Protein AF-A0A3M1MMD7-F1 (afdb_monomer)

Sequence (805 aa):
MRLTLRTLLAYRDGVLNPVDREDLHRRIQQNEVASNLLKRIERVSRELHGASVIVGKGPAADPNTLAAYLDDSLPKEQVAELERVVLASDHYLGELAQCHHLLATALNHPVKVPAHLRELGKKIGDPQLREEIKRELRTHKQAWRQSELLRSMIRADRPHSSDTSAGSSETQSPARLADDVIEDVELVGPGHPVGTPQSDSDAGMEPATASSEEQLSEPNELVQVQAPMMASAGESIREEGLDLESETLFREVPDYLRDEPGVAWRLPVAITVLAVILIALIWQAIGPWERVKELLAGNPGAAAPPSPMAEPSTADEETTAAGASDVPFGAAAADASTGGDSDAAQTDQETTQAISSSEPAKLPSTGSSVSNVVGGPGLDREGQTEPPPRTAAEGEFPEQSTATDLSDPSSAAGTGGGAGLVWAPSNEQEGMAVILTTGSGGELAAVEQGGAIPAGTTWVVPPNYRTTLRLPSGGEWTVGGPTRATLVKDAVAHVNAKLARALVTSNAASEKFLLTTPVGPFAIELVGAGSIVALDVGYRRRALGSLLDRTVFPPVVTIVAAKGRVRVTPSTQDGSASQAIELTLGEGLAAVGMERPKRFKLGRIPAWYRQSHSRPIDQLGAQDLARELAAARGDSLALAQRLRQLTEHRRPEAAAAAIQASLMLGDFEPMVRVLLREARFSAHWNPTLELAQQVLAATPEAASVVQDLFVQEFDQKGEAAYRAWTGQVVESPNQTLATLAGLLDDPQLAVRVVAAFALRQFTGRDFGYQPQFADRQTVLAIRRELSGGRVQPLAQFDVLWEQSP

Secondary structure (DSSP, 8-state):
----HHHHHHHHTT-S-HHHHHHHHHHHHH-HHHHHHHHHHHHHHTS-PPPPP----SGGG-HHHHHHHTTT-S-HHHHHHHHHHHHH-HHHHHHHHHHHHHHHHHHHS-----HHHHHHHHHHH-HHHHHHHHHHHHHHHHHHHHHHHHHHHHHHS----------------------------------------------------------------------GGGSSSSTT----S--TT-GGGSS---GGGS----STTHHHHHHHHHHHHHHHHHHHHH-STHHHHHHHT--------------------------------------------------------------------------------------------------------------------------SEEE--SSHHHHT---EEE-TT--EEEPPTTPEEPTTSEEEE-TT--EEEE-TTS-EEEE-S-EEEEEESSSSEEEEEEEEEEEEE--SSEEEEEEEETTEEEEEEEEEEEEEEEEEEEE---SSS-TT-TTTS-EEEEEEEEEEEEEEEEB-TTS-BPPPEEEETTEEEEEETTSPPEEEE-SS--GGGSTT-S-HHHHHHHHHHHHHHHTTTT-HHHHHHHHHHHHT-SSHHHHHHHHHHHHHHT--HHIIIIITT-GGGTTTHHHHHHHHHHHHHH-GGGHHHHHHHHHHHHHHHHHHHHHHHHT---SSHHHHHHHHHHHTT-SSHHHHHHHHHHHHHHHS--TT--TTS--HHHHHHHHHHHHTT-S-------TTTTS--

Structure (mmCIF, N/CA/C/O backbone):
data_AF-A0A3M1MMD7-F1
#
_entry.id   AF-A0A3M1MMD7-F1
#
loop_
_atom_site.group_PDB
_atom_site.id
_atom_site.type_symbol
_atom_site.label_atom_id
_atom_site.label_alt_id
_atom_site.label_comp_id
_atom_site.label_asym_id
_atom_site.label_entity_id
_atom_site.label_seq_id
_atom_site.pdbx_PDB_ins_code
_atom_site.Cartn_x
_atom_site.Cartn_y
_atom_site.Cartn_z
_atom_site.occupancy
_atom_site.B_iso_or_equiv
_atom_site.auth_seq_id
_atom_site.auth_comp_id
_atom_site.auth_asym_id
_atom_site.auth_atom_id
_atom_site.pdbx_PDB_model_num
ATOM 1 N N . MET A 1 1 ? -13.541 -33.556 -4.301 1.00 66.12 1 MET A N 1
ATOM 2 C CA . MET A 1 1 ? -14.314 -32.512 -3.600 1.00 66.12 1 MET A CA 1
ATOM 3 C C . MET A 1 1 ? -13.398 -31.571 -2.813 1.00 66.12 1 MET A C 1
ATOM 5 O O . MET A 1 1 ? -12.945 -31.947 -1.734 1.00 66.12 1 MET A O 1
ATOM 9 N N . ARG A 1 2 ? -13.136 -30.358 -3.326 1.00 71.38 2 ARG A N 1
ATOM 10 C CA . ARG A 1 2 ? -12.819 -29.156 -2.516 1.00 71.38 2 ARG A CA 1
ATOM 11 C C . ARG A 1 2 ? -14.038 -28.721 -1.699 1.00 71.38 2 ARG A C 1
ATOM 13 O O . ARG A 1 2 ? -15.152 -29.150 -1.986 1.00 71.38 2 ARG A O 1
ATOM 20 N N . LEU A 1 3 ? -13.833 -27.830 -0.730 1.00 78.81 3 LEU A N 1
ATOM 21 C CA . LEU A 1 3 ? -14.896 -27.284 0.111 1.00 78.81 3 LEU A CA 1
ATOM 22 C C . LEU A 1 3 ? -15.261 -25.848 -0.328 1.00 78.81 3 LEU A C 1
ATOM 24 O O . LEU A 1 3 ? -14.620 -24.883 0.076 1.00 78.81 3 LEU A O 1
ATOM 28 N N . THR A 1 4 ? -16.293 -25.720 -1.170 1.00 85.75 4 THR A N 1
ATOM 29 C CA . THR A 1 4 ? -16.873 -24.443 -1.664 1.00 85.75 4 THR A CA 1
ATOM 30 C C . THR A 1 4 ? -18.343 -24.289 -1.240 1.00 85.75 4 THR A C 1
ATOM 32 O O . THR A 1 4 ? -18.969 -25.273 -0.826 1.00 85.75 4 THR A O 1
ATOM 35 N N . LEU A 1 5 ? -18.948 -23.096 -1.375 1.00 86.31 5 LEU A N 1
ATOM 36 C CA . LEU A 1 5 ? -20.362 -22.900 -1.011 1.00 86.31 5 LEU A CA 1
ATOM 37 C C . LEU A 1 5 ? -21.283 -23.781 -1.870 1.00 86.31 5 LEU A C 1
ATOM 39 O O . LEU A 1 5 ? -22.197 -24.407 -1.330 1.00 86.31 5 LEU A O 1
ATOM 43 N N . ARG A 1 6 ? -21.004 -23.915 -3.175 1.00 86.69 6 ARG A N 1
ATOM 44 C CA . ARG A 1 6 ? -21.740 -24.839 -4.060 1.00 86.69 6 ARG A CA 1
ATOM 45 C C . ARG A 1 6 ? -21.708 -26.288 -3.554 1.00 86.69 6 ARG A C 1
ATOM 47 O O . ARG A 1 6 ? -22.756 -26.926 -3.484 1.00 86.69 6 ARG A O 1
ATOM 54 N N . THR A 1 7 ? -20.545 -26.799 -3.136 1.00 86.75 7 THR A N 1
ATOM 55 C CA . THR A 1 7 ? -20.442 -28.181 -2.616 1.00 86.75 7 THR A CA 1
ATOM 56 C C . THR A 1 7 ? -21.197 -28.384 -1.297 1.00 86.75 7 THR A C 1
ATOM 58 O O . THR A 1 7 ? -21.811 -29.433 -1.100 1.00 86.75 7 THR A O 1
ATOM 61 N N . LEU A 1 8 ? -21.233 -27.374 -0.419 1.00 87.12 8 LEU A N 1
ATOM 62 C CA . LEU A 1 8 ? -21.991 -27.423 0.838 1.00 87.12 8 LEU A CA 1
ATOM 63 C C . LEU A 1 8 ? -23.511 -27.426 0.610 1.00 87.12 8 LEU A C 1
ATOM 65 O O . LEU A 1 8 ? -24.227 -28.150 1.303 1.00 87.12 8 LEU A O 1
ATOM 69 N N . LEU A 1 9 ? -24.008 -26.667 -0.374 1.00 88.81 9 LEU A N 1
ATOM 70 C CA . LEU A 1 9 ? -25.423 -26.688 -0.768 1.00 88.81 9 LEU A CA 1
ATOM 71 C C . LEU A 1 9 ? -25.816 -28.043 -1.382 1.00 88.81 9 LEU A C 1
ATOM 73 O O . LEU A 1 9 ? -26.812 -28.638 -0.966 1.00 88.81 9 LEU A O 1
ATOM 77 N N . ALA A 1 10 ? -24.991 -28.582 -2.287 1.00 86.56 10 ALA A N 1
ATOM 78 C CA . ALA A 1 10 ? -25.192 -29.909 -2.874 1.00 86.56 10 ALA A CA 1
ATOM 79 C C . ALA A 1 10 ? -25.182 -31.034 -1.818 1.00 86.56 10 ALA A C 1
ATOM 81 O O . ALA A 1 10 ? -25.988 -31.964 -1.890 1.00 86.56 10 ALA A O 1
ATOM 82 N N . TYR A 1 11 ? -24.316 -30.934 -0.804 1.00 87.94 11 TYR A N 1
ATOM 83 C CA . TYR A 1 11 ? -24.295 -31.846 0.341 1.00 87.94 11 TYR A CA 1
ATOM 84 C C . TYR A 1 11 ?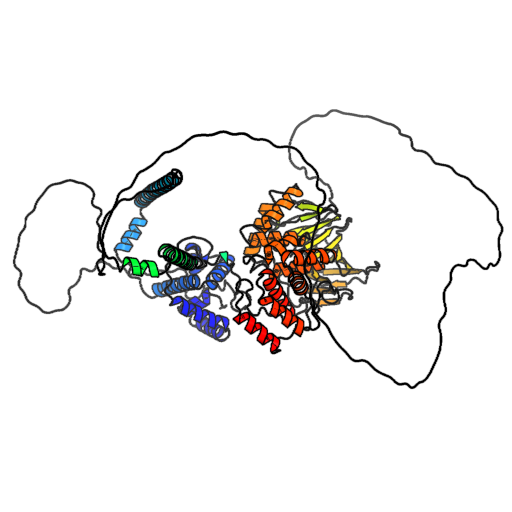 -25.575 -31.755 1.187 1.00 87.94 11 TYR A C 1
ATOM 86 O O . TYR A 1 11 ? -26.163 -32.791 1.515 1.00 87.94 11 TYR A O 1
ATOM 94 N N . ARG A 1 12 ? -26.018 -30.533 1.524 1.00 88.44 12 ARG A N 1
ATOM 95 C CA . ARG A 1 12 ? -27.212 -30.289 2.351 1.00 88.44 12 ARG A CA 1
ATOM 96 C C . ARG A 1 12 ? -28.468 -30.870 1.705 1.00 88.44 12 ARG A C 1
ATOM 98 O O . ARG A 1 12 ? -29.188 -31.622 2.354 1.00 88.44 12 ARG A O 1
ATOM 105 N N . ASP A 1 13 ? -28.701 -30.555 0.433 1.00 85.81 13 ASP A N 1
ATOM 106 C CA . ASP A 1 13 ? -29.909 -30.975 -0.290 1.00 85.81 13 ASP A CA 1
ATOM 107 C C . ASP A 1 13 ? -29.811 -32.398 -0.870 1.00 85.81 13 ASP A C 1
ATOM 109 O O . ASP A 1 13 ? -30.722 -32.859 -1.550 1.00 85.81 13 ASP A O 1
ATOM 113 N N . GLY A 1 14 ? -28.722 -33.122 -0.585 1.00 82.94 14 GLY A N 1
ATOM 114 C CA . GLY A 1 14 ? -28.563 -34.528 -0.960 1.00 82.94 14 GLY A CA 1
ATOM 115 C C . GLY A 1 14 ? -28.351 -34.784 -2.453 1.00 82.94 14 GLY A C 1
ATOM 116 O O . GLY A 1 14 ? -28.633 -35.881 -2.921 1.00 82.94 14 GLY A O 1
ATOM 117 N N . VAL A 1 15 ? -27.834 -33.788 -3.171 1.00 81.50 15 VAL A N 1
ATOM 118 C CA . VAL A 1 15 ? -27.613 -33.784 -4.628 1.00 81.50 15 VAL A CA 1
ATOM 119 C C . VAL A 1 15 ? -26.356 -34.583 -5.029 1.00 81.50 15 VAL A C 1
ATOM 121 O O . VAL A 1 15 ? -26.207 -34.990 -6.178 1.00 81.50 15 VAL A O 1
ATOM 124 N N . LEU A 1 16 ? -25.446 -34.834 -4.080 1.00 79.81 16 LEU A N 1
ATOM 125 C CA . LEU A 1 16 ? -24.183 -35.547 -4.303 1.00 79.81 16 LEU A CA 1
ATOM 126 C C . LEU A 1 16 ? -24.337 -37.071 -4.432 1.00 79.81 16 LEU A C 1
ATOM 128 O O . LEU A 1 16 ? -25.089 -37.707 -3.690 1.00 79.81 16 LEU A O 1
ATOM 132 N N . ASN A 1 17 ? -23.492 -37.657 -5.286 1.00 79.75 17 ASN A N 1
ATOM 133 C CA . ASN A 1 17 ? -23.191 -39.090 -5.326 1.00 79.75 17 ASN A CA 1
ATOM 134 C C . ASN A 1 17 ? -22.776 -39.592 -3.919 1.00 79.75 17 ASN A C 1
ATOM 136 O O . ASN A 1 17 ? -22.045 -38.883 -3.221 1.00 79.75 17 ASN A O 1
ATOM 140 N N . PRO A 1 18 ? -23.202 -40.795 -3.472 1.00 77.69 18 PRO A N 1
ATOM 141 C CA . PRO A 1 18 ? -22.834 -41.340 -2.161 1.00 77.69 18 PRO A CA 1
ATOM 142 C C . PRO A 1 18 ? -21.323 -41.374 -1.866 1.00 77.69 18 PRO A C 1
ATOM 144 O O . PRO A 1 18 ? -20.956 -41.258 -0.699 1.00 77.69 18 PRO A O 1
ATOM 147 N N . VAL A 1 19 ? -20.452 -41.491 -2.877 1.00 78.38 19 VAL A N 1
ATOM 148 C CA . VAL A 1 19 ? -18.988 -41.452 -2.686 1.00 78.38 19 VAL A CA 1
ATOM 149 C C . VAL A 1 19 ? -18.522 -40.043 -2.304 1.00 78.38 19 VAL A C 1
ATOM 151 O O . VAL A 1 19 ? -17.948 -39.852 -1.232 1.00 78.38 19 VAL A O 1
ATOM 154 N N . ASP A 1 20 ? -18.833 -39.040 -3.130 1.00 80.75 20 ASP A N 1
ATOM 155 C CA . ASP A 1 20 ? -18.497 -37.635 -2.864 1.00 80.75 20 ASP A CA 1
ATOM 156 C C . ASP A 1 20 ? -19.136 -37.114 -1.575 1.00 80.75 20 ASP A C 1
ATOM 158 O O . ASP A 1 20 ? -18.542 -36.304 -0.862 1.00 80.75 20 ASP A O 1
ATOM 162 N N . ARG A 1 21 ? -20.340 -37.601 -1.252 1.00 83.62 21 ARG A N 1
ATOM 163 C CA . ARG A 1 21 ? -21.051 -37.254 -0.022 1.00 83.62 21 ARG A CA 1
ATOM 164 C C . ARG A 1 21 ? -20.289 -37.694 1.227 1.00 83.62 21 ARG A C 1
ATOM 166 O O . ARG A 1 21 ? -20.237 -36.920 2.177 1.00 83.62 21 ARG A O 1
ATOM 173 N N . GLU A 1 22 ? -19.711 -38.894 1.236 1.00 83.06 22 GLU A N 1
ATOM 174 C CA . GLU A 1 22 ? -18.934 -39.423 2.367 1.00 83.06 22 GLU A CA 1
ATOM 175 C C . GLU A 1 22 ? -17.570 -38.723 2.498 1.00 83.06 22 GLU A C 1
ATOM 177 O O . GLU A 1 22 ? -17.183 -38.306 3.592 1.00 83.06 22 GLU A O 1
ATOM 182 N N . ASP A 1 23 ? -16.862 -38.498 1.388 1.00 84.44 23 ASP A N 1
ATOM 183 C CA . ASP A 1 23 ? -15.587 -37.770 1.418 1.00 84.44 23 ASP A CA 1
ATOM 184 C C . ASP A 1 23 ? -15.765 -36.301 1.844 1.00 84.44 23 ASP A C 1
ATOM 186 O O . ASP A 1 23 ? -14.972 -35.781 2.637 1.00 84.44 23 ASP A O 1
ATOM 190 N N . LEU A 1 24 ? -16.832 -35.632 1.393 1.00 84.81 24 LEU A N 1
ATOM 191 C CA . LEU A 1 24 ? -17.151 -34.274 1.832 1.00 84.81 24 LEU A CA 1
ATOM 192 C C . LEU A 1 24 ? -17.695 -34.245 3.271 1.00 84.81 24 LEU A C 1
ATOM 194 O O . LEU A 1 24 ? -17.352 -33.329 4.016 1.00 84.81 24 LEU A O 1
ATOM 198 N N . HIS A 1 25 ? -18.448 -35.261 3.715 1.00 87.81 25 HIS A N 1
ATOM 199 C CA . HIS A 1 25 ? -18.842 -35.413 5.122 1.00 87.81 25 HIS A CA 1
ATOM 200 C C . HIS A 1 25 ? -17.612 -35.458 6.038 1.00 87.81 25 HIS A C 1
ATOM 202 O O . HIS A 1 25 ? -17.543 -34.723 7.026 1.00 87.81 25 HIS A O 1
ATOM 208 N N . ARG A 1 26 ? -16.593 -36.246 5.667 1.00 86.12 26 ARG A N 1
ATOM 209 C CA . ARG A 1 26 ? -15.321 -36.337 6.398 1.00 86.12 26 ARG A CA 1
ATOM 210 C C . ARG A 1 26 ? -14.581 -34.996 6.449 1.00 86.12 26 ARG A C 1
ATOM 212 O O . ARG A 1 26 ? -14.087 -34.629 7.513 1.00 86.12 26 ARG A O 1
ATOM 219 N N . ARG A 1 27 ? -14.557 -34.227 5.351 1.00 82.50 27 ARG A N 1
ATOM 220 C CA . ARG A 1 27 ? -13.982 -32.865 5.335 1.00 82.50 27 ARG A CA 1
ATOM 221 C C . ARG A 1 27 ? -14.763 -31.881 6.212 1.00 82.50 27 ARG A C 1
ATOM 223 O O . ARG A 1 27 ? -14.148 -31.112 6.943 1.00 82.50 27 ARG A O 1
ATOM 230 N N . ILE A 1 28 ? -16.098 -31.931 6.206 1.00 84.69 28 ILE A N 1
ATOM 231 C CA . ILE A 1 28 ? -16.952 -31.081 7.059 1.00 84.69 28 ILE A CA 1
ATOM 232 C C . ILE A 1 28 ? -16.758 -31.405 8.552 1.00 84.69 28 ILE A C 1
ATOM 234 O O . ILE A 1 28 ? -16.806 -30.495 9.377 1.00 84.69 28 ILE A O 1
ATOM 238 N N . GLN A 1 29 ? -16.495 -32.666 8.919 1.00 84.81 29 GLN A N 1
ATOM 239 C CA . GLN A 1 29 ? -16.115 -33.024 10.296 1.00 84.81 29 GLN A CA 1
ATOM 240 C C . GLN A 1 29 ? -14.728 -32.489 10.697 1.00 84.81 29 GLN A C 1
ATOM 242 O O . GLN A 1 29 ? -14.498 -32.216 11.873 1.00 84.81 29 GLN A O 1
ATOM 247 N N . GLN A 1 30 ? -13.802 -32.353 9.742 1.00 81.88 30 GLN A N 1
ATOM 248 C CA . GLN A 1 30 ? -12.422 -31.906 9.980 1.00 81.88 30 GLN A CA 1
ATOM 249 C C . GLN A 1 30 ? -12.247 -30.377 9.936 1.00 81.88 30 GLN A C 1
ATOM 251 O O . GLN A 1 30 ? -11.266 -29.869 10.475 1.00 81.88 30 GLN A O 1
ATOM 256 N N . ASN A 1 31 ? -13.179 -29.639 9.324 1.00 79.25 31 ASN A N 1
ATOM 257 C CA . ASN A 1 31 ? -13.131 -28.183 9.172 1.00 79.25 31 ASN A CA 1
ATOM 258 C C . ASN A 1 31 ? -14.264 -27.508 9.975 1.00 79.25 31 ASN A C 1
ATOM 260 O O . ASN A 1 31 ? -15.440 -27.565 9.605 1.00 79.25 31 ASN A O 1
ATOM 264 N N . GLU A 1 32 ? -13.911 -26.820 11.067 1.00 75.62 32 GLU A N 1
ATOM 265 C CA . GLU A 1 32 ? -14.893 -26.148 11.930 1.00 75.62 32 GLU A CA 1
ATOM 266 C C . GLU A 1 32 ? -15.635 -25.006 11.210 1.00 75.62 32 GLU A C 1
ATOM 268 O O . GLU A 1 32 ? -16.838 -24.824 11.410 1.00 75.62 32 GLU A O 1
ATOM 273 N N . VAL A 1 33 ? -14.956 -24.280 10.312 1.00 72.44 33 VAL A N 1
ATOM 274 C CA . VAL A 1 33 ? -15.552 -23.200 9.507 1.00 72.44 33 VAL A CA 1
ATOM 275 C C . VAL A 1 33 ? -16.639 -23.759 8.588 1.00 72.44 33 VAL A C 1
ATOM 277 O O . VAL A 1 33 ? -17.728 -23.191 8.513 1.00 72.44 33 VAL A O 1
ATOM 280 N N . ALA A 1 34 ? -16.397 -24.916 7.964 1.00 76.56 34 ALA A N 1
ATOM 281 C CA . ALA A 1 34 ? -17.390 -25.620 7.153 1.00 76.56 34 ALA A CA 1
ATOM 282 C C . ALA A 1 34 ? -18.609 -26.061 7.981 1.00 76.56 34 ALA A C 1
ATOM 284 O O . ALA A 1 34 ? -19.751 -25.814 7.590 1.00 76.56 34 ALA A O 1
ATOM 285 N N . SER A 1 35 ? -18.373 -26.658 9.156 1.00 79.56 35 SER A N 1
ATOM 286 C CA . SER A 1 35 ? -19.434 -27.060 10.091 1.00 79.56 35 SER A CA 1
ATOM 287 C C . SER A 1 35 ? -20.280 -25.865 10.553 1.00 79.56 35 SER A C 1
ATOM 289 O O . SER A 1 35 ? -21.508 -25.948 10.616 1.00 79.56 35 SER A O 1
ATOM 291 N N . ASN A 1 36 ? -19.644 -24.732 10.855 1.00 79.25 36 ASN A N 1
ATOM 292 C CA . ASN A 1 36 ? -20.321 -23.523 11.321 1.00 79.25 36 ASN A CA 1
ATOM 293 C C . ASN A 1 36 ? -21.048 -22.781 10.184 1.00 79.25 36 ASN A C 1
ATOM 295 O O . ASN A 1 36 ? -22.147 -22.266 10.407 1.00 79.25 36 ASN A O 1
ATOM 299 N N . LEU A 1 37 ? -20.520 -22.800 8.955 1.00 83.81 37 LEU A N 1
ATOM 300 C CA . LEU A 1 37 ? -21.225 -22.290 7.778 1.00 83.81 37 LEU A CA 1
ATOM 301 C C . LEU A 1 37 ? -22.461 -23.137 7.438 1.00 83.81 37 LEU A C 1
ATOM 303 O O . LEU A 1 37 ? -23.510 -22.562 7.158 1.00 83.81 37 LEU A O 1
ATOM 307 N N . LEU A 1 38 ? -22.390 -24.471 7.526 1.00 86.06 38 LEU A N 1
ATOM 308 C CA . LEU A 1 38 ? -23.557 -25.336 7.304 1.00 86.06 38 LEU A CA 1
ATOM 309 C C . LEU A 1 38 ? -24.696 -24.997 8.287 1.00 86.06 38 LEU A C 1
ATOM 311 O O . LEU A 1 38 ? -25.828 -24.766 7.865 1.00 86.06 38 LEU A O 1
ATOM 315 N N . LYS A 1 39 ? -24.382 -24.850 9.584 1.00 84.56 39 LYS A N 1
ATOM 316 C CA . LYS A 1 39 ? -25.342 -24.419 10.624 1.00 84.56 39 LYS A CA 1
ATOM 317 C C . LYS A 1 39 ? -25.934 -23.034 10.335 1.00 84.56 39 LYS A C 1
ATOM 319 O O . LYS A 1 39 ? -27.121 -22.814 10.570 1.00 84.56 39 LYS A O 1
ATOM 324 N N . ARG A 1 40 ? -25.125 -22.095 9.823 1.00 86.81 40 ARG A N 1
ATOM 325 C CA . ARG A 1 40 ? -25.590 -20.758 9.414 1.00 86.81 40 ARG A CA 1
ATOM 326 C C . ARG A 1 40 ? -26.563 -20.850 8.239 1.00 86.81 40 ARG A C 1
ATOM 328 O O . ARG A 1 40 ? -27.638 -20.270 8.324 1.00 86.81 40 ARG A O 1
ATOM 335 N N . ILE A 1 41 ? -26.222 -21.613 7.199 1.00 87.12 41 ILE A N 1
ATOM 336 C CA . ILE A 1 41 ? -27.093 -21.877 6.043 1.00 87.12 41 ILE A CA 1
ATOM 337 C C . ILE A 1 41 ? -28.422 -22.491 6.504 1.00 87.12 41 ILE A C 1
ATOM 339 O O . ILE A 1 41 ? -29.481 -22.035 6.081 1.00 87.12 41 ILE A O 1
ATOM 343 N N . GLU A 1 42 ? -28.390 -23.481 7.402 1.00 85.06 42 GLU A N 1
ATOM 344 C CA . GLU A 1 42 ? -29.601 -24.088 7.963 1.00 85.06 42 GLU A CA 1
ATOM 345 C C . GLU A 1 42 ? -30.468 -23.085 8.730 1.00 85.06 42 GLU A C 1
ATOM 347 O O . GLU A 1 42 ? -31.667 -23.016 8.460 1.00 85.06 42 GLU A O 1
ATOM 352 N N . ARG A 1 43 ? -29.889 -22.293 9.648 1.00 86.44 43 ARG A N 1
ATOM 353 C CA . ARG A 1 43 ? -30.623 -21.253 10.393 1.00 86.44 43 ARG A CA 1
ATOM 354 C C . ARG A 1 43 ? -31.313 -20.290 9.429 1.00 86.44 43 ARG A C 1
ATOM 356 O O . ARG A 1 43 ? -32.531 -20.150 9.460 1.00 86.44 43 ARG A O 1
ATOM 363 N N . VAL A 1 44 ? -30.521 -19.674 8.558 1.00 84.88 44 VAL A N 1
ATOM 364 C CA . VAL A 1 44 ? -30.950 -18.614 7.644 1.00 84.88 44 VAL A CA 1
ATOM 365 C C . VAL A 1 44 ? -32.002 -19.124 6.653 1.00 84.88 44 VAL A C 1
ATOM 367 O O . VAL A 1 44 ? -32.977 -18.431 6.384 1.00 84.88 44 VAL A O 1
ATOM 370 N N . SER A 1 45 ? -31.887 -20.368 6.172 1.00 81.94 45 SER A N 1
ATOM 371 C CA . SER A 1 45 ? -32.891 -20.967 5.276 1.00 81.94 45 SER A CA 1
ATOM 372 C C . SER A 1 45 ? -34.284 -21.142 5.901 1.00 81.94 45 SER A C 1
ATOM 374 O O . SER A 1 45 ? -35.259 -21.258 5.160 1.00 81.94 45 SER A O 1
ATOM 376 N N . ARG A 1 46 ? -34.389 -21.151 7.240 1.00 77.62 46 ARG A N 1
ATOM 377 C CA . ARG A 1 46 ? -35.653 -21.246 7.996 1.00 77.62 46 ARG A CA 1
ATOM 378 C C . ARG A 1 46 ? -36.223 -19.877 8.381 1.00 77.62 46 ARG A C 1
ATOM 380 O O . ARG A 1 46 ? -37.350 -19.805 8.864 1.00 77.62 46 ARG A O 1
ATOM 387 N N . GLU A 1 47 ? -35.458 -18.805 8.198 1.00 75.44 47 GLU A N 1
ATOM 388 C CA . GLU A 1 47 ? -35.889 -17.438 8.477 1.00 75.44 47 GLU A CA 1
ATOM 389 C C . GLU A 1 47 ? -36.669 -16.901 7.264 1.00 75.44 47 GLU A C 1
ATOM 391 O O . GLU A 1 47 ? -36.171 -16.867 6.135 1.00 75.44 47 GLU A O 1
ATOM 396 N N . LEU A 1 48 ? -37.927 -16.508 7.494 1.00 54.19 48 LEU A N 1
ATOM 397 C CA . LEU A 1 48 ? -38.812 -15.935 6.477 1.00 54.19 48 LEU A CA 1
ATOM 398 C C . LEU A 1 48 ? -38.372 -14.504 6.147 1.00 54.19 48 LEU A C 1
ATOM 400 O O . LEU A 1 48 ? -38.795 -13.538 6.781 1.00 54.19 48 LEU A O 1
ATOM 404 N N . HIS A 1 49 ? -37.505 -14.388 5.147 1.00 59.31 49 HIS A N 1
ATOM 405 C CA . HIS A 1 49 ? -37.093 -13.114 4.575 1.00 59.31 49 HIS A CA 1
ATOM 406 C C . HIS A 1 49 ? -38.213 -12.552 3.685 1.00 59.31 49 HIS A C 1
ATOM 408 O O . HIS A 1 49 ? -38.864 -13.290 2.945 1.00 59.31 49 HIS A O 1
ATOM 414 N N . GLY A 1 50 ? -38.449 -11.240 3.758 1.00 53.97 50 GLY A N 1
ATOM 415 C CA . GLY A 1 50 ? -39.331 -10.554 2.812 1.00 53.97 50 GLY A CA 1
ATOM 416 C C . GLY A 1 50 ? -38.698 -10.499 1.420 1.00 53.97 50 GLY A C 1
ATOM 417 O O . GLY A 1 50 ? -37.476 -10.457 1.305 1.00 53.97 50 GLY A O 1
ATOM 418 N N . ALA A 1 51 ? -39.523 -10.485 0.371 1.00 52.00 51 ALA A N 1
ATOM 419 C CA . ALA A 1 51 ? -39.037 -10.411 -1.006 1.00 52.00 51 ALA A CA 1
ATOM 420 C C . ALA A 1 51 ? -38.209 -9.135 -1.239 1.00 52.00 51 ALA A C 1
ATOM 422 O O . ALA A 1 51 ? -38.670 -8.029 -0.937 1.00 52.00 51 ALA A O 1
ATOM 423 N N . SER A 1 52 ? -37.003 -9.295 -1.789 1.00 52.94 52 SER A N 1
ATOM 424 C CA . SER A 1 52 ? -36.090 -8.181 -2.043 1.00 52.94 52 SER A CA 1
ATOM 425 C C . SER A 1 52 ? -36.678 -7.152 -3.019 1.00 52.94 52 SER A C 1
ATOM 427 O O . SER A 1 52 ? -37.353 -7.489 -3.999 1.00 52.94 52 SER A O 1
ATOM 429 N N . VAL A 1 53 ? -36.413 -5.866 -2.772 1.00 51.78 53 VAL A N 1
ATOM 430 C CA . VAL A 1 53 ? -36.806 -4.792 -3.694 1.00 51.78 53 VAL A CA 1
ATOM 431 C C . VAL A 1 53 ? -35.859 -4.835 -4.889 1.00 51.78 53 VAL A C 1
ATOM 433 O O . VAL A 1 53 ? -34.663 -4.611 -4.728 1.00 51.78 53 VAL A O 1
ATOM 436 N N . ILE A 1 54 ? -36.386 -5.093 -6.091 1.00 48.75 54 ILE A N 1
ATOM 437 C CA . ILE A 1 54 ? -35.585 -5.298 -7.310 1.00 48.75 54 ILE A CA 1
ATOM 438 C C . ILE A 1 54 ? -34.858 -4.002 -7.721 1.00 48.75 54 ILE A C 1
ATOM 440 O O . ILE A 1 54 ? -35.330 -3.214 -8.543 1.00 48.75 54 ILE A O 1
ATOM 444 N N . VAL A 1 55 ? -33.675 -3.796 -7.144 1.00 47.66 55 VAL A N 1
ATOM 445 C CA . VAL A 1 55 ? -32.750 -2.693 -7.411 1.00 47.66 55 VAL A CA 1
ATOM 446 C C . VAL A 1 55 ? -31.413 -3.310 -7.812 1.00 47.66 55 VAL A C 1
ATOM 448 O O . VAL A 1 55 ? -30.517 -3.450 -6.988 1.00 47.66 55 VAL A O 1
ATOM 451 N N . GLY A 1 56 ? -31.287 -3.702 -9.084 1.00 46.25 56 GLY A N 1
ATOM 452 C CA . GLY A 1 56 ? -30.121 -4.426 -9.608 1.00 46.25 56 GLY A CA 1
ATOM 453 C C . GLY A 1 56 ? -28.798 -3.679 -9.400 1.00 46.25 56 GLY A C 1
ATOM 454 O O . GLY A 1 56 ? -28.417 -2.830 -10.209 1.00 46.25 56 GLY A O 1
ATOM 455 N N . LYS A 1 57 ? -28.106 -3.997 -8.302 1.00 50.81 57 LYS A N 1
ATOM 456 C CA . LYS A 1 57 ? -26.834 -3.413 -7.862 1.00 50.81 57 LYS A CA 1
ATOM 457 C C . LYS A 1 57 ? -25.928 -4.522 -7.323 1.00 50.81 57 LYS A C 1
ATOM 459 O O . LYS A 1 57 ? -26.037 -4.918 -6.169 1.00 50.81 57 LYS A O 1
ATOM 464 N N . GLY A 1 58 ? -24.997 -4.979 -8.153 1.00 58.62 58 GLY A N 1
ATOM 465 C CA . GLY A 1 58 ? -24.049 -6.039 -7.799 1.00 58.62 58 GLY A CA 1
ATOM 466 C C . GLY A 1 58 ? -24.558 -7.454 -8.118 1.00 58.62 58 GLY A C 1
ATOM 467 O O . GLY A 1 58 ? -25.752 -7.649 -8.349 1.00 58.62 58 GLY A O 1
ATOM 468 N N . PRO A 1 59 ? -23.652 -8.449 -8.157 1.00 58.22 59 PRO A N 1
ATOM 469 C CA . PRO A 1 59 ? -23.915 -9.756 -8.768 1.00 58.22 59 PRO A CA 1
ATOM 470 C C . PRO A 1 59 ? -24.941 -10.617 -8.017 1.00 58.22 59 PRO A C 1
ATOM 472 O O . PRO A 1 59 ? -25.636 -11.406 -8.645 1.00 58.22 59 PRO A O 1
ATOM 475 N N . ALA A 1 60 ? -25.082 -10.457 -6.696 1.00 58.31 60 ALA A N 1
ATOM 476 C CA . ALA A 1 60 ? -26.099 -11.179 -5.920 1.00 58.31 60 ALA A CA 1
ATOM 477 C C . ALA A 1 60 ? -27.518 -10.597 -6.073 1.00 58.31 60 ALA A C 1
ATOM 479 O O . ALA A 1 60 ? -28.482 -11.282 -5.759 1.00 58.31 60 ALA A O 1
ATOM 480 N N . ALA A 1 61 ? -27.650 -9.363 -6.571 1.00 62.53 61 ALA A N 1
ATOM 481 C CA . ALA A 1 61 ? -28.933 -8.697 -6.811 1.00 62.53 61 ALA A CA 1
ATOM 482 C C . ALA A 1 61 ? -29.391 -8.782 -8.284 1.00 62.53 61 ALA A C 1
ATOM 484 O O . ALA A 1 61 ? -30.391 -8.167 -8.660 1.00 62.53 61 ALA A O 1
ATOM 485 N N . ASP A 1 62 ? -28.663 -9.521 -9.131 1.00 73.88 62 ASP A N 1
ATOM 486 C CA . ASP A 1 62 ? -29.076 -9.863 -10.492 1.00 73.88 62 ASP A CA 1
ATOM 487 C C . ASP A 1 62 ? -29.560 -11.327 -10.560 1.00 73.88 62 ASP A C 1
ATOM 489 O O . ASP A 1 62 ? -28.750 -12.252 -10.423 1.00 73.88 62 ASP A O 1
ATOM 493 N N . PRO A 1 63 ? -30.856 -11.570 -10.840 1.00 76.00 63 PRO A N 1
ATOM 494 C CA . PRO A 1 63 ? -31.390 -12.919 -11.002 1.00 76.00 63 PRO A CA 1
ATOM 495 C C . PRO A 1 63 ? -30.701 -13.742 -12.098 1.00 76.00 63 PRO A C 1
ATOM 497 O O . PRO A 1 63 ? -30.670 -14.964 -11.992 1.00 76.00 63 PRO A O 1
ATOM 500 N N . ASN A 1 64 ? -30.136 -13.110 -13.136 1.00 80.81 64 ASN A N 1
ATOM 501 C CA . ASN A 1 64 ? -29.465 -13.831 -14.224 1.00 80.81 64 ASN A CA 1
ATOM 502 C C . ASN A 1 64 ? -28.109 -14.390 -13.765 1.00 80.81 64 ASN A C 1
ATOM 504 O O . ASN A 1 64 ? -27.793 -15.544 -14.041 1.00 80.81 64 ASN A O 1
ATOM 508 N N . THR A 1 65 ? -27.339 -13.605 -13.009 1.00 81.31 65 THR A N 1
ATOM 509 C CA . THR A 1 65 ? -26.075 -14.019 -12.384 1.00 81.31 65 THR A CA 1
ATOM 510 C C . THR A 1 65 ? -26.295 -15.117 -11.336 1.00 81.31 65 THR A C 1
ATOM 512 O O . THR A 1 65 ? -25.566 -16.112 -11.331 1.00 81.31 65 THR A O 1
ATOM 515 N N . LEU A 1 66 ? -27.340 -15.002 -10.504 1.00 82.06 66 LEU A N 1
ATOM 516 C CA . LEU A 1 66 ? -27.753 -16.075 -9.589 1.00 82.06 66 LEU A CA 1
ATOM 517 C C . LEU A 1 66 ? -28.165 -17.351 -10.341 1.00 82.06 66 LEU A C 1
ATOM 519 O O . LEU A 1 66 ? -27.731 -18.440 -9.965 1.00 82.06 66 LEU A O 1
ATOM 523 N N . ALA A 1 67 ? -28.956 -17.232 -11.413 1.00 82.69 67 ALA A N 1
ATOM 524 C CA . ALA A 1 67 ? -29.364 -18.372 -12.232 1.00 82.69 67 ALA A CA 1
ATOM 525 C C . ALA A 1 67 ? -28.161 -19.057 -12.899 1.00 82.69 67 ALA A C 1
ATOM 527 O O . ALA A 1 67 ? -28.038 -20.270 -12.806 1.00 82.69 67 ALA A O 1
ATOM 528 N N . ALA A 1 68 ? -27.228 -18.298 -13.484 1.00 81.69 68 ALA A N 1
ATOM 529 C CA . ALA A 1 68 ? -26.016 -18.843 -14.100 1.00 81.69 68 ALA A CA 1
ATOM 530 C C . ALA A 1 68 ? -25.088 -19.543 -13.086 1.00 81.69 68 ALA A C 1
ATOM 532 O O . ALA A 1 68 ? -24.411 -20.520 -13.412 1.00 81.69 68 ALA A O 1
ATOM 533 N N . TYR A 1 69 ? -25.057 -19.083 -11.830 1.00 86.06 69 TYR A N 1
ATOM 534 C CA . TYR A 1 69 ? -24.358 -19.785 -10.750 1.00 86.06 69 TYR A CA 1
ATOM 535 C C . TYR A 1 69 ? -25.068 -21.083 -10.344 1.00 86.06 69 TYR A C 1
ATOM 537 O O . TYR A 1 69 ? -24.397 -22.098 -10.136 1.00 86.06 69 TYR A O 1
ATOM 545 N N . LEU A 1 70 ? -26.403 -21.052 -10.269 1.00 84.44 70 LEU A N 1
ATOM 546 C CA . LEU A 1 70 ? -27.287 -22.205 -10.049 1.00 84.44 70 LEU A CA 1
ATOM 547 C C . LEU A 1 70 ? -27.430 -23.113 -11.288 1.00 84.44 70 LEU A C 1
ATOM 549 O O . LEU A 1 70 ? -28.291 -23.987 -11.287 1.00 84.44 70 LEU A O 1
ATOM 553 N N . ASP A 1 71 ? -26.597 -22.911 -12.313 1.00 79.38 71 ASP A N 1
ATOM 554 C CA . ASP A 1 71 ? -26.563 -23.674 -13.567 1.00 79.38 71 ASP A CA 1
ATOM 555 C C . ASP A 1 71 ? -25.127 -24.035 -14.015 1.00 79.38 71 ASP A C 1
ATOM 557 O O . ASP A 1 71 ? -24.902 -24.539 -15.110 1.00 79.38 71 ASP A O 1
ATOM 561 N N . ASP A 1 72 ? -24.123 -23.738 -13.178 1.00 78.12 72 ASP A N 1
ATOM 562 C CA . ASP A 1 72 ? -22.681 -23.873 -13.470 1.00 78.12 72 ASP A CA 1
ATOM 563 C C . ASP A 1 72 ? -22.222 -23.261 -14.821 1.00 78.12 72 ASP A C 1
ATOM 565 O O . ASP A 1 72 ? -21.199 -23.642 -15.398 1.00 78.12 72 ASP A O 1
ATOM 569 N N . SER A 1 73 ? -22.959 -22.270 -15.327 1.00 81.88 73 SER A N 1
ATOM 570 C CA . SER A 1 73 ? -22.649 -21.526 -16.555 1.00 81.88 73 SER A CA 1
ATOM 571 C C . SER A 1 73 ? -21.938 -20.189 -16.291 1.00 81.88 73 SER A C 1
ATOM 573 O O . SER A 1 73 ? -21.406 -19.579 -17.220 1.00 81.88 73 SER A O 1
ATOM 575 N N . LEU A 1 74 ? -21.864 -19.754 -15.027 1.00 82.06 74 LEU A N 1
ATOM 576 C CA . LEU A 1 74 ? -21.159 -18.538 -14.606 1.00 82.06 74 LEU A CA 1
ATOM 577 C C . LEU A 1 74 ? -19.614 -18.687 -14.695 1.00 82.06 74 LEU A C 1
ATOM 579 O O . LEU A 1 74 ? -19.076 -19.687 -14.214 1.00 82.06 74 LEU A O 1
ATOM 583 N N . PRO A 1 75 ? -18.869 -17.698 -15.241 1.00 80.75 75 PRO A N 1
ATOM 584 C CA . PRO A 1 75 ? -17.401 -17.707 -15.289 1.00 80.75 75 PRO A CA 1
ATOM 585 C C . PRO A 1 75 ? -16.725 -17.794 -13.914 1.00 80.75 75 PRO A C 1
ATOM 587 O O . PRO A 1 75 ? -17.200 -17.222 -12.933 1.00 80.75 75 PRO A O 1
ATOM 590 N N . LYS A 1 76 ? -15.562 -18.453 -13.853 1.00 75.56 76 LYS A N 1
ATOM 591 C CA . LYS A 1 76 ? -14.848 -18.822 -12.609 1.00 75.56 76 LYS A CA 1
ATOM 592 C C . LYS A 1 76 ? -14.524 -17.621 -11.723 1.00 75.56 76 LYS A C 1
ATOM 594 O O . LYS A 1 76 ? -14.602 -17.688 -10.497 1.00 75.56 76 LYS A O 1
ATOM 599 N N . GLU A 1 77 ? -14.182 -16.514 -12.367 1.00 73.12 77 GLU A N 1
ATOM 600 C CA . GLU A 1 77 ? -13.852 -15.229 -11.763 1.00 73.12 77 GLU A CA 1
ATOM 601 C C . GLU A 1 77 ? -15.071 -14.638 -11.035 1.00 73.12 77 GLU A C 1
ATOM 603 O O . GLU A 1 77 ? -14.946 -14.135 -9.918 1.00 73.12 77 GLU A O 1
ATOM 608 N N . GLN A 1 78 ? -16.255 -14.768 -11.644 1.00 77.94 78 GLN A N 1
ATOM 609 C CA . GLN A 1 78 ? -17.532 -14.260 -11.137 1.00 77.94 78 GLN A CA 1
ATOM 610 C C . GLN A 1 78 ? -18.155 -15.196 -10.093 1.00 77.94 78 GLN A C 1
ATOM 612 O O . GLN A 1 78 ? -18.758 -14.712 -9.139 1.00 77.94 78 GLN A O 1
ATOM 617 N N . VAL A 1 79 ? -17.958 -16.518 -10.201 1.00 81.75 79 VAL A N 1
ATOM 618 C CA . VAL A 1 79 ? -18.378 -17.501 -9.179 1.00 81.75 79 VAL A CA 1
ATOM 619 C C . VAL A 1 79 ? -17.796 -17.135 -7.811 1.00 81.75 79 VAL A C 1
ATOM 621 O O . VAL A 1 79 ? -1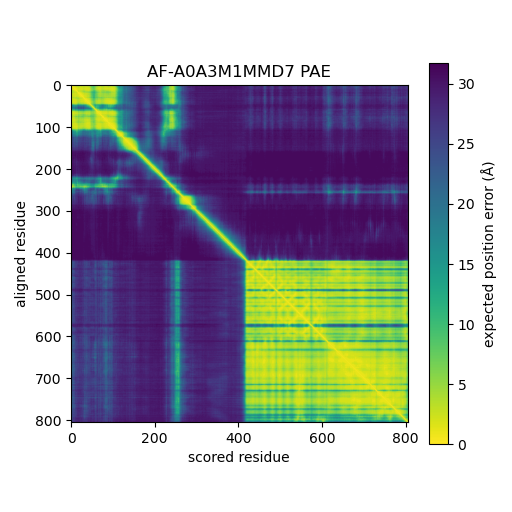8.536 -17.000 -6.837 1.00 81.75 79 VAL A O 1
ATOM 624 N N . ALA A 1 80 ? -16.487 -16.874 -7.742 1.00 78.94 80 ALA A N 1
ATOM 625 C CA . ALA A 1 80 ? -15.836 -16.471 -6.498 1.00 78.94 80 ALA A CA 1
ATOM 626 C C . ALA A 1 80 ? -16.217 -15.048 -6.034 1.00 78.94 80 ALA A C 1
ATOM 628 O O . ALA A 1 80 ? -16.042 -14.723 -4.860 1.00 78.94 80 ALA A O 1
ATOM 629 N N . GLU A 1 81 ? -16.697 -14.162 -6.913 1.00 76.62 81 GLU A N 1
ATOM 630 C CA . GLU A 1 81 ? -17.242 -12.856 -6.512 1.00 76.62 81 GLU A CA 1
ATOM 631 C C . GLU A 1 81 ? -18.633 -13.010 -5.886 1.00 76.62 81 GLU A C 1
ATOM 633 O O . GLU A 1 81 ? -18.863 -12.543 -4.768 1.00 76.62 81 GLU A O 1
ATOM 638 N N . LEU A 1 82 ? -19.529 -13.739 -6.556 1.00 83.56 82 LEU A N 1
ATOM 639 C CA . LEU A 1 82 ? -20.884 -14.003 -6.086 1.00 83.56 82 LEU A CA 1
ATOM 640 C C . LEU A 1 82 ? -20.884 -14.735 -4.739 1.00 83.56 82 LEU A C 1
ATOM 642 O O . LEU A 1 82 ? -21.566 -14.289 -3.818 1.00 83.56 82 LEU A O 1
ATOM 646 N N . GLU A 1 83 ? -20.077 -15.792 -4.575 1.00 86.25 83 GLU A N 1
ATOM 647 C CA . GLU A 1 83 ? -19.970 -16.494 -3.289 1.00 86.25 83 GLU A CA 1
ATOM 648 C C . GLU A 1 83 ? -19.514 -15.557 -2.151 1.00 86.25 83 GLU A C 1
ATOM 650 O O . GLU A 1 83 ? -19.996 -15.712 -1.032 1.00 86.25 83 GLU A O 1
ATOM 655 N N . ARG A 1 84 ? -18.667 -14.538 -2.398 1.00 81.50 84 ARG A N 1
ATOM 656 C CA . ARG A 1 84 ? -18.305 -13.547 -1.357 1.00 81.50 84 ARG A CA 1
ATOM 657 C C . ARG A 1 84 ? -19.501 -12.694 -0.946 1.00 81.50 84 ARG A C 1
ATOM 659 O O . ARG A 1 84 ? -19.730 -12.519 0.248 1.00 81.50 84 ARG A O 1
ATOM 666 N N . VAL A 1 85 ? -20.251 -12.161 -1.914 1.00 79.81 85 VAL A N 1
ATOM 667 C CA . VAL A 1 85 ? -21.414 -11.296 -1.641 1.00 79.81 85 VAL A CA 1
ATOM 668 C C . VAL A 1 85 ? -22.515 -12.083 -0.926 1.00 79.81 85 VAL A C 1
ATOM 670 O O . VAL A 1 85 ? -23.063 -11.610 0.069 1.00 79.81 85 VAL A O 1
ATOM 673 N N . VAL A 1 86 ? -22.770 -13.317 -1.367 1.00 83.38 86 VAL A N 1
ATOM 674 C CA . VAL A 1 86 ? -23.723 -14.233 -0.733 1.00 83.38 86 VAL A CA 1
ATOM 675 C C . VAL A 1 86 ? -23.275 -14.599 0.688 1.00 83.38 86 VAL A C 1
ATOM 677 O O . VAL A 1 86 ? -24.060 -14.477 1.622 1.00 83.38 86 VAL A O 1
ATOM 680 N N . LEU A 1 87 ? -22.009 -14.971 0.912 1.00 83.56 87 LEU A N 1
ATOM 681 C CA . LEU A 1 87 ? -21.510 -15.272 2.263 1.00 83.56 87 LEU A CA 1
ATOM 682 C C . LEU A 1 87 ? -21.504 -14.048 3.195 1.00 83.56 87 LEU A C 1
ATOM 684 O O . LEU A 1 87 ? -21.557 -14.224 4.414 1.00 83.56 87 LEU A O 1
ATOM 688 N N . ALA A 1 88 ? -21.471 -12.823 2.669 1.00 74.31 88 ALA A N 1
ATOM 689 C CA . ALA A 1 88 ? -21.495 -11.597 3.467 1.00 74.31 88 ALA A CA 1
ATOM 690 C C . ALA A 1 88 ? -22.898 -11.163 3.938 1.00 74.31 88 ALA A C 1
ATOM 692 O O . ALA A 1 88 ? -22.982 -10.308 4.818 1.00 74.31 88 ALA A O 1
ATOM 693 N N . SER A 1 89 ? -23.979 -11.739 3.401 1.00 79.75 89 SER A N 1
ATOM 694 C CA . SER A 1 89 ? -25.362 -11.364 3.728 1.00 79.75 89 SER A CA 1
ATOM 695 C C . SER A 1 89 ? -26.207 -12.596 4.031 1.00 79.75 89 SER A C 1
ATOM 697 O O . SER A 1 89 ? -26.360 -13.466 3.180 1.00 79.75 89 SER A O 1
ATOM 699 N N . ASP A 1 90 ? -26.801 -12.663 5.226 1.00 81.56 90 ASP A N 1
ATOM 700 C CA . ASP A 1 90 ? -27.748 -13.738 5.550 1.00 81.56 90 ASP A CA 1
ATOM 701 C C . ASP A 1 90 ? -28.943 -13.739 4.581 1.00 81.56 90 ASP A C 1
ATOM 703 O O . ASP A 1 90 ? -29.345 -14.801 4.126 1.00 81.56 90 ASP A O 1
ATOM 707 N N . HIS A 1 91 ? -29.434 -12.576 4.145 1.00 78.81 91 HIS A N 1
ATOM 708 C CA . HIS A 1 91 ? -30.540 -12.499 3.186 1.00 78.81 91 HIS A CA 1
ATOM 709 C C . HIS A 1 91 ? -30.212 -13.194 1.851 1.00 78.81 91 HIS A C 1
ATOM 711 O O . HIS A 1 91 ? -30.945 -14.094 1.439 1.00 78.81 91 HIS A O 1
ATOM 717 N N . TYR A 1 92 ? -29.077 -12.861 1.221 1.00 82.38 92 TYR A N 1
ATOM 718 C CA . TYR A 1 92 ? -28.662 -13.488 -0.044 1.00 82.38 92 TYR A CA 1
ATOM 719 C C . TYR A 1 92 ? -28.248 -14.959 0.141 1.00 82.38 92 TYR A C 1
ATOM 721 O O . TYR A 1 92 ? -28.495 -15.785 -0.739 1.00 82.38 92 TYR A O 1
ATOM 729 N N . LEU A 1 93 ? -27.664 -15.319 1.293 1.00 86.31 93 LEU A N 1
ATOM 730 C CA . LEU A 1 93 ? -27.380 -16.713 1.649 1.00 86.31 93 LEU A CA 1
ATOM 731 C C . LEU A 1 93 ? -28.669 -17.533 1.789 1.00 86.31 93 LEU A C 1
ATOM 733 O O . LEU A 1 93 ? -28.691 -18.688 1.371 1.00 86.31 93 LEU A O 1
ATOM 737 N N . GLY A 1 94 ? -29.732 -16.936 2.335 1.00 86.19 94 GLY A N 1
ATOM 738 C CA . GLY A 1 94 ? -31.066 -17.517 2.471 1.00 86.19 94 GLY A CA 1
ATOM 739 C C . GLY A 1 94 ? -31.780 -17.695 1.138 1.00 86.19 94 GLY A C 1
ATOM 740 O O . GLY A 1 94 ? -32.261 -18.792 0.860 1.00 86.19 94 GLY A O 1
ATOM 741 N N . GLU A 1 95 ? -31.789 -16.670 0.284 1.00 84.88 95 GLU A N 1
ATOM 742 C CA . GLU A 1 95 ? -32.390 -16.757 -1.052 1.00 84.88 95 GLU A CA 1
ATOM 743 C C . GLU A 1 95 ? -31.677 -17.803 -1.924 1.00 84.88 95 GLU A C 1
ATOM 745 O O . GLU A 1 95 ? -32.333 -18.698 -2.458 1.00 84.88 95 GLU A O 1
ATOM 750 N N . LEU A 1 96 ? -30.337 -17.792 -1.998 1.00 88.00 96 LEU A N 1
ATOM 751 C CA . LEU A 1 96 ? -29.590 -18.822 -2.735 1.00 88.00 96 LEU A CA 1
ATOM 752 C C . LEU A 1 96 ? -29.841 -20.225 -2.154 1.00 88.00 96 LEU A C 1
ATOM 754 O O . LEU A 1 96 ? -30.045 -21.183 -2.904 1.00 88.00 96 LEU A O 1
ATOM 758 N N . ALA A 1 97 ? -29.857 -20.349 -0.823 1.00 88.69 97 ALA A N 1
ATOM 759 C CA . ALA A 1 97 ? -30.164 -21.594 -0.129 1.00 88.69 97 ALA A CA 1
ATOM 760 C C . ALA A 1 97 ? -31.555 -22.135 -0.482 1.00 88.69 97 ALA A C 1
ATOM 762 O O . ALA A 1 97 ? -31.680 -23.335 -0.729 1.00 88.69 97 ALA A O 1
ATOM 763 N N . GLN A 1 98 ? -32.583 -21.287 -0.493 1.00 85.69 98 GLN A N 1
ATOM 764 C CA . GLN A 1 98 ? -33.959 -21.685 -0.789 1.00 85.69 98 GLN A CA 1
ATOM 765 C C . GLN A 1 98 ? -34.146 -21.987 -2.282 1.00 85.69 98 GLN A C 1
ATOM 767 O O . GLN A 1 98 ? -34.751 -23.004 -2.608 1.00 85.69 98 GLN A O 1
ATOM 772 N N . CYS A 1 99 ? -33.550 -21.205 -3.187 1.00 85.94 99 CYS A N 1
ATOM 773 C CA . CYS A 1 99 ? -33.558 -21.483 -4.627 1.00 85.94 99 CYS A CA 1
ATOM 774 C C . CYS A 1 99 ? -32.896 -22.830 -4.960 1.00 85.94 99 CYS A C 1
ATOM 776 O O . CYS A 1 99 ? -33.476 -23.634 -5.687 1.00 85.94 99 CYS A O 1
ATOM 778 N N . HIS A 1 100 ? -31.727 -23.125 -4.379 1.00 87.94 100 HIS A N 1
ATOM 779 C CA . HIS A 1 100 ? -31.060 -24.421 -4.547 1.00 87.94 100 HIS A CA 1
ATOM 780 C C . HIS A 1 100 ? -31.927 -25.583 -4.020 1.00 87.94 100 HIS A C 1
ATOM 782 O O . HIS A 1 100 ? -32.083 -26.598 -4.699 1.00 87.94 100 HIS A O 1
ATOM 788 N N . HIS A 1 101 ? -32.568 -25.405 -2.858 1.00 86.06 101 HIS A N 1
ATOM 789 C CA . HIS A 1 101 ? -33.458 -26.409 -2.268 1.00 86.06 101 HIS A CA 1
ATOM 790 C C . HIS A 1 101 ? -34.727 -26.646 -3.104 1.00 86.06 101 HIS A C 1
ATOM 792 O O . HIS A 1 101 ? -35.152 -27.788 -3.287 1.00 86.06 101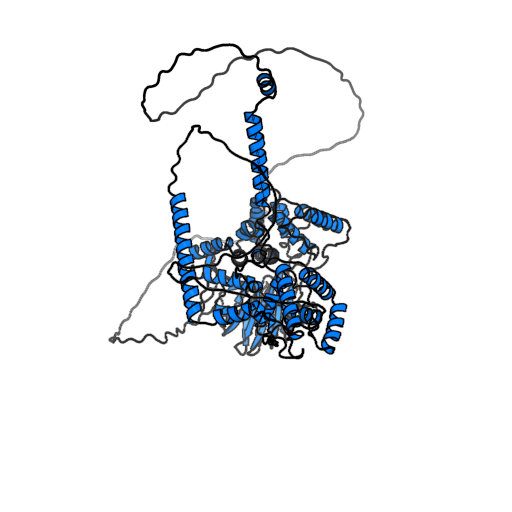 HIS A O 1
ATOM 798 N N . LEU A 1 102 ? -35.321 -25.580 -3.651 1.00 82.19 102 LEU A N 1
ATOM 799 C CA . LEU A 1 102 ? -36.484 -25.649 -4.537 1.00 82.19 102 LEU A CA 1
ATOM 800 C C . LEU A 1 102 ? -36.156 -26.393 -5.836 1.00 82.19 102 LEU A C 1
ATOM 802 O O . LEU A 1 102 ? -36.931 -27.256 -6.239 1.00 82.19 102 LEU A O 1
ATOM 806 N N . LEU A 1 103 ? -34.999 -26.124 -6.450 1.00 81.00 103 LEU A N 1
ATOM 807 C CA . LEU A 1 103 ? -34.531 -26.846 -7.639 1.00 81.00 103 LEU A CA 1
ATOM 808 C C . LEU A 1 103 ? -34.278 -28.331 -7.331 1.00 81.00 103 LEU A C 1
ATOM 810 O O . LEU A 1 103 ? -34.780 -29.198 -8.046 1.00 81.00 103 LEU A O 1
ATOM 814 N N . ALA A 1 104 ? -33.586 -28.639 -6.228 1.00 81.19 104 ALA A N 1
ATOM 815 C CA . ALA A 1 104 ? -33.365 -30.014 -5.775 1.00 81.19 104 ALA A CA 1
ATOM 816 C C . ALA A 1 104 ? -34.682 -30.761 -5.474 1.00 81.19 104 ALA A C 1
ATOM 818 O O . ALA A 1 104 ? -34.806 -31.951 -5.765 1.00 81.19 104 ALA A O 1
ATOM 819 N N . THR A 1 105 ? -35.696 -30.069 -4.950 1.00 77.75 105 THR A N 1
ATOM 820 C CA . THR A 1 105 ? -37.019 -30.650 -4.670 1.00 77.75 105 THR A CA 1
ATOM 821 C C . THR A 1 105 ? -37.837 -30.854 -5.951 1.00 77.75 105 THR A C 1
ATOM 823 O O . THR A 1 105 ? -38.421 -31.920 -6.137 1.00 77.75 105 THR A O 1
ATOM 826 N N . ALA A 1 106 ? -37.839 -29.884 -6.871 1.00 69.56 106 ALA A N 1
ATOM 827 C CA . ALA A 1 106 ? -38.568 -29.948 -8.143 1.00 69.56 106 ALA A CA 1
ATOM 828 C C . ALA A 1 106 ? -38.023 -31.011 -9.118 1.00 69.56 106 ALA A C 1
ATOM 830 O O . ALA A 1 106 ? -38.769 -31.522 -9.952 1.00 69.56 106 ALA A O 1
ATOM 831 N N . LEU A 1 107 ? -36.743 -31.381 -8.991 1.00 63.50 107 LEU A N 1
ATOM 832 C CA . LEU A 1 107 ? -36.151 -32.532 -9.685 1.00 63.50 107 LEU A CA 1
ATOM 833 C C . LEU A 1 107 ? -36.690 -33.879 -9.168 1.00 63.50 107 LEU A C 1
ATOM 835 O O . LEU A 1 107 ? -36.830 -34.824 -9.943 1.00 63.50 107 LEU A O 1
ATOM 839 N N . ASN A 1 108 ? -36.990 -33.974 -7.867 1.00 58.59 108 ASN A N 1
ATOM 840 C CA . ASN A 1 108 ? -37.438 -35.206 -7.207 1.00 58.59 108 ASN A CA 1
ATOM 841 C C . ASN A 1 108 ? -38.970 -35.369 -7.178 1.00 58.59 108 ASN A C 1
ATOM 843 O O . ASN A 1 108 ? -39.474 -36.488 -7.041 1.00 58.59 108 ASN A O 1
ATOM 847 N N . HIS A 1 109 ? -39.728 -34.276 -7.305 1.00 58.69 109 HIS A N 1
ATOM 848 C CA . HIS A 1 109 ? -41.192 -34.275 -7.275 1.00 58.69 109 HIS A CA 1
ATOM 849 C C . HIS A 1 109 ? -41.772 -33.445 -8.434 1.00 58.69 109 HIS A C 1
ATOM 851 O O . HIS A 1 109 ? -41.488 -32.250 -8.518 1.00 58.69 109 HIS A O 1
ATOM 857 N N . PRO A 1 110 ? -42.618 -34.028 -9.311 1.00 56.53 110 PRO A N 1
ATOM 858 C CA . PRO A 1 110 ? -43.168 -33.308 -10.457 1.00 56.53 110 PRO A CA 1
ATOM 859 C C . PRO A 1 110 ? -44.097 -32.174 -10.005 1.00 56.53 110 PRO A C 1
ATOM 861 O O . PRO A 1 110 ? -45.086 -32.391 -9.298 1.00 56.53 110 PRO A O 1
ATOM 864 N N . VAL A 1 111 ? -43.777 -30.951 -10.427 1.00 56.53 111 VAL A N 1
ATOM 865 C CA . VAL A 1 111 ? -44.443 -29.731 -9.958 1.00 56.53 111 VAL A CA 1
ATOM 866 C C . VAL A 1 111 ? -45.804 -29.565 -10.638 1.00 56.53 111 VAL A C 1
ATOM 868 O O . VAL A 1 111 ? -45.897 -29.347 -11.846 1.00 56.53 111 VAL A O 1
ATOM 871 N N . LYS A 1 112 ? -46.886 -29.615 -9.852 1.00 56.28 112 LYS A N 1
ATOM 872 C CA . LYS A 1 112 ? -48.250 -29.340 -10.331 1.00 56.28 112 LYS A CA 1
ATOM 873 C C . LYS A 1 112 ? -48.453 -27.836 -10.543 1.00 56.28 112 LYS A C 1
ATOM 875 O O . LYS A 1 112 ? -48.791 -27.124 -9.603 1.00 56.28 112 LYS A O 1
ATOM 880 N N . VAL A 1 113 ? -48.274 -27.354 -11.774 1.00 60.25 113 VAL A N 1
ATOM 881 C CA . VAL A 1 113 ? -48.504 -25.943 -12.143 1.00 60.25 113 VAL A CA 1
ATOM 882 C C . VAL A 1 113 ? -49.992 -25.699 -12.462 1.00 60.25 113 VAL A C 1
ATOM 884 O O . VAL A 1 113 ? -50.481 -26.270 -13.444 1.00 60.25 113 VAL A O 1
ATOM 887 N N . PRO A 1 114 ? -50.718 -24.844 -11.706 1.00 71.56 114 PRO A N 1
ATOM 888 C CA . PRO A 1 114 ? -52.126 -24.527 -11.963 1.00 71.56 114 PRO A CA 1
ATOM 889 C C . PRO A 1 114 ? -52.396 -23.987 -13.374 1.00 71.56 114 PRO A C 1
ATOM 891 O O . PRO A 1 114 ? -51.576 -23.265 -13.948 1.00 71.56 114 PRO A O 1
ATOM 894 N N . ALA A 1 115 ? -53.577 -24.296 -13.919 1.00 66.25 115 ALA A N 1
ATOM 895 C CA . ALA A 1 115 ? -53.958 -23.932 -15.286 1.00 66.25 115 ALA A CA 1
ATOM 896 C C . ALA A 1 115 ? -53.885 -22.415 -15.551 1.00 66.25 115 ALA A C 1
ATOM 898 O O . ALA A 1 115 ? -53.322 -22.005 -16.565 1.00 66.25 115 ALA A O 1
ATOM 899 N N . HIS A 1 116 ? -54.345 -21.576 -14.614 1.00 63.78 116 HIS A N 1
ATOM 900 C CA . HIS A 1 116 ? -54.341 -20.117 -14.783 1.00 63.78 116 HIS A CA 1
ATOM 901 C C . HIS A 1 116 ? -52.923 -19.531 -14.948 1.00 63.78 116 HIS A C 1
ATOM 903 O O . HIS A 1 116 ? -52.716 -18.669 -15.801 1.00 63.78 116 HIS A O 1
ATOM 909 N N . LEU A 1 117 ? -51.917 -20.041 -14.219 1.00 57.28 117 LEU A N 1
ATOM 910 C CA . LEU A 1 117 ? -50.513 -19.636 -14.400 1.00 57.28 117 LEU A CA 1
ATOM 911 C C . LEU A 1 117 ? -49.953 -20.122 -15.743 1.00 57.28 117 LEU A C 1
ATOM 913 O O . LEU A 1 117 ? -49.190 -19.411 -16.396 1.00 57.28 117 LEU A O 1
ATOM 917 N N . ARG A 1 118 ? -50.369 -21.316 -16.184 1.00 64.62 118 ARG A N 1
ATOM 918 C CA . ARG A 1 118 ? -50.006 -21.891 -17.488 1.00 64.62 118 ARG A CA 1
ATOM 919 C C . ARG A 1 118 ? -50.563 -21.049 -18.643 1.00 64.62 118 ARG A C 1
ATOM 921 O O . ARG A 1 118 ? -49.874 -20.849 -19.641 1.00 64.62 118 ARG A O 1
ATOM 928 N N . GLU A 1 119 ? -51.775 -20.513 -18.502 1.00 67.69 119 GLU A N 1
ATOM 929 C CA . GLU A 1 119 ? -52.330 -19.532 -19.437 1.00 67.69 119 GLU A CA 1
ATOM 930 C C . GLU A 1 119 ? -51.616 -18.182 -19.382 1.00 67.69 119 GLU A C 1
ATOM 932 O O . GLU A 1 119 ? -51.322 -17.620 -20.433 1.00 67.69 119 GLU A O 1
ATOM 937 N N . LEU A 1 120 ? -51.317 -17.663 -18.188 1.00 63.47 120 LEU A N 1
ATOM 938 C CA . LEU A 1 120 ? -50.579 -16.408 -18.020 1.00 63.47 120 LEU A CA 1
ATOM 939 C C . LEU A 1 120 ? -49.205 -16.478 -18.703 1.00 63.47 120 LEU A C 1
ATOM 941 O O . LEU A 1 120 ? -48.851 -15.579 -19.462 1.00 63.47 120 LEU A O 1
ATOM 945 N N . GLY A 1 121 ? -48.481 -17.589 -18.534 1.00 64.19 121 GLY A N 1
ATOM 946 C CA . GLY A 1 121 ? -47.221 -17.852 -19.234 1.00 64.19 121 GLY A CA 1
ATOM 947 C C . GLY A 1 121 ? -47.369 -17.879 -20.760 1.00 64.19 121 GLY A C 1
ATOM 948 O O . GLY A 1 121 ? -46.570 -17.257 -21.460 1.00 64.19 121 GLY A O 1
ATOM 949 N N . LYS A 1 122 ? -48.424 -18.521 -21.290 1.00 67.38 122 LYS A N 1
ATOM 950 C CA . LYS A 1 122 ? -48.744 -18.495 -22.732 1.00 67.38 122 LYS A CA 1
ATOM 951 C C . LYS A 1 122 ? -49.040 -17.072 -23.224 1.00 67.38 122 LYS A C 1
ATOM 953 O O . LYS A 1 122 ? -48.477 -16.656 -24.232 1.00 67.38 122 LYS A O 1
ATOM 958 N N . LYS A 1 123 ? -49.857 -16.308 -22.489 1.00 60.50 123 LYS A N 1
ATOM 959 C CA . LYS A 1 123 ? -50.225 -14.911 -22.794 1.00 60.50 123 LYS A CA 1
ATOM 960 C C . LYS A 1 123 ? -48.993 -13.985 -22.789 1.00 60.50 123 LYS A C 1
ATOM 962 O O . LYS A 1 123 ? -48.840 -13.165 -23.686 1.00 60.50 123 LYS A O 1
ATOM 967 N N . ILE A 1 124 ? -48.047 -14.185 -21.866 1.00 62.41 124 ILE A N 1
ATOM 968 C CA . ILE A 1 124 ? -46.750 -13.471 -21.809 1.00 62.41 124 ILE A CA 1
ATOM 969 C C . ILE A 1 124 ? -45.803 -13.857 -22.968 1.00 62.41 124 ILE A C 1
ATOM 971 O O . ILE A 1 124 ? -44.861 -13.116 -23.279 1.00 62.41 124 ILE A O 1
ATOM 975 N N . GLY A 1 125 ? -46.031 -14.992 -23.632 1.00 56.38 125 GLY A N 1
ATOM 976 C CA . GLY A 1 125 ? -45.319 -15.395 -24.847 1.00 56.38 125 GLY A CA 1
ATOM 977 C C . GLY A 1 125 ? -45.754 -14.645 -26.113 1.00 56.38 125 GLY A C 1
ATOM 978 O O . GLY A 1 125 ? -44.973 -14.571 -27.061 1.00 56.38 125 GLY A O 1
ATOM 979 N N . ASP A 1 126 ? -46.956 -14.063 -26.134 1.00 70.94 126 ASP A N 1
ATOM 980 C CA . ASP A 1 126 ? -47.538 -13.457 -27.334 1.00 70.94 126 ASP A CA 1
ATOM 981 C C . ASP A 1 126 ? -46.876 -12.100 -27.684 1.00 70.94 126 ASP A C 1
ATOM 983 O O . ASP A 1 126 ? -46.865 -11.178 -26.856 1.00 70.94 126 ASP A O 1
ATOM 987 N N . PRO A 1 127 ? -46.319 -11.922 -28.901 1.00 69.38 127 PRO A N 1
ATOM 988 C CA . PRO A 1 127 ? -45.689 -10.668 -29.305 1.00 69.38 127 PRO A CA 1
ATOM 989 C C . PRO A 1 127 ? -46.672 -9.492 -29.440 1.00 69.38 127 PRO A C 1
ATOM 991 O O . PRO A 1 127 ? -46.251 -8.349 -29.257 1.00 69.38 127 PRO A O 1
ATOM 994 N N . GLN A 1 128 ? -47.955 -9.736 -29.726 1.00 69.38 128 GLN A N 1
ATOM 995 C CA . GLN A 1 128 ? -48.976 -8.686 -29.803 1.00 69.38 128 GLN A CA 1
ATOM 996 C C . GLN A 1 128 ? -49.315 -8.176 -28.401 1.00 69.38 128 GLN A C 1
ATOM 998 O O . GLN A 1 128 ? -49.219 -6.974 -28.143 1.00 69.38 128 GLN A O 1
ATOM 1003 N N . LEU A 1 129 ? -49.591 -9.090 -27.461 1.00 64.62 129 LEU A N 1
ATOM 1004 C CA . LEU A 1 129 ? -49.878 -8.729 -26.069 1.00 64.62 129 LEU A CA 1
ATOM 1005 C C . LEU A 1 129 ? -48.674 -8.042 -25.399 1.00 64.62 129 LEU A C 1
ATOM 1007 O O . LEU A 1 129 ? -48.843 -7.105 -24.622 1.00 64.62 129 LEU A O 1
ATOM 1011 N N . ARG A 1 130 ? -47.440 -8.426 -25.761 1.00 63.75 130 ARG A N 1
ATOM 1012 C CA . ARG A 1 130 ? -46.217 -7.726 -25.330 1.00 63.75 130 ARG A CA 1
ATOM 1013 C C . ARG A 1 130 ? -46.163 -6.264 -25.771 1.00 63.75 130 ARG A C 1
ATOM 1015 O O . ARG A 1 130 ? -45.718 -5.433 -24.981 1.00 63.75 130 ARG A O 1
ATOM 1022 N N . GLU A 1 131 ? -46.566 -5.920 -26.995 1.00 73.31 131 GLU A N 1
ATOM 1023 C CA . GLU A 1 131 ? -46.610 -4.509 -27.415 1.00 73.31 131 GLU A CA 1
ATOM 1024 C C . GLU A 1 131 ? -47.808 -3.749 -26.836 1.00 73.31 131 GLU A C 1
ATOM 1026 O O . GLU A 1 131 ? -47.697 -2.539 -26.641 1.00 73.31 131 GLU A O 1
ATOM 1031 N N . GLU A 1 132 ? -48.903 -4.432 -26.494 1.00 73.19 132 GLU A N 1
ATOM 1032 C CA . GLU A 1 132 ? -50.026 -3.857 -25.743 1.00 73.19 132 GLU A CA 1
ATOM 1033 C C . GLU A 1 132 ? -49.593 -3.474 -24.316 1.00 73.19 132 GLU A C 1
ATOM 1035 O O . GLU A 1 132 ? -49.620 -2.298 -23.955 1.00 73.19 132 GLU A O 1
ATOM 1040 N N . ILE A 1 133 ? -49.012 -4.412 -23.561 1.00 66.56 133 ILE A N 1
ATOM 1041 C CA . ILE A 1 133 ? -48.476 -4.177 -22.206 1.00 66.56 133 ILE A CA 1
ATOM 1042 C C . ILE A 1 133 ? -47.371 -3.102 -22.222 1.00 66.56 133 ILE A C 1
ATOM 1044 O O . ILE A 1 133 ? -47.320 -2.225 -21.358 1.00 66.56 133 ILE A O 1
ATOM 1048 N N . LYS A 1 134 ? -46.495 -3.085 -23.240 1.00 71.06 134 LYS A N 1
ATOM 1049 C CA . LYS A 1 134 ? -45.514 -1.993 -23.414 1.00 71.06 134 LYS A CA 1
ATOM 1050 C C . LYS A 1 134 ? -46.165 -0.647 -23.751 1.00 71.06 134 LYS A C 1
ATOM 1052 O O . LYS A 1 134 ? -45.503 0.378 -23.571 1.00 71.06 134 LYS A O 1
ATOM 1057 N N . ARG A 1 135 ? -47.380 -0.608 -24.303 1.00 73.62 135 ARG A N 1
ATOM 1058 C CA . ARG A 1 135 ? -48.134 0.626 -24.587 1.00 73.62 135 ARG A CA 1
ATOM 1059 C C . ARG A 1 135 ? -48.757 1.158 -23.303 1.00 73.62 135 ARG A C 1
ATOM 1061 O O . ARG A 1 135 ? -48.521 2.320 -22.983 1.00 73.62 135 ARG A O 1
ATOM 1068 N N . GLU A 1 136 ? -49.390 0.289 -22.520 1.00 71.75 136 GLU A N 1
ATOM 1069 C CA . GLU A 1 136 ? -49.926 0.609 -21.192 1.00 71.75 136 GLU A CA 1
ATOM 1070 C C . GLU A 1 136 ? -48.834 1.110 -20.237 1.00 71.75 136 GLU A C 1
ATOM 1072 O O . GLU A 1 136 ? -48.965 2.185 -19.648 1.00 71.75 136 GLU A O 1
ATOM 1077 N N . LEU A 1 137 ? -47.694 0.411 -20.158 1.00 65.88 137 LEU A N 1
ATOM 1078 C CA . LEU A 1 137 ? -46.534 0.846 -19.371 1.00 65.88 137 LEU A CA 1
ATOM 1079 C C . LEU A 1 137 ? -45.966 2.193 -19.850 1.00 65.88 137 LEU A C 1
ATOM 1081 O O . LEU A 1 137 ? -45.478 2.977 -19.033 1.00 65.88 137 LEU A O 1
ATOM 1085 N N . ARG A 1 138 ? -46.037 2.501 -21.155 1.00 72.88 138 ARG A N 1
ATOM 1086 C CA . ARG A 1 138 ? -45.644 3.815 -21.700 1.00 72.88 138 ARG A CA 1
ATOM 1087 C C . ARG A 1 138 ? -46.620 4.911 -21.261 1.00 72.88 138 ARG A C 1
ATOM 1089 O O . ARG A 1 138 ? -46.156 5.933 -20.753 1.00 72.88 138 ARG A O 1
ATOM 1096 N N . THR A 1 139 ? -47.932 4.695 -21.369 1.00 75.94 139 THR A N 1
ATOM 1097 C CA . THR A 1 139 ? -48.951 5.662 -20.918 1.00 75.94 139 THR A CA 1
ATOM 1098 C C . THR A 1 139 ? -48.949 5.853 -19.403 1.00 75.94 139 THR A C 1
ATOM 1100 O O . THR A 1 139 ? -48.981 6.989 -18.938 1.00 75.94 139 THR A O 1
ATOM 1103 N N . HIS A 1 140 ? -48.805 4.788 -18.611 1.00 67.12 140 HIS A N 1
ATOM 1104 C CA . HIS A 1 140 ? -48.754 4.886 -17.150 1.00 67.12 140 HIS A CA 1
ATOM 1105 C C . HIS A 1 140 ? -47.493 5.637 -16.683 1.00 67.12 140 HIS A C 1
ATOM 1107 O O . HIS A 1 140 ? -47.563 6.508 -15.817 1.00 67.12 140 HIS A O 1
ATOM 1113 N N . LYS A 1 141 ? -46.345 5.417 -17.343 1.00 71.12 141 LYS A N 1
ATOM 1114 C CA . LYS A 1 141 ? -45.100 6.171 -17.103 1.00 71.12 141 LYS A CA 1
ATOM 1115 C C . LYS A 1 141 ? -45.179 7.638 -17.554 1.00 71.12 141 LYS A C 1
ATOM 1117 O O . LYS A 1 141 ? -44.490 8.482 -16.979 1.00 71.12 141 LYS A O 1
ATOM 1122 N N . GLN A 1 142 ? -46.009 7.966 -18.548 1.00 74.00 142 GLN A N 1
ATOM 1123 C CA . GLN A 1 142 ? -46.319 9.352 -18.928 1.00 74.00 142 GLN A CA 1
ATOM 1124 C C . GLN A 1 142 ? -47.248 10.027 -17.910 1.00 74.00 142 GLN A C 1
ATOM 1126 O O . GLN A 1 142 ? -46.926 11.126 -17.463 1.00 74.00 142 GLN A O 1
ATOM 1131 N N . ALA A 1 143 ? -48.321 9.358 -17.478 1.00 70.81 143 ALA A N 1
ATOM 1132 C CA . ALA A 1 143 ? -49.223 9.850 -16.435 1.00 70.81 143 ALA A CA 1
ATOM 1133 C C . ALA A 1 143 ? -48.477 10.094 -15.110 1.00 70.81 143 ALA A C 1
ATOM 1135 O O . ALA A 1 143 ? -48.619 11.154 -14.503 1.00 70.81 143 ALA A O 1
ATOM 1136 N N . TRP A 1 144 ? -47.591 9.171 -14.714 1.00 68.75 144 TRP A N 1
ATOM 1137 C CA . TRP A 1 144 ? -46.718 9.343 -13.551 1.00 68.75 144 TRP A CA 1
ATOM 1138 C C . TRP A 1 144 ? -45.837 10.593 -13.686 1.00 68.75 144 TRP A C 1
ATOM 1140 O O . TRP A 1 144 ? -45.862 11.452 -12.807 1.00 68.75 144 TRP A O 1
ATOM 1150 N N . ARG A 1 145 ? -45.146 10.774 -14.825 1.00 66.94 145 ARG A N 1
ATOM 1151 C CA . ARG A 1 145 ? -44.344 11.984 -15.104 1.00 66.94 145 ARG A CA 1
ATOM 1152 C C . ARG A 1 145 ? -45.167 13.276 -15.100 1.00 66.94 145 ARG A C 1
ATOM 1154 O O . ARG A 1 145 ? -44.669 14.291 -14.625 1.00 66.94 145 ARG A O 1
ATOM 1161 N N . GLN A 1 146 ? -46.401 13.259 -15.604 1.00 66.56 146 GLN A N 1
ATOM 1162 C CA . GLN A 1 146 ? -47.300 14.416 -15.537 1.00 66.56 146 GLN A CA 1
ATOM 1163 C C . GLN A 1 146 ? -47.723 14.719 -14.094 1.00 66.56 146 GLN A C 1
ATOM 1165 O O . GLN A 1 146 ? -47.741 15.885 -13.707 1.00 66.56 146 GLN A O 1
ATOM 1170 N N . SER A 1 147 ? -47.981 13.694 -13.275 1.00 65.81 147 SER A N 1
ATOM 1171 C CA . SER A 1 147 ? -48.265 13.872 -11.845 1.00 65.81 147 SER A CA 1
ATOM 1172 C C . SER A 1 147 ? -47.056 14.417 -11.074 1.00 65.81 147 SER A C 1
ATOM 1174 O O . SER A 1 147 ? -47.218 15.270 -10.204 1.00 65.81 147 SER A O 1
ATOM 1176 N N . GLU A 1 148 ? -45.842 14.003 -11.446 1.00 67.06 148 GLU A N 1
ATOM 1177 C CA . GLU A 1 148 ? -44.591 14.483 -10.858 1.00 67.06 148 GLU A CA 1
ATOM 1178 C C . GLU A 1 148 ? -44.331 15.955 -11.234 1.00 67.06 148 GLU A C 1
ATOM 1180 O O . GLU A 1 148 ? -43.999 16.772 -10.375 1.00 67.06 148 GLU A O 1
ATOM 1185 N N . LEU A 1 149 ? -44.594 16.333 -12.493 1.00 66.88 149 LEU A N 1
ATOM 1186 C CA . LEU A 1 149 ? -44.534 17.723 -12.959 1.00 66.88 149 LEU A CA 1
ATOM 1187 C C . LEU A 1 149 ? -45.578 18.610 -12.260 1.00 66.88 149 LEU A C 1
ATOM 1189 O O . LEU A 1 149 ? -45.211 19.660 -11.733 1.00 66.88 149 LEU A O 1
ATOM 1193 N N . LEU A 1 150 ? -46.836 18.167 -12.153 1.00 58.56 150 LEU A N 1
ATOM 1194 C CA . LEU A 1 150 ? -47.889 18.855 -11.386 1.00 58.56 150 LEU A CA 1
ATOM 1195 C C . LEU A 1 150 ? -47.484 19.057 -9.920 1.00 58.56 150 LEU A C 1
ATOM 1197 O O . LEU A 1 150 ? -47.595 20.164 -9.396 1.00 58.56 150 LEU A O 1
ATOM 1201 N N . ARG A 1 151 ? -46.937 18.022 -9.269 1.00 59.88 151 ARG A N 1
ATOM 1202 C CA . ARG A 1 151 ? -46.400 18.111 -7.900 1.00 59.88 151 ARG A CA 1
ATOM 1203 C C . ARG A 1 151 ? -45.228 19.083 -7.789 1.00 59.88 151 ARG A C 1
ATOM 1205 O O . ARG A 1 151 ? -45.076 19.706 -6.741 1.00 59.88 151 ARG A O 1
ATOM 1212 N N . SER A 1 152 ? -44.416 19.229 -8.836 1.00 59.38 152 SER A N 1
ATOM 1213 C CA . SER A 1 152 ? -43.317 20.198 -8.847 1.00 59.38 152 SER A CA 1
ATOM 1214 C C . SER A 1 152 ? -43.816 21.642 -9.012 1.00 59.38 152 SER A C 1
ATOM 1216 O O . SER A 1 152 ? -43.373 22.514 -8.270 1.00 59.38 152 SER A O 1
ATOM 1218 N N . MET A 1 153 ? -44.812 21.886 -9.874 1.00 54.78 153 MET A N 1
ATOM 1219 C CA . MET A 1 153 ? -45.443 23.202 -10.048 1.00 54.78 153 MET A CA 1
ATOM 1220 C C . MET A 1 153 ? -46.190 23.654 -8.783 1.00 54.78 153 MET A C 1
ATOM 1222 O O . MET A 1 153 ? -45.957 24.757 -8.300 1.00 54.78 153 MET A O 1
ATOM 1226 N N . ILE A 1 154 ? -46.985 22.770 -8.164 1.00 57.62 154 ILE A N 1
ATOM 1227 C CA . ILE A 1 154 ? -47.687 23.034 -6.887 1.00 57.62 154 ILE A CA 1
ATOM 1228 C C . ILE A 1 154 ? -46.704 23.347 -5.736 1.00 57.62 154 ILE A C 1
ATOM 1230 O O . ILE A 1 154 ? -47.074 23.984 -4.751 1.00 57.62 154 ILE A O 1
ATOM 1234 N N . ARG A 1 155 ? -45.441 22.910 -5.846 1.00 51.09 155 ARG A N 1
ATOM 1235 C CA . ARG A 1 155 ? -44.373 23.207 -4.877 1.00 51.09 155 ARG A CA 1
ATOM 1236 C C . ARG A 1 155 ? -43.636 24.520 -5.172 1.00 51.09 155 ARG A C 1
ATOM 1238 O O . ARG A 1 155 ? -43.032 25.065 -4.255 1.00 51.09 155 ARG A O 1
ATOM 1245 N N . ALA A 1 156 ? -43.682 25.015 -6.408 1.00 48.38 156 ALA A N 1
ATOM 1246 C CA . ALA A 1 156 ? -43.090 26.293 -6.803 1.00 48.38 156 ALA A CA 1
ATOM 1247 C C . ALA A 1 156 ? -44.022 27.489 -6.528 1.00 48.38 156 ALA A C 1
ATOM 1249 O O . ALA A 1 156 ? -43.546 28.558 -6.160 1.00 48.38 156 ALA A O 1
ATOM 1250 N N . ASP A 1 157 ? -45.338 27.302 -6.662 1.00 39.91 157 ASP A N 1
ATOM 1251 C CA . ASP A 1 157 ? -46.337 28.383 -6.644 1.00 39.91 157 ASP A CA 1
ATOM 1252 C C . ASP A 1 157 ? -46.985 28.607 -5.256 1.00 39.91 157 ASP A C 1
ATOM 1254 O O . ASP A 1 157 ? -48.200 28.736 -5.110 1.00 39.91 157 ASP A O 1
ATOM 1258 N N . ARG A 1 158 ? -46.168 28.598 -4.191 1.00 38.34 158 ARG A N 1
ATOM 1259 C CA . ARG A 1 158 ? -46.595 28.928 -2.816 1.00 38.34 158 ARG A CA 1
ATOM 1260 C C . ARG A 1 158 ? -45.861 30.169 -2.290 1.00 38.34 158 ARG A C 1
ATOM 1262 O O . ARG A 1 158 ? -44.771 30.021 -1.728 1.00 38.34 158 ARG A O 1
ATOM 1269 N N . PRO A 1 159 ? -46.437 31.381 -2.412 1.00 39.47 159 PRO A N 1
ATOM 1270 C CA . PRO A 1 159 ? -45.901 32.559 -1.737 1.00 39.47 159 PRO A CA 1
ATOM 1271 C C . PRO A 1 159 ? -45.997 32.413 -0.209 1.00 39.47 159 PRO A C 1
ATOM 1273 O O . PRO A 1 159 ? -46.847 31.692 0.314 1.00 39.47 159 PRO A O 1
ATOM 1276 N N . HIS A 1 160 ? -45.121 33.108 0.517 1.00 44.78 160 HIS A N 1
ATOM 1277 C CA . HIS A 1 160 ? -45.256 33.275 1.966 1.00 44.78 160 HIS A CA 1
ATOM 1278 C C . HIS A 1 160 ? -46.278 34.379 2.270 1.00 44.78 160 HIS A C 1
ATOM 1280 O O . HIS A 1 160 ? -46.139 35.497 1.779 1.00 44.78 160 HIS A O 1
ATOM 1286 N N . SER A 1 161 ? -47.259 34.087 3.123 1.00 33.53 161 SER A N 1
ATOM 1287 C CA . SER A 1 161 ? -48.164 35.077 3.720 1.00 33.53 161 SER A CA 1
ATOM 1288 C C . SER A 1 161 ? -48.552 34.643 5.133 1.00 33.53 161 SER A C 1
ATOM 1290 O O . SER A 1 161 ? -48.777 33.455 5.372 1.00 33.53 161 SER A O 1
ATOM 1292 N N . SER A 1 162 ? -48.616 35.596 6.059 1.00 34.22 162 SER A N 1
ATOM 1293 C CA . SER A 1 162 ? -48.892 35.377 7.480 1.00 34.22 162 SER A CA 1
ATOM 1294 C C . SER A 1 162 ? -50.384 35.474 7.841 1.00 34.22 162 SER A C 1
ATOM 1296 O O . SER A 1 162 ? -51.190 36.008 7.088 1.00 34.22 162 SER A O 1
ATOM 1298 N N . ASP A 1 163 ? -50.687 34.978 9.043 1.00 30.55 163 ASP A N 1
ATOM 1299 C CA . ASP A 1 163 ? -51.783 35.353 9.948 1.00 30.55 163 ASP A CA 1
ATOM 1300 C C . ASP A 1 163 ? -53.272 35.103 9.594 1.00 30.55 163 ASP A C 1
ATOM 1302 O O . ASP A 1 163 ? -53.912 35.788 8.807 1.00 30.55 163 ASP A O 1
ATOM 1306 N N . THR A 1 164 ? -53.848 34.209 10.411 1.00 31.25 164 THR A N 1
ATOM 1307 C CA . THR A 1 164 ? -55.090 34.411 11.190 1.00 31.25 164 THR A CA 1
ATOM 1308 C C . THR A 1 164 ? -56.436 34.603 10.467 1.00 31.25 164 THR A C 1
ATOM 1310 O O . THR A 1 164 ? -56.809 35.708 10.086 1.00 31.25 164 THR A O 1
ATOM 1313 N N . SER A 1 165 ? -57.312 33.588 10.544 1.00 29.64 165 SER A N 1
ATOM 1314 C CA . SER A 1 165 ? -58.518 33.657 11.412 1.00 29.64 165 SER A CA 1
ATOM 1315 C C . SER A 1 165 ? -59.388 32.379 11.400 1.00 29.64 165 SER A C 1
ATOM 1317 O O . SER A 1 165 ? -59.154 31.437 10.652 1.00 29.64 165 SER A O 1
ATOM 1319 N N . ALA A 1 166 ? -60.340 32.347 12.339 1.00 29.59 166 ALA A N 1
ATOM 1320 C CA . ALA A 1 166 ? -61.199 31.248 12.785 1.00 29.59 166 ALA A CA 1
ATOM 1321 C C . ALA A 1 166 ? -62.127 30.573 11.744 1.00 29.59 166 ALA A C 1
ATOM 1323 O O . ALA A 1 166 ? -62.501 31.171 10.741 1.00 29.59 166 ALA A O 1
ATOM 1324 N N . GLY A 1 167 ? -62.625 29.371 12.080 1.00 25.78 167 GLY A N 1
ATOM 1325 C CA . GLY A 1 167 ? -63.757 28.736 11.385 1.00 25.78 167 GLY A CA 1
ATOM 1326 C C . GLY A 1 167 ? -64.060 27.301 11.842 1.00 25.78 167 GLY A C 1
ATOM 1327 O O . GLY A 1 167 ? -63.378 26.366 11.440 1.00 25.78 167 GLY A O 1
ATOM 1328 N N . SER A 1 168 ? -65.092 27.126 12.671 1.00 29.44 168 SER A N 1
ATOM 1329 C CA . SER A 1 168 ? -65.700 25.836 13.058 1.00 29.44 168 SER A CA 1
ATOM 1330 C C . SER A 1 168 ? -66.150 25.003 11.834 1.00 29.44 168 SER A C 1
ATOM 1332 O O . SER A 1 168 ? -66.538 25.559 10.812 1.00 29.44 168 SER A O 1
ATOM 1334 N N . SER A 1 169 ? -66.205 23.665 11.868 1.00 28.41 169 SER A N 1
ATOM 1335 C CA . SER A 1 169 ? -67.019 22.884 12.819 1.00 28.41 169 SER A CA 1
ATOM 1336 C C . SER A 1 169 ? -66.741 21.361 12.798 1.00 28.41 169 SER A C 1
ATOM 1338 O O . SER A 1 169 ? -66.111 20.832 11.889 1.00 28.41 169 SER A O 1
ATOM 1340 N N . GLU A 1 170 ? -67.213 20.709 13.869 1.00 29.31 170 GLU A N 1
ATOM 1341 C CA . GLU A 1 170 ? -67.775 19.344 14.029 1.00 29.31 170 GLU A CA 1
ATOM 1342 C C . GLU A 1 170 ? -68.024 18.502 12.752 1.00 29.31 170 GLU A C 1
ATOM 1344 O O . GLU A 1 170 ? -68.379 19.040 11.714 1.00 29.31 170 GLU A O 1
ATOM 1349 N N . THR A 1 171 ? -68.010 17.160 12.733 1.00 26.30 171 THR A N 1
ATOM 1350 C CA . THR A 1 171 ? -67.770 16.054 13.705 1.00 26.30 171 THR A CA 1
ATOM 1351 C C . THR A 1 171 ? -67.242 14.842 12.874 1.00 26.30 171 THR A C 1
ATOM 1353 O O . THR A 1 171 ? -67.160 14.954 11.658 1.00 26.30 171 THR A O 1
ATOM 1356 N N . GLN A 1 172 ? -66.820 13.661 13.350 1.00 26.33 172 GLN A N 1
ATOM 1357 C CA . GLN A 1 172 ? -67.184 12.844 14.516 1.00 26.33 172 GLN A CA 1
ATOM 1358 C C . GLN A 1 172 ? -66.096 11.762 14.762 1.00 26.33 172 GLN A C 1
ATOM 1360 O O . GLN A 1 172 ? -65.223 11.532 13.929 1.00 26.33 172 GLN A O 1
ATOM 1365 N N . SER A 1 173 ? -66.187 11.045 15.880 1.00 24.83 173 SER A N 1
ATOM 1366 C CA . SER A 1 173 ? -65.482 9.777 16.165 1.00 24.83 173 SER A CA 1
ATOM 1367 C C . SER A 1 173 ? -66.529 8.781 16.722 1.00 24.83 173 SER A C 1
ATOM 1369 O O . SER A 1 173 ? -67.618 9.261 17.050 1.00 24.83 173 SER A O 1
ATOM 1371 N N . PRO A 1 174 ? -66.273 7.465 16.930 1.00 43.62 174 PRO A N 1
ATOM 1372 C CA . PRO A 1 174 ? -65.030 6.709 16.710 1.00 43.62 174 PRO A CA 1
ATOM 1373 C C . PRO A 1 174 ? -65.202 5.263 16.141 1.00 43.62 174 PRO A C 1
ATOM 1375 O O . PRO A 1 174 ? -66.295 4.720 16.095 1.00 43.62 174 PRO A O 1
ATOM 1378 N N . ALA A 1 175 ? -64.062 4.602 15.889 1.00 27.28 175 ALA A N 1
ATOM 1379 C CA . ALA A 1 175 ? -63.752 3.187 16.193 1.00 27.28 175 ALA A CA 1
ATOM 1380 C C . ALA A 1 175 ? -64.504 1.966 15.582 1.00 27.28 175 ALA A C 1
ATOM 1382 O O . ALA A 1 175 ? -65.723 1.902 15.500 1.00 27.28 175 ALA A O 1
ATOM 1383 N N . ARG A 1 176 ? -63.687 0.895 15.475 1.00 24.92 176 ARG A N 1
ATOM 1384 C CA . ARG A 1 176 ? -63.945 -0.556 15.669 1.00 24.92 176 ARG A CA 1
ATOM 1385 C C . ARG A 1 176 ? -64.226 -1.480 14.475 1.00 24.92 176 ARG A C 1
ATOM 1387 O O . ARG A 1 176 ? -64.891 -1.135 13.513 1.00 24.92 176 ARG A O 1
ATOM 1394 N N . LEU A 1 177 ? -63.793 -2.718 14.754 1.00 24.36 177 LEU A N 1
ATOM 1395 C CA . LEU A 1 177 ? -63.949 -3.998 14.062 1.00 24.36 177 LEU A CA 1
ATOM 1396 C C . LEU A 1 177 ? -63.029 -4.243 12.860 1.00 24.36 177 LEU A C 1
ATOM 1398 O O . LEU A 1 177 ? -62.518 -3.323 12.229 1.00 24.36 177 LEU A O 1
ATOM 1402 N N . ALA A 1 178 ? -62.726 -5.528 12.704 1.00 31.36 178 ALA A N 1
ATOM 1403 C CA . ALA A 1 178 ? -61.811 -6.133 11.752 1.00 31.36 178 ALA A CA 1
ATOM 1404 C C . ALA A 1 178 ? -62.592 -7.167 10.929 1.00 31.36 178 ALA A C 1
ATOM 1406 O O . ALA A 1 178 ? -63.776 -7.381 11.201 1.00 31.36 178 ALA A O 1
ATOM 1407 N N . ASP A 1 179 ? -61.894 -7.808 9.989 1.00 25.83 179 ASP A N 1
ATOM 1408 C CA . ASP A 1 179 ? -62.435 -8.766 9.019 1.00 25.83 179 ASP A CA 1
ATOM 1409 C C . ASP A 1 179 ? -63.416 -8.061 8.034 1.00 25.83 179 ASP A C 1
ATOM 1411 O O . ASP A 1 179 ? -63.975 -7.006 8.327 1.00 25.83 179 ASP A O 1
ATOM 1415 N N . ASP A 1 180 ? -63.606 -8.481 6.786 1.00 24.86 180 ASP A N 1
ATOM 1416 C CA . ASP A 1 180 ? -63.305 -9.757 6.133 1.00 24.86 180 ASP A CA 1
ATOM 1417 C C . ASP A 1 180 ? -63.203 -9.539 4.593 1.00 24.86 180 ASP A C 1
ATOM 1419 O O . ASP A 1 180 ? -63.378 -8.417 4.118 1.00 24.86 180 ASP A O 1
ATOM 1423 N N . VAL A 1 181 ? -62.992 -10.614 3.824 1.00 26.16 181 VAL A N 1
ATOM 1424 C CA . VAL A 1 181 ? -63.169 -10.732 2.356 1.00 26.16 181 VAL A CA 1
ATOM 1425 C C . VAL A 1 181 ? -62.248 -9.882 1.457 1.00 26.16 181 VAL A C 1
ATOM 1427 O O . VAL A 1 181 ? -62.435 -8.687 1.232 1.00 26.16 181 VAL A O 1
ATOM 1430 N N . ILE A 1 182 ? -61.322 -10.581 0.792 1.00 31.75 182 ILE A N 1
ATOM 1431 C CA . ILE A 1 182 ? -60.853 -10.222 -0.553 1.00 31.75 182 ILE A CA 1
ATOM 1432 C C . ILE A 1 182 ? -61.779 -10.932 -1.544 1.00 31.75 182 ILE A C 1
ATOM 1434 O O . ILE A 1 182 ? -61.737 -12.157 -1.598 1.00 31.75 182 ILE A O 1
ATOM 1438 N N . GLU A 1 183 ? -62.538 -10.196 -2.358 1.00 27.22 183 GLU A N 1
ATOM 1439 C CA . GLU A 1 183 ? -63.045 -10.720 -3.633 1.00 27.22 183 GLU A CA 1
ATOM 1440 C C . GLU A 1 183 ? -63.348 -9.592 -4.642 1.00 27.22 183 GLU A C 1
ATOM 1442 O O . GLU A 1 183 ? -63.857 -8.531 -4.288 1.00 27.22 183 GLU A O 1
ATOM 1447 N N . ASP A 1 184 ? -62.916 -9.845 -5.877 1.00 26.28 184 ASP A N 1
ATOM 1448 C CA . ASP A 1 184 ? -63.210 -9.268 -7.195 1.00 26.28 184 ASP A CA 1
ATOM 1449 C C . ASP A 1 184 ? -63.759 -7.837 -7.402 1.00 26.28 184 ASP A C 1
ATOM 1451 O O . ASP A 1 184 ? -64.824 -7.427 -6.944 1.00 26.28 184 ASP A O 1
ATOM 1455 N N . VAL A 1 185 ? -63.087 -7.136 -8.329 1.00 25.00 185 VAL A N 1
ATOM 1456 C CA . VAL A 1 185 ? -63.669 -6.072 -9.162 1.00 25.00 185 VAL A CA 1
ATOM 1457 C C . VAL A 1 185 ? -63.366 -6.392 -10.629 1.00 25.00 185 VAL A C 1
ATOM 1459 O O . VAL A 1 185 ? -62.257 -6.152 -11.109 1.00 25.00 185 VAL A O 1
ATOM 1462 N N . GLU A 1 186 ? -64.351 -6.926 -11.355 1.00 26.69 186 GLU A N 1
ATOM 1463 C CA . GLU A 1 186 ? -64.257 -7.094 -12.809 1.00 26.69 186 GLU A CA 1
ATOM 1464 C C . GLU A 1 186 ? -64.236 -5.742 -13.544 1.00 26.69 186 GLU A C 1
ATOM 1466 O O . GLU A 1 186 ? -64.959 -4.800 -13.208 1.00 26.69 186 GLU A O 1
ATOM 1471 N N . LEU A 1 187 ? -63.444 -5.666 -14.616 1.00 31.03 187 LEU A N 1
ATOM 1472 C CA . LEU A 1 187 ? -63.439 -4.542 -15.553 1.00 31.03 187 LEU A CA 1
ATOM 1473 C C . LEU A 1 187 ? -64.424 -4.804 -16.700 1.00 31.03 187 LEU A C 1
ATOM 1475 O O . LEU A 1 187 ? -64.111 -5.546 -17.630 1.00 31.03 187 LEU A O 1
ATOM 1479 N N . VAL A 1 188 ? -65.584 -4.139 -16.681 1.00 28.88 188 VAL A N 1
ATOM 1480 C CA . VAL A 1 188 ? -66.580 -4.200 -17.767 1.00 28.88 188 VAL A CA 1
ATOM 1481 C C . VAL A 1 188 ? -66.724 -2.839 -18.458 1.00 28.88 188 VAL A C 1
ATOM 1483 O O . VAL A 1 188 ? -66.948 -1.813 -17.818 1.00 28.88 188 VAL A O 1
ATOM 1486 N N . GLY A 1 189 ? -66.583 -2.833 -19.789 1.00 32.25 189 GLY A N 1
ATOM 1487 C CA . GLY A 1 189 ? -66.712 -1.643 -20.639 1.00 32.25 189 GLY A CA 1
ATOM 1488 C C . GLY A 1 189 ? -68.165 -1.281 -21.021 1.00 32.25 189 GLY A C 1
ATOM 1489 O O . GLY A 1 189 ? -69.085 -2.067 -20.795 1.00 32.25 189 GLY A O 1
ATOM 1490 N N . PRO A 1 190 ? -68.405 -0.090 -21.608 1.00 38.25 190 PRO A N 1
ATOM 1491 C CA . PRO A 1 190 ? -69.757 0.465 -21.733 1.00 38.25 190 PRO A CA 1
ATOM 1492 C C . PRO A 1 190 ? -70.531 0.083 -23.018 1.00 38.25 190 PRO A C 1
ATOM 1494 O O . PRO A 1 190 ? -70.250 0.605 -24.094 1.00 38.25 190 PRO A O 1
ATOM 1497 N N . GLY A 1 191 ? -71.618 -0.688 -22.852 1.00 30.58 191 GLY A N 1
ATOM 1498 C CA . GLY A 1 191 ? -72.770 -0.787 -23.778 1.00 30.58 191 GLY A CA 1
ATOM 1499 C C . GLY A 1 191 ? -72.586 -1.666 -25.033 1.00 30.58 191 GLY A C 1
ATOM 1500 O O . GLY A 1 191 ? -71.475 -1.874 -25.495 1.00 30.58 191 GLY A O 1
ATOM 1501 N N . HIS A 1 192 ? -73.639 -2.194 -25.676 1.00 28.22 192 HIS A N 1
ATOM 1502 C CA . HIS A 1 192 ? -75.105 -2.113 -25.470 1.00 28.22 192 HIS A CA 1
ATOM 1503 C C . HIS A 1 192 ? -75.789 -3.113 -26.467 1.00 28.22 192 HIS A C 1
ATOM 1505 O O . HIS A 1 192 ? -75.133 -3.485 -27.438 1.00 28.22 192 HIS A O 1
ATOM 1511 N N . PRO A 1 193 ? -77.108 -3.418 -26.416 1.00 44.25 193 PRO A N 1
ATOM 1512 C CA . PRO A 1 193 ? -77.936 -3.970 -25.329 1.00 44.25 193 PRO A CA 1
ATOM 1513 C C . PRO A 1 193 ? -78.804 -5.190 -25.816 1.00 44.25 193 PRO A C 1
ATOM 1515 O O . PRO A 1 193 ? -78.502 -5.778 -26.848 1.00 44.25 193 PRO A O 1
ATOM 1518 N N . VAL A 1 194 ? -79.943 -5.471 -25.141 1.00 28.12 194 VAL A N 1
ATOM 1519 C CA . VAL A 1 194 ? -81.116 -6.321 -25.541 1.00 28.12 194 VAL A CA 1
ATOM 1520 C C . VAL A 1 194 ? -81.134 -7.802 -25.097 1.00 28.12 194 VAL A C 1
ATOM 1522 O O . VAL A 1 194 ? -80.216 -8.554 -25.386 1.00 28.12 194 VAL A O 1
ATOM 1525 N N . GLY A 1 195 ? -82.278 -8.242 -24.530 1.00 26.77 195 GLY A N 1
ATOM 1526 C CA . GLY A 1 195 ? -82.786 -9.626 -24.681 1.00 26.77 195 GLY A CA 1
ATOM 1527 C C . GLY A 1 195 ? -83.048 -10.434 -23.398 1.00 26.77 195 GLY A C 1
ATOM 1528 O O . GLY A 1 195 ? -82.226 -11.257 -23.017 1.00 26.77 195 GLY A O 1
ATOM 1529 N N . THR A 1 196 ? -84.205 -10.247 -22.753 1.00 27.33 196 THR A N 1
ATOM 1530 C CA . THR A 1 196 ? -84.667 -11.015 -21.571 1.00 27.33 196 THR A CA 1
ATOM 1531 C C . THR A 1 196 ? -85.128 -12.466 -21.881 1.00 27.33 196 THR A C 1
ATOM 1533 O O . THR A 1 196 ? -85.332 -12.788 -23.052 1.00 27.33 196 THR A O 1
ATOM 1536 N N . PRO A 1 197 ? -85.283 -13.355 -20.865 1.00 55.28 197 PRO A N 1
ATOM 1537 C CA . PRO A 1 197 ? -85.157 -14.815 -21.034 1.00 55.28 197 PRO A CA 1
ATOM 1538 C C . PRO A 1 197 ? -86.434 -15.645 -20.747 1.00 55.28 197 PRO A C 1
ATOM 1540 O O . PRO A 1 197 ? -87.442 -15.109 -20.295 1.00 55.28 197 PRO A O 1
ATOM 1543 N N . GLN A 1 198 ? -86.319 -16.974 -20.906 1.00 26.31 198 GLN A N 1
ATOM 1544 C CA . GLN A 1 198 ? -87.075 -18.052 -20.225 1.00 26.31 198 GLN A CA 1
ATOM 1545 C C . GLN A 1 198 ? -86.071 -19.212 -19.957 1.00 26.31 198 GLN A C 1
ATOM 1547 O O . GLN A 1 198 ? -85.146 -19.364 -20.754 1.00 26.31 198 GLN A O 1
ATOM 1552 N N . SER A 1 199 ? -86.039 -19.979 -18.854 1.00 27.56 199 SER A N 1
ATOM 1553 C CA . SER A 1 199 ? -87.084 -20.480 -17.928 1.00 27.56 199 SER A CA 1
ATOM 1554 C C . SER A 1 199 ? -87.922 -21.628 -18.549 1.00 27.56 199 SER A C 1
ATOM 1556 O O . SER A 1 199 ? -88.176 -21.608 -19.749 1.00 27.56 199 SER A O 1
ATOM 1558 N N . ASP A 1 200 ? -88.307 -22.717 -17.867 1.00 26.34 200 ASP A N 1
ATOM 1559 C CA . ASP A 1 200 ? -88.278 -23.085 -16.437 1.00 26.34 200 ASP A CA 1
ATOM 1560 C C . ASP A 1 200 ? -88.175 -24.622 -16.232 1.00 26.34 200 ASP A C 1
ATOM 1562 O O . ASP A 1 200 ? -88.482 -25.375 -17.153 1.00 26.34 200 ASP A O 1
ATOM 1566 N N . SER A 1 201 ? -87.857 -25.027 -14.987 1.00 30.31 201 SER A N 1
ATOM 1567 C CA . SER A 1 201 ? -88.325 -26.251 -14.281 1.00 30.31 201 SER A CA 1
ATOM 1568 C C . SER A 1 201 ? -87.925 -27.661 -14.815 1.00 30.31 201 SER A C 1
ATOM 1570 O O . SER A 1 201 ? -87.360 -27.799 -15.894 1.00 30.31 201 SER A O 1
ATOM 1572 N N . ASP A 1 202 ? -88.090 -28.778 -14.078 1.00 27.34 202 ASP A N 1
ATOM 1573 C CA . ASP A 1 202 ? -88.594 -28.988 -12.701 1.00 27.34 202 ASP A CA 1
ATOM 1574 C C . ASP A 1 202 ? -88.014 -30.264 -12.028 1.00 27.34 202 ASP A C 1
ATOM 1576 O O . ASP A 1 202 ? -87.424 -31.109 -12.696 1.00 27.34 202 ASP A O 1
ATOM 1580 N N . ALA A 1 203 ? -88.301 -30.418 -10.728 1.00 30.16 203 ALA A N 1
ATOM 1581 C CA . ALA A 1 203 ? -88.449 -31.659 -9.949 1.00 30.16 203 ALA A CA 1
ATOM 1582 C C . ALA A 1 203 ? -87.300 -32.700 -9.928 1.00 30.16 203 ALA A C 1
ATOM 1584 O O . ALA A 1 203 ? -87.070 -33.450 -10.875 1.00 30.16 203 ALA A O 1
ATOM 1585 N N . GLY A 1 204 ? -86.677 -32.861 -8.753 1.00 25.62 204 GLY A N 1
ATOM 1586 C CA . GLY A 1 204 ? -85.788 -33.987 -8.424 1.00 25.62 204 GLY A CA 1
ATOM 1587 C C . GLY A 1 204 ? -86.411 -34.998 -7.449 1.00 25.62 204 GLY A C 1
ATOM 1588 O O . GLY A 1 204 ? -87.563 -34.854 -7.041 1.00 25.62 204 GLY A O 1
ATOM 1589 N N . MET A 1 205 ? -85.626 -35.999 -7.030 1.00 28.97 205 MET A N 1
ATOM 1590 C CA . MET A 1 205 ? -85.929 -36.849 -5.869 1.00 28.97 205 MET A CA 1
ATOM 1591 C C . MET A 1 205 ? -84.639 -37.418 -5.246 1.00 28.97 205 MET A C 1
ATOM 1593 O O . MET A 1 205 ? -83.710 -37.788 -5.959 1.00 28.97 205 MET A O 1
ATOM 1597 N N . GLU A 1 206 ? -84.603 -37.495 -3.916 1.00 25.59 206 GLU A N 1
ATOM 1598 C CA . GLU A 1 206 ? -83.613 -38.228 -3.101 1.00 25.59 206 GLU A CA 1
ATOM 1599 C C . GLU A 1 206 ? -83.731 -39.774 -3.278 1.00 25.59 206 GLU A C 1
ATOM 1601 O O . GLU A 1 206 ? -84.745 -40.204 -3.840 1.00 25.59 206 GLU A O 1
ATOM 1606 N N . PRO A 1 207 ? -82.791 -40.645 -2.796 1.00 34.94 207 PRO A N 1
ATOM 1607 C CA . PRO A 1 207 ? -81.839 -40.402 -1.692 1.00 34.94 207 PRO A CA 1
ATOM 1608 C C . PRO A 1 207 ? -80.398 -40.989 -1.764 1.00 34.94 207 PRO A C 1
ATOM 1610 O O . PRO A 1 207 ? -80.164 -42.090 -2.246 1.00 34.94 207 PRO A O 1
ATOM 1613 N N . ALA A 1 208 ? -79.493 -40.293 -1.059 1.00 25.00 208 ALA A N 1
ATOM 1614 C CA . ALA A 1 208 ? -78.475 -40.797 -0.113 1.00 25.00 208 ALA A CA 1
ATOM 1615 C C . ALA A 1 208 ? -77.349 -41.808 -0.492 1.00 25.00 208 ALA A C 1
ATOM 1617 O O . ALA A 1 208 ? -77.468 -42.725 -1.294 1.00 25.00 208 ALA A O 1
ATOM 1618 N N . THR A 1 209 ? -76.268 -41.698 0.299 1.00 24.86 209 THR A N 1
ATOM 1619 C CA . THR A 1 209 ? -75.150 -42.650 0.518 1.00 24.86 209 THR A CA 1
ATOM 1620 C C . THR A 1 209 ? -74.088 -42.853 -0.576 1.00 24.86 209 THR A C 1
ATOM 1622 O O . THR A 1 209 ? -74.001 -43.910 -1.180 1.00 24.86 209 THR A O 1
ATOM 1625 N N . ALA A 1 210 ? -73.160 -41.887 -0.608 1.00 27.12 210 ALA A N 1
ATOM 1626 C CA . ALA A 1 210 ? -71.700 -42.073 -0.511 1.00 27.12 210 ALA A CA 1
ATOM 1627 C C . ALA A 1 210 ? -70.898 -42.814 -1.612 1.00 27.12 210 ALA A C 1
ATOM 1629 O O . ALA A 1 210 ? -71.262 -43.878 -2.094 1.00 27.12 210 ALA A O 1
ATOM 1630 N N . SER A 1 211 ? -69.683 -42.279 -1.820 1.00 25.16 211 SER A N 1
ATOM 1631 C CA . SER A 1 211 ? -68.574 -42.752 -2.671 1.00 25.16 211 SER A CA 1
ATOM 1632 C C . SER A 1 211 ? -68.577 -42.285 -4.133 1.00 25.16 211 SER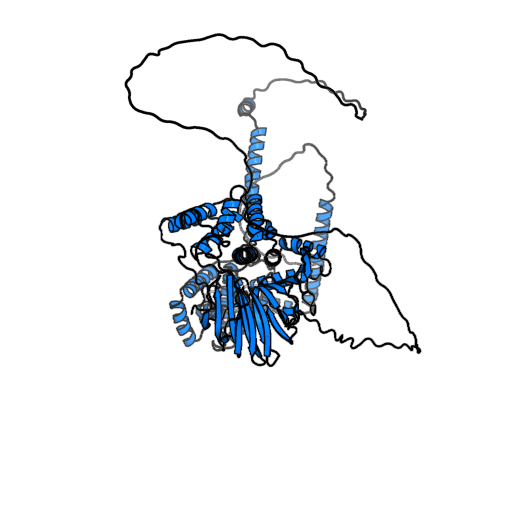 A C 1
ATOM 1634 O O . SER A 1 211 ? -69.519 -42.510 -4.879 1.00 25.16 211 SER A O 1
ATOM 1636 N N . SER A 1 212 ? -67.424 -41.737 -4.539 1.00 29.23 212 SER A N 1
ATOM 1637 C CA . SER A 1 212 ? -66.967 -41.602 -5.931 1.00 29.23 212 SER A CA 1
ATOM 1638 C C . SER A 1 212 ? -67.765 -40.673 -6.857 1.00 29.23 212 SER A C 1
ATOM 1640 O O . SER A 1 212 ? -68.282 -41.114 -7.879 1.00 29.23 212 SER A O 1
ATOM 1642 N N . GLU A 1 213 ? -67.753 -39.364 -6.587 1.00 26.86 213 GLU A N 1
ATOM 1643 C CA . GLU A 1 213 ? -67.937 -38.390 -7.673 1.00 26.86 213 GLU A CA 1
ATOM 1644 C C . GLU A 1 213 ? -66.649 -38.276 -8.501 1.00 26.86 213 GLU A C 1
ATOM 1646 O O . GLU A 1 213 ? -65.622 -37.773 -8.039 1.00 26.86 213 GLU A O 1
ATOM 1651 N N . GLU A 1 214 ? -66.713 -38.738 -9.749 1.00 32.34 214 GLU A N 1
ATOM 1652 C CA . GLU A 1 214 ? -65.716 -38.453 -10.778 1.00 32.34 214 GLU A CA 1
ATOM 1653 C C . GLU A 1 214 ? -65.808 -36.974 -11.188 1.00 32.34 214 GLU A C 1
ATOM 1655 O O . GLU A 1 214 ? -66.520 -36.611 -12.125 1.00 32.34 214 GLU A O 1
ATOM 1660 N N . GLN A 1 215 ? -65.072 -36.093 -10.502 1.00 28.23 215 GLN A N 1
ATOM 1661 C CA . GLN A 1 215 ? -64.840 -34.750 -11.037 1.00 28.23 215 GLN A CA 1
ATOM 1662 C C . GLN A 1 215 ? -64.048 -34.850 -12.347 1.00 28.23 215 GLN A C 1
ATOM 1664 O O . GLN A 1 215 ? -62.985 -35.471 -12.399 1.00 28.23 215 GLN A O 1
ATOM 1669 N N . LEU A 1 216 ? -64.584 -34.217 -13.396 1.00 29.94 216 LEU A N 1
ATOM 1670 C CA . LEU A 1 216 ? -64.044 -34.208 -14.756 1.00 29.94 216 LEU A CA 1
ATOM 1671 C C . LEU A 1 216 ? -62.551 -33.855 -14.765 1.00 29.94 216 LEU A C 1
ATOM 1673 O O . LEU A 1 216 ? -62.147 -32.726 -14.484 1.00 29.94 216 LEU A O 1
ATOM 1677 N N . SER A 1 217 ? -61.725 -34.845 -15.094 1.00 30.23 217 SER A N 1
ATOM 1678 C CA . SER A 1 217 ? -60.274 -34.738 -15.017 1.00 30.23 217 SER A CA 1
ATOM 1679 C C . SER A 1 217 ? -59.696 -34.027 -16.241 1.00 30.23 217 SER A C 1
ATOM 1681 O O . SER A 1 217 ? -59.378 -34.667 -17.248 1.00 30.23 217 SER A O 1
ATOM 1683 N N . GLU A 1 218 ? -59.501 -32.710 -16.144 1.00 41.47 218 GLU A N 1
ATOM 1684 C CA . GLU A 1 218 ? -58.590 -32.011 -17.056 1.00 41.47 218 GLU A CA 1
ATOM 1685 C C . GLU A 1 218 ? -57.172 -32.614 -16.969 1.00 41.47 218 GLU A C 1
ATOM 1687 O O . GLU A 1 218 ? -56.727 -33.004 -15.880 1.00 41.47 218 GLU A O 1
ATOM 1692 N N . PRO A 1 219 ? -56.424 -32.690 -18.087 1.00 35.91 219 PRO A N 1
ATOM 1693 C CA . PRO A 1 219 ? -55.105 -33.312 -18.121 1.00 35.91 219 PRO A CA 1
ATOM 1694 C C . PRO A 1 219 ? -54.071 -32.450 -17.383 1.00 35.91 219 PRO A C 1
ATOM 1696 O O . PRO A 1 219 ? -53.382 -31.600 -17.958 1.00 35.91 219 PRO A O 1
ATOM 1699 N N . ASN A 1 220 ? -53.936 -32.687 -16.078 1.00 41.41 220 ASN A N 1
ATOM 1700 C CA . ASN A 1 220 ? -52.949 -32.020 -15.236 1.00 41.41 220 ASN A CA 1
ATOM 1701 C C . ASN A 1 220 ? -51.558 -32.653 -15.422 1.00 41.41 220 ASN A C 1
ATOM 1703 O O . ASN A 1 220 ? -51.040 -33.364 -14.561 1.00 41.41 220 ASN A O 1
ATOM 1707 N N . GLU A 1 221 ? -51.008 -32.425 -16.614 1.00 43.56 221 GLU A N 1
ATOM 1708 C CA . GLU A 1 221 ? -49.742 -32.956 -17.110 1.00 43.56 221 GLU A CA 1
ATOM 1709 C C . GLU A 1 221 ? -48.574 -32.664 -16.153 1.00 43.56 221 GLU A C 1
ATOM 1711 O O . GLU A 1 221 ? -48.303 -31.517 -15.786 1.00 43.56 221 GLU A O 1
ATOM 1716 N N . LEU A 1 222 ? -47.885 -33.730 -15.738 1.00 46.12 222 LEU A N 1
ATOM 1717 C CA . LEU A 1 222 ? -46.766 -33.679 -14.801 1.00 46.12 222 LEU A CA 1
ATOM 1718 C C . LEU A 1 222 ? -45.490 -33.247 -15.533 1.00 46.12 222 LEU A C 1
ATOM 1720 O O . LEU A 1 222 ? -44.720 -34.080 -16.008 1.00 46.12 222 LEU A O 1
ATOM 1724 N N . VAL A 1 223 ? -45.266 -31.935 -15.621 1.00 46.34 223 VAL A N 1
ATOM 1725 C CA . VAL A 1 223 ? -44.058 -31.370 -16.236 1.00 46.34 223 VAL A CA 1
ATOM 1726 C C . VAL A 1 223 ? -42.830 -31.734 -15.396 1.00 46.34 223 VAL A C 1
ATOM 1728 O O . VAL A 1 223 ? -42.629 -31.211 -14.298 1.00 46.34 223 VAL A O 1
ATOM 1731 N N . GLN A 1 224 ? -41.990 -32.626 -15.921 1.00 47.91 224 GLN A N 1
ATOM 1732 C CA . GLN A 1 224 ? -40.703 -32.965 -15.319 1.00 47.91 224 GLN A CA 1
ATOM 1733 C C . GLN A 1 224 ? -39.691 -31.852 -15.623 1.00 47.91 224 GLN A C 1
ATOM 1735 O O . GLN A 1 224 ? -39.225 -31.708 -16.753 1.00 47.91 224 GLN A O 1
ATOM 1740 N N . VAL A 1 225 ? -39.367 -31.042 -14.615 1.00 45.69 225 VAL A N 1
ATOM 1741 C CA . VAL A 1 225 ? -38.464 -29.895 -14.766 1.00 45.69 225 VAL A CA 1
ATOM 1742 C C . VAL A 1 225 ? -37.011 -30.370 -14.794 1.00 45.69 225 VAL A C 1
ATOM 1744 O O . VAL A 1 225 ? -36.462 -30.762 -13.768 1.00 45.69 225 VAL A O 1
ATOM 1747 N N . GLN A 1 226 ? -36.362 -30.300 -15.958 1.00 41.12 226 GLN A N 1
ATOM 1748 C CA . GLN A 1 226 ? -34.907 -30.443 -16.054 1.00 41.12 226 GLN A CA 1
ATOM 1749 C C . GLN A 1 226 ? -34.228 -29.139 -15.608 1.00 41.12 226 GLN A C 1
ATOM 1751 O O . GLN A 1 226 ? -34.129 -28.189 -16.381 1.00 41.12 226 GLN A O 1
ATOM 1756 N N . ALA A 1 227 ? -33.763 -29.093 -14.357 1.00 40.66 227 ALA A N 1
ATOM 1757 C CA . ALA A 1 227 ? -32.863 -28.044 -13.875 1.00 40.66 227 ALA A CA 1
ATOM 1758 C C . ALA A 1 227 ? -31.419 -28.360 -14.339 1.00 40.66 227 ALA A C 1
ATOM 1760 O O . ALA A 1 227 ? -30.909 -29.424 -13.967 1.00 40.66 227 ALA A O 1
ATOM 1761 N N . PRO A 1 228 ? -30.741 -27.515 -15.145 1.00 44.94 228 PRO A N 1
ATOM 1762 C CA . PRO A 1 228 ? -29.572 -27.984 -15.897 1.00 44.94 228 PRO A CA 1
ATOM 1763 C C . PRO A 1 228 ? -28.279 -28.147 -15.074 1.00 44.94 228 PRO A C 1
ATOM 1765 O O . PRO A 1 228 ? -27.422 -28.936 -15.474 1.00 44.94 228 PRO A O 1
ATOM 1768 N N . MET A 1 229 ? -28.199 -27.607 -13.848 1.00 42.66 229 MET A N 1
ATOM 1769 C CA . MET A 1 229 ? -27.156 -27.967 -12.862 1.00 42.66 229 MET A CA 1
ATOM 1770 C C . MET A 1 229 ? -27.143 -29.464 -12.478 1.00 42.66 229 MET A C 1
ATOM 1772 O O . MET A 1 229 ? -26.201 -29.923 -11.838 1.00 42.66 229 MET A O 1
ATOM 1776 N N . MET A 1 230 ? -28.165 -30.233 -12.877 1.00 46.94 230 MET A N 1
ATOM 1777 C CA . MET A 1 230 ? -28.252 -31.693 -12.727 1.00 46.94 230 MET A CA 1
ATOM 1778 C C . MET A 1 230 ? -28.362 -32.441 -14.068 1.00 46.94 230 MET A C 1
ATOM 1780 O O . MET A 1 230 ? -28.856 -33.566 -14.124 1.00 46.94 230 MET A O 1
ATOM 1784 N N . ALA A 1 231 ? -27.825 -31.869 -15.154 1.00 39.84 231 ALA A N 1
ATOM 1785 C CA . ALA A 1 231 ? -27.554 -32.609 -16.394 1.00 39.84 231 ALA A CA 1
ATOM 1786 C C . ALA A 1 231 ? -26.483 -33.716 -16.223 1.00 39.84 231 ALA A C 1
ATOM 1788 O O . ALA A 1 231 ? -26.295 -34.545 -17.112 1.00 39.84 231 ALA A O 1
ATOM 1789 N N . SER A 1 232 ? -25.797 -33.737 -15.077 1.00 41.75 232 SER A N 1
ATOM 1790 C CA . SER A 1 232 ? -24.849 -34.762 -14.648 1.00 41.75 232 SER A CA 1
ATOM 1791 C C . SER A 1 232 ? -25.149 -35.169 -13.204 1.00 41.75 232 SER A C 1
ATOM 1793 O O . SER A 1 232 ? -25.375 -34.310 -12.353 1.00 41.75 232 SER A O 1
ATOM 1795 N N . ALA A 1 233 ? -25.148 -36.472 -12.910 1.00 39.81 233 ALA A N 1
ATOM 1796 C CA . ALA A 1 233 ? -25.529 -37.022 -11.605 1.00 39.81 233 ALA A CA 1
ATOM 1797 C C . ALA A 1 233 ? -24.382 -36.921 -10.575 1.00 39.81 233 ALA A C 1
ATOM 1799 O O . ALA A 1 233 ? -23.838 -37.922 -10.110 1.00 39.81 233 ALA A O 1
ATOM 1800 N N . GLY A 1 234 ? -23.975 -35.689 -10.262 1.00 45.16 234 GLY A N 1
ATOM 1801 C CA . GLY A 1 234 ? -22.838 -35.365 -9.394 1.00 45.16 234 GLY A CA 1
ATOM 1802 C C . GLY A 1 234 ? -21.471 -35.353 -10.096 1.00 45.16 234 GLY A C 1
ATOM 1803 O O . GLY A 1 234 ? -20.573 -34.661 -9.626 1.00 45.16 234 GLY A O 1
ATOM 1804 N N . GLU A 1 235 ? -21.314 -36.023 -11.246 1.00 41.50 235 GLU A N 1
ATOM 1805 C CA . GLU A 1 235 ? -20.021 -36.162 -11.950 1.00 41.50 235 GLU A CA 1
ATOM 1806 C C . GLU A 1 235 ? -19.444 -34.850 -12.527 1.00 41.50 235 GLU A C 1
ATOM 1808 O O . GLU A 1 235 ? -18.284 -34.838 -12.937 1.00 41.50 235 GLU A O 1
ATOM 1813 N N . SER A 1 236 ? -20.202 -33.744 -12.585 1.00 47.41 236 SER A N 1
ATOM 1814 C CA . SER A 1 236 ? -19.731 -32.474 -13.176 1.00 47.41 236 SER A CA 1
ATOM 1815 C C . SER A 1 236 ? -19.768 -31.246 -12.261 1.00 47.41 236 SER A C 1
ATOM 1817 O O . SER A 1 236 ? -19.700 -30.128 -12.773 1.00 47.41 236 SER A O 1
ATOM 1819 N N . ILE A 1 237 ? -19.863 -31.399 -10.935 1.00 55.47 237 ILE A N 1
ATOM 1820 C CA . ILE A 1 237 ? -19.754 -30.242 -10.028 1.00 55.47 237 ILE A CA 1
ATOM 1821 C C . ILE A 1 237 ? -18.315 -29.718 -10.073 1.00 55.47 237 ILE A C 1
ATOM 1823 O O . ILE A 1 237 ? -17.402 -30.316 -9.501 1.00 55.47 237 ILE A O 1
ATOM 1827 N N . ARG A 1 238 ? -18.099 -28.589 -10.757 1.00 57.25 238 ARG A N 1
ATOM 1828 C CA . ARG A 1 238 ? -16.780 -27.958 -10.834 1.00 57.25 238 ARG A CA 1
ATOM 1829 C C . ARG A 1 238 ? -16.338 -27.467 -9.457 1.00 57.25 238 ARG A C 1
ATOM 1831 O O . ARG A 1 238 ? -17.068 -26.751 -8.772 1.00 57.25 238 ARG A O 1
ATOM 1838 N N . GLU A 1 239 ? -15.104 -27.803 -9.082 1.00 57.88 239 GLU A N 1
ATOM 1839 C CA . GLU A 1 239 ? -14.445 -27.379 -7.835 1.00 57.88 239 GLU A CA 1
ATOM 1840 C C . GLU A 1 239 ? -13.943 -25.922 -7.904 1.00 57.88 239 GLU A C 1
ATOM 1842 O O . GLU A 1 239 ? -12.773 -25.611 -7.642 1.00 57.88 239 GLU A O 1
ATOM 1847 N N . GLU A 1 240 ? -14.835 -25.036 -8.335 1.00 63.06 240 GLU A N 1
ATOM 1848 C CA . GLU A 1 240 ? -14.572 -23.661 -8.738 1.00 63.06 240 GLU A CA 1
ATOM 1849 C C . GLU A 1 240 ? -15.415 -22.727 -7.866 1.00 63.06 240 GLU A C 1
ATOM 1851 O O . GLU A 1 240 ? -16.624 -22.910 -7.738 1.00 63.06 240 GLU A O 1
ATOM 1856 N N . GLY A 1 241 ? -14.745 -21.778 -7.211 1.00 58.94 241 GLY A N 1
ATOM 1857 C CA . GLY A 1 241 ? -15.303 -20.947 -6.147 1.00 58.94 241 GLY A CA 1
ATOM 1858 C C . GLY A 1 241 ? -14.239 -20.540 -5.125 1.00 58.94 241 GLY A C 1
ATOM 1859 O O . GLY A 1 241 ? -13.037 -20.715 -5.347 1.00 58.94 241 GLY A O 1
ATOM 1860 N N . LEU A 1 242 ? -14.685 -19.989 -4.001 1.00 61.09 242 LEU A N 1
ATOM 1861 C CA . LEU A 1 242 ? -13.890 -19.734 -2.807 1.00 61.09 242 LEU A CA 1
ATOM 1862 C C . LEU A 1 242 ? -13.459 -21.053 -2.168 1.00 61.09 242 LEU A C 1
ATOM 1864 O O . LEU A 1 242 ? -14.288 -21.903 -1.849 1.00 61.09 242 LEU A O 1
ATOM 1868 N N . ASP A 1 243 ? -12.160 -21.180 -1.915 1.00 66.88 243 ASP A N 1
ATOM 1869 C CA . ASP A 1 243 ? -11.611 -22.297 -1.155 1.00 66.88 243 ASP A CA 1
ATOM 1870 C C . ASP A 1 243 ? -11.781 -22.042 0.352 1.00 66.88 243 ASP A C 1
ATOM 1872 O O . ASP A 1 243 ? -11.001 -21.314 0.981 1.00 66.88 243 ASP A O 1
ATOM 1876 N N . LEU A 1 244 ? -12.842 -22.620 0.923 1.00 64.50 244 LEU A N 1
ATOM 1877 C CA . LEU A 1 244 ? -13.218 -22.468 2.332 1.00 64.50 244 LEU A CA 1
ATOM 1878 C C . LEU A 1 244 ? -12.341 -23.322 3.273 1.00 64.50 244 LEU A C 1
ATOM 1880 O O . LEU A 1 244 ? -12.572 -23.348 4.483 1.00 64.50 244 LEU A O 1
ATOM 1884 N N . GLU A 1 245 ? -11.313 -23.996 2.744 1.00 55.69 245 GLU A N 1
ATOM 1885 C CA . GLU A 1 245 ? -10.211 -24.571 3.528 1.00 55.69 245 GLU A CA 1
ATOM 1886 C C . GLU A 1 245 ? -9.176 -23.492 3.936 1.00 55.69 245 GLU A C 1
ATOM 1888 O O . GLU A 1 245 ? -8.254 -23.781 4.697 1.00 55.69 245 GLU A O 1
ATOM 1893 N N . SER A 1 246 ? -9.340 -22.231 3.494 1.00 46.84 246 SER A N 1
ATOM 1894 C CA . SER A 1 246 ? -8.471 -21.096 3.851 1.00 46.84 246 SER A CA 1
ATOM 1895 C C . SER A 1 246 ? -9.175 -20.005 4.685 1.00 46.84 246 SER A C 1
ATOM 1897 O O . SER A 1 246 ? -10.090 -19.321 4.228 1.00 46.84 246 SER A O 1
ATOM 1899 N N . GLU A 1 247 ? -8.716 -19.794 5.926 1.00 42.31 247 GLU A N 1
ATOM 1900 C CA . GLU A 1 247 ? -9.366 -18.908 6.918 1.00 42.31 247 GLU A CA 1
ATOM 1901 C C . GLU A 1 247 ? -9.404 -17.411 6.537 1.00 42.31 247 GLU A C 1
ATOM 1903 O O . GLU A 1 247 ? -10.169 -16.632 7.108 1.00 42.31 247 GLU A O 1
ATOM 1908 N N . THR A 1 248 ? -8.578 -16.969 5.586 1.00 42.44 248 THR A N 1
ATOM 1909 C CA . THR A 1 248 ? -8.297 -15.542 5.345 1.00 42.44 248 THR A CA 1
ATOM 1910 C C . THR A 1 248 ? -9.322 -14.808 4.475 1.00 42.44 248 THR A C 1
ATOM 1912 O O . THR A 1 248 ? -9.233 -13.588 4.348 1.00 42.44 248 THR A O 1
ATOM 1915 N N . LEU A 1 249 ? -10.293 -15.502 3.869 1.00 47.41 249 LEU A N 1
ATOM 1916 C CA . LEU A 1 249 ? -11.178 -14.930 2.837 1.00 47.41 249 LEU A CA 1
ATOM 1917 C C . LEU A 1 249 ? -12.538 -14.402 3.341 1.00 47.41 249 LEU A C 1
ATOM 1919 O O . LEU A 1 249 ? -13.272 -13.783 2.574 1.00 47.41 249 LEU A O 1
ATOM 1923 N N . PHE A 1 250 ? -12.887 -14.610 4.613 1.00 35.97 250 PHE A N 1
ATOM 1924 C CA . PHE A 1 250 ? -14.274 -14.505 5.100 1.00 35.97 250 PHE A CA 1
ATOM 1925 C C . PHE A 1 250 ? -14.807 -13.100 5.470 1.00 35.97 250 PHE A C 1
ATOM 1927 O O . PHE A 1 250 ? -15.925 -13.012 5.980 1.00 35.97 250 PHE A O 1
ATOM 1934 N N . ARG A 1 251 ? -14.050 -12.002 5.291 1.00 42.62 251 ARG A N 1
ATOM 1935 C CA . ARG A 1 251 ? -14.369 -10.711 5.959 1.00 42.62 251 ARG A CA 1
ATOM 1936 C C . ARG A 1 251 ? -14.516 -9.441 5.110 1.00 42.62 251 ARG A C 1
ATOM 1938 O O . ARG A 1 251 ? -14.994 -8.448 5.654 1.00 42.62 251 ARG A O 1
ATOM 1945 N N . GLU A 1 252 ? -14.177 -9.432 3.821 1.00 44.91 252 GLU A N 1
ATOM 1946 C CA . GLU A 1 252 ? -14.134 -8.184 3.032 1.00 44.91 252 GLU A CA 1
ATOM 1947 C C . GLU A 1 252 ? -15.151 -8.142 1.876 1.00 44.91 252 GLU A C 1
ATOM 1949 O O . GLU A 1 252 ? -14.841 -8.449 0.727 1.00 44.91 252 GLU A O 1
ATOM 1954 N N . VAL A 1 253 ? -16.366 -7.683 2.195 1.00 43.16 253 VAL A N 1
ATOM 1955 C CA . VAL A 1 253 ? -17.328 -7.106 1.236 1.00 43.16 253 VAL A CA 1
ATOM 1956 C C . VAL A 1 253 ? -17.631 -5.679 1.713 1.00 43.16 253 VAL A C 1
ATOM 1958 O O . VAL A 1 253 ? -18.012 -5.544 2.879 1.00 43.16 253 VAL A O 1
ATOM 1961 N N . PRO A 1 254 ? -17.438 -4.631 0.884 1.00 44.75 254 PRO A N 1
ATOM 1962 C CA . PRO A 1 254 ? -17.599 -3.236 1.298 1.00 44.75 254 PRO A CA 1
ATOM 1963 C C . PRO A 1 254 ? -18.983 -2.896 1.856 1.00 44.75 254 PRO A C 1
ATOM 1965 O O . PRO A 1 254 ? -20.002 -3.354 1.343 1.00 44.75 254 PRO A O 1
ATOM 1968 N N . ASP A 1 255 ? -19.013 -2.014 2.856 1.00 40.97 255 ASP A N 1
ATOM 1969 C CA . ASP A 1 255 ? -20.231 -1.658 3.596 1.00 40.97 255 ASP A CA 1
ATOM 1970 C C . ASP A 1 255 ? -21.329 -1.018 2.721 1.00 40.97 255 ASP A C 1
ATOM 1972 O O . ASP A 1 255 ? -22.503 -1.159 3.027 1.00 40.97 255 ASP A O 1
ATOM 1976 N N . TYR A 1 256 ? -20.983 -0.397 1.586 1.00 46.41 256 TYR A N 1
ATOM 1977 C CA . TYR A 1 256 ? -21.954 0.177 0.637 1.00 46.41 256 TYR A CA 1
ATOM 1978 C C . TYR A 1 256 ? -22.533 -0.830 -0.381 1.00 46.41 256 TYR A C 1
ATOM 1980 O O . TYR A 1 256 ? -23.418 -0.467 -1.157 1.00 46.41 256 TYR A O 1
ATOM 1988 N N . LEU A 1 257 ? -22.017 -2.067 -0.418 1.00 39.44 257 LEU A N 1
ATOM 1989 C CA . LEU A 1 257 ? -22.615 -3.205 -1.139 1.00 39.44 257 LEU A CA 1
ATOM 1990 C C . LEU A 1 257 ? -23.451 -4.097 -0.206 1.00 39.44 257 LEU A C 1
ATOM 1992 O O . LEU A 1 257 ? -24.018 -5.097 -0.641 1.00 39.44 257 LEU A O 1
ATOM 1996 N N . ARG A 1 258 ? -23.520 -3.738 1.080 1.00 42.38 258 ARG A N 1
ATOM 1997 C CA . ARG A 1 258 ? -24.497 -4.255 2.032 1.00 42.38 258 ARG A CA 1
ATOM 1998 C C . ARG A 1 258 ? -25.666 -3.276 2.027 1.00 42.38 258 ARG A C 1
ATOM 2000 O O . ARG A 1 258 ? -25.464 -2.084 2.247 1.00 42.38 258 ARG A O 1
ATOM 2007 N N . ASP A 1 259 ? -26.882 -3.758 1.807 1.00 34.53 259 ASP A N 1
ATOM 2008 C CA . ASP A 1 259 ? -28.069 -2.951 2.079 1.00 34.53 259 ASP A CA 1
ATOM 2009 C C . ASP A 1 259 ? -28.212 -2.804 3.601 1.00 34.53 259 ASP A C 1
ATOM 2011 O O . ASP A 1 259 ? -28.716 -3.695 4.287 1.00 34.53 259 ASP A O 1
ATOM 2015 N N . GLU A 1 260 ? -27.719 -1.692 4.157 1.00 37.97 260 GLU A N 1
ATOM 2016 C CA . GLU A 1 260 ? -27.961 -1.379 5.565 1.00 37.97 260 GLU A CA 1
ATOM 2017 C C . GLU A 1 260 ? -29.475 -1.248 5.821 1.00 37.97 260 GLU A C 1
ATOM 2019 O O . GLU A 1 260 ? -30.147 -0.470 5.133 1.00 37.97 260 GLU A O 1
ATOM 2024 N N . PRO A 1 261 ? -30.023 -1.854 6.893 1.00 44.28 261 PRO A N 1
ATOM 2025 C CA . PRO A 1 261 ? -31.360 -1.535 7.405 1.00 44.28 261 PRO A CA 1
ATOM 2026 C C . PRO A 1 261 ? -31.389 -0.152 8.111 1.00 44.28 261 PRO A C 1
ATOM 2028 O O . PRO A 1 261 ? -31.957 0.023 9.188 1.00 44.28 261 PRO A O 1
ATOM 2031 N N . GLY A 1 262 ? -30.747 0.856 7.508 1.00 45.38 262 GLY A N 1
ATOM 2032 C CA . GLY A 1 262 ? -30.256 2.087 8.142 1.00 45.38 262 GLY A CA 1
ATOM 2033 C C . GLY A 1 262 ? -31.224 3.277 8.197 1.00 45.38 262 GLY A C 1
ATOM 2034 O O . GLY A 1 262 ? -30.813 4.382 8.555 1.00 45.38 262 GLY A O 1
ATOM 2035 N N . VAL A 1 263 ? -32.505 3.098 7.850 1.00 45.47 263 VAL A N 1
ATOM 2036 C CA . VAL A 1 263 ? -33.495 4.202 7.806 1.00 45.47 263 VAL A CA 1
ATOM 2037 C C . VAL A 1 263 ? -34.507 4.149 8.960 1.00 45.47 263 VAL A C 1
ATOM 2039 O O . VAL A 1 263 ? -34.934 5.195 9.453 1.00 45.47 263 VAL A O 1
ATOM 2042 N N . ALA A 1 264 ? -34.855 2.953 9.449 1.00 50.78 264 ALA A N 1
ATOM 2043 C CA . ALA A 1 264 ? -35.992 2.750 10.354 1.00 50.78 264 ALA A CA 1
ATOM 2044 C C . ALA A 1 264 ? -35.887 3.497 11.700 1.00 50.78 264 ALA A C 1
ATOM 2046 O O . ALA A 1 264 ? -36.901 3.944 12.231 1.00 50.78 264 ALA A O 1
ATOM 2047 N N . TRP A 1 265 ? -34.680 3.669 12.254 1.00 50.00 265 TRP A N 1
ATOM 2048 C CA . TRP A 1 265 ? -34.504 4.199 13.616 1.00 50.00 265 TRP A CA 1
ATOM 2049 C C . TRP A 1 265 ? -34.465 5.734 13.716 1.00 50.00 265 TRP A C 1
ATOM 2051 O O . TRP A 1 265 ? -34.641 6.284 14.801 1.00 50.00 265 TRP A O 1
ATOM 2061 N N . ARG A 1 266 ? -34.298 6.460 12.600 1.00 55.62 266 ARG A N 1
ATOM 2062 C CA . ARG A 1 266 ? -34.309 7.940 12.617 1.00 55.62 266 ARG A CA 1
ATOM 2063 C C . ARG A 1 266 ? -35.719 8.516 12.775 1.00 55.62 266 ARG A C 1
ATOM 2065 O O . ARG A 1 266 ? -35.884 9.561 13.400 1.00 55.62 266 ARG A O 1
ATOM 2072 N N . LEU A 1 267 ? -36.733 7.819 12.260 1.00 57.53 267 LEU A N 1
ATOM 2073 C CA . LEU A 1 267 ? -38.134 8.239 12.335 1.00 57.53 267 LEU A CA 1
ATOM 2074 C C . LEU A 1 267 ? -38.689 8.286 13.781 1.00 57.53 267 LEU A C 1
ATOM 2076 O O . LEU A 1 267 ? -39.204 9.338 14.157 1.00 57.53 267 LEU A O 1
ATOM 2080 N N . PRO A 1 268 ? -38.557 7.243 14.635 1.00 61.66 268 PRO A N 1
ATOM 2081 C CA . PRO A 1 268 ? -39.041 7.309 16.017 1.00 61.66 268 PRO A CA 1
ATOM 2082 C C . PRO A 1 268 ? -38.295 8.346 16.869 1.00 61.66 268 PRO A C 1
ATOM 2084 O O . PRO A 1 268 ? -38.913 8.951 17.739 1.00 61.66 268 PRO A O 1
ATOM 2087 N N . VAL A 1 269 ? -37.007 8.608 16.607 1.00 72.81 269 VAL A N 1
ATOM 2088 C CA . VAL A 1 269 ? -36.249 9.669 17.300 1.00 72.81 269 VAL A CA 1
ATOM 2089 C C . VAL A 1 269 ? -36.753 11.061 16.904 1.00 72.81 269 VAL A C 1
ATOM 2091 O O . VAL A 1 269 ? -36.945 11.913 17.768 1.00 72.81 269 VAL A O 1
ATOM 2094 N N . ALA A 1 270 ? -37.045 11.296 15.621 1.00 72.81 270 ALA A N 1
ATOM 2095 C CA . ALA A 1 270 ? -37.657 12.551 15.182 1.00 72.81 270 ALA A CA 1
ATOM 2096 C C . ALA A 1 270 ? -39.056 12.756 15.799 1.00 72.81 270 ALA A C 1
ATOM 2098 O O . ALA A 1 270 ? -39.378 13.856 16.247 1.00 72.81 270 ALA A O 1
ATOM 2099 N N . ILE A 1 271 ? -39.865 11.692 15.879 1.00 80.25 271 ILE A N 1
ATOM 2100 C CA . ILE A 1 271 ? -41.206 11.725 16.483 1.00 80.25 271 ILE A CA 1
ATOM 2101 C C . ILE A 1 271 ? -41.140 12.011 17.991 1.00 80.25 271 ILE A C 1
ATOM 2103 O O . ILE A 1 271 ? -41.918 12.830 18.477 1.00 80.25 271 ILE A O 1
ATOM 2107 N N . THR A 1 272 ? -40.216 11.400 18.744 1.00 81.56 272 THR A N 1
ATOM 2108 C CA . THR A 1 272 ? -40.098 11.665 20.191 1.00 81.56 272 THR A CA 1
ATOM 2109 C C . THR A 1 272 ? -39.563 13.062 20.489 1.00 81.56 272 THR A C 1
ATOM 2111 O O . THR A 1 272 ? -40.082 13.711 21.395 1.00 81.56 272 THR A O 1
ATOM 2114 N N . VAL A 1 273 ? -38.613 13.582 19.702 1.00 87.81 273 VAL A N 1
ATOM 2115 C CA . VAL A 1 273 ? -38.174 14.987 19.809 1.00 87.81 273 VAL A CA 1
ATOM 2116 C C . VAL A 1 273 ? -39.336 15.947 19.532 1.00 87.81 273 VAL A C 1
ATOM 2118 O O . VAL A 1 273 ? -39.564 16.866 20.318 1.00 87.81 273 VAL A O 1
ATOM 2121 N N . LEU A 1 274 ? -40.123 15.706 18.475 1.00 87.44 274 LEU A N 1
ATOM 2122 C CA . LEU A 1 274 ? -41.300 16.521 18.163 1.00 87.44 274 LEU A CA 1
ATOM 2123 C C . LEU A 1 274 ? -42.344 16.473 19.293 1.00 87.44 274 LEU A C 1
ATOM 2125 O O . LEU A 1 274 ? -42.886 17.509 19.669 1.00 87.44 274 LEU A O 1
ATOM 2129 N N . ALA A 1 275 ? -42.589 15.294 19.873 1.00 88.50 275 ALA A N 1
ATOM 2130 C CA . ALA A 1 275 ? -43.520 15.120 20.986 1.00 88.50 275 ALA A CA 1
ATOM 2131 C C . ALA A 1 275 ? -43.062 15.852 22.260 1.00 88.50 275 ALA A C 1
ATOM 2133 O O . ALA A 1 275 ? -43.880 16.497 22.912 1.00 88.50 275 ALA A O 1
ATOM 2134 N N . VAL A 1 276 ? -41.767 15.816 22.598 1.00 91.19 276 VAL A N 1
ATOM 2135 C CA . VAL A 1 276 ? -41.212 16.561 23.745 1.00 91.19 276 VAL A CA 1
ATOM 2136 C C . VAL A 1 276 ? -41.349 18.073 23.543 1.00 91.19 276 VAL A C 1
ATOM 2138 O O . VAL A 1 276 ? -41.749 18.773 24.473 1.00 91.19 276 VAL A O 1
ATOM 2141 N N . ILE A 1 277 ? -41.097 18.577 22.329 1.00 90.56 277 ILE A N 1
ATOM 2142 C CA . ILE A 1 277 ? -41.311 19.994 21.987 1.00 90.56 277 ILE A CA 1
ATOM 2143 C C . ILE A 1 277 ? -42.799 20.360 22.106 1.00 90.56 277 ILE A C 1
ATOM 2145 O O . ILE A 1 277 ? -43.129 21.382 22.707 1.00 90.56 277 ILE A O 1
ATOM 2149 N N . LEU A 1 278 ? -43.706 19.514 21.605 1.00 87.94 278 LEU A N 1
ATOM 2150 C CA . LEU A 1 278 ? -45.151 19.741 21.703 1.00 87.94 278 LEU A CA 1
ATOM 2151 C C . LEU A 1 278 ? -45.622 19.793 23.167 1.00 87.94 278 LEU A C 1
ATOM 2153 O O . LEU A 1 278 ? -46.372 20.691 23.538 1.00 87.94 278 LEU A O 1
ATOM 2157 N N . ILE A 1 279 ? -45.142 18.874 24.012 1.00 86.88 279 ILE A N 1
ATOM 2158 C CA . ILE A 1 279 ? -45.445 18.843 25.452 1.00 86.88 279 ILE A CA 1
ATOM 2159 C C . ILE A 1 279 ? -44.921 20.107 26.146 1.00 86.88 279 ILE A C 1
ATOM 2161 O O . ILE A 1 279 ? -45.650 20.708 26.932 1.00 86.88 279 ILE A O 1
ATOM 2165 N N . ALA A 1 280 ? -43.700 20.554 25.832 1.00 81.50 280 ALA A N 1
ATOM 2166 C CA . ALA A 1 280 ? -43.135 21.781 26.393 1.00 81.50 280 ALA A CA 1
ATOM 2167 C C . ALA A 1 280 ? -43.949 23.032 26.008 1.00 81.50 280 ALA A C 1
ATOM 2169 O O . ALA A 1 280 ? -44.230 23.867 26.868 1.00 81.50 280 ALA A O 1
ATOM 2170 N N . LEU A 1 281 ? -44.388 23.132 24.747 1.00 83.62 281 LEU A N 1
ATOM 2171 C CA . LEU A 1 281 ? -45.249 24.221 24.269 1.00 83.62 281 LEU A CA 1
ATOM 2172 C C . LEU A 1 281 ? -46.639 24.190 24.923 1.00 83.62 281 LEU A C 1
ATOM 2174 O O . LEU A 1 281 ? -47.141 25.233 25.336 1.00 83.62 281 LEU A O 1
ATOM 2178 N N . ILE A 1 282 ? -47.238 23.005 25.093 1.00 79.38 282 ILE A N 1
ATOM 2179 C CA . ILE A 1 282 ? -48.505 22.833 25.824 1.00 79.38 282 ILE A CA 1
ATOM 2180 C C . ILE A 1 282 ? -48.353 23.281 27.287 1.00 79.38 282 ILE A C 1
ATOM 2182 O O . ILE A 1 282 ? -49.223 23.979 27.808 1.00 79.38 282 ILE A O 1
ATOM 2186 N N . TRP A 1 283 ? -47.236 22.954 27.946 1.00 73.75 283 TRP A N 1
ATOM 2187 C CA . TRP A 1 283 ? -46.981 23.381 29.326 1.00 73.75 283 TRP A CA 1
ATOM 2188 C C . TRP A 1 283 ? -46.791 24.902 29.444 1.00 73.75 283 TRP A C 1
ATOM 2190 O O . TRP A 1 283 ? -47.332 25.514 30.365 1.00 73.75 283 TRP A O 1
ATOM 2200 N N . GLN A 1 284 ? -46.092 25.527 28.490 1.00 76.38 284 GLN A N 1
ATOM 2201 C CA . GLN A 1 284 ? -45.961 26.988 28.423 1.00 76.38 284 GLN A CA 1
ATOM 2202 C C . GLN A 1 284 ? -47.304 27.687 28.154 1.00 76.38 284 GLN A C 1
ATOM 2204 O O . GLN A 1 284 ? -47.568 28.729 28.750 1.00 76.38 284 GLN A O 1
ATOM 2209 N N . ALA A 1 285 ? -48.167 27.109 27.312 1.00 71.44 285 ALA A N 1
ATOM 2210 C CA . ALA A 1 285 ? -49.479 27.667 26.983 1.00 71.44 285 ALA A CA 1
ATOM 2211 C C . ALA A 1 285 ? -50.499 27.564 28.135 1.00 71.44 285 ALA A C 1
ATOM 2213 O O . ALA A 1 285 ? -51.306 28.474 28.321 1.00 71.44 285 ALA A O 1
ATOM 2214 N N . ILE A 1 286 ? -50.464 26.480 28.921 1.00 70.19 286 ILE A N 1
ATOM 2215 C CA . ILE A 1 286 ? -51.343 26.293 30.093 1.00 70.19 286 ILE A CA 1
ATOM 2216 C C . ILE A 1 286 ? -50.897 27.176 31.273 1.00 70.19 286 ILE A C 1
ATOM 2218 O O . ILE A 1 286 ? -51.735 27.682 32.023 1.00 70.19 286 ILE A O 1
ATOM 2222 N N . GLY A 1 287 ? -49.589 27.407 31.421 1.00 66.25 287 GLY A N 1
ATOM 2223 C CA . GLY A 1 287 ? -49.033 28.254 32.475 1.00 66.25 287 GLY A CA 1
ATOM 2224 C C . GLY A 1 287 ? -49.125 27.642 33.886 1.00 66.25 287 GLY A C 1
ATOM 2225 O O . GLY A 1 287 ? -49.386 26.446 34.043 1.00 66.25 287 GLY A O 1
ATOM 2226 N N . PRO A 1 288 ? -48.867 28.434 34.946 1.00 70.75 288 PRO A N 1
ATOM 2227 C CA . PRO A 1 288 ? -48.876 27.936 36.318 1.00 70.75 288 PRO A CA 1
ATOM 2228 C C . PRO A 1 288 ? -50.279 27.493 36.760 1.00 70.75 288 PRO A C 1
ATOM 2230 O O . PRO A 1 288 ? -51.269 28.205 36.585 1.00 70.75 288 PRO A O 1
ATOM 2233 N N . TRP A 1 289 ? -50.327 26.318 37.394 1.00 58.84 289 TRP A N 1
ATOM 2234 C CA . TRP A 1 289 ? -51.525 25.505 37.662 1.00 58.84 289 TRP A CA 1
ATOM 2235 C C . TRP A 1 289 ? -52.647 26.194 38.463 1.00 58.84 289 TRP A C 1
ATOM 2237 O O . TRP A 1 289 ? -53.788 25.736 38.452 1.00 58.84 289 TRP A O 1
ATOM 2247 N N . GLU A 1 290 ? -52.363 27.312 39.132 1.00 58.34 290 GLU A N 1
ATOM 2248 C CA . GLU A 1 290 ? -53.360 28.080 39.886 1.00 58.34 290 GLU A CA 1
ATOM 2249 C C . GLU A 1 290 ? -54.450 28.685 38.982 1.00 58.34 290 GLU A C 1
ATOM 2251 O O . GLU A 1 290 ? -55.628 28.605 39.329 1.00 58.34 290 GLU A O 1
ATOM 2256 N N . ARG A 1 291 ? -54.110 29.155 37.769 1.00 55.38 291 ARG A N 1
ATOM 2257 C CA . ARG A 1 291 ? -55.108 29.695 36.816 1.00 55.38 291 ARG A CA 1
ATOM 2258 C C . ARG A 1 291 ? -56.130 28.654 36.354 1.00 55.38 291 ARG A C 1
ATOM 2260 O O . ARG A 1 291 ? -57.272 28.993 36.051 1.00 55.38 291 ARG A O 1
ATOM 2267 N N . VAL A 1 292 ? -55.740 27.378 36.323 1.00 58.88 292 VAL A N 1
ATOM 2268 C CA . VAL A 1 292 ? -56.647 26.269 35.987 1.00 58.88 292 VAL A CA 1
ATOM 2269 C C . VAL A 1 292 ? -57.682 26.073 37.102 1.00 58.88 292 VAL A C 1
ATOM 2271 O O . VAL A 1 292 ? -58.849 25.820 36.815 1.00 58.88 292 VAL A O 1
ATOM 2274 N N . LYS A 1 293 ? -57.296 26.263 38.373 1.00 55.28 293 LYS A N 1
ATOM 2275 C CA . LYS A 1 293 ? -58.232 26.216 39.510 1.00 55.28 293 LYS A CA 1
ATOM 2276 C C . LYS A 1 293 ? -59.213 27.386 39.478 1.00 55.28 293 LYS A C 1
ATOM 2278 O O . LYS A 1 293 ? -60.398 27.172 39.704 1.00 55.28 293 LYS A O 1
ATOM 2283 N N . GLU A 1 294 ? -58.739 28.593 39.166 1.00 54.84 294 GLU A N 1
ATOM 2284 C CA . GLU A 1 294 ? -59.585 29.791 39.053 1.00 54.84 294 GLU A CA 1
ATOM 2285 C C . GLU A 1 294 ? -60.656 29.630 37.960 1.00 54.84 294 GLU A C 1
ATOM 2287 O O . GLU A 1 294 ? -61.822 29.945 38.194 1.00 54.84 294 GLU A O 1
ATOM 2292 N N . LEU A 1 295 ? -60.301 29.050 36.806 1.00 55.81 295 LEU A N 1
ATOM 2293 C CA . LEU A 1 295 ? -61.253 28.757 35.726 1.00 55.81 295 LEU A CA 1
ATOM 2294 C C . LEU A 1 295 ? -62.287 27.673 36.086 1.00 55.81 295 LEU A C 1
ATOM 2296 O O . LEU A 1 295 ? -63.427 27.762 35.634 1.00 55.81 295 LEU A O 1
ATOM 2300 N N . LEU A 1 296 ? -61.938 26.684 36.920 1.00 58.81 296 LEU A N 1
ATOM 2301 C CA . LEU A 1 296 ? -62.909 25.709 37.445 1.00 58.81 296 LEU A CA 1
ATOM 2302 C C . LEU A 1 296 ? -63.758 26.249 38.616 1.00 58.81 296 LEU A C 1
ATOM 2304 O O . LEU A 1 296 ? -64.765 25.633 38.960 1.00 58.81 296 LEU A O 1
ATOM 2308 N N . ALA A 1 297 ? -63.389 27.383 39.218 1.00 51.53 297 ALA A N 1
ATOM 2309 C CA . ALA A 1 297 ? -64.073 27.989 40.366 1.00 51.53 297 ALA A CA 1
ATOM 2310 C C . ALA A 1 297 ? -65.045 29.132 39.987 1.00 51.53 297 ALA A C 1
ATOM 2312 O O . ALA A 1 297 ? -65.446 29.920 40.845 1.00 51.53 297 ALA A O 1
ATOM 2313 N N . GLY A 1 298 ? -65.405 29.253 38.705 1.00 38.19 298 GLY A N 1
ATOM 2314 C CA . GLY A 1 298 ? -66.117 30.408 38.153 1.00 38.19 298 GLY A CA 1
ATOM 2315 C C . GLY A 1 298 ? -67.495 30.692 38.768 1.00 38.19 298 GLY A C 1
ATOM 2316 O O . GLY A 1 298 ? -68.463 29.979 38.511 1.00 38.19 298 GLY A O 1
ATOM 2317 N N . ASN A 1 299 ? -67.605 31.811 39.491 1.00 34.91 299 ASN A N 1
ATOM 2318 C CA . ASN A 1 299 ? -68.874 32.429 39.884 1.00 34.91 299 ASN A CA 1
ATOM 2319 C C . ASN A 1 299 ? -69.201 33.601 38.925 1.00 34.91 299 ASN A C 1
ATOM 2321 O O . ASN A 1 299 ? -68.379 34.512 38.808 1.00 34.91 299 ASN A O 1
ATOM 2325 N N . PRO A 1 300 ? -70.354 33.617 38.228 1.00 48.41 300 PRO A N 1
ATOM 2326 C CA . PRO A 1 300 ? -70.619 34.586 37.160 1.00 48.41 300 PRO A CA 1
ATOM 2327 C C . PRO A 1 300 ? -71.223 35.909 37.665 1.00 48.41 300 PRO A C 1
ATOM 2329 O O . PRO A 1 300 ? -72.194 35.902 38.420 1.00 48.41 300 PRO A O 1
ATOM 2332 N N . GLY A 1 301 ? -70.737 37.057 37.169 1.00 33.28 301 GLY A N 1
ATOM 2333 C CA . GLY A 1 301 ? -71.425 38.339 37.386 1.00 33.28 301 GLY A CA 1
ATOM 2334 C C . GLY A 1 301 ? -70.713 39.608 36.895 1.00 33.28 301 GLY A C 1
ATOM 2335 O O . GLY A 1 301 ? -69.823 40.092 37.580 1.00 33.28 301 GLY A O 1
ATOM 2336 N N . ALA A 1 302 ? -71.238 40.198 35.806 1.00 33.09 302 ALA A N 1
ATOM 2337 C CA . ALA A 1 302 ? -71.043 41.591 35.340 1.00 33.09 302 ALA A CA 1
ATOM 2338 C C . ALA A 1 302 ? -69.610 42.047 34.939 1.00 33.09 302 ALA A C 1
ATOM 2340 O O . ALA A 1 302 ? -68.618 41.508 35.405 1.00 33.09 302 ALA A O 1
ATOM 2341 N N . ALA A 1 303 ? -69.408 43.073 34.098 1.00 32.59 303 ALA A N 1
ATOM 2342 C CA . ALA A 1 303 ? -70.206 43.622 32.984 1.00 32.59 303 ALA A CA 1
ATOM 2343 C C . ALA A 1 303 ? -69.292 44.492 32.073 1.00 32.59 303 ALA A C 1
ATOM 2345 O O . ALA A 1 303 ? -68.234 44.941 32.502 1.00 32.59 303 ALA A O 1
ATOM 2346 N N . ALA A 1 304 ? -69.706 44.734 30.822 1.00 31.70 304 ALA A N 1
ATOM 2347 C CA . ALA A 1 304 ? -69.051 45.641 29.853 1.00 31.70 304 ALA A CA 1
ATOM 2348 C C . ALA A 1 304 ? -69.354 47.143 30.184 1.00 31.70 304 ALA A C 1
ATOM 2350 O O . ALA A 1 304 ? -70.187 47.343 31.075 1.00 31.70 304 ALA A O 1
ATOM 2351 N N . PRO A 1 305 ? -68.789 48.204 29.528 1.00 51.31 305 PRO A N 1
ATOM 2352 C CA . PRO A 1 305 ? -68.378 48.298 28.107 1.00 51.31 305 PRO A CA 1
ATOM 2353 C C . PRO A 1 305 ? -67.033 49.042 27.787 1.00 51.31 305 PRO A C 1
ATOM 2355 O O . PRO A 1 305 ? -66.372 49.534 28.699 1.00 51.31 305 PRO A O 1
ATOM 2358 N N . PRO A 1 306 ? -66.605 49.127 26.498 1.00 62.19 306 PRO A N 1
ATOM 2359 C CA . PRO A 1 306 ? -65.305 49.684 26.065 1.00 62.19 306 PRO A CA 1
ATOM 2360 C C . PRO A 1 306 ? -65.382 51.040 25.314 1.00 62.19 306 PRO A C 1
ATOM 2362 O O . PRO A 1 306 ? -66.464 51.569 25.063 1.00 62.19 306 PRO A O 1
ATOM 2365 N N . SER A 1 307 ? -64.229 51.577 24.878 1.00 38.59 307 SER A N 1
ATOM 2366 C CA . SER A 1 307 ? -64.095 52.626 23.835 1.00 38.59 307 SER A CA 1
ATOM 2367 C C . SER A 1 307 ? -62.697 52.606 23.159 1.00 38.59 307 SER A C 1
ATOM 2369 O O . SER A 1 307 ? -61.797 51.990 23.732 1.00 38.59 307 SER A O 1
ATOM 2371 N N . PRO A 1 308 ? -62.505 53.170 21.938 1.00 48.75 308 PRO A N 1
ATOM 2372 C CA . PRO A 1 308 ? -61.607 52.550 20.945 1.00 48.75 308 PRO A CA 1
ATOM 2373 C C . PRO A 1 308 ? -60.545 53.447 20.250 1.00 48.75 308 PRO A C 1
ATOM 2375 O O . PRO A 1 308 ? -60.580 54.666 20.348 1.00 48.75 308 PRO A O 1
ATOM 2378 N N . MET A 1 309 ? -59.660 52.773 19.493 1.00 34.50 309 MET A N 1
ATOM 2379 C CA . MET A 1 309 ? -58.975 53.137 18.224 1.00 34.50 309 MET A CA 1
ATOM 2380 C C . MET A 1 309 ? -58.592 54.597 17.883 1.00 34.50 309 MET A C 1
ATOM 2382 O O . MET A 1 309 ? -59.451 55.459 17.721 1.00 34.50 309 MET A O 1
ATOM 2386 N N . ALA A 1 310 ? -57.325 54.770 17.478 1.00 31.19 310 ALA A N 1
ATOM 2387 C CA . ALA A 1 310 ? -56.918 55.616 16.345 1.00 31.19 310 ALA A CA 1
ATOM 2388 C C . ALA A 1 310 ? -55.601 55.082 15.725 1.00 31.19 310 ALA A C 1
ATOM 2390 O O . ALA A 1 310 ? -54.737 54.612 16.463 1.00 31.19 310 ALA A O 1
ATOM 2391 N N . GLU A 1 311 ? -55.455 55.152 14.395 1.00 32.62 311 GLU A N 1
ATOM 2392 C CA . GLU A 1 311 ? -54.224 54.805 13.648 1.00 32.62 311 GLU A CA 1
ATOM 2393 C C . GLU A 1 311 ? -53.559 56.086 13.036 1.00 32.62 311 GLU A C 1
ATOM 2395 O O . GLU A 1 311 ? -53.701 57.145 13.651 1.00 32.62 311 GLU A O 1
ATOM 2400 N N . PRO A 1 312 ? -52.740 56.072 11.953 1.00 52.66 312 PRO A N 1
ATOM 2401 C CA . PRO A 1 312 ? -51.291 56.264 12.100 1.00 52.66 312 PRO A CA 1
ATOM 2402 C C . PRO A 1 312 ? -50.704 57.414 11.241 1.00 52.66 312 PRO A C 1
ATOM 2404 O O . PRO A 1 312 ? -51.421 58.087 10.504 1.00 52.66 312 PRO A O 1
ATOM 2407 N N . SER A 1 313 ? -49.374 57.611 11.276 1.00 30.89 313 SER A N 1
ATOM 2408 C CA . SER A 1 313 ? -48.657 58.432 10.279 1.00 30.89 313 SER A CA 1
ATOM 2409 C C . SER A 1 313 ? -47.217 57.972 9.999 1.00 30.89 313 SER A C 1
ATOM 2411 O O . SER A 1 313 ? -46.459 57.640 10.905 1.00 30.89 313 SER A O 1
ATOM 2413 N N . THR A 1 314 ? -46.878 58.036 8.712 1.00 33.59 314 THR A N 1
ATOM 2414 C CA . THR A 1 314 ? -45.568 58.115 8.024 1.00 33.59 314 THR A CA 1
ATOM 2415 C C . THR A 1 314 ? -44.711 59.332 8.444 1.00 33.59 314 THR A C 1
ATOM 2417 O O . THR A 1 314 ? -45.287 60.257 9.019 1.00 33.59 314 THR A O 1
ATOM 2420 N N . ALA A 1 315 ? -43.407 59.475 8.118 1.00 35.88 315 ALA A N 1
ATOM 2421 C CA . ALA A 1 315 ? -42.341 58.563 7.619 1.00 35.88 315 ALA A CA 1
ATOM 2422 C C . ALA A 1 315 ? -40.944 59.275 7.717 1.00 35.88 315 ALA A C 1
ATOM 2424 O O . ALA A 1 315 ? -40.752 60.037 8.660 1.00 35.88 315 ALA A O 1
ATOM 2425 N N . ASP A 1 316 ? -40.042 59.039 6.743 1.00 34.75 316 ASP A N 1
ATOM 2426 C CA . ASP A 1 316 ? -38.713 59.647 6.467 1.00 34.75 316 ASP A CA 1
ATOM 2427 C C . ASP A 1 316 ? -37.567 59.159 7.403 1.00 34.75 316 ASP A C 1
ATOM 2429 O O . ASP A 1 316 ? -37.728 59.096 8.619 1.00 34.75 316 ASP A O 1
ATOM 2433 N N . GLU A 1 317 ? -36.476 58.526 6.926 1.00 35.34 317 GLU A N 1
ATOM 2434 C CA . GLU A 1 317 ? -35.319 59.015 6.119 1.00 35.34 317 GLU A CA 1
ATOM 2435 C C . GLU A 1 317 ? -34.445 60.040 6.894 1.00 35.34 317 GLU A C 1
ATOM 2437 O O . GLU A 1 317 ? -34.965 60.876 7.618 1.00 35.34 317 GLU A O 1
ATOM 2442 N N . GLU A 1 318 ? -33.101 60.003 6.913 1.00 30.95 318 GLU A N 1
ATOM 2443 C CA . GLU A 1 318 ? -32.127 59.725 5.836 1.00 30.95 318 GLU A CA 1
ATOM 2444 C C . GLU A 1 318 ? -30.825 59.020 6.353 1.00 30.95 318 GLU A C 1
ATOM 2446 O O . GLU A 1 318 ? -30.841 58.338 7.376 1.00 30.95 318 GLU A O 1
ATOM 2451 N N . THR A 1 319 ? -29.686 59.116 5.641 1.00 29.97 319 THR A N 1
ATOM 2452 C CA . THR A 1 319 ? -28.449 58.316 5.854 1.00 29.97 319 THR A CA 1
ATOM 2453 C C . THR A 1 319 ? -27.160 59.171 5.865 1.00 29.97 319 THR A C 1
ATOM 2455 O O . THR A 1 319 ? -27.142 60.277 5.340 1.00 29.97 319 THR A O 1
ATOM 2458 N N . THR A 1 320 ? -26.051 58.584 6.347 1.00 30.47 320 THR A N 1
ATOM 2459 C CA . THR A 1 320 ? -24.611 58.862 6.065 1.00 30.47 320 THR A CA 1
ATOM 2460 C C . THR A 1 320 ? -23.716 59.376 7.205 1.00 30.47 320 THR A C 1
ATOM 2462 O O . THR A 1 320 ? -24.073 60.195 8.042 1.00 30.47 320 THR A O 1
ATOM 2465 N N . ALA A 1 321 ? -22.515 58.794 7.224 1.00 31.31 321 ALA A N 1
ATOM 2466 C CA . ALA A 1 321 ? -21.473 58.869 8.241 1.00 31.31 321 ALA A CA 1
ATOM 2467 C C . ALA A 1 321 ? -20.531 60.081 8.121 1.00 31.31 321 ALA A C 1
ATOM 2469 O O . ALA A 1 321 ? -20.336 60.589 7.021 1.00 31.31 321 ALA A O 1
ATOM 2470 N N . ALA A 1 322 ? -19.814 60.404 9.211 1.00 29.52 322 ALA A N 1
ATOM 2471 C CA . ALA A 1 322 ? -18.338 60.508 9.265 1.00 29.52 322 ALA A CA 1
ATOM 2472 C C . ALA A 1 322 ? -17.846 61.006 10.648 1.00 29.52 322 ALA A C 1
ATOM 2474 O O . ALA A 1 322 ? -18.626 61.558 11.417 1.00 29.52 322 ALA A O 1
ATOM 2475 N N . GLY A 1 323 ? -16.535 60.902 10.918 1.00 27.80 323 GLY A N 1
ATOM 2476 C CA . GLY A 1 323 ? -15.843 61.804 11.862 1.00 27.80 323 GLY A CA 1
ATOM 2477 C C . GLY A 1 323 ? -15.309 61.173 13.153 1.00 27.80 323 GLY A C 1
ATOM 2478 O O . GLY A 1 323 ? -16.026 61.022 14.130 1.00 27.80 323 GLY A O 1
ATOM 2479 N N . ALA A 1 324 ? -14.018 60.848 13.145 1.00 29.88 324 ALA A N 1
ATOM 2480 C CA . ALA A 1 324 ? -13.243 60.267 14.241 1.00 29.88 324 ALA A CA 1
ATOM 2481 C C . ALA A 1 324 ? -12.989 61.182 15.469 1.00 29.88 324 ALA A C 1
ATOM 2483 O O . ALA A 1 324 ? -13.145 62.399 15.385 1.00 29.88 324 ALA A O 1
ATOM 2484 N N . SER A 1 325 ? -12.443 60.550 16.523 1.00 30.73 325 SER A N 1
ATOM 2485 C CA . SER A 1 325 ? -11.391 61.044 17.446 1.00 30.73 325 SER A CA 1
ATOM 2486 C C . SER A 1 325 ? -11.708 61.194 18.946 1.00 30.73 325 SER A C 1
ATOM 2488 O O . SER A 1 325 ? -12.813 61.513 19.366 1.00 30.73 325 SER A O 1
ATOM 2490 N N . ASP A 1 326 ? -10.620 60.993 19.699 1.00 30.16 326 ASP A N 1
ATOM 2491 C CA . ASP A 1 326 ? -10.281 61.399 21.069 1.00 30.16 326 ASP A CA 1
ATOM 2492 C C . ASP A 1 326 ? -10.933 60.748 22.306 1.00 30.16 326 ASP A C 1
ATOM 2494 O O . ASP A 1 326 ? -12.139 60.728 22.534 1.00 30.16 326 ASP A O 1
ATOM 2498 N N . VAL A 1 327 ? -10.029 60.300 23.187 1.00 42.16 327 VAL A N 1
ATOM 2499 C CA . VAL A 1 327 ? -10.227 59.992 24.609 1.00 42.16 327 VAL A CA 1
ATOM 2500 C C . VAL A 1 327 ? -9.289 60.925 25.379 1.00 42.16 327 VAL A C 1
ATOM 2502 O O . VAL A 1 327 ? -8.132 61.066 24.975 1.00 42.16 327 VAL A O 1
ATOM 2505 N N . PRO A 1 328 ? -9.714 61.525 26.504 1.00 46.31 328 PRO A N 1
ATOM 2506 C CA . PRO A 1 328 ? -8.902 61.302 27.703 1.00 46.31 328 PRO A CA 1
ATOM 2507 C C . PRO A 1 328 ? -9.684 61.206 29.028 1.00 46.31 328 PRO A C 1
ATOM 2509 O O . PRO A 1 328 ? -10.624 61.946 29.287 1.00 46.31 328 PRO A O 1
ATOM 2512 N N . PHE A 1 329 ? -9.187 60.310 29.885 1.00 31.30 329 PHE A N 1
ATOM 2513 C CA . PHE A 1 329 ? -9.062 60.399 31.351 1.00 31.30 329 PHE A CA 1
ATOM 2514 C C . PHE A 1 329 ? -10.046 61.248 32.193 1.00 31.30 329 PHE A C 1
ATOM 2516 O O . PHE A 1 329 ? -10.065 62.475 32.133 1.00 31.30 329 PHE A O 1
ATOM 2523 N N . GLY A 1 330 ? -10.673 60.592 33.177 1.00 27.41 330 GLY A N 1
ATOM 2524 C CA . GLY A 1 330 ? -11.250 61.225 34.368 1.00 27.41 330 GLY A CA 1
ATOM 2525 C C . GLY A 1 330 ? -11.417 60.205 35.499 1.00 27.41 330 GLY A C 1
ATOM 2526 O O . GLY A 1 330 ? -11.958 59.128 35.269 1.00 27.41 330 GLY A O 1
ATOM 2527 N N . ALA A 1 331 ? -10.934 60.511 36.708 1.00 32.25 331 ALA A N 1
ATOM 2528 C CA . ALA A 1 331 ? -10.981 59.610 37.865 1.00 32.25 331 ALA A CA 1
ATOM 2529 C C . ALA A 1 331 ? -11.223 60.390 39.167 1.00 32.25 331 ALA A C 1
ATOM 2531 O O . ALA A 1 331 ? -10.637 61.457 39.349 1.00 32.25 331 ALA A O 1
ATOM 2532 N N . ALA A 1 332 ? -12.043 59.852 40.080 1.00 29.61 332 ALA A N 1
ATOM 2533 C CA . ALA A 1 332 ? -12.206 60.375 41.439 1.00 29.61 332 ALA A CA 1
ATOM 2534 C C . ALA A 1 332 ? -12.875 59.370 42.400 1.00 29.61 332 ALA A C 1
ATOM 2536 O O . ALA A 1 332 ? -13.705 58.570 41.980 1.00 29.61 332 ALA A O 1
ATOM 2537 N N . ALA A 1 333 ? -12.577 59.560 43.691 1.00 30.61 333 ALA A N 1
ATOM 2538 C CA . ALA A 1 333 ? -13.278 59.064 44.883 1.00 30.61 333 ALA A CA 1
ATOM 2539 C C . ALA A 1 333 ? -13.224 57.556 45.225 1.00 30.61 333 ALA A C 1
ATOM 2541 O O . ALA A 1 333 ? -13.278 56.667 44.382 1.00 30.61 333 ALA A O 1
ATOM 2542 N N . ALA A 1 334 ? -13.133 57.311 46.532 1.00 33.00 334 ALA A N 1
ATOM 2543 C CA . ALA A 1 334 ? -13.167 56.032 47.239 1.00 33.00 334 ALA A CA 1
ATOM 2544 C C . ALA A 1 334 ? -13.850 56.277 48.598 1.00 33.00 334 ALA A C 1
ATOM 2546 O O . ALA A 1 334 ? -13.965 57.439 48.997 1.00 33.00 334 ALA A O 1
ATOM 2547 N N . ASP A 1 335 ? -14.258 55.232 49.326 1.00 28.81 335 ASP A N 1
ATOM 2548 C CA . ASP A 1 335 ? -14.740 55.404 50.703 1.00 28.81 335 ASP A CA 1
ATOM 2549 C C . ASP A 1 335 ? -14.551 54.155 51.592 1.00 28.81 335 ASP A C 1
ATOM 2551 O O . ASP A 1 335 ? -14.416 53.042 51.088 1.00 28.81 335 ASP A O 1
ATOM 2555 N N . ALA A 1 336 ? -14.575 54.394 52.907 1.00 30.80 336 ALA A N 1
ATOM 2556 C CA . ALA A 1 336 ? -14.716 53.477 54.047 1.00 30.80 336 ALA A CA 1
ATOM 2557 C C . ALA A 1 336 ? -13.767 52.258 54.213 1.00 30.80 336 ALA A C 1
ATOM 2559 O O . ALA A 1 336 ? -13.779 51.279 53.471 1.00 30.80 336 ALA A O 1
ATOM 2560 N N . SER A 1 337 ? -13.063 52.250 55.351 1.00 30.75 337 SER A N 1
ATOM 2561 C CA . SER A 1 337 ? -12.468 51.075 56.016 1.00 30.75 337 SER A CA 1
ATOM 2562 C C . SER A 1 337 ? -13.110 50.868 57.404 1.00 30.75 337 SER A C 1
ATOM 2564 O O . SER A 1 337 ? -13.876 51.733 57.830 1.00 30.75 337 SER A O 1
ATOM 2566 N N . THR A 1 338 ? -12.796 49.772 58.125 1.00 31.42 338 THR A N 1
ATOM 2567 C CA . THR A 1 338 ? -12.478 49.742 59.588 1.00 31.42 338 THR A CA 1
ATOM 2568 C C . THR A 1 338 ? -12.351 48.304 60.142 1.00 31.42 338 THR A C 1
ATOM 2570 O O . THR A 1 338 ? -13.303 47.537 60.053 1.00 31.42 338 THR A O 1
ATOM 2573 N N . GLY A 1 339 ? -11.230 48.008 60.827 1.00 26.67 339 GLY A N 1
ATOM 2574 C CA . GLY A 1 339 ? -11.068 46.934 61.837 1.00 26.67 339 GLY A CA 1
ATOM 2575 C C . GLY A 1 339 ? -10.796 45.495 61.337 1.00 26.67 339 GLY A C 1
ATOM 2576 O O . GLY A 1 339 ? -11.401 45.054 60.369 1.00 26.67 339 GLY A O 1
ATOM 2577 N N . GLY A 1 340 ? -9.926 44.692 61.973 1.00 27.77 340 GLY A N 1
ATOM 2578 C CA . GLY A 1 340 ? -8.969 45.006 63.052 1.00 27.77 340 GLY A CA 1
ATOM 2579 C C . GLY A 1 340 ? -8.260 43.769 63.655 1.00 27.77 340 GLY A C 1
ATOM 2580 O O . GLY A 1 340 ? -8.936 42.829 64.053 1.00 27.77 340 GLY A O 1
ATOM 2581 N N . ASP A 1 341 ? -6.919 43.803 63.654 1.00 32.59 341 ASP A N 1
ATOM 2582 C CA . ASP A 1 341 ? -5.910 43.445 64.695 1.00 32.59 341 ASP A CA 1
ATOM 2583 C C . ASP A 1 341 ? -6.281 42.633 65.974 1.00 32.59 341 ASP A C 1
ATOM 2585 O O . ASP A 1 341 ? -7.401 42.728 66.469 1.00 32.59 341 ASP A O 1
ATOM 2589 N N . SER A 1 342 ? -5.369 41.887 66.640 1.00 37.94 342 SER A N 1
ATOM 2590 C CA . SER A 1 342 ? -3.916 41.609 66.429 1.00 37.94 342 SER A CA 1
ATOM 2591 C C . SER A 1 342 ? -3.394 40.406 67.275 1.00 37.94 342 SER A C 1
ATOM 2593 O O . SER A 1 342 ? -4.144 39.808 68.044 1.00 37.94 342 SER A O 1
ATOM 2595 N N . ASP A 1 343 ? -2.077 40.132 67.163 1.00 29.45 343 ASP A N 1
ATOM 2596 C CA . ASP A 1 343 ? -1.149 39.532 68.161 1.00 29.45 343 ASP A CA 1
ATOM 2597 C C . ASP A 1 343 ? -1.099 38.004 68.424 1.00 29.45 343 ASP A C 1
ATOM 2599 O O . ASP A 1 343 ? -2.084 37.292 68.259 1.00 29.45 343 ASP A O 1
ATOM 2603 N N . ALA A 1 344 ? 0.005 37.413 68.934 1.00 33.81 344 ALA A N 1
ATOM 2604 C CA . ALA A 1 344 ? 1.469 37.660 68.795 1.00 33.81 344 ALA A CA 1
ATOM 2605 C C . ALA A 1 344 ? 2.284 36.604 69.598 1.00 33.81 344 ALA A C 1
ATOM 2607 O O . ALA A 1 344 ? 1.846 36.219 70.680 1.00 33.81 344 ALA A O 1
ATOM 2608 N N . ALA A 1 345 ? 3.491 36.210 69.140 1.00 28.03 345 ALA A N 1
ATOM 2609 C CA . ALA A 1 345 ? 4.638 35.752 69.970 1.00 28.03 345 ALA A CA 1
ATOM 2610 C C . ALA A 1 345 ? 5.909 35.452 69.125 1.00 28.03 345 ALA A C 1
ATOM 2612 O O . ALA A 1 345 ? 5.802 35.036 67.974 1.00 28.03 345 ALA A O 1
ATOM 2613 N N . GLN A 1 346 ? 7.109 35.616 69.708 1.00 32.28 346 GLN A N 1
ATOM 2614 C CA . GLN A 1 346 ? 8.428 35.237 69.142 1.00 32.28 346 GLN A CA 1
ATOM 2615 C C . GLN A 1 346 ? 9.302 34.531 70.220 1.00 32.28 346 GLN A C 1
ATOM 2617 O O . GLN A 1 346 ? 8.741 33.947 71.144 1.00 32.28 346 GLN A O 1
ATOM 2622 N N . THR A 1 347 ? 10.644 34.649 70.142 1.00 29.16 347 THR A N 1
ATOM 2623 C CA . THR A 1 347 ? 11.712 34.194 71.080 1.00 29.16 347 THR A CA 1
ATOM 2624 C C . THR A 1 347 ? 11.932 32.670 71.231 1.00 29.16 347 THR A C 1
ATOM 2626 O O . THR A 1 347 ? 10.969 31.918 71.296 1.00 29.16 347 THR A O 1
ATOM 2629 N N . ASP A 1 348 ? 13.157 32.130 71.388 1.00 32.88 348 ASP A N 1
ATOM 2630 C CA . ASP A 1 348 ? 14.497 32.507 70.863 1.00 32.88 348 ASP A CA 1
ATOM 2631 C C . ASP A 1 348 ? 15.568 31.424 71.194 1.00 32.88 348 ASP A C 1
ATOM 2633 O O . ASP A 1 348 ? 15.517 30.878 72.290 1.00 32.88 348 ASP A O 1
ATOM 2637 N N . GLN A 1 349 ? 16.561 31.223 70.301 1.00 31.36 349 GLN A N 1
ATOM 2638 C CA . GLN A 1 349 ? 17.971 30.769 70.544 1.00 31.36 349 GLN A CA 1
ATOM 2639 C C . GLN A 1 349 ? 18.222 29.425 71.330 1.00 31.36 349 GLN A C 1
ATOM 2641 O O . GLN A 1 349 ? 17.282 28.784 71.777 1.00 31.36 349 GLN A O 1
ATOM 2646 N N . GLU A 1 350 ? 19.411 28.790 71.445 1.00 27.75 350 GLU A N 1
ATOM 2647 C CA . GLU A 1 350 ? 20.839 29.100 71.179 1.00 27.75 350 GLU A CA 1
ATOM 2648 C C . GLU A 1 350 ? 21.653 27.920 70.545 1.00 27.75 350 GLU A C 1
ATOM 2650 O O . GLU A 1 350 ? 21.414 26.751 70.836 1.00 27.75 350 GLU A O 1
ATOM 2655 N N . THR A 1 351 ? 22.659 28.272 69.721 1.00 30.11 351 THR A N 1
ATOM 2656 C CA . THR A 1 351 ? 24.112 27.905 69.763 1.00 30.11 351 THR A CA 1
ATOM 2657 C C . THR A 1 351 ? 24.548 26.474 70.209 1.00 30.11 351 THR A C 1
ATOM 2659 O O . THR A 1 351 ? 24.266 26.043 71.319 1.00 30.11 351 THR A O 1
ATOM 2662 N N . THR A 1 352 ? 25.391 25.707 69.479 1.00 27.58 352 THR A N 1
ATOM 2663 C CA . THR A 1 352 ? 26.855 25.956 69.331 1.00 27.58 352 THR A CA 1
ATOM 2664 C C . THR A 1 352 ? 27.567 25.118 68.232 1.00 27.58 352 THR A C 1
ATOM 2666 O O . THR A 1 352 ? 27.332 23.924 68.109 1.00 27.58 352 THR A O 1
ATOM 2669 N N . GLN A 1 353 ? 28.468 25.807 67.505 1.00 34.69 353 GLN A N 1
ATOM 2670 C CA . GLN A 1 353 ? 29.673 25.477 66.682 1.00 34.69 353 GLN A CA 1
ATOM 2671 C C . GLN A 1 353 ? 30.263 24.032 66.690 1.00 34.69 353 GLN A C 1
ATOM 2673 O O . GLN A 1 353 ? 30.047 23.274 67.626 1.00 34.69 353 GLN A O 1
ATOM 2678 N N . ALA A 1 354 ? 31.097 23.569 65.738 1.00 31.19 354 ALA A N 1
ATOM 2679 C CA . ALA A 1 354 ? 31.953 24.184 64.686 1.00 31.19 354 ALA A CA 1
ATOM 2680 C C . ALA A 1 354 ? 32.137 23.159 63.501 1.00 31.19 354 ALA A C 1
ATOM 2682 O O . ALA A 1 354 ? 31.377 22.198 63.480 1.00 31.19 354 ALA A O 1
ATOM 2683 N N . ILE A 1 355 ? 33.045 23.153 62.494 1.00 30.92 355 ILE A N 1
ATOM 2684 C CA . ILE A 1 355 ? 34.184 23.943 61.923 1.00 30.92 355 ILE A CA 1
ATOM 2685 C C . ILE A 1 355 ? 34.447 23.333 60.491 1.00 30.92 355 ILE A C 1
ATOM 2687 O O . ILE A 1 355 ? 34.074 22.179 60.301 1.00 30.92 355 ILE A O 1
ATOM 2691 N N . SER A 1 356 ? 35.050 23.904 59.427 1.00 26.94 356 SER A N 1
ATOM 2692 C CA . SER A 1 356 ? 35.681 25.205 59.115 1.00 26.94 356 SER A CA 1
ATOM 2693 C C . SER A 1 356 ? 35.718 25.497 57.580 1.00 26.94 356 SER A C 1
ATOM 2695 O O . SER A 1 356 ? 35.328 24.658 56.775 1.00 26.94 356 SER A O 1
ATOM 2697 N N . SER A 1 357 ? 36.237 26.683 57.232 1.00 33.47 357 SER A N 1
ATOM 2698 C CA . SER A 1 357 ? 36.991 27.210 56.052 1.00 33.47 357 SER A CA 1
ATOM 2699 C C . SER A 1 357 ? 37.543 26.253 54.956 1.00 33.47 357 SER A C 1
ATOM 2701 O O . SER A 1 357 ? 37.826 25.099 55.260 1.00 33.47 357 SER A O 1
ATOM 2703 N N . SER A 1 358 ? 37.867 26.649 53.701 1.00 33.03 358 SER A N 1
ATOM 2704 C CA . SER A 1 358 ? 37.964 27.943 52.938 1.00 33.03 358 SER A CA 1
ATOM 2705 C C . SER A 1 358 ? 38.253 27.632 51.427 1.00 33.03 358 SER A C 1
ATOM 2707 O O . SER A 1 358 ? 38.551 26.480 51.129 1.00 33.03 358 SER A O 1
ATOM 2709 N N . GLU A 1 359 ? 38.296 28.511 50.398 1.00 31.36 359 GLU A N 1
ATOM 2710 C CA . GLU A 1 359 ? 37.782 29.873 50.063 1.00 31.36 359 GLU A CA 1
ATOM 2711 C C . GLU A 1 359 ? 38.074 30.173 48.541 1.00 31.36 359 GLU A C 1
ATOM 2713 O O . GLU A 1 359 ? 39.046 29.617 48.024 1.00 31.36 359 GLU A O 1
ATOM 2718 N N . PRO A 1 360 ? 37.282 30.978 47.777 1.00 54.91 360 PRO A N 1
ATOM 2719 C CA . PRO A 1 360 ? 37.397 31.111 46.299 1.00 54.91 360 PRO A CA 1
ATOM 2720 C C . PRO A 1 360 ? 37.906 32.478 45.751 1.00 54.91 360 PRO A C 1
ATOM 2722 O O . PRO A 1 360 ? 37.799 33.501 46.423 1.00 54.91 360 PRO A O 1
ATOM 2725 N N . ALA A 1 361 ? 38.363 32.546 44.480 1.00 28.34 361 ALA A N 1
ATOM 2726 C CA . ALA A 1 361 ? 38.805 33.799 43.815 1.00 28.34 361 ALA A CA 1
ATOM 2727 C C . ALA A 1 361 ? 38.560 33.882 42.275 1.00 28.34 361 ALA A C 1
ATOM 2729 O O . ALA A 1 361 ? 38.136 32.917 41.645 1.00 28.34 361 ALA A O 1
ATOM 2730 N N . LYS A 1 362 ? 38.779 35.076 41.685 1.00 29.58 362 LYS A N 1
ATOM 2731 C CA . LYS A 1 362 ? 38.227 35.583 40.397 1.00 29.58 362 LYS A CA 1
ATOM 2732 C C . LYS A 1 362 ? 39.124 35.462 39.135 1.00 29.58 362 LYS A C 1
ATOM 2734 O O . LYS A 1 362 ? 40.343 35.397 39.225 1.00 29.58 362 LYS A O 1
ATOM 2739 N N . LEU A 1 363 ? 38.451 35.584 37.976 1.00 32.44 363 LEU A N 1
ATOM 2740 C CA . LEU A 1 363 ? 38.834 36.196 36.670 1.00 32.44 363 LEU A CA 1
ATOM 2741 C C . LEU A 1 363 ? 39.969 37.261 36.704 1.00 32.44 363 LEU A C 1
ATOM 2743 O O . LEU A 1 363 ? 40.047 37.986 37.700 1.00 32.44 363 LEU A O 1
ATOM 2747 N N . PRO A 1 364 ? 40.777 37.450 35.620 1.00 40.62 364 PRO A N 1
ATOM 2748 C CA . PRO A 1 364 ? 40.313 38.117 34.380 1.00 40.62 364 PRO A CA 1
ATOM 2749 C C . PRO A 1 364 ? 40.937 37.598 33.047 1.00 40.62 364 PRO A C 1
ATOM 2751 O O . PRO A 1 364 ? 41.172 36.404 32.897 1.00 40.62 364 PRO A O 1
ATOM 2754 N N . SER A 1 365 ? 41.090 38.470 32.035 1.00 28.70 365 SER A N 1
ATOM 2755 C CA . SER A 1 365 ? 41.131 38.153 30.594 1.00 28.70 365 SER A CA 1
ATOM 2756 C C . SER A 1 365 ? 42.433 38.510 29.846 1.00 28.70 365 SER A C 1
ATOM 2758 O O . SER A 1 365 ? 43.251 39.280 30.337 1.00 28.70 365 SER A O 1
ATOM 2760 N N . THR A 1 366 ? 42.503 38.071 28.574 1.00 27.61 366 THR A N 1
ATOM 2761 C CA . THR A 1 366 ? 43.289 38.632 27.438 1.00 27.61 366 THR A CA 1
ATOM 2762 C C . THR A 1 366 ? 44.826 38.672 27.527 1.00 27.61 366 THR A C 1
ATOM 2764 O O . THR A 1 366 ? 45.401 39.404 28.323 1.00 27.61 366 THR A O 1
ATOM 2767 N N . GLY A 1 367 ? 45.498 38.000 26.582 1.00 24.67 367 GLY A N 1
ATOM 2768 C CA . GLY A 1 367 ? 46.944 38.091 26.327 1.00 24.67 367 GLY A CA 1
ATOM 2769 C C . GLY A 1 367 ? 47.331 37.346 25.038 1.00 24.67 367 GLY A C 1
ATOM 2770 O O . GLY A 1 367 ? 46.622 36.424 24.643 1.00 24.67 367 GLY A O 1
ATOM 2771 N N . SER A 1 368 ? 48.410 37.753 24.358 1.00 26.64 368 SER A N 1
ATOM 2772 C CA . SER A 1 368 ? 48.775 37.264 23.013 1.00 26.64 368 SER A CA 1
ATOM 2773 C C . SER A 1 368 ? 50.244 36.822 22.903 1.00 26.64 368 SER A C 1
ATOM 2775 O O . SER A 1 368 ? 51.094 37.306 23.643 1.00 26.64 368 SER A O 1
ATOM 2777 N N . SER A 1 369 ? 50.512 36.014 21.867 1.00 27.64 369 SER A N 1
ATOM 2778 C CA . SER A 1 369 ? 51.776 35.911 21.108 1.00 27.64 369 SER A CA 1
ATOM 2779 C C . SER A 1 369 ? 52.879 34.912 21.525 1.00 27.64 369 SER A C 1
ATOM 2781 O O . SER A 1 369 ? 53.629 35.145 22.461 1.00 27.64 369 SER A O 1
ATOM 2783 N N . VAL A 1 370 ? 53.060 33.908 20.647 1.00 27.55 370 VAL A N 1
ATOM 2784 C CA . VAL A 1 370 ? 54.311 33.518 19.933 1.00 27.55 370 VAL A CA 1
ATOM 2785 C C . VAL A 1 370 ? 55.571 33.081 20.715 1.00 27.55 370 VAL A C 1
ATOM 2787 O O . VAL A 1 370 ? 56.042 33.716 21.650 1.00 27.55 370 VAL A O 1
ATOM 2790 N N . SER A 1 371 ? 56.251 32.060 20.174 1.00 29.56 371 SER A N 1
ATOM 2791 C CA . SER A 1 371 ? 57.717 31.918 20.243 1.00 29.56 371 SER A CA 1
ATOM 2792 C C . SER A 1 371 ? 58.274 31.356 18.923 1.00 29.56 371 SER A C 1
ATOM 2794 O O . SER A 1 371 ? 57.605 30.572 18.255 1.00 29.56 371 SER A O 1
ATOM 2796 N N . ASN A 1 372 ? 59.477 31.797 18.532 1.00 30.41 372 ASN A N 1
ATOM 2797 C CA . ASN A 1 372 ? 60.098 31.572 17.214 1.00 30.41 372 ASN A CA 1
ATOM 2798 C C . ASN A 1 372 ? 61.255 30.559 17.253 1.00 30.41 372 ASN A C 1
ATOM 2800 O O . ASN A 1 372 ? 62.015 30.568 18.219 1.00 30.41 372 ASN A O 1
ATOM 2804 N N . VAL A 1 373 ? 61.523 29.884 16.123 1.00 29.44 373 VAL A N 1
ATOM 2805 C CA . VAL A 1 373 ? 62.898 29.561 15.672 1.00 29.44 373 VAL A CA 1
ATOM 2806 C C . VAL A 1 373 ? 63.023 29.721 14.139 1.00 29.44 373 VAL A C 1
ATOM 2808 O O . VAL A 1 373 ? 62.346 29.030 13.392 1.00 29.44 373 VAL A O 1
ATOM 2811 N N . VAL A 1 374 ? 63.883 30.668 13.728 1.00 31.45 374 VAL A N 1
ATOM 2812 C CA . VAL A 1 374 ? 64.752 30.792 12.518 1.00 31.45 374 VAL A CA 1
ATOM 2813 C C . VAL A 1 374 ? 64.530 29.827 11.320 1.00 31.45 374 VAL A C 1
ATOM 2815 O O . VAL A 1 374 ? 64.492 28.621 11.516 1.00 31.45 374 VAL A O 1
ATOM 2818 N N . GLY A 1 375 ? 64.532 30.261 10.042 1.00 26.86 375 GLY A N 1
ATOM 2819 C CA . GLY A 1 375 ? 64.768 31.603 9.458 1.00 26.86 375 GLY A CA 1
ATOM 2820 C C . GLY A 1 375 ? 64.735 31.636 7.902 1.00 26.86 375 GLY A C 1
ATOM 2821 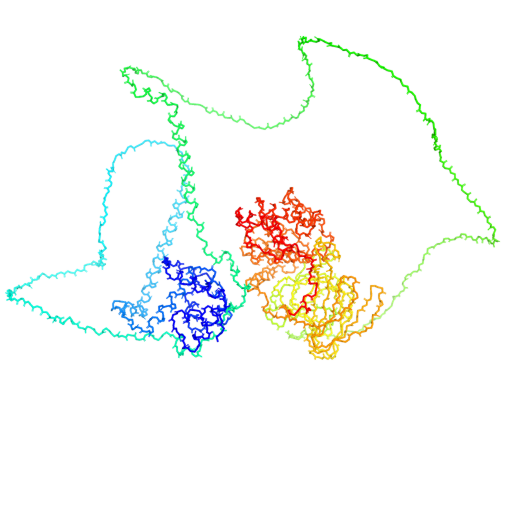O O . GLY A 1 375 ? 64.566 30.596 7.275 1.00 26.86 375 GLY A O 1
ATOM 2822 N N . GLY A 1 376 ? 64.859 32.832 7.289 1.00 24.42 376 GLY A N 1
ATOM 2823 C CA . GLY A 1 376 ? 64.826 33.086 5.818 1.00 24.42 376 GLY A CA 1
ATOM 2824 C C . GLY A 1 376 ? 66.221 33.221 5.162 1.00 24.42 376 GLY A C 1
ATOM 2825 O O . GLY A 1 376 ? 67.149 32.615 5.702 1.00 24.42 376 GLY A O 1
ATOM 2826 N N . PRO A 1 377 ? 66.446 34.018 4.076 1.00 52.97 377 PRO A N 1
ATOM 2827 C CA . PRO A 1 377 ? 65.576 34.982 3.345 1.00 52.97 377 PRO A CA 1
ATOM 2828 C C . PRO A 1 377 ? 65.396 34.650 1.824 1.00 52.97 377 PRO A C 1
ATOM 2830 O O . PRO A 1 377 ? 65.956 33.663 1.362 1.00 52.97 377 PRO A O 1
ATOM 2833 N N . GLY A 1 378 ? 64.692 35.410 0.958 1.00 29.77 378 GLY A N 1
ATOM 2834 C CA . GLY A 1 378 ? 63.809 36.589 1.110 1.00 29.77 378 GLY A CA 1
ATOM 2835 C C . GLY A 1 378 ? 63.559 37.361 -0.221 1.00 29.77 378 GLY A C 1
ATOM 2836 O O . GLY A 1 378 ? 64.099 36.968 -1.249 1.00 29.77 378 GLY A O 1
ATOM 2837 N N . LEU A 1 379 ? 62.821 38.487 -0.135 1.00 34.41 379 LEU A N 1
ATOM 2838 C CA . LEU A 1 379 ? 62.564 39.565 -1.136 1.00 34.41 379 LEU A CA 1
ATOM 2839 C C . LEU A 1 379 ? 61.499 39.372 -2.258 1.00 34.41 379 LEU A C 1
ATOM 2841 O O . LEU A 1 379 ? 61.687 38.584 -3.173 1.00 34.41 379 LEU A O 1
ATOM 2845 N N . ASP A 1 380 ? 60.446 40.210 -2.167 1.00 31.64 380 ASP A N 1
ATOM 2846 C CA . ASP A 1 380 ? 59.828 41.125 -3.169 1.00 31.64 380 ASP A CA 1
ATOM 2847 C C . ASP A 1 380 ? 59.380 40.592 -4.570 1.00 31.64 380 ASP A C 1
ATOM 2849 O O . ASP A 1 380 ? 60.081 39.817 -5.204 1.00 31.64 380 ASP A O 1
ATOM 2853 N N . ARG A 1 381 ? 58.259 41.011 -5.205 1.00 31.69 381 ARG A N 1
ATOM 2854 C CA . ARG A 1 381 ? 57.386 42.201 -5.033 1.00 31.69 381 ARG A CA 1
ATOM 2855 C C . ARG A 1 381 ? 55.970 42.034 -5.673 1.00 31.69 381 ARG A C 1
ATOM 2857 O O . ARG A 1 381 ? 55.613 40.964 -6.147 1.00 31.69 381 ARG A O 1
ATOM 2864 N N . GLU A 1 382 ? 55.181 43.115 -5.677 1.00 30.52 382 GLU A N 1
ATOM 2865 C CA . GLU A 1 382 ? 53.782 43.275 -6.136 1.00 30.52 382 GLU A CA 1
ATOM 2866 C C . GLU A 1 382 ? 53.569 43.237 -7.674 1.00 30.52 382 GLU A C 1
ATOM 2868 O O . GLU A 1 382 ? 54.470 43.594 -8.431 1.00 30.52 382 GLU A O 1
ATOM 2873 N N . GLY A 1 383 ? 52.338 42.944 -8.139 1.00 29.72 383 GLY A N 1
ATOM 2874 C CA . GLY A 1 383 ? 51.906 43.183 -9.533 1.00 29.72 383 GLY A CA 1
ATOM 2875 C C . GLY A 1 383 ? 50.471 42.721 -9.869 1.00 29.72 383 GLY A C 1
ATOM 2876 O O . GLY A 1 383 ? 50.154 41.544 -9.739 1.00 29.72 383 GLY A O 1
ATOM 2877 N N . GLN A 1 384 ? 49.605 43.640 -10.315 1.00 29.34 384 GLN A N 1
ATOM 2878 C CA . GLN A 1 384 ? 48.224 43.389 -10.790 1.00 29.34 384 GLN A CA 1
ATOM 2879 C C . GLN A 1 384 ? 48.172 43.307 -12.332 1.00 29.34 384 GLN A C 1
ATOM 2881 O O . GLN A 1 384 ? 48.977 43.993 -12.959 1.00 29.34 384 GLN A O 1
ATOM 2886 N N . THR A 1 385 ? 47.200 42.595 -12.938 1.00 28.50 385 THR A N 1
ATOM 2887 C CA . THR A 1 385 ? 46.214 43.095 -13.955 1.00 28.50 385 THR A CA 1
ATOM 2888 C C . THR A 1 385 ? 45.388 41.971 -14.642 1.00 28.50 385 THR A C 1
ATOM 2890 O O . THR A 1 385 ? 45.520 40.799 -14.299 1.00 28.50 385 THR A O 1
ATOM 2893 N N . GLU A 1 386 ? 44.453 42.367 -15.521 1.00 29.64 386 GLU A N 1
ATOM 2894 C CA . GLU A 1 386 ? 43.316 41.627 -16.118 1.00 29.64 386 GLU A CA 1
ATOM 2895 C C . GLU A 1 386 ? 43.600 40.917 -17.486 1.00 29.64 386 GLU A C 1
ATOM 2897 O O . GLU A 1 386 ? 44.722 41.010 -17.988 1.00 29.64 386 GLU A O 1
ATOM 2902 N N . PRO A 1 387 ? 42.634 40.171 -18.093 1.00 56.50 387 PRO A N 1
ATOM 2903 C CA . PRO A 1 387 ? 42.838 39.323 -19.291 1.00 56.50 387 PRO A CA 1
ATOM 2904 C C . PRO A 1 387 ? 42.694 40.081 -20.635 1.00 56.50 387 PRO A C 1
ATOM 2906 O O . PRO A 1 387 ? 42.433 41.285 -20.629 1.00 56.50 387 PRO A O 1
ATOM 2909 N N . PRO A 1 388 ? 42.870 39.418 -21.809 1.00 47.88 388 PRO A N 1
ATOM 2910 C CA . PRO A 1 388 ? 41.724 38.979 -22.661 1.00 47.88 388 PRO A CA 1
ATOM 2911 C C . PRO A 1 388 ? 42.116 37.762 -23.582 1.00 47.88 388 PRO A C 1
ATOM 2913 O O . PRO A 1 388 ? 43.020 37.033 -23.173 1.00 47.88 388 PRO A O 1
ATOM 2916 N N . PRO A 1 389 ? 41.589 37.497 -24.820 1.00 45.44 389 PRO A N 1
ATOM 2917 C CA . PRO A 1 389 ? 40.347 37.882 -25.533 1.00 45.44 389 PRO A CA 1
ATOM 2918 C C . PRO A 1 389 ? 39.554 36.687 -26.179 1.00 45.44 389 PRO A C 1
ATOM 2920 O O . PRO A 1 389 ? 39.848 35.516 -25.959 1.00 45.44 389 PRO A O 1
ATOM 2923 N N . ARG A 1 390 ? 38.551 37.001 -27.028 1.00 35.66 390 ARG A N 1
ATOM 2924 C CA . ARG A 1 390 ? 37.841 36.121 -28.006 1.00 35.66 390 ARG A CA 1
ATOM 2925 C C . ARG A 1 390 ? 38.151 36.550 -29.473 1.00 35.66 390 ARG A C 1
ATOM 2927 O O . ARG A 1 390 ? 38.875 37.527 -29.655 1.00 35.66 390 ARG A O 1
ATOM 2934 N N . THR A 1 391 ? 37.465 35.948 -30.472 1.00 31.59 391 THR A N 1
ATOM 2935 C CA . THR A 1 391 ? 37.430 36.260 -31.947 1.00 31.59 391 THR A CA 1
ATOM 2936 C C . THR A 1 391 ? 38.533 35.533 -32.749 1.00 31.59 391 THR A C 1
ATOM 2938 O O . THR A 1 391 ? 39.595 35.317 -32.181 1.00 31.59 391 THR A O 1
ATOM 2941 N N . ALA A 1 392 ? 38.407 35.076 -34.011 1.00 30.55 392 ALA A N 1
ATOM 2942 C CA . ALA A 1 392 ? 37.374 35.091 -35.085 1.00 30.55 392 ALA A CA 1
ATOM 2943 C C . ALA A 1 392 ? 37.002 33.631 -35.512 1.00 30.55 392 ALA A C 1
ATOM 2945 O O . ALA A 1 392 ? 37.621 32.707 -34.996 1.00 30.55 392 ALA A O 1
ATOM 2946 N N . ALA A 1 393 ? 36.005 33.256 -36.337 1.00 29.94 393 ALA A N 1
ATOM 2947 C CA . ALA A 1 393 ? 35.102 33.895 -37.320 1.00 29.94 393 ALA A CA 1
ATOM 2948 C C . ALA A 1 393 ? 35.573 33.949 -38.803 1.00 29.94 393 ALA A C 1
ATOM 2950 O O . ALA A 1 393 ? 36.023 34.990 -39.259 1.00 29.94 393 ALA A O 1
ATOM 2951 N N . GLU A 1 394 ? 35.364 32.844 -39.542 1.00 29.39 394 GLU A N 1
ATOM 2952 C CA . GLU A 1 394 ? 35.362 32.678 -41.021 1.00 29.39 394 GLU A CA 1
ATOM 2953 C C . GLU A 1 394 ?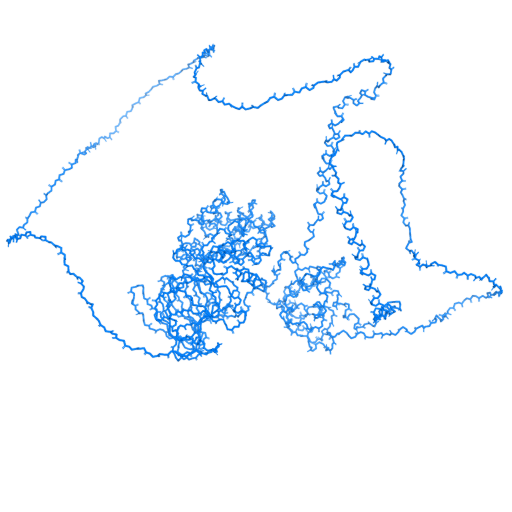 34.660 31.324 -41.361 1.00 29.39 394 GLU A C 1
ATOM 2955 O O . GLU A 1 394 ? 34.687 30.417 -40.531 1.00 29.39 394 GLU A O 1
ATOM 2960 N N . GLY A 1 395 ? 33.989 31.104 -42.506 1.00 26.45 395 GLY A N 1
ATOM 2961 C CA . GLY A 1 395 ? 33.656 32.088 -43.543 1.00 26.45 395 GLY A CA 1
ATOM 2962 C C . GLY A 1 395 ? 33.244 31.579 -44.943 1.00 26.45 395 GLY A C 1
ATOM 2963 O O . GLY A 1 395 ? 33.620 32.252 -45.893 1.00 26.45 395 GLY A O 1
ATOM 2964 N N . GLU A 1 396 ? 32.502 30.469 -45.134 1.00 27.11 396 GLU A N 1
ATOM 2965 C CA . GLU A 1 396 ? 32.155 30.001 -46.504 1.00 27.11 396 GLU A CA 1
ATOM 2966 C C . GLU A 1 396 ? 30.734 29.405 -46.694 1.00 27.11 396 GLU A C 1
ATOM 2968 O O . GLU A 1 396 ? 30.168 28.770 -45.806 1.00 27.11 396 GLU A O 1
ATOM 2973 N N . PHE A 1 397 ? 30.166 29.666 -47.879 1.00 27.44 397 PHE A N 1
ATOM 2974 C CA . PHE A 1 397 ? 28.829 29.344 -48.427 1.00 27.44 397 PHE A CA 1
ATOM 2975 C C . PHE A 1 397 ? 28.932 29.505 -49.970 1.00 27.44 397 PHE A C 1
ATOM 2977 O O . PHE A 1 397 ? 29.837 30.221 -50.407 1.00 27.44 397 PHE A O 1
ATOM 2984 N N . PRO A 1 398 ? 27.978 29.040 -50.809 1.00 43.62 398 PRO A N 1
ATOM 2985 C CA . PRO A 1 398 ? 26.886 28.083 -50.590 1.00 43.62 398 PRO A CA 1
ATOM 2986 C C . PRO A 1 398 ? 26.883 26.951 -51.652 1.00 43.62 398 PRO A C 1
ATOM 2988 O O . PRO A 1 398 ? 27.676 26.965 -52.584 1.00 43.62 398 PRO A O 1
ATOM 2991 N N . GLU A 1 399 ? 25.874 26.074 -51.631 1.00 27.16 399 GLU A N 1
ATOM 2992 C CA . GLU A 1 399 ? 25.132 25.784 -52.871 1.00 27.16 399 GLU A CA 1
ATOM 2993 C C . GLU A 1 399 ? 23.682 25.370 -52.556 1.00 27.16 399 GLU A C 1
ATOM 2995 O O . GLU A 1 399 ? 23.415 24.676 -51.576 1.00 27.16 399 GLU A O 1
ATOM 3000 N N . GLN A 1 400 ? 22.724 25.849 -53.355 1.00 27.88 400 GLN A N 1
ATOM 3001 C CA . GLN A 1 400 ? 21.303 25.495 -53.266 1.00 27.88 400 GLN A CA 1
ATOM 3002 C C . GLN A 1 400 ? 20.868 24.834 -54.574 1.00 27.88 400 GLN A C 1
ATOM 3004 O O . GLN A 1 400 ? 21.267 25.269 -55.652 1.00 27.88 400 GLN A O 1
ATOM 3009 N N . SER A 1 401 ? 19.974 23.847 -54.502 1.00 30.23 401 SER A N 1
ATOM 3010 C CA . SER A 1 401 ? 19.225 23.380 -55.674 1.00 30.23 401 SER A CA 1
ATOM 3011 C C . SER A 1 401 ? 17.822 22.909 -55.295 1.00 30.23 401 SER A C 1
ATOM 3013 O O . SER A 1 401 ? 17.641 21.839 -54.730 1.00 30.23 401 SER A O 1
ATOM 3015 N N . THR A 1 402 ? 16.855 23.770 -55.628 1.00 27.81 402 THR A N 1
ATOM 3016 C CA . THR A 1 402 ? 15.477 23.470 -56.074 1.00 27.81 402 THR A CA 1
ATOM 3017 C C . THR A 1 402 ? 14.677 22.364 -55.373 1.00 27.81 402 THR A C 1
ATOM 3019 O O . THR A 1 402 ? 14.938 21.176 -55.533 1.00 27.81 402 THR A O 1
ATOM 3022 N N . ALA A 1 403 ? 13.579 22.770 -54.731 1.00 29.17 403 ALA A N 1
ATOM 3023 C CA . ALA A 1 403 ? 12.537 21.876 -54.232 1.00 29.17 403 ALA A CA 1
ATOM 3024 C C . ALA A 1 403 ? 11.652 21.282 -55.350 1.00 29.17 403 ALA A C 1
ATOM 3026 O O . ALA A 1 403 ? 11.534 21.842 -56.440 1.00 29.17 403 ALA A O 1
ATOM 3027 N N . THR A 1 404 ? 10.922 20.214 -55.026 1.00 29.44 404 THR A N 1
ATOM 3028 C CA . THR A 1 404 ? 9.561 19.956 -55.529 1.00 29.44 404 THR A CA 1
ATOM 3029 C C . THR A 1 404 ? 8.773 19.245 -54.424 1.00 29.44 404 THR A C 1
ATOM 3031 O O . THR A 1 404 ? 9.338 18.454 -53.673 1.00 29.44 404 THR A O 1
ATOM 3034 N N . ASP A 1 405 ? 7.497 19.593 -54.297 1.00 26.69 405 ASP A N 1
ATOM 3035 C CA . ASP A 1 405 ? 6.557 19.124 -53.272 1.00 26.69 405 ASP A CA 1
ATOM 3036 C C . ASP A 1 405 ? 5.758 17.901 -53.764 1.00 26.69 405 ASP A C 1
ATOM 3038 O O . ASP A 1 405 ? 5.460 17.822 -54.957 1.00 26.69 405 ASP A O 1
ATOM 3042 N N . LEU A 1 406 ? 5.421 16.973 -52.859 1.00 31.80 406 LEU A N 1
ATOM 3043 C CA . LEU A 1 406 ? 4.276 16.047 -52.925 1.00 31.80 406 LEU A CA 1
ATOM 3044 C C . LEU A 1 406 ? 4.180 15.219 -51.626 1.00 31.80 406 LEU A C 1
ATOM 3046 O O . LEU A 1 406 ? 5.187 14.905 -50.992 1.00 31.80 406 LEU A O 1
ATOM 3050 N N . SER A 1 407 ? 2.956 14.879 -51.215 1.00 30.81 407 SER A N 1
ATOM 3051 C CA . SER A 1 407 ? 2.643 14.426 -49.849 1.00 30.81 407 SER A CA 1
ATOM 3052 C C . SER A 1 407 ? 2.416 12.915 -49.718 1.00 30.81 407 SER A C 1
ATOM 3054 O O . SER A 1 407 ? 1.731 12.339 -50.558 1.00 30.81 407 SER A O 1
ATOM 3056 N N . ASP A 1 408 ? 2.845 12.316 -48.598 1.00 25.80 408 ASP A N 1
ATOM 3057 C CA . ASP A 1 408 ? 2.197 11.119 -48.029 1.00 25.80 408 ASP A CA 1
ATOM 3058 C C . ASP A 1 408 ? 2.521 10.963 -46.515 1.00 25.80 408 ASP A C 1
ATOM 3060 O O . ASP A 1 408 ? 3.700 10.990 -46.147 1.00 25.80 408 ASP A O 1
ATOM 3064 N N . PRO A 1 409 ? 1.536 10.838 -45.598 1.00 36.47 409 PRO A N 1
ATOM 3065 C CA . PRO A 1 409 ? 1.781 10.825 -44.152 1.00 36.47 409 PRO A CA 1
ATOM 3066 C C . PRO A 1 409 ? 1.910 9.399 -43.582 1.00 36.47 409 PRO A C 1
ATOM 3068 O O . PRO A 1 409 ? 1.012 8.901 -42.901 1.00 36.47 409 PRO A O 1
ATOM 3071 N N . SER A 1 410 ? 3.047 8.735 -43.811 1.00 34.53 410 SER A N 1
ATOM 3072 C CA . SER A 1 410 ? 3.360 7.448 -43.167 1.00 34.53 410 SER A CA 1
ATOM 3073 C C . SER A 1 410 ? 4.859 7.266 -42.896 1.00 34.53 410 SER A C 1
ATOM 3075 O O . SER A 1 410 ? 5.704 7.863 -43.553 1.00 34.53 410 SER A O 1
ATOM 3077 N N . SER A 1 411 ? 5.195 6.418 -41.918 1.00 34.38 411 SER A N 1
ATOM 3078 C CA . SER A 1 411 ? 6.571 6.070 -41.520 1.00 34.38 411 SER A CA 1
ATOM 3079 C C . SER A 1 411 ? 7.454 7.217 -40.983 1.00 34.38 411 SER A C 1
ATOM 3081 O O . SER A 1 411 ? 8.646 7.297 -41.287 1.00 34.38 411 SER A O 1
ATOM 3083 N N . ALA A 1 412 ? 6.937 8.017 -40.046 1.00 27.58 412 ALA A N 1
ATOM 3084 C CA . ALA A 1 412 ? 7.776 8.796 -39.123 1.00 27.58 412 ALA A CA 1
ATOM 3085 C C . ALA A 1 412 ? 8.343 7.914 -37.982 1.00 27.58 412 ALA A C 1
ATOM 3087 O O . ALA A 1 412 ? 8.156 8.195 -36.798 1.00 27.58 412 ALA A O 1
ATOM 3088 N N . ALA A 1 413 ? 9.034 6.823 -38.332 1.00 36.88 413 ALA A N 1
ATOM 3089 C CA . ALA A 1 413 ? 9.760 5.976 -37.383 1.00 36.88 413 ALA A CA 1
ATOM 3090 C C . ALA A 1 413 ? 11.044 6.691 -36.920 1.00 36.88 413 ALA A C 1
ATOM 3092 O O . ALA A 1 413 ? 12.148 6.382 -37.366 1.00 36.88 413 ALA A O 1
ATOM 3093 N N . GLY A 1 414 ? 10.884 7.706 -36.067 1.00 25.86 414 GLY A N 1
ATOM 3094 C CA . GLY A 1 414 ? 11.966 8.581 -35.623 1.00 25.86 414 GLY A CA 1
ATOM 3095 C C . GLY A 1 414 ? 13.044 7.830 -34.845 1.00 25.86 414 GLY A C 1
ATOM 3096 O O . GLY A 1 414 ? 12.883 7.554 -33.658 1.00 25.86 414 GLY A O 1
ATOM 3097 N N . THR A 1 415 ? 14.175 7.545 -35.494 1.00 34.50 415 THR A N 1
ATOM 3098 C CA . THR A 1 415 ? 15.368 6.943 -34.881 1.00 34.50 415 THR A CA 1
ATOM 3099 C C . THR A 1 415 ? 16.103 7.937 -33.976 1.00 34.50 415 THR A C 1
ATOM 3101 O O . THR A 1 415 ? 17.210 8.380 -34.277 1.00 34.50 415 THR A O 1
ATOM 3104 N N . GLY A 1 416 ? 15.483 8.280 -32.847 1.00 27.58 416 GLY A N 1
ATOM 3105 C CA . GLY A 1 416 ? 16.120 8.921 -31.701 1.00 27.58 416 GLY A CA 1
ATOM 3106 C C . GLY A 1 416 ? 16.336 7.892 -30.594 1.00 27.58 416 GLY A C 1
ATOM 3107 O O . GLY A 1 416 ? 15.379 7.468 -29.950 1.00 27.58 416 GLY A O 1
ATOM 3108 N N . GLY A 1 417 ? 17.584 7.474 -30.370 1.00 31.89 417 GLY A N 1
ATOM 3109 C CA . GLY A 1 417 ? 17.939 6.512 -29.321 1.00 31.89 417 GLY A CA 1
ATOM 3110 C C . GLY A 1 417 ? 17.797 7.110 -27.920 1.00 31.89 417 GLY A C 1
ATOM 3111 O O . GLY A 1 417 ? 18.774 7.591 -27.350 1.00 31.89 417 GLY A O 1
ATOM 3112 N N . GLY A 1 418 ? 16.581 7.103 -27.371 1.00 39.38 418 GLY A N 1
ATOM 3113 C CA . GLY A 1 418 ? 16.288 7.624 -26.037 1.00 39.38 418 GLY A CA 1
ATOM 3114 C C . GLY A 1 418 ? 16.964 6.805 -24.935 1.00 39.38 418 GLY A C 1
ATOM 3115 O O . GLY A 1 418 ? 16.487 5.731 -24.579 1.00 39.38 418 GLY A O 1
ATOM 3116 N N . ALA A 1 419 ? 18.051 7.331 -24.366 1.00 56.22 419 ALA A N 1
ATOM 3117 C CA . ALA A 1 419 ? 18.758 6.745 -23.226 1.00 56.22 419 ALA A CA 1
ATOM 3118 C C . ALA A 1 419 ? 17.971 6.947 -21.912 1.00 56.22 419 ALA A C 1
ATOM 3120 O O . ALA A 1 419 ? 18.357 7.729 -21.046 1.00 56.22 419 ALA A O 1
ATOM 3121 N N . GLY A 1 420 ? 16.822 6.278 -21.791 1.00 75.94 420 GLY A N 1
ATOM 3122 C CA . GLY A 1 420 ? 15.914 6.399 -20.652 1.00 75.94 420 GLY A CA 1
ATOM 3123 C C . GLY A 1 420 ? 14.954 5.217 -20.520 1.00 75.94 420 GLY A C 1
ATOM 3124 O O . GLY A 1 420 ? 14.847 4.371 -21.404 1.00 75.94 420 GLY A O 1
ATOM 3125 N N . LEU A 1 421 ? 14.263 5.159 -19.383 1.00 88.81 421 LEU A N 1
ATOM 3126 C CA . LEU A 1 421 ? 13.287 4.118 -19.058 1.00 88.81 421 LEU A CA 1
ATOM 3127 C C . LEU A 1 421 ? 11.932 4.492 -19.685 1.00 88.81 421 LEU A C 1
ATOM 3129 O O . LEU A 1 421 ? 11.349 5.507 -19.311 1.00 88.81 421 LEU A O 1
ATOM 3133 N N . VAL A 1 422 ? 11.446 3.717 -20.657 1.00 93.31 422 VAL A N 1
ATOM 3134 C CA . VAL A 1 422 ? 10.252 4.064 -21.462 1.00 93.31 422 VAL A CA 1
ATOM 3135 C C . VAL A 1 422 ? 9.030 3.278 -20.995 1.00 93.31 422 VAL A C 1
ATOM 3137 O O . VAL A 1 422 ? 9.119 2.063 -20.838 1.00 93.31 422 VAL A O 1
ATOM 3140 N N . TRP A 1 423 ? 7.871 3.918 -20.811 1.00 95.25 423 TRP A N 1
ATOM 3141 C CA . TRP A 1 423 ? 6.640 3.191 -20.485 1.00 95.25 423 TRP A CA 1
ATOM 3142 C C . TRP A 1 423 ? 6.148 2.395 -21.701 1.00 95.25 423 TRP A C 1
ATOM 3144 O O . TRP A 1 423 ? 5.795 2.960 -22.734 1.00 95.25 423 TRP A O 1
ATOM 3154 N N . ALA A 1 424 ? 6.152 1.067 -21.585 1.00 94.38 424 ALA A N 1
ATOM 3155 C CA . ALA A 1 424 ? 5.866 0.131 -22.666 1.00 94.38 424 ALA A CA 1
ATOM 3156 C C . ALA A 1 424 ? 4.961 -1.004 -22.145 1.00 94.38 424 ALA A C 1
ATOM 3158 O O . ALA A 1 424 ? 5.443 -2.120 -21.946 1.00 94.38 424 ALA A O 1
ATOM 3159 N N . PRO A 1 425 ? 3.674 -0.720 -21.870 1.00 93.56 425 PRO A N 1
ATOM 3160 C CA . PRO A 1 425 ? 2.749 -1.696 -21.306 1.00 93.56 425 PRO A CA 1
ATOM 3161 C C . PRO A 1 425 ? 2.490 -2.841 -22.290 1.00 93.56 425 PRO A C 1
ATOM 3163 O O . PRO A 1 425 ? 2.254 -2.608 -23.477 1.00 93.56 425 PRO A O 1
ATOM 3166 N N . SER A 1 426 ? 2.495 -4.077 -21.792 1.00 88.62 426 SER A N 1
ATOM 3167 C CA . SER A 1 426 ? 2.433 -5.281 -22.636 1.00 88.62 426 SER A CA 1
ATOM 3168 C C . SER A 1 426 ? 1.010 -5.687 -23.053 1.00 88.62 426 SER A C 1
ATOM 3170 O O . SER A 1 426 ? 0.835 -6.648 -23.799 1.00 88.62 426 SER A O 1
ATOM 3172 N N . ASN A 1 427 ? -0.017 -4.995 -22.551 1.00 89.06 427 ASN A N 1
ATOM 3173 C CA . ASN A 1 427 ? -1.436 -5.202 -22.856 1.00 89.06 427 ASN A CA 1
ATOM 3174 C C . ASN A 1 427 ? -2.268 -3.976 -22.415 1.00 89.06 427 ASN A C 1
ATOM 3176 O O . ASN A 1 427 ? -1.753 -3.065 -21.767 1.00 89.06 427 ASN A O 1
ATOM 3180 N N . GLU A 1 428 ? -3.563 -3.966 -22.738 1.00 86.56 428 GLU A N 1
ATOM 3181 C CA . GLU A 1 428 ? -4.495 -2.874 -22.411 1.00 86.56 428 GLU A CA 1
ATOM 3182 C C . GLU A 1 428 ? -4.634 -2.614 -20.898 1.00 86.56 428 GLU A C 1
ATOM 3184 O O . GLU A 1 428 ? -4.662 -1.460 -20.475 1.00 86.56 428 GLU A O 1
ATOM 3189 N N . GLN A 1 429 ? -4.636 -3.659 -20.059 1.00 84.81 429 GLN A N 1
ATOM 3190 C CA . GLN A 1 429 ? -4.731 -3.504 -18.599 1.00 84.81 429 GLN A CA 1
ATOM 3191 C C . GLN A 1 429 ? -3.477 -2.836 -18.013 1.00 84.81 429 GLN A C 1
ATOM 3193 O O . GLN A 1 429 ? -3.589 -2.000 -17.120 1.00 84.81 429 GLN A O 1
ATOM 3198 N N . GLU A 1 430 ? -2.293 -3.151 -18.545 1.00 89.25 430 GLU A N 1
ATOM 3199 C CA . GLU A 1 430 ? -1.053 -2.437 -18.213 1.00 89.25 430 GLU A CA 1
ATOM 3200 C C . GLU A 1 430 ? -1.061 -0.990 -18.744 1.00 89.25 430 GLU A C 1
ATOM 3202 O O . GLU A 1 430 ? -0.490 -0.103 -18.115 1.00 89.25 430 GLU A O 1
ATOM 3207 N N . GLY A 1 431 ? -1.737 -0.723 -19.870 1.00 88.06 431 GLY A N 1
ATOM 3208 C CA . GLY A 1 431 ? -1.921 0.625 -20.428 1.00 88.06 431 GLY A CA 1
ATOM 3209 C C . GLY A 1 431 ? -2.831 1.528 -19.587 1.00 88.06 431 GLY A C 1
ATOM 3210 O O . GLY A 1 431 ? -2.657 2.745 -19.580 1.00 88.06 431 GLY A O 1
ATOM 3211 N N . MET A 1 432 ? -3.734 0.937 -18.802 1.00 87.31 432 MET A N 1
ATOM 3212 C CA . MET A 1 432 ? -4.553 1.636 -17.803 1.00 87.31 432 MET A CA 1
ATOM 3213 C C . MET A 1 432 ? -3.785 2.006 -16.519 1.00 87.31 432 MET A C 1
ATOM 3215 O O . MET A 1 432 ? -4.394 2.495 -15.566 1.00 87.31 432 MET A O 1
ATOM 3219 N N . ALA A 1 433 ? -2.469 1.781 -16.450 1.00 92.44 433 ALA A N 1
ATOM 3220 C CA . ALA A 1 433 ? -1.677 2.149 -15.283 1.00 92.44 433 ALA A CA 1
ATOM 3221 C C . ALA A 1 433 ? -1.470 3.667 -15.133 1.00 92.44 433 ALA A C 1
ATOM 3223 O O . ALA A 1 433 ? -1.411 4.418 -16.107 1.00 92.44 433 ALA A O 1
ATOM 3224 N N . VAL A 1 434 ? -1.298 4.117 -13.887 1.00 94.38 434 VAL A N 1
ATOM 3225 C CA . VAL A 1 434 ? -0.855 5.483 -13.576 1.00 94.38 434 VAL A CA 1
ATOM 3226 C C . VAL A 1 434 ? 0.610 5.463 -13.167 1.00 94.38 434 VAL A C 1
ATOM 3228 O O . VAL A 1 434 ? 0.984 4.844 -12.170 1.00 94.38 434 VAL A O 1
ATOM 3231 N N . ILE A 1 435 ? 1.423 6.199 -13.923 1.00 95.88 435 ILE A N 1
ATOM 3232 C CA . ILE A 1 435 ? 2.801 6.537 -13.574 1.00 95.88 435 ILE A CA 1
ATOM 3233 C C . ILE A 1 435 ? 2.869 8.056 -13.446 1.00 95.88 435 ILE A C 1
ATOM 3235 O O . ILE A 1 435 ? 2.591 8.768 -14.412 1.00 95.88 435 ILE A O 1
ATOM 3239 N N . LEU A 1 436 ? 3.220 8.549 -12.261 1.00 95.94 436 LEU A N 1
ATOM 3240 C CA . LEU A 1 436 ? 3.412 9.977 -12.008 1.00 95.94 436 LEU A CA 1
ATOM 3241 C C . LEU A 1 436 ? 4.900 10.271 -11.818 1.00 95.94 436 LEU A C 1
ATOM 3243 O O . LEU A 1 436 ? 5.638 9.436 -11.300 1.00 95.94 436 LEU A O 1
ATOM 3247 N N . THR A 1 437 ? 5.342 11.458 -12.208 1.00 94.69 437 THR A N 1
ATOM 3248 C CA . THR A 1 437 ? 6.714 11.944 -12.020 1.00 94.69 437 THR A CA 1
ATOM 3249 C C . THR A 1 437 ? 6.702 13.289 -11.318 1.00 94.69 437 THR A C 1
ATOM 3251 O O . THR A 1 437 ? 5.908 14.154 -11.689 1.00 94.69 437 THR A O 1
ATOM 3254 N N . THR A 1 438 ? 7.616 13.489 -10.368 1.00 93.25 438 THR A N 1
ATOM 3255 C CA . THR A 1 438 ? 7.899 14.799 -9.774 1.00 93.25 438 THR A CA 1
ATOM 3256 C C . THR A 1 438 ? 9.300 15.290 -10.124 1.00 93.25 438 THR A C 1
ATOM 3258 O O . THR A 1 438 ? 10.296 14.567 -9.990 1.00 93.25 438 THR A O 1
ATOM 3261 N N . GLY A 1 439 ? 9.365 16.533 -10.604 1.00 83.88 439 GLY A N 1
ATOM 3262 C CA . GLY A 1 439 ? 10.611 17.262 -10.839 1.00 83.88 439 GLY A CA 1
ATOM 3263 C C . GLY A 1 439 ? 11.189 17.872 -9.559 1.00 83.88 439 GLY A C 1
ATOM 3264 O O . GLY A 1 439 ? 10.534 17.920 -8.519 1.00 83.88 439 GLY A O 1
ATOM 3265 N N . SER A 1 440 ? 12.414 18.399 -9.635 1.00 75.50 440 SER A N 1
ATOM 3266 C CA . SER A 1 440 ? 13.074 19.077 -8.505 1.00 75.50 440 SER A CA 1
ATOM 3267 C C . SER A 1 440 ? 12.361 20.355 -8.042 1.00 75.50 440 SER A C 1
ATOM 3269 O O . SER A 1 440 ? 12.538 20.758 -6.897 1.00 75.50 440 SER A O 1
ATOM 3271 N N . GLY A 1 441 ? 11.542 20.971 -8.902 1.00 73.00 441 GLY A N 1
ATOM 3272 C CA . GLY A 1 441 ? 10.660 22.094 -8.558 1.00 73.00 441 GLY A CA 1
ATOM 3273 C C . GLY A 1 441 ? 9.300 21.691 -7.968 1.00 73.00 441 GLY A C 1
ATOM 3274 O O . GLY A 1 441 ? 8.466 22.560 -7.746 1.00 73.00 441 GLY A O 1
ATOM 3275 N N . GLY A 1 442 ? 9.039 20.396 -7.752 1.00 81.00 442 GLY A N 1
ATOM 3276 C CA . GLY A 1 442 ? 7.740 19.893 -7.282 1.00 81.00 442 GLY A CA 1
ATOM 3277 C C . GLY A 1 442 ? 6.659 19.771 -8.365 1.00 81.00 442 GLY A C 1
ATOM 3278 O O . GLY A 1 442 ? 5.567 19.290 -8.070 1.00 81.00 442 GLY A O 1
ATOM 3279 N N . GLU A 1 443 ? 6.960 20.153 -9.611 1.00 88.00 443 GLU A N 1
ATOM 3280 C CA . GLU A 1 443 ? 6.087 19.954 -10.775 1.00 88.00 443 GLU A CA 1
ATOM 3281 C C . GLU A 1 443 ? 5.696 18.478 -10.919 1.00 88.00 443 GLU A C 1
ATOM 3283 O O . GLU A 1 443 ? 6.558 17.594 -10.892 1.00 88.00 443 GLU A O 1
ATOM 3288 N N . LEU A 1 444 ? 4.396 18.228 -11.079 1.00 94.00 444 LEU A N 1
ATOM 3289 C CA . LEU A 1 444 ? 3.782 16.911 -11.191 1.00 94.00 444 LEU A CA 1
ATOM 3290 C C . LEU A 1 444 ? 3.383 16.654 -12.645 1.00 94.00 444 LEU A C 1
ATOM 3292 O O . LEU A 1 444 ? 2.595 17.402 -13.214 1.00 94.00 444 LEU A O 1
ATOM 3296 N N . ALA A 1 445 ? 3.843 15.553 -13.225 1.00 93.69 445 ALA A N 1
ATOM 3297 C CA . ALA A 1 445 ? 3.378 15.086 -14.528 1.00 93.69 445 ALA A CA 1
ATOM 3298 C C . ALA A 1 445 ? 2.904 13.631 -14.451 1.00 93.69 445 ALA A C 1
ATOM 3300 O O . ALA A 1 445 ? 3.302 12.880 -13.561 1.00 93.69 445 ALA A O 1
ATOM 3301 N N . ALA A 1 446 ? 2.059 13.232 -15.399 1.00 93.75 446 ALA A N 1
ATOM 3302 C CA . ALA A 1 446 ? 1.730 11.837 -15.659 1.00 93.75 446 ALA A CA 1
ATOM 3303 C C . ALA A 1 446 ? 2.464 11.399 -16.930 1.00 93.75 446 ALA A C 1
ATOM 3305 O O . ALA A 1 446 ? 2.433 12.113 -17.932 1.00 93.75 446 ALA A O 1
ATOM 3306 N N . VAL A 1 447 ? 3.123 10.242 -16.892 1.00 92.69 447 VAL A N 1
ATOM 3307 C CA . VAL A 1 447 ? 3.817 9.694 -18.067 1.00 92.69 447 VAL A CA 1
ATOM 3308 C C . VAL A 1 447 ? 2.770 9.193 -19.064 1.00 92.69 447 VAL A C 1
ATOM 3310 O O . VAL A 1 447 ? 1.774 8.588 -18.670 1.00 92.69 447 VAL A O 1
ATOM 3313 N N . GLU A 1 448 ? 2.981 9.436 -20.355 1.00 91.00 448 GLU A N 1
ATOM 3314 C CA . GLU A 1 448 ? 2.123 8.910 -21.421 1.00 91.00 448 GLU A CA 1
ATOM 3315 C C . GLU A 1 448 ? 2.601 7.539 -21.913 1.00 91.00 448 GLU A C 1
ATOM 3317 O O . GLU A 1 448 ? 3.768 7.177 -21.757 1.00 91.00 448 GLU A O 1
ATOM 3322 N N . GLN A 1 449 ? 1.707 6.755 -22.516 1.00 91.00 449 GLN A N 1
ATOM 3323 C CA . GLN A 1 449 ? 2.051 5.439 -23.056 1.00 91.00 449 GLN A CA 1
ATOM 3324 C C . GLN A 1 449 ? 3.053 5.596 -24.211 1.00 91.00 449 GLN A C 1
ATOM 3326 O O . GLN A 1 449 ? 2.794 6.318 -25.168 1.00 91.00 449 GLN A O 1
ATOM 3331 N N . GLY A 1 450 ? 4.208 4.930 -24.122 1.00 89.75 450 GLY A N 1
ATOM 3332 C CA . GLY A 1 450 ? 5.346 5.148 -25.025 1.00 89.75 450 GLY A CA 1
ATOM 3333 C C . GLY A 1 450 ? 6.266 6.310 -24.623 1.00 89.75 450 GLY A C 1
ATOM 3334 O O . GLY A 1 450 ? 7.326 6.473 -25.225 1.00 89.75 450 GLY A O 1
ATOM 3335 N N . GLY A 1 451 ? 5.908 7.092 -23.601 1.00 89.69 451 GLY A N 1
ATOM 3336 C CA . GLY A 1 451 ? 6.710 8.190 -23.067 1.00 89.69 451 GLY A CA 1
ATOM 3337 C C . GLY A 1 451 ? 7.908 7.717 -22.239 1.00 89.69 451 GLY A C 1
ATOM 3338 O O . GLY A 1 451 ? 7.873 6.672 -21.585 1.00 89.69 451 GLY A O 1
ATOM 3339 N N . ALA A 1 452 ? 8.985 8.502 -22.252 1.00 90.81 452 ALA A N 1
ATOM 3340 C CA . ALA A 1 452 ? 10.171 8.261 -21.433 1.00 90.81 452 ALA A CA 1
ATOM 3341 C C . ALA A 1 452 ? 10.033 8.903 -20.044 1.00 90.81 452 ALA A C 1
ATOM 3343 O O . ALA A 1 452 ? 9.635 10.061 -19.928 1.00 90.81 452 ALA A O 1
ATOM 3344 N N . ILE A 1 453 ? 10.427 8.179 -18.996 1.00 90.81 453 ILE A N 1
ATOM 3345 C CA . ILE A 1 453 ? 10.584 8.721 -17.642 1.00 90.81 453 ILE A CA 1
ATOM 3346 C C . ILE A 1 453 ? 11.816 9.647 -17.641 1.00 90.81 453 ILE A C 1
ATOM 3348 O O . ILE A 1 453 ? 12.918 9.167 -17.930 1.00 90.81 453 ILE A O 1
ATOM 3352 N N . PRO A 1 454 ? 11.688 10.953 -17.329 1.00 87.75 454 PRO A N 1
ATOM 3353 C CA . PRO A 1 454 ? 12.819 11.874 -17.418 1.00 87.75 454 PRO A CA 1
ATOM 3354 C C . PRO A 1 454 ? 13.863 11.614 -16.323 1.00 87.75 454 PRO A C 1
ATOM 3356 O O . PRO A 1 454 ? 13.537 11.505 -15.138 1.00 87.75 454 PRO A O 1
ATOM 3359 N N . ALA A 1 455 ? 15.140 11.555 -16.704 1.00 88.31 455 ALA A N 1
ATOM 3360 C CA . ALA A 1 455 ? 16.234 11.382 -15.752 1.00 88.31 455 ALA A CA 1
ATOM 3361 C C . ALA A 1 455 ? 16.302 12.553 -14.751 1.00 88.31 455 ALA A C 1
ATOM 3363 O O . ALA A 1 455 ? 16.123 13.713 -15.118 1.00 88.31 455 ALA A O 1
ATOM 3364 N N . GLY A 1 456 ? 16.562 12.242 -13.482 1.00 87.00 456 GLY A N 1
ATOM 3365 C CA . GLY A 1 456 ? 16.516 13.184 -12.362 1.00 87.00 456 GLY A CA 1
ATOM 3366 C C . GLY A 1 456 ? 15.129 13.374 -11.733 1.00 87.00 456 GLY A C 1
ATOM 3367 O O . GLY A 1 456 ? 15.057 13.891 -10.621 1.00 87.00 456 GLY A O 1
ATOM 3368 N N . THR A 1 457 ? 14.040 12.925 -12.373 1.00 90.19 457 THR A N 1
ATOM 3369 C CA . THR A 1 457 ? 12.703 12.934 -11.748 1.00 90.19 457 THR A CA 1
ATOM 3370 C C . THR A 1 457 ? 12.507 11.732 -10.829 1.00 90.19 457 THR A C 1
ATOM 3372 O O . THR A 1 457 ? 13.046 10.644 -11.069 1.00 90.19 457 THR A O 1
ATOM 3375 N N . THR A 1 458 ? 11.716 11.918 -9.771 1.00 93.06 458 THR A N 1
ATOM 3376 C CA . THR A 1 458 ? 11.206 10.796 -8.975 1.00 93.06 458 THR A CA 1
ATOM 3377 C C . THR A 1 458 ? 9.917 10.313 -9.617 1.00 93.06 458 THR A C 1
ATOM 3379 O O . THR A 1 458 ? 8.942 11.055 -9.674 1.00 93.06 458 THR A O 1
ATOM 3382 N N . TRP A 1 459 ? 9.910 9.077 -10.107 1.00 95.00 459 TRP A N 1
ATOM 3383 C CA . TRP A 1 459 ? 8.718 8.430 -10.634 1.00 95.00 459 TRP A CA 1
ATOM 3384 C C . TRP A 1 459 ? 8.065 7.553 -9.571 1.00 95.00 459 TRP A C 1
ATOM 3386 O O . TRP A 1 459 ? 8.737 6.927 -8.740 1.00 95.00 459 TRP A O 1
ATOM 3396 N N . VAL A 1 460 ? 6.735 7.516 -9.602 1.00 96.31 460 VAL A N 1
ATOM 3397 C CA . VAL A 1 460 ? 5.914 6.719 -8.701 1.00 96.31 460 VAL A CA 1
ATOM 3398 C C . VAL A 1 460 ? 4.849 5.943 -9.462 1.00 96.31 460 VAL A C 1
ATOM 3400 O O . VAL A 1 460 ? 4.230 6.448 -10.399 1.00 96.31 460 VAL A O 1
ATOM 3403 N N . VAL A 1 461 ? 4.617 4.714 -9.014 1.00 96.56 461 VAL A N 1
ATOM 3404 C CA . VAL A 1 461 ? 3.478 3.882 -9.410 1.00 96.56 461 VAL A CA 1
ATOM 3405 C C . VAL A 1 461 ? 2.710 3.547 -8.130 1.00 96.56 461 VAL A C 1
ATOM 3407 O O . VAL A 1 461 ? 3.304 2.939 -7.231 1.00 96.56 461 VAL A O 1
ATOM 3410 N N . PRO A 1 462 ? 1.436 3.967 -7.996 1.00 95.00 462 PRO A N 1
ATOM 3411 C CA . PRO A 1 462 ? 0.611 3.638 -6.834 1.00 95.00 462 PRO A CA 1
ATOM 3412 C C . PRO A 1 462 ? 0.340 2.124 -6.694 1.00 95.00 462 PRO A C 1
ATOM 3414 O O . PRO A 1 462 ? 0.624 1.349 -7.612 1.00 95.00 462 PRO A O 1
ATOM 3417 N N . PRO A 1 463 ? -0.232 1.671 -5.563 1.00 92.62 463 PRO A N 1
ATOM 3418 C CA . PRO A 1 463 ? -0.707 0.297 -5.416 1.00 92.62 463 PRO A CA 1
ATOM 3419 C C . PRO A 1 463 ? -1.727 -0.112 -6.491 1.00 92.62 463 PRO A C 1
ATOM 3421 O O . PRO A 1 463 ? -2.366 0.723 -7.124 1.00 92.62 463 PRO A O 1
ATOM 3424 N N . ASN A 1 464 ? -1.918 -1.424 -6.644 1.00 90.31 464 ASN A N 1
ATOM 3425 C CA . ASN A 1 464 ? -2.902 -2.063 -7.536 1.00 90.31 464 ASN A CA 1
ATOM 3426 C C . ASN A 1 464 ? -2.681 -1.898 -9.048 1.00 90.31 464 ASN A C 1
ATOM 3428 O O . ASN A 1 464 ? -3.392 -2.531 -9.828 1.00 90.31 464 ASN A O 1
ATOM 3432 N N . TYR A 1 465 ? -1.647 -1.168 -9.467 1.00 91.50 465 TYR A N 1
ATOM 3433 C CA . TYR A 1 465 ? -1.145 -1.213 -10.836 1.00 91.50 465 TYR A CA 1
ATOM 3434 C C . TYR A 1 465 ? -0.072 -2.290 -11.021 1.00 91.50 465 TYR A C 1
ATOM 3436 O O . TYR A 1 465 ? 0.781 -2.519 -10.160 1.00 91.50 465 TYR A O 1
ATOM 3444 N N . ARG A 1 466 ? -0.082 -2.899 -12.206 1.00 91.75 466 ARG A N 1
ATOM 3445 C CA . ARG A 1 466 ? 1.018 -3.685 -12.765 1.00 91.75 466 ARG A CA 1
ATOM 3446 C C . ARG A 1 466 ? 1.246 -3.166 -14.178 1.00 91.75 466 ARG A C 1
ATOM 3448 O O . ARG A 1 466 ? 0.273 -2.987 -14.901 1.00 91.75 466 ARG A O 1
ATOM 3455 N N . THR A 1 467 ? 2.487 -2.874 -14.555 1.00 94.62 467 THR A N 1
ATOM 3456 C CA . THR A 1 467 ? 2.803 -2.373 -15.902 1.00 94.62 467 THR A CA 1
ATOM 3457 C C . THR A 1 467 ? 4.276 -2.543 -16.239 1.00 94.62 467 THR A C 1
ATOM 3459 O O . THR A 1 467 ? 5.124 -2.538 -15.346 1.00 94.62 467 THR A O 1
ATOM 3462 N N . THR A 1 468 ? 4.581 -2.654 -17.529 1.00 95.56 468 THR A N 1
ATOM 3463 C CA . THR A 1 468 ? 5.939 -2.877 -18.030 1.00 95.56 468 THR A CA 1
ATOM 3464 C C . THR A 1 468 ? 6.609 -1.595 -18.542 1.00 95.56 468 THR A C 1
ATOM 3466 O O . THR A 1 468 ? 6.000 -0.751 -19.199 1.00 95.56 468 THR A O 1
ATOM 3469 N N . LEU A 1 469 ? 7.885 -1.434 -18.191 1.00 94.56 469 LEU A N 1
ATOM 3470 C CA . LEU A 1 469 ? 8.792 -0.379 -18.637 1.00 94.56 469 LEU A CA 1
ATOM 3471 C C . LEU A 1 469 ? 9.922 -1.018 -19.454 1.00 94.56 469 LEU A C 1
ATOM 3473 O O . LEU A 1 469 ? 10.438 -2.066 -19.073 1.00 94.56 469 LEU A O 1
ATOM 3477 N N . ARG A 1 470 ? 10.342 -0.397 -20.554 1.00 93.69 470 ARG A N 1
ATOM 3478 C CA . ARG A 1 470 ? 11.453 -0.868 -21.388 1.00 93.69 470 ARG A CA 1
ATOM 3479 C C . ARG A 1 470 ? 12.758 -0.202 -20.958 1.00 93.69 470 ARG A C 1
ATOM 3481 O O . ARG A 1 470 ? 12.835 1.026 -20.894 1.00 93.69 470 ARG A O 1
ATOM 3488 N N . LEU A 1 471 ? 13.774 -1.014 -20.683 1.00 90.25 471 LEU A N 1
ATOM 3489 C CA . LEU A 1 471 ? 15.139 -0.575 -20.397 1.00 90.25 471 LEU A CA 1
ATOM 3490 C C . LEU A 1 471 ? 15.829 -0.091 -21.694 1.00 90.25 471 LEU A C 1
ATOM 3492 O O . LEU A 1 471 ? 15.493 -0.592 -22.770 1.00 90.25 471 LEU A O 1
ATOM 3496 N N . PRO A 1 472 ? 16.831 0.812 -21.629 1.00 85.38 472 PRO A N 1
ATOM 3497 C CA . PRO A 1 472 ? 17.578 1.271 -22.810 1.00 85.38 472 PRO A CA 1
ATOM 3498 C C . PRO A 1 472 ? 18.272 0.135 -23.581 1.00 85.38 472 PRO A C 1
ATOM 3500 O O . PRO A 1 472 ? 18.446 0.218 -24.792 1.00 85.38 472 PRO A O 1
ATOM 3503 N N . SER A 1 473 ? 18.643 -0.939 -22.879 1.00 83.56 473 SER A N 1
ATOM 3504 C CA . SER A 1 473 ? 19.238 -2.172 -23.411 1.00 83.56 473 SER A CA 1
ATOM 3505 C C . SER A 1 473 ? 18.228 -3.147 -24.040 1.00 83.56 473 SER A C 1
ATOM 3507 O O . SER A 1 473 ? 18.635 -4.126 -24.664 1.00 83.56 473 SER A O 1
ATOM 3509 N N . GLY A 1 474 ? 16.924 -2.868 -23.940 1.00 85.81 474 GLY A N 1
ATOM 3510 C CA . GLY A 1 474 ? 15.849 -3.650 -24.558 1.00 85.81 474 GLY A CA 1
ATOM 3511 C C . GLY A 1 474 ? 15.178 -4.684 -23.648 1.00 85.81 474 GLY A C 1
ATOM 3512 O O . GLY A 1 474 ? 14.159 -5.250 -24.049 1.00 85.81 474 GLY A O 1
ATOM 3513 N N . GLY A 1 475 ? 15.692 -4.924 -22.437 1.00 91.19 475 GLY A N 1
ATOM 3514 C CA . GLY A 1 475 ? 14.994 -5.697 -21.411 1.00 91.19 475 GLY A CA 1
ATOM 3515 C C . GLY A 1 475 ? 13.733 -5.008 -20.879 1.00 91.19 475 GLY A C 1
ATOM 3516 O O . GLY A 1 475 ? 13.475 -3.825 -21.119 1.00 91.19 475 GLY A O 1
ATOM 3517 N N . GLU A 1 476 ? 12.945 -5.765 -20.125 1.00 94.81 476 GLU A N 1
ATOM 3518 C CA . GLU A 1 476 ? 11.653 -5.341 -19.579 1.00 94.81 476 GLU A CA 1
ATOM 3519 C C . GLU A 1 476 ? 11.704 -5.277 -18.054 1.00 94.81 476 GLU A C 1
ATOM 3521 O O . GLU A 1 476 ? 12.192 -6.197 -17.407 1.00 94.81 476 GLU A O 1
ATOM 3526 N N . TRP A 1 477 ? 11.167 -4.208 -17.474 1.00 95.06 477 TRP A N 1
ATOM 3527 C CA . TRP A 1 477 ? 10.963 -4.008 -16.043 1.00 95.06 477 TRP A CA 1
ATOM 3528 C C . TRP A 1 477 ? 9.454 -3.959 -15.787 1.00 95.06 477 TRP A C 1
ATOM 3530 O O . TRP A 1 477 ? 8.809 -2.929 -15.980 1.00 95.06 477 TRP A O 1
ATOM 3540 N N . THR A 1 478 ? 8.865 -5.076 -15.367 1.00 95.50 478 THR A N 1
ATOM 3541 C CA . THR A 1 478 ? 7.454 -5.141 -14.967 1.00 95.50 478 THR A CA 1
ATOM 3542 C C . THR A 1 478 ? 7.325 -4.740 -13.502 1.00 95.50 478 THR A C 1
ATOM 3544 O O . THR A 1 478 ? 7.763 -5.465 -12.605 1.00 95.50 478 THR A O 1
ATOM 3547 N N . VAL A 1 479 ? 6.693 -3.594 -13.249 1.00 94.81 479 VAL A N 1
ATOM 3548 C CA . VAL A 1 479 ? 6.346 -3.117 -11.905 1.00 94.81 479 VAL A CA 1
ATOM 3549 C C . VAL A 1 479 ? 5.309 -4.062 -11.295 1.00 94.81 479 VAL A C 1
ATOM 3551 O O . VAL A 1 479 ? 4.255 -4.283 -11.883 1.00 94.81 479 VAL A O 1
ATOM 3554 N N . GLY A 1 480 ? 5.619 -4.630 -10.129 1.00 90.06 480 GLY A N 1
ATOM 3555 C CA . GLY A 1 480 ? 4.824 -5.637 -9.413 1.00 90.06 480 GLY A CA 1
ATOM 3556 C C . GLY A 1 480 ? 4.224 -5.152 -8.088 1.00 90.06 480 GLY A C 1
ATOM 3557 O O . GLY A 1 480 ? 3.817 -5.973 -7.270 1.00 90.06 480 GLY A O 1
ATOM 3558 N N . GLY A 1 481 ? 4.214 -3.842 -7.838 1.00 90.44 481 GLY A N 1
ATOM 3559 C CA . GLY A 1 481 ? 3.685 -3.235 -6.617 1.00 90.44 481 GLY A CA 1
ATOM 3560 C C . GLY A 1 481 ? 4.062 -1.753 -6.488 1.00 90.44 481 GLY A C 1
ATOM 3561 O O . GLY A 1 481 ? 4.726 -1.217 -7.383 1.00 90.44 481 GLY A O 1
ATOM 3562 N N . PRO A 1 482 ? 3.668 -1.087 -5.383 1.00 93.94 482 PRO A N 1
ATOM 3563 C CA . PRO A 1 482 ? 3.940 0.331 -5.180 1.00 93.94 482 PRO A CA 1
ATOM 3564 C C . PRO A 1 482 ? 5.438 0.617 -5.286 1.00 93.94 482 PRO A C 1
ATOM 3566 O O . PRO A 1 482 ? 6.259 -0.034 -4.639 1.00 93.94 482 PRO A O 1
ATOM 3569 N N . THR A 1 483 ? 5.789 1.580 -6.133 1.00 96.69 483 THR A N 1
ATOM 3570 C CA . THR A 1 483 ? 7.179 1.902 -6.470 1.00 96.69 483 THR A CA 1
ATOM 3571 C C . THR A 1 483 ? 7.398 3.409 -6.397 1.00 96.69 483 THR A C 1
ATOM 3573 O O . THR A 1 483 ? 6.578 4.165 -6.905 1.00 96.69 483 THR A O 1
ATOM 3576 N N . ARG A 1 484 ? 8.492 3.837 -5.755 1.00 96.38 484 ARG A N 1
ATOM 3577 C CA . ARG A 1 484 ? 9.004 5.214 -5.675 1.00 96.38 484 ARG A CA 1
ATOM 3578 C C . ARG A 1 484 ? 10.510 5.164 -5.917 1.00 96.38 484 ARG A C 1
ATOM 3580 O O . ARG A 1 484 ? 11.267 4.675 -5.069 1.00 96.38 484 ARG A O 1
ATOM 3587 N N . ALA A 1 485 ? 10.937 5.645 -7.079 1.00 95.25 485 ALA A N 1
ATOM 3588 C CA . ALA A 1 485 ? 12.322 5.569 -7.523 1.00 95.25 485 ALA A CA 1
ATOM 3589 C C . ALA A 1 485 ? 12.725 6.800 -8.346 1.00 95.25 485 ALA A C 1
ATOM 3591 O O . ALA A 1 485 ? 11.887 7.469 -8.939 1.00 95.25 485 ALA A O 1
ATOM 3592 N N . THR A 1 486 ? 14.021 7.084 -8.412 1.00 93.38 486 THR A N 1
ATOM 3593 C CA . THR A 1 486 ? 14.591 8.149 -9.248 1.00 93.38 486 THR A CA 1
ATOM 3594 C C . THR A 1 486 ? 15.428 7.510 -10.353 1.00 93.38 486 THR A C 1
ATOM 3596 O O . THR A 1 486 ? 16.256 6.639 -10.068 1.00 93.38 486 THR A O 1
ATOM 3599 N N . LEU A 1 487 ? 15.233 7.920 -11.609 1.00 88.12 487 LEU A N 1
ATOM 3600 C CA . LEU A 1 487 ? 16.110 7.503 -12.709 1.00 88.12 487 LEU A CA 1
ATOM 3601 C C . LEU A 1 487 ? 17.371 8.375 -12.692 1.00 88.12 487 LEU A C 1
ATOM 3603 O O . LEU A 1 487 ? 17.282 9.589 -12.877 1.00 88.12 487 LEU A O 1
ATOM 3607 N N . VAL A 1 488 ? 18.538 7.779 -12.461 1.00 85.81 488 VAL A N 1
ATOM 3608 C CA . VAL A 1 488 ? 19.826 8.483 -12.525 1.00 85.81 488 VAL A CA 1
ATOM 3609 C C . VAL A 1 488 ? 20.264 8.588 -13.991 1.00 85.81 488 VAL A C 1
ATOM 3611 O O . VAL A 1 488 ? 19.959 7.722 -14.811 1.00 85.81 488 VAL A O 1
ATOM 3614 N N . LYS A 1 489 ? 20.917 9.699 -14.346 1.00 69.56 489 LYS A N 1
ATOM 3615 C CA . LYS A 1 489 ? 21.243 10.056 -15.732 1.00 69.56 489 LYS A CA 1
ATOM 3616 C C . LYS A 1 489 ? 22.526 9.360 -16.205 1.00 69.56 489 LYS A C 1
ATOM 3618 O O . LYS A 1 489 ? 23.586 9.976 -16.194 1.00 69.56 489 LYS A O 1
ATOM 3623 N N . ASP A 1 490 ? 22.397 8.124 -16.675 1.00 59.22 490 ASP A N 1
ATOM 3624 C CA . ASP A 1 490 ? 23.504 7.329 -17.221 1.00 59.22 490 ASP A CA 1
ATOM 3625 C C . ASP A 1 490 ? 23.117 6.534 -18.479 1.00 59.22 490 ASP A C 1
ATOM 3627 O O . ASP A 1 490 ? 21.942 6.321 -18.774 1.00 59.22 490 ASP A O 1
ATOM 3631 N N . ALA A 1 491 ? 24.127 6.085 -19.234 1.00 60.88 491 ALA A N 1
ATOM 3632 C CA . ALA A 1 491 ? 23.945 5.272 -20.446 1.00 60.88 491 ALA A CA 1
ATOM 3633 C C . ALA A 1 491 ? 23.550 3.806 -20.156 1.00 60.88 491 ALA A C 1
ATOM 3635 O O . ALA A 1 491 ? 23.082 3.095 -21.043 1.00 60.88 491 ALA A O 1
ATOM 3636 N N . VAL A 1 492 ? 23.734 3.359 -18.912 1.00 70.25 492 VAL A N 1
ATOM 3637 C CA . VAL A 1 492 ? 23.186 2.110 -18.365 1.00 70.25 492 VAL A CA 1
ATOM 3638 C C . VAL A 1 492 ? 21.976 2.481 -17.512 1.00 70.25 492 VAL A C 1
ATOM 3640 O O . VAL A 1 492 ? 22.010 3.497 -16.823 1.00 70.25 492 VAL A O 1
ATOM 3643 N N . ALA A 1 493 ? 20.923 1.658 -17.506 1.00 81.69 493 ALA A N 1
ATOM 3644 C CA . ALA A 1 493 ? 19.779 1.884 -16.626 1.00 81.69 493 ALA A CA 1
ATOM 3645 C C . ALA A 1 493 ? 20.221 1.918 -15.153 1.00 81.69 493 ALA A C 1
ATOM 3647 O O . ALA A 1 493 ? 20.532 0.879 -14.568 1.00 81.69 493 ALA A O 1
ATOM 3648 N N . HIS A 1 494 ? 20.238 3.108 -14.552 1.00 91.56 494 HIS A N 1
ATOM 3649 C CA . HIS A 1 494 ? 20.564 3.303 -13.144 1.00 91.56 494 HIS A CA 1
ATOM 3650 C C . HIS A 1 494 ? 19.322 3.772 -12.387 1.00 91.56 494 HIS A C 1
ATOM 3652 O O . HIS A 1 494 ? 18.897 4.923 -12.478 1.00 91.56 494 HIS A O 1
ATOM 3658 N N . VAL A 1 495 ? 18.717 2.851 -11.637 1.00 93.06 495 VAL A N 1
ATOM 3659 C CA . VAL A 1 495 ? 17.498 3.095 -10.859 1.00 93.06 495 VAL A CA 1
ATOM 3660 C C . VAL A 1 495 ? 17.866 3.243 -9.384 1.00 93.06 495 VAL A C 1
ATOM 3662 O O . VAL A 1 495 ? 18.402 2.320 -8.773 1.00 93.06 495 VAL A O 1
ATOM 3665 N N . ASN A 1 496 ? 17.558 4.397 -8.794 1.00 94.81 496 ASN A N 1
ATOM 3666 C CA . ASN A 1 496 ? 17.652 4.638 -7.355 1.00 94.81 496 ASN A CA 1
ATOM 3667 C C . ASN A 1 496 ? 16.278 4.379 -6.723 1.00 94.81 496 ASN A C 1
ATOM 3669 O O . ASN A 1 496 ? 15.432 5.270 -6.662 1.00 94.81 496 ASN A O 1
ATOM 3673 N N . ALA A 1 497 ? 16.030 3.134 -6.321 1.00 95.75 497 ALA A N 1
ATOM 3674 C CA . ALA A 1 497 ? 14.772 2.706 -5.726 1.00 95.75 497 ALA A CA 1
ATOM 3675 C C . ALA A 1 497 ? 14.761 2.986 -4.218 1.00 95.75 497 ALA A C 1
ATOM 3677 O O . ALA A 1 497 ? 15.642 2.528 -3.490 1.00 95.75 497 ALA A O 1
ATOM 3678 N N . LYS A 1 498 ? 13.739 3.699 -3.732 1.00 95.62 498 LYS A N 1
ATOM 3679 C CA . LYS A 1 498 ? 13.463 3.836 -2.291 1.00 95.62 498 LYS A CA 1
ATOM 3680 C C . LYS A 1 498 ? 12.427 2.818 -1.831 1.00 95.62 498 LYS A C 1
ATOM 3682 O O . LYS A 1 498 ? 12.616 2.188 -0.798 1.00 95.62 498 LYS A O 1
ATOM 3687 N N . LEU A 1 499 ? 11.389 2.635 -2.646 1.00 96.56 499 LEU A N 1
ATOM 3688 C CA . LEU A 1 499 ? 10.409 1.553 -2.577 1.00 96.56 499 LEU A CA 1
ATOM 3689 C C . LEU A 1 499 ? 10.284 0.974 -3.990 1.00 96.56 499 LEU A C 1
ATOM 3691 O O . LEU A 1 499 ? 10.164 1.753 -4.935 1.00 96.56 499 LEU A O 1
ATOM 3695 N N . ALA A 1 500 ? 10.320 -0.343 -4.173 1.00 95.94 500 ALA A N 1
ATOM 3696 C CA . ALA A 1 500 ? 10.081 -0.958 -5.481 1.00 95.94 500 ALA A CA 1
ATOM 3697 C C . ALA A 1 500 ? 9.727 -2.440 -5.368 1.00 95.94 500 ALA A C 1
ATOM 3699 O O . ALA A 1 500 ? 10.393 -3.183 -4.652 1.00 95.94 500 ALA A O 1
ATOM 3700 N N . ARG A 1 501 ? 8.765 -2.886 -6.179 1.00 95.12 501 ARG A N 1
ATOM 3701 C CA . ARG A 1 501 ? 8.571 -4.305 -6.510 1.00 95.12 501 ARG A CA 1
ATOM 3702 C C . ARG A 1 501 ? 8.639 -4.471 -8.010 1.00 95.12 501 ARG A C 1
ATOM 3704 O O . ARG A 1 501 ? 7.895 -3.801 -8.724 1.00 95.12 501 ARG A O 1
ATOM 3711 N N . ALA A 1 502 ? 9.518 -5.340 -8.491 1.00 95.62 502 ALA A N 1
ATOM 3712 C CA . ALA A 1 502 ? 9.725 -5.521 -9.922 1.00 95.62 502 ALA A CA 1
ATOM 3713 C C . ALA A 1 502 ? 10.107 -6.956 -10.288 1.00 95.62 502 ALA A C 1
ATOM 3715 O O . ALA A 1 502 ? 10.795 -7.647 -9.535 1.00 95.62 502 ALA A O 1
ATOM 3716 N N . LEU A 1 503 ? 9.700 -7.369 -11.486 1.00 96.00 503 LEU A N 1
ATOM 3717 C CA . LEU A 1 503 ? 10.331 -8.452 -12.233 1.00 96.00 503 LEU A CA 1
ATOM 3718 C C . LEU A 1 503 ? 11.072 -7.814 -13.408 1.00 96.00 503 LEU A C 1
ATOM 3720 O O . LEU A 1 503 ? 10.463 -7.069 -14.173 1.00 96.00 503 LEU A O 1
ATOM 3724 N N . VAL A 1 504 ? 12.367 -8.088 -13.548 1.00 96.06 504 VAL A N 1
ATOM 3725 C CA . VAL A 1 504 ? 13.170 -7.623 -14.684 1.00 96.06 504 VAL A CA 1
ATOM 3726 C C . VAL A 1 504 ? 13.534 -8.818 -15.557 1.00 96.06 504 VAL A C 1
ATOM 3728 O O . VAL A 1 504 ? 14.101 -9.790 -15.055 1.00 96.06 504 VAL A O 1
ATOM 3731 N N . THR A 1 505 ? 13.208 -8.746 -16.845 1.00 95.75 505 THR A N 1
ATOM 3732 C CA . THR A 1 505 ? 13.376 -9.808 -17.846 1.00 95.75 505 THR A CA 1
ATOM 3733 C C . THR A 1 505 ? 14.432 -9.408 -18.875 1.00 95.75 505 THR A C 1
ATOM 3735 O O . THR A 1 505 ? 14.384 -8.317 -19.443 1.00 95.75 505 THR A O 1
ATOM 3738 N N . SER A 1 506 ? 15.381 -10.308 -19.146 1.00 94.50 506 SER A N 1
ATOM 3739 C CA . SER A 1 506 ? 16.414 -10.109 -20.170 1.00 94.50 506 SER A CA 1
ATOM 3740 C C . SER A 1 506 ? 15.893 -10.472 -21.556 1.00 94.50 506 SER A C 1
ATOM 3742 O O . SER A 1 506 ? 15.640 -11.647 -21.818 1.00 94.50 506 SER A O 1
ATOM 3744 N N . ASN A 1 507 ? 15.829 -9.505 -22.470 1.00 89.94 507 ASN A N 1
ATOM 3745 C CA . ASN A 1 507 ? 15.581 -9.769 -23.895 1.00 89.94 507 ASN A CA 1
ATOM 3746 C C . ASN A 1 507 ? 16.888 -9.968 -24.692 1.00 89.94 507 ASN A C 1
ATOM 3748 O O . ASN A 1 507 ? 16.871 -10.517 -25.792 1.00 89.94 507 ASN A O 1
ATOM 3752 N N . ALA A 1 508 ? 18.033 -9.588 -24.116 1.00 87.94 508 ALA A N 1
ATOM 3753 C CA . ALA A 1 508 ? 19.364 -9.768 -24.688 1.00 87.94 508 ALA A CA 1
ATOM 3754 C C . ALA A 1 508 ? 20.072 -11.035 -24.163 1.00 87.94 508 ALA A C 1
ATOM 3756 O O . ALA A 1 508 ? 19.636 -11.680 -23.208 1.00 87.94 508 ALA A O 1
ATOM 3757 N N . ALA A 1 509 ? 21.231 -11.367 -24.745 1.00 87.44 509 ALA A N 1
ATOM 3758 C CA . ALA A 1 509 ? 22.107 -12.426 -24.224 1.00 87.44 509 ALA A CA 1
ATOM 3759 C C . ALA A 1 509 ? 22.760 -12.063 -22.867 1.00 87.44 509 ALA A C 1
ATOM 3761 O O . ALA A 1 509 ? 23.240 -12.947 -22.157 1.00 87.44 509 ALA A O 1
ATOM 3762 N N . SER A 1 510 ? 22.784 -10.771 -22.522 1.00 88.44 510 SER A N 1
ATOM 3763 C CA . SER A 1 510 ? 23.283 -10.214 -21.263 1.00 88.44 510 SER A CA 1
ATOM 3764 C C . SER A 1 510 ? 22.615 -8.855 -21.002 1.00 88.44 510 SER A C 1
ATOM 3766 O O . SER A 1 510 ? 23.083 -7.849 -21.536 1.00 88.44 510 SER A O 1
ATOM 3768 N N . GLU A 1 511 ? 21.576 -8.797 -20.168 1.00 91.62 511 GLU A N 1
ATOM 3769 C CA . GLU A 1 511 ? 20.993 -7.522 -19.704 1.00 91.62 511 GLU A CA 1
ATOM 3770 C C . GLU A 1 511 ? 21.773 -6.995 -18.490 1.00 91.62 511 GLU A C 1
ATOM 3772 O O . GLU A 1 511 ? 22.133 -7.780 -17.609 1.00 91.62 511 GLU A O 1
ATOM 3777 N N . LYS A 1 512 ? 22.037 -5.681 -18.419 1.00 92.25 512 LYS A N 1
ATOM 3778 C CA . LYS A 1 512 ? 22.792 -5.054 -17.317 1.00 92.25 512 LYS A CA 1
ATOM 3779 C C . LYS A 1 512 ? 22.142 -3.765 -16.838 1.00 92.25 512 LYS A C 1
ATOM 3781 O O . LYS A 1 512 ? 21.870 -2.878 -17.640 1.00 92.25 512 LYS A O 1
ATOM 3786 N N . PHE A 1 513 ? 21.965 -3.641 -15.525 1.00 93.06 513 PHE A N 1
ATOM 3787 C CA . PHE A 1 513 ? 21.482 -2.418 -14.883 1.00 93.06 513 PHE A CA 1
ATOM 3788 C C . PHE A 1 513 ? 22.111 -2.220 -13.496 1.00 93.06 513 PHE A C 1
ATOM 3790 O O . PHE A 1 513 ? 22.649 -3.153 -12.893 1.00 93.06 513 PHE A O 1
ATOM 3797 N N . LEU A 1 514 ? 22.053 -0.987 -12.994 1.00 93.62 514 LEU A N 1
ATOM 3798 C CA . LEU A 1 514 ? 22.525 -0.605 -11.666 1.00 93.62 514 LEU A CA 1
ATOM 3799 C C . LEU A 1 514 ? 21.324 -0.256 -10.782 1.00 93.62 514 LEU A C 1
ATOM 3801 O O . LEU A 1 514 ? 20.536 0.633 -11.103 1.00 93.62 514 LEU A O 1
ATOM 3805 N N . LEU A 1 515 ? 21.192 -0.952 -9.656 1.00 94.94 515 LEU A N 1
ATOM 3806 C CA . LEU A 1 515 ? 20.156 -0.714 -8.659 1.00 94.94 515 LEU A CA 1
ATOM 3807 C C . LEU A 1 515 ? 20.781 -0.074 -7.417 1.00 94.94 515 LEU A C 1
ATOM 3809 O O . LEU A 1 515 ? 21.469 -0.743 -6.648 1.00 94.94 515 LEU A O 1
ATOM 3813 N N . THR A 1 516 ? 20.523 1.210 -7.185 1.00 94.94 516 THR A N 1
ATOM 3814 C CA . THR A 1 516 ? 20.805 1.847 -5.892 1.00 94.94 516 THR A CA 1
ATOM 3815 C C . THR A 1 516 ? 19.587 1.702 -4.989 1.00 94.94 516 THR A C 1
ATOM 3817 O O . THR A 1 516 ? 18.462 1.962 -5.406 1.00 94.94 516 THR A O 1
ATOM 3820 N N . THR A 1 517 ? 19.819 1.291 -3.746 1.00 95.50 517 THR A N 1
ATOM 3821 C CA . THR A 1 517 ? 18.795 1.101 -2.707 1.00 95.50 517 THR A CA 1
ATOM 3822 C C . THR A 1 517 ? 19.235 1.783 -1.405 1.00 95.50 517 THR A C 1
ATOM 3824 O O . THR A 1 517 ? 20.405 2.164 -1.292 1.00 95.50 517 THR A O 1
ATOM 3827 N N . PRO A 1 518 ? 18.373 1.901 -0.376 1.00 93.12 518 PRO A N 1
ATOM 3828 C CA . PRO A 1 518 ? 18.773 2.478 0.906 1.00 93.12 518 PRO A CA 1
ATOM 3829 C C . PRO A 1 518 ? 19.792 1.633 1.697 1.00 93.12 518 PRO A C 1
ATOM 3831 O O . PRO A 1 518 ? 20.408 2.170 2.611 1.00 93.12 518 PRO A O 1
ATOM 3834 N N . VAL A 1 519 ? 19.993 0.348 1.358 1.00 92.94 519 VAL A N 1
ATOM 3835 C CA . VAL A 1 519 ? 21.066 -0.496 1.936 1.00 92.94 519 VAL A CA 1
ATOM 3836 C C . VAL A 1 519 ? 22.371 -0.453 1.125 1.00 92.94 519 VAL A C 1
ATOM 3838 O O . VAL A 1 519 ? 23.422 -0.825 1.637 1.00 92.94 519 VAL A O 1
ATOM 3841 N N . GLY A 1 520 ? 22.331 0.008 -0.132 1.00 91.56 520 GLY A N 1
ATOM 3842 C CA . GLY A 1 520 ? 23.514 0.139 -0.988 1.00 91.56 520 GLY A CA 1
ATOM 3843 C C . GLY A 1 520 ? 23.259 -0.064 -2.492 1.00 91.56 520 GLY A C 1
ATOM 3844 O O . GLY A 1 520 ? 22.125 -0.332 -2.908 1.00 91.56 520 GLY A O 1
ATOM 3845 N N . PRO A 1 521 ? 24.306 0.098 -3.321 1.00 93.19 521 PRO A N 1
ATOM 3846 C CA . PRO A 1 521 ? 24.289 -0.178 -4.756 1.00 93.19 521 PRO A CA 1
ATOM 3847 C C . PRO A 1 521 ? 24.569 -1.653 -5.108 1.00 93.19 521 PRO A C 1
ATOM 3849 O O . PRO A 1 521 ? 25.468 -2.292 -4.559 1.00 93.19 521 PRO A O 1
ATOM 3852 N N . PHE A 1 522 ? 23.841 -2.160 -6.103 1.00 94.62 522 PHE A N 1
ATOM 3853 C CA . PHE A 1 522 ? 23.980 -3.499 -6.675 1.00 94.62 522 PHE A CA 1
ATOM 3854 C C . PHE A 1 522 ? 24.029 -3.398 -8.202 1.00 94.62 522 PHE A C 1
ATOM 3856 O O . PHE A 1 522 ? 23.049 -2.993 -8.828 1.00 94.62 522 PHE A O 1
ATOM 3863 N N . ALA A 1 523 ? 25.145 -3.788 -8.818 1.00 94.50 523 ALA A N 1
ATOM 3864 C CA . ALA A 1 523 ? 25.182 -4.022 -10.259 1.00 94.50 523 ALA A CA 1
ATOM 3865 C C . ALA A 1 523 ? 24.614 -5.420 -10.547 1.00 94.50 523 ALA A C 1
ATOM 3867 O O . ALA A 1 523 ? 25.031 -6.398 -9.920 1.00 94.50 523 ALA A O 1
ATOM 3868 N N . ILE A 1 524 ? 23.648 -5.511 -11.463 1.00 95.62 524 ILE A N 1
ATOM 3869 C CA . ILE A 1 524 ? 22.896 -6.738 -11.746 1.00 95.62 524 ILE A CA 1
ATOM 3870 C C . ILE A 1 524 ? 23.034 -7.081 -13.235 1.00 95.62 524 ILE A C 1
ATOM 3872 O O . ILE A 1 524 ? 22.785 -6.248 -14.106 1.00 95.62 524 ILE A O 1
ATOM 3876 N N . GLU A 1 525 ? 23.447 -8.317 -13.514 1.00 95.75 525 GLU A N 1
ATOM 3877 C CA . GLU A 1 525 ? 23.656 -8.883 -14.851 1.00 95.75 525 GLU A CA 1
ATOM 3878 C C . GLU A 1 525 ? 22.791 -10.143 -15.009 1.00 95.75 525 GLU A C 1
ATOM 3880 O O . GLU A 1 525 ? 22.972 -11.125 -14.286 1.00 95.75 525 GLU A O 1
ATOM 3885 N N . LEU A 1 526 ? 21.848 -10.137 -15.952 1.00 96.38 526 LEU A N 1
ATOM 3886 C CA . LEU A 1 526 ? 21.030 -11.307 -16.279 1.00 96.38 526 LEU A CA 1
ATOM 3887 C C . LEU A 1 526 ? 21.697 -12.046 -17.434 1.00 96.38 526 LEU A C 1
ATOM 3889 O O . LEU A 1 526 ? 21.887 -11.483 -18.510 1.00 96.38 526 LEU A O 1
ATOM 3893 N N . VAL A 1 527 ? 22.047 -13.313 -17.220 1.00 94.75 527 VAL A N 1
ATOM 3894 C CA . VAL A 1 527 ? 22.815 -14.102 -18.187 1.00 94.75 527 VAL A CA 1
ATOM 3895 C C . VAL A 1 527 ? 21.860 -14.944 -19.033 1.00 94.75 527 VAL A C 1
ATOM 3897 O O . VAL A 1 527 ? 21.206 -15.856 -18.524 1.00 94.75 527 VAL A O 1
ATOM 3900 N N . GLY A 1 528 ? 21.815 -14.665 -20.336 1.00 91.00 528 GLY A N 1
ATOM 3901 C CA . GLY A 1 528 ? 20.945 -15.323 -21.311 1.00 91.00 528 GLY A CA 1
ATOM 3902 C C . GLY A 1 528 ? 19.553 -14.691 -21.442 1.00 91.00 528 GLY A C 1
ATOM 3903 O O . GLY A 1 528 ? 18.962 -14.222 -20.468 1.00 91.00 528 GLY A O 1
ATOM 3904 N N . ALA A 1 529 ? 19.017 -14.719 -22.665 1.00 90.94 529 ALA A N 1
ATOM 3905 C CA . ALA A 1 529 ? 17.675 -14.227 -22.964 1.00 90.94 529 ALA A CA 1
ATOM 3906 C C . ALA A 1 529 ? 16.601 -15.069 -22.256 1.00 90.94 529 ALA A C 1
ATOM 3908 O O . ALA A 1 529 ? 16.723 -16.288 -22.113 1.00 90.94 529 ALA A O 1
ATOM 3909 N N . GLY A 1 530 ? 15.543 -14.413 -21.788 1.00 91.69 530 GLY A N 1
ATOM 3910 C CA . GLY A 1 530 ? 14.478 -15.020 -21.001 1.00 91.69 530 GLY A CA 1
ATOM 3911 C C . GLY A 1 530 ? 14.854 -15.367 -19.554 1.00 91.69 530 GLY A C 1
ATOM 3912 O O . GLY A 1 530 ? 14.027 -15.996 -18.886 1.00 91.69 530 GLY A O 1
ATOM 3913 N N . SER A 1 531 ? 16.042 -14.988 -19.063 1.00 96.38 531 SER A N 1
ATOM 3914 C CA . SER A 1 531 ? 16.343 -14.917 -17.621 1.00 96.38 531 SER A CA 1
ATOM 3915 C C . SER A 1 531 ? 15.515 -13.808 -16.959 1.00 96.38 531 SER A C 1
ATOM 3917 O O . SER A 1 531 ? 15.209 -12.802 -17.599 1.00 96.38 531 SER A O 1
ATOM 3919 N N . ILE A 1 532 ? 15.147 -13.993 -15.686 1.00 95.88 532 ILE A N 1
ATOM 3920 C CA . ILE A 1 532 ? 14.307 -13.067 -14.910 1.00 95.88 532 ILE A CA 1
ATOM 3921 C C . ILE A 1 532 ? 14.874 -12.924 -13.493 1.00 95.88 532 ILE A C 1
ATOM 3923 O O . ILE A 1 532 ? 15.091 -13.927 -12.807 1.00 95.88 532 ILE A O 1
ATOM 3927 N N . VAL A 1 533 ? 15.047 -11.684 -13.031 1.00 97.25 533 VAL A N 1
ATOM 3928 C CA . VAL A 1 533 ? 15.324 -11.352 -11.624 1.00 97.25 533 VAL A CA 1
ATOM 3929 C C . VAL A 1 533 ? 14.101 -10.685 -10.994 1.00 97.25 533 VAL A C 1
ATOM 3931 O O . VAL A 1 533 ? 13.448 -9.854 -11.618 1.00 97.25 533 VAL A O 1
ATOM 3934 N N . ALA A 1 534 ? 13.784 -11.045 -9.755 1.00 96.88 534 ALA A N 1
ATOM 3935 C CA . ALA A 1 534 ? 12.773 -10.390 -8.938 1.00 96.88 534 ALA A CA 1
ATOM 3936 C C . ALA A 1 534 ? 13.441 -9.492 -7.890 1.00 96.88 534 ALA A C 1
ATOM 3938 O O . ALA A 1 534 ? 14.443 -9.885 -7.288 1.00 96.88 534 ALA A O 1
ATOM 3939 N N . LEU A 1 535 ? 12.873 -8.307 -7.676 1.00 96.81 535 LEU A N 1
ATOM 3940 C CA . LEU A 1 535 ? 13.364 -7.276 -6.763 1.00 96.81 535 LEU A CA 1
ATOM 3941 C C . LEU A 1 535 ? 12.244 -6.873 -5.788 1.00 96.81 535 LEU A C 1
ATOM 3943 O O . LEU A 1 535 ? 11.174 -6.471 -6.248 1.00 96.81 535 LEU A O 1
ATOM 3947 N N . ASP A 1 536 ? 12.495 -6.927 -4.476 1.00 96.19 536 ASP A N 1
ATOM 3948 C CA . ASP A 1 536 ? 11.708 -6.204 -3.458 1.00 96.19 536 ASP A CA 1
ATOM 3949 C C . ASP A 1 536 ? 12.639 -5.229 -2.727 1.00 96.19 536 ASP A C 1
ATOM 3951 O O . ASP A 1 536 ? 13.659 -5.644 -2.175 1.00 96.19 536 ASP A O 1
ATOM 3955 N N . VAL A 1 537 ? 12.304 -3.940 -2.736 1.00 97.06 537 VAL A N 1
ATOM 3956 C CA . VAL A 1 537 ? 13.002 -2.859 -2.026 1.00 97.06 537 VAL A CA 1
ATOM 3957 C C . VAL A 1 537 ? 11.977 -2.154 -1.148 1.00 97.06 537 VAL A C 1
ATOM 3959 O O . VAL A 1 537 ? 10.984 -1.629 -1.653 1.00 97.06 537 VAL A O 1
ATOM 3962 N N . GLY A 1 538 ? 12.224 -2.106 0.157 1.00 96.06 538 GLY A N 1
ATOM 3963 C CA . GLY A 1 538 ? 11.331 -1.446 1.105 1.00 96.06 538 GLY A CA 1
ATOM 3964 C C . GLY A 1 538 ? 11.917 -1.385 2.508 1.00 96.06 538 GLY A C 1
ATOM 3965 O O . GLY A 1 538 ? 13.127 -1.500 2.690 1.00 96.06 538 GLY A O 1
ATOM 3966 N N . TYR A 1 539 ? 11.056 -1.228 3.507 1.00 96.19 539 TYR A N 1
ATOM 3967 C CA . TYR A 1 539 ? 11.418 -1.194 4.922 1.00 96.19 539 TYR A CA 1
ATOM 3968 C C . TYR A 1 539 ? 10.603 -2.239 5.678 1.00 96.19 539 TYR A C 1
ATOM 3970 O O . TYR A 1 539 ? 9.442 -2.492 5.352 1.00 96.19 539 TYR A O 1
ATOM 3978 N N . ARG A 1 540 ? 11.199 -2.905 6.667 1.00 93.75 540 ARG A N 1
ATOM 3979 C CA . ARG A 1 540 ? 10.533 -4.008 7.372 1.00 93.75 540 ARG A CA 1
ATOM 3980 C C . ARG A 1 540 ? 10.816 -3.936 8.861 1.00 93.75 540 ARG A C 1
ATOM 3982 O O . ARG A 1 540 ? 11.931 -3.626 9.276 1.00 93.75 540 ARG A O 1
ATOM 3989 N N . ARG A 1 541 ? 9.801 -4.238 9.669 1.00 91.19 541 ARG A N 1
ATOM 3990 C CA . ARG A 1 541 ? 9.926 -4.254 11.126 1.00 91.19 541 ARG A CA 1
ATOM 3991 C C . ARG A 1 541 ? 10.834 -5.407 11.552 1.00 91.19 541 ARG A C 1
ATOM 3993 O O . ARG A 1 541 ? 10.692 -6.522 11.066 1.00 91.19 541 ARG A O 1
ATOM 4000 N N . ARG A 1 542 ? 11.766 -5.106 12.455 1.00 90.62 542 ARG A N 1
ATOM 4001 C CA . ARG A 1 542 ? 12.689 -6.034 13.126 1.00 90.62 542 ARG A CA 1
ATOM 4002 C C . ARG A 1 542 ? 12.377 -6.141 14.619 1.00 90.62 542 ARG A C 1
ATOM 4004 O O . ARG A 1 542 ? 12.522 -7.215 15.195 1.00 90.62 542 ARG A O 1
ATOM 4011 N N . ALA A 1 543 ? 11.931 -5.040 15.223 1.00 89.19 543 ALA A N 1
ATOM 4012 C CA . ALA A 1 543 ? 11.611 -4.930 16.643 1.00 89.19 543 ALA A CA 1
ATOM 4013 C C . ALA A 1 543 ? 10.393 -4.013 16.894 1.00 89.19 543 ALA A C 1
ATOM 4015 O O . ALA A 1 543 ? 9.830 -3.401 15.979 1.00 89.19 543 ALA A O 1
ATOM 4016 N N . LEU A 1 544 ? 9.995 -3.900 18.159 1.00 88.88 544 LEU A N 1
ATOM 4017 C CA . LEU A 1 544 ? 9.040 -2.896 18.633 1.00 88.88 544 LEU A CA 1
ATOM 4018 C C . LEU A 1 544 ? 9.749 -1.537 18.780 1.00 88.88 544 LEU A C 1
ATOM 4020 O O . LEU A 1 544 ? 10.915 -1.497 19.165 1.00 88.88 544 LEU A O 1
ATOM 4024 N N . GLY A 1 545 ? 9.058 -0.436 18.473 1.00 90.38 545 GLY A N 1
ATOM 4025 C CA . GLY A 1 545 ? 9.627 0.918 18.479 1.00 90.38 545 GLY A CA 1
ATOM 4026 C C . GLY A 1 545 ? 9.325 1.722 17.209 1.00 90.38 545 GLY A C 1
ATOM 4027 O O . GLY A 1 545 ? 8.633 1.254 16.296 1.00 90.38 545 GLY A O 1
ATOM 4028 N N . SER A 1 546 ? 9.873 2.939 17.156 1.00 92.69 546 SER A N 1
ATOM 4029 C CA . SER A 1 546 ? 9.649 3.902 16.071 1.00 92.69 546 SER A CA 1
ATOM 4030 C C . SER A 1 546 ? 10.094 3.377 14.703 1.00 92.69 546 SER A C 1
ATOM 4032 O O . SER A 1 546 ? 11.215 2.895 14.560 1.00 92.69 546 SER A O 1
ATOM 4034 N N . LEU A 1 547 ? 9.268 3.569 13.671 1.00 94.38 547 LEU A N 1
ATOM 4035 C CA . LEU A 1 547 ? 9.639 3.298 12.273 1.00 94.38 547 LEU A CA 1
ATOM 4036 C C . LEU A 1 547 ? 10.765 4.199 11.730 1.00 94.38 547 LEU A C 1
ATOM 4038 O O . LEU A 1 547 ? 11.332 3.918 10.675 1.00 94.38 547 LEU A O 1
ATOM 4042 N N . LEU A 1 548 ? 11.084 5.286 12.439 1.00 93.75 548 LEU A N 1
ATOM 4043 C CA . LEU A 1 548 ? 12.176 6.199 12.089 1.00 93.75 548 LEU A CA 1
ATOM 4044 C C . LEU A 1 548 ? 13.545 5.656 12.544 1.00 93.75 548 LEU A C 1
ATOM 4046 O O . LEU A 1 548 ? 14.574 6.037 11.984 1.00 93.75 548 LEU A O 1
ATOM 4050 N N . ASP A 1 549 ? 13.570 4.738 13.516 1.00 94.06 549 ASP A N 1
ATOM 4051 C CA . ASP A 1 549 ? 14.790 4.068 13.966 1.00 94.06 549 ASP A CA 1
ATOM 4052 C C . ASP A 1 549 ? 15.164 2.940 12.989 1.00 94.06 549 ASP A C 1
ATOM 4054 O O . ASP A 1 549 ? 14.434 1.964 12.800 1.00 94.06 549 ASP A O 1
ATOM 4058 N N . ARG A 1 550 ? 16.344 3.055 12.369 1.00 93.06 550 ARG A N 1
ATOM 4059 C CA . ARG A 1 550 ? 16.838 2.099 11.364 1.00 93.06 550 ARG A CA 1
ATOM 4060 C C . ARG A 1 550 ? 17.294 0.759 11.947 1.00 93.06 550 ARG A C 1
ATOM 4062 O O . ARG A 1 550 ? 17.519 -0.172 11.180 1.00 93.06 550 ARG A O 1
ATOM 4069 N N . THR A 1 551 ? 17.413 0.636 13.267 1.00 91.69 551 THR A N 1
ATOM 4070 C CA . THR A 1 551 ? 17.613 -0.648 13.955 1.00 91.69 551 THR A CA 1
ATOM 4071 C C . THR A 1 551 ? 16.289 -1.394 14.153 1.00 91.69 551 THR A C 1
ATOM 4073 O O . THR A 1 551 ? 16.257 -2.623 14.080 1.00 91.69 551 THR A O 1
ATOM 4076 N N . VAL A 1 552 ? 15.187 -0.655 14.322 1.00 91.88 552 VAL A N 1
ATOM 4077 C CA . VAL A 1 552 ? 13.831 -1.177 14.559 1.00 91.88 552 VAL A CA 1
ATOM 4078 C C . VAL A 1 552 ? 13.080 -1.450 13.255 1.00 91.88 552 VAL A C 1
ATOM 4080 O O . VAL A 1 552 ? 12.377 -2.458 13.148 1.00 91.88 552 VAL A O 1
ATOM 4083 N N . PHE A 1 553 ? 13.234 -0.572 12.263 1.00 94.94 553 PHE A N 1
ATOM 4084 C CA . PHE A 1 553 ? 12.572 -0.631 10.957 1.00 94.94 553 PHE A CA 1
ATOM 4085 C C . PHE A 1 553 ? 13.603 -0.440 9.821 1.00 94.94 553 PHE A C 1
ATOM 4087 O O . PHE A 1 553 ? 13.577 0.561 9.092 1.00 94.94 553 PHE A O 1
ATOM 4094 N N . PRO A 1 554 ? 14.587 -1.356 9.700 1.00 95.69 554 PRO A N 1
ATOM 4095 C CA . PRO A 1 554 ? 15.635 -1.266 8.690 1.00 95.69 554 PRO A CA 1
ATOM 4096 C C . PRO A 1 554 ? 15.081 -1.290 7.255 1.00 95.69 554 PRO A C 1
ATOM 4098 O O . PRO A 1 554 ? 14.089 -1.976 6.981 1.00 95.69 554 PRO A O 1
ATOM 4101 N N . PRO A 1 555 ? 15.758 -0.615 6.306 1.00 96.69 555 PRO A N 1
ATOM 4102 C CA . PRO A 1 555 ? 15.573 -0.900 4.891 1.00 96.69 555 PRO A CA 1
ATOM 4103 C C . PRO A 1 555 ? 16.004 -2.331 4.563 1.00 96.69 555 PRO A C 1
ATOM 4105 O O . PRO A 1 555 ? 16.923 -2.879 5.177 1.00 96.69 555 PRO A O 1
ATOM 4108 N N . VAL A 1 556 ? 15.354 -2.921 3.568 1.00 96.06 556 VAL A N 1
ATOM 4109 C CA . VAL A 1 556 ? 15.575 -4.286 3.094 1.00 96.06 556 VAL A CA 1
ATOM 4110 C C . VAL A 1 556 ? 15.578 -4.294 1.573 1.00 96.06 556 VAL A C 1
ATOM 4112 O O . VAL A 1 556 ? 14.736 -3.658 0.938 1.00 96.06 556 VAL A O 1
ATOM 4115 N N . VAL A 1 557 ? 16.501 -5.063 1.000 1.00 96.38 557 VAL A N 1
ATOM 4116 C CA . VAL A 1 557 ? 16.425 -5.509 -0.393 1.00 96.38 557 VAL A CA 1
ATOM 4117 C C . VAL A 1 557 ? 16.424 -7.032 -0.448 1.00 96.38 557 VAL A C 1
ATOM 4119 O O . VAL A 1 557 ? 17.191 -7.679 0.272 1.00 96.38 557 VAL A O 1
ATOM 4122 N N . THR A 1 558 ? 15.614 -7.602 -1.337 1.00 96.06 558 THR A N 1
ATOM 4123 C CA . THR A 1 558 ? 15.789 -8.973 -1.827 1.00 96.06 558 THR A CA 1
ATOM 4124 C C . THR A 1 558 ? 15.951 -8.963 -3.347 1.00 96.06 558 THR A C 1
ATOM 4126 O O . THR A 1 558 ? 15.261 -8.235 -4.061 1.00 96.06 558 THR A O 1
ATOM 4129 N N . ILE A 1 559 ? 16.913 -9.746 -3.840 1.00 97.12 559 ILE A N 1
ATOM 4130 C CA . ILE A 1 559 ? 17.230 -9.927 -5.260 1.00 97.12 559 ILE A CA 1
ATOM 4131 C C . ILE A 1 559 ? 17.206 -11.432 -5.516 1.00 97.12 559 ILE A C 1
ATOM 4133 O O . ILE A 1 559 ? 18.076 -12.144 -5.018 1.00 97.12 559 ILE A O 1
ATOM 4137 N N . VAL A 1 560 ? 16.210 -11.935 -6.245 1.00 97.00 560 VAL A N 1
ATOM 4138 C CA . VAL A 1 560 ? 15.968 -13.380 -6.420 1.00 97.00 560 VAL A CA 1
ATOM 4139 C C . VAL A 1 560 ? 16.020 -13.755 -7.896 1.00 97.00 560 VAL A C 1
ATOM 4141 O O . VAL A 1 560 ? 15.362 -13.126 -8.723 1.00 97.00 560 VAL A O 1
ATOM 4144 N N . ALA A 1 561 ? 16.765 -14.802 -8.248 1.00 96.88 561 ALA A N 1
ATOM 4145 C CA . ALA A 1 561 ? 16.764 -15.347 -9.602 1.00 96.88 561 ALA A CA 1
ATOM 4146 C C . ALA A 1 561 ? 15.469 -16.148 -9.840 1.00 96.88 561 ALA A C 1
ATOM 4148 O O . ALA A 1 561 ? 15.382 -17.344 -9.559 1.00 96.88 561 ALA A O 1
ATOM 4149 N N . ALA A 1 562 ? 14.439 -15.469 -10.349 1.00 93.81 562 ALA A N 1
ATOM 4150 C CA . ALA A 1 562 ? 13.131 -16.054 -10.639 1.00 93.81 562 ALA A CA 1
ATOM 4151 C C . ALA A 1 562 ? 13.154 -16.982 -11.869 1.00 93.81 562 ALA A C 1
ATOM 4153 O O . ALA A 1 562 ? 12.333 -17.893 -11.964 1.00 93.81 562 ALA A O 1
ATOM 4154 N N . LYS A 1 563 ? 14.097 -16.780 -12.802 1.00 94.44 563 LYS A N 1
ATOM 4155 C CA . LYS A 1 563 ? 14.351 -17.677 -13.941 1.00 94.44 563 LYS A CA 1
ATOM 4156 C C . LYS A 1 563 ? 15.774 -17.500 -14.477 1.00 94.44 563 LYS A C 1
ATOM 4158 O O . LYS A 1 563 ? 16.269 -16.381 -14.565 1.00 94.44 563 LYS A O 1
ATOM 4163 N N . GLY A 1 564 ? 16.399 -18.593 -14.915 1.00 93.44 564 GLY A N 1
ATOM 4164 C CA . GLY A 1 564 ? 17.712 -18.557 -15.564 1.00 93.44 564 GLY A CA 1
ATOM 4165 C C . GLY A 1 564 ? 18.861 -18.304 -14.585 1.00 93.44 564 GLY A C 1
ATOM 4166 O O . GLY A 1 564 ? 18.930 -18.955 -13.541 1.00 93.44 564 GLY A O 1
ATOM 4167 N N . ARG A 1 565 ? 19.786 -17.404 -14.943 1.00 96.06 565 ARG A N 1
ATOM 4168 C CA . ARG A 1 565 ? 20.962 -17.053 -14.127 1.00 96.06 565 ARG A CA 1
ATOM 4169 C C . ARG A 1 565 ? 21.104 -15.547 -13.972 1.00 96.06 565 ARG A C 1
ATOM 4171 O O . ARG A 1 565 ? 20.988 -14.807 -14.948 1.00 96.06 565 ARG A O 1
ATOM 4178 N N . VAL A 1 566 ? 21.416 -15.118 -12.754 1.00 97.38 566 VAL A N 1
ATOM 4179 C CA . VAL A 1 566 ? 21.608 -13.708 -12.400 1.00 97.38 566 VAL A CA 1
ATOM 4180 C C . VAL A 1 566 ? 22.925 -13.567 -11.650 1.00 97.38 566 VAL A C 1
ATOM 4182 O O . VAL A 1 566 ? 23.176 -14.297 -10.693 1.00 97.38 566 VAL A O 1
ATOM 4185 N N . ARG A 1 567 ? 23.767 -12.623 -12.061 1.00 97.00 567 ARG A N 1
ATOM 4186 C CA . ARG A 1 567 ? 24.988 -12.243 -11.352 1.00 97.00 567 ARG A CA 1
ATOM 4187 C C . ARG A 1 567 ? 24.768 -10.900 -10.668 1.00 97.00 567 ARG A C 1
ATOM 4189 O O . ARG A 1 567 ? 24.345 -9.938 -11.303 1.00 97.00 567 ARG A O 1
ATOM 4196 N N . VAL A 1 568 ? 25.033 -10.852 -9.367 1.00 96.94 568 VAL A N 1
ATOM 4197 C CA . VAL A 1 568 ? 24.809 -9.682 -8.513 1.00 96.94 568 VAL A CA 1
ATOM 4198 C C . VAL A 1 568 ? 26.130 -9.271 -7.880 1.00 96.94 568 VAL A C 1
ATOM 4200 O O . VAL A 1 568 ? 26.740 -10.047 -7.144 1.00 96.94 568 VAL A O 1
ATOM 4203 N N . THR A 1 569 ? 26.559 -8.041 -8.139 1.00 95.38 569 THR A N 1
ATOM 4204 C CA . THR A 1 569 ? 27.780 -7.455 -7.580 1.00 95.38 569 THR A CA 1
ATOM 4205 C C . THR A 1 569 ? 27.389 -6.313 -6.638 1.00 95.38 569 THR A C 1
ATOM 4207 O O . THR A 1 569 ? 27.088 -5.215 -7.115 1.00 95.38 569 THR A O 1
ATOM 4210 N N . PRO A 1 570 ? 27.336 -6.546 -5.313 1.00 92.31 570 PRO A N 1
ATOM 4211 C CA . PRO A 1 570 ? 27.126 -5.478 -4.342 1.00 92.31 570 PRO A CA 1
ATOM 4212 C C . PRO A 1 570 ? 28.409 -4.653 -4.172 1.00 92.31 570 PRO A C 1
ATOM 4214 O O . PRO A 1 570 ? 29.491 -5.220 -3.995 1.00 92.31 570 PRO A O 1
ATOM 4217 N N . SER A 1 571 ? 28.296 -3.327 -4.156 1.00 85.00 571 SER A N 1
ATOM 4218 C CA . SER A 1 571 ? 29.419 -2.427 -3.843 1.00 85.00 571 SER A CA 1
ATOM 4219 C C . SER A 1 571 ? 29.194 -1.725 -2.503 1.00 85.00 571 SER A C 1
ATOM 4221 O O . SER A 1 571 ? 28.052 -1.485 -2.109 1.00 85.00 571 SER A O 1
ATOM 4223 N N . THR A 1 572 ? 30.270 -1.393 -1.785 1.00 69.31 572 THR A N 1
ATOM 4224 C CA . THR A 1 572 ? 30.165 -0.558 -0.577 1.00 69.31 572 THR A CA 1
ATOM 4225 C C . THR A 1 572 ? 29.809 0.885 -0.944 1.00 69.31 572 THR A C 1
ATOM 4227 O O . THR A 1 572 ? 29.905 1.290 -2.106 1.00 69.31 572 THR A O 1
ATOM 4230 N N . GLN A 1 573 ? 29.405 1.685 0.048 1.00 58.09 573 GLN A N 1
ATOM 4231 C CA . GLN A 1 573 ? 29.173 3.122 -0.153 1.00 58.09 573 GLN A CA 1
ATOM 4232 C C . GLN A 1 573 ? 30.470 3.863 -0.541 1.00 58.09 573 GLN A C 1
ATOM 4234 O O . GLN A 1 573 ? 30.408 4.849 -1.267 1.00 58.09 573 GLN A O 1
ATOM 4239 N N . ASP A 1 574 ? 31.637 3.320 -0.180 1.00 58.09 574 ASP A N 1
ATOM 4240 C CA . ASP A 1 574 ? 32.977 3.781 -0.588 1.00 58.09 574 ASP A CA 1
ATOM 4241 C C . ASP A 1 574 ? 33.352 3.383 -2.035 1.00 58.09 574 ASP A C 1
ATOM 4243 O O . ASP A 1 574 ? 34.516 3.446 -2.426 1.00 58.09 574 ASP A O 1
ATOM 4247 N N . GLY A 1 575 ? 32.395 2.885 -2.827 1.00 59.78 575 GLY A N 1
ATOM 4248 C CA . GLY A 1 575 ? 32.591 2.478 -4.223 1.00 59.78 575 GLY A CA 1
ATOM 4249 C C . GLY A 1 575 ? 33.355 1.163 -4.423 1.00 59.78 575 GLY A C 1
ATOM 4250 O O . GLY A 1 575 ? 33.505 0.716 -5.560 1.00 59.78 575 GLY A O 1
ATOM 4251 N N . SER A 1 576 ? 33.810 0.503 -3.352 1.00 65.44 576 SER A N 1
ATOM 4252 C CA . SER A 1 576 ? 34.535 -0.767 -3.454 1.00 65.44 576 SER A CA 1
ATOM 4253 C C . SER A 1 576 ? 33.586 -1.907 -3.829 1.00 65.44 576 SER A C 1
ATOM 4255 O O . SER A 1 576 ? 32.724 -2.303 -3.042 1.00 65.44 576 SER A O 1
ATOM 4257 N N . ALA A 1 577 ? 33.739 -2.443 -5.040 1.00 69.12 577 ALA A N 1
ATOM 4258 C CA . ALA A 1 577 ? 32.960 -3.583 -5.514 1.00 69.12 577 ALA A CA 1
ATOM 4259 C C . ALA A 1 577 ? 33.348 -4.873 -4.774 1.00 69.12 577 ALA A C 1
ATOM 4261 O O . ALA A 1 577 ? 34.527 -5.217 -4.674 1.00 69.12 577 ALA A O 1
ATOM 4262 N N . SER A 1 578 ? 32.350 -5.612 -4.287 1.00 79.00 578 SER A N 1
ATOM 4263 C CA . SER A 1 578 ? 32.555 -6.957 -3.736 1.00 79.00 578 SER A CA 1
ATOM 4264 C C . SER A 1 578 ? 32.749 -7.983 -4.858 1.00 79.00 578 SER A C 1
ATOM 4266 O O . SER A 1 578 ? 32.495 -7.709 -6.031 1.00 79.00 578 SER A O 1
ATOM 4268 N N . GLN A 1 579 ? 33.130 -9.212 -4.501 1.00 85.19 579 GLN A N 1
ATOM 4269 C CA . GLN A 1 579 ? 33.086 -10.331 -5.442 1.00 85.19 579 GLN A CA 1
ATOM 4270 C C . GLN A 1 579 ? 31.653 -10.548 -5.963 1.00 85.19 579 GLN A C 1
ATOM 4272 O O . GLN A 1 579 ? 30.697 -10.575 -5.187 1.00 85.19 579 GLN A O 1
ATOM 4277 N N . ALA A 1 580 ? 31.519 -10.735 -7.276 1.00 90.75 580 ALA A N 1
ATOM 4278 C CA . ALA A 1 580 ? 30.241 -11.004 -7.923 1.00 90.75 580 ALA A CA 1
ATOM 4279 C C . ALA A 1 580 ? 29.655 -12.362 -7.489 1.00 90.75 580 ALA A C 1
ATOM 4281 O O . ALA A 1 580 ? 30.347 -13.382 -7.493 1.00 90.75 580 ALA A O 1
ATOM 4282 N N . ILE A 1 581 ? 28.366 -12.378 -7.150 1.00 94.81 581 ILE A N 1
ATOM 4283 C CA . ILE A 1 581 ? 27.634 -13.548 -6.656 1.00 94.81 581 ILE A CA 1
ATOM 4284 C C . ILE A 1 581 ? 26.722 -14.064 -7.772 1.00 94.81 581 ILE A C 1
ATOM 4286 O O . ILE A 1 581 ? 25.837 -13.342 -8.224 1.00 94.81 581 ILE A O 1
ATOM 4290 N N . GLU A 1 582 ? 26.906 -15.311 -8.212 1.00 96.56 582 GLU A N 1
ATOM 4291 C CA . GLU A 1 582 ? 26.000 -15.957 -9.176 1.00 96.56 582 GLU A CA 1
ATOM 4292 C C . GLU A 1 582 ? 24.853 -16.678 -8.445 1.00 96.56 582 GLU A C 1
ATOM 4294 O O . GLU A 1 582 ? 25.088 -17.465 -7.520 1.00 96.56 582 GLU A O 1
ATOM 4299 N N . LEU A 1 583 ? 23.619 -16.375 -8.857 1.00 97.31 583 LEU A N 1
ATOM 4300 C CA . LEU A 1 583 ? 22.354 -16.911 -8.356 1.00 97.31 583 LEU A CA 1
ATOM 4301 C C . LEU A 1 583 ? 21.660 -17.723 -9.459 1.00 97.31 583 LEU A C 1
ATOM 4303 O O . LEU A 1 583 ? 21.592 -17.300 -10.620 1.00 97.31 583 LEU A O 1
ATOM 4307 N N . THR A 1 584 ? 21.112 -18.873 -9.077 1.00 95.94 584 THR A N 1
ATOM 4308 C CA . THR A 1 584 ? 20.313 -19.766 -9.933 1.00 95.94 584 THR A CA 1
ATOM 4309 C C . THR A 1 584 ? 18.849 -19.815 -9.476 1.00 95.94 584 THR A C 1
ATOM 4311 O O . THR A 1 584 ? 18.504 -19.222 -8.458 1.00 95.94 584 THR A O 1
ATOM 4314 N N . LEU A 1 585 ? 17.970 -20.484 -10.234 1.00 95.38 585 LEU A N 1
ATOM 4315 C CA . LEU A 1 585 ? 16.519 -20.535 -9.990 1.00 95.38 585 LEU A CA 1
ATOM 4316 C C . LEU A 1 585 ? 16.147 -20.742 -8.505 1.00 95.38 585 LEU A C 1
ATOM 4318 O O . LEU A 1 585 ? 16.456 -21.775 -7.914 1.00 95.38 585 LEU A O 1
ATOM 4322 N N . GLY A 1 586 ? 15.433 -19.770 -7.928 1.00 92.44 586 GLY A N 1
ATOM 4323 C CA . GLY A 1 586 ? 14.966 -19.802 -6.537 1.00 92.44 586 GLY A CA 1
ATOM 4324 C C . GLY A 1 586 ? 16.025 -19.434 -5.490 1.00 92.44 586 GLY A C 1
ATOM 4325 O O . GLY A 1 586 ? 15.714 -19.399 -4.301 1.00 92.44 586 GLY A O 1
ATOM 4326 N N . GLU A 1 587 ? 17.259 -19.131 -5.891 1.00 96.19 587 GLU A N 1
ATOM 4327 C CA . GLU A 1 587 ? 18.260 -18.527 -5.013 1.00 96.19 587 GLU A CA 1
ATOM 4328 C C . GLU A 1 587 ? 18.112 -17.007 -4.977 1.00 96.19 587 GLU A C 1
ATOM 4330 O O . GLU A 1 587 ? 17.860 -16.354 -5.995 1.00 96.19 587 GLU A O 1
ATOM 4335 N N . GLY A 1 588 ? 18.317 -16.438 -3.793 1.00 95.25 588 GLY A N 1
ATOM 4336 C CA . GLY A 1 588 ? 18.265 -15.004 -3.567 1.00 95.25 588 GLY A CA 1
ATOM 4337 C C . GLY A 1 588 ? 19.470 -14.466 -2.810 1.00 95.25 588 GLY A C 1
ATOM 4338 O O . GLY A 1 588 ? 20.186 -15.193 -2.120 1.00 95.25 588 GLY A O 1
ATOM 4339 N N . LEU A 1 589 ? 19.663 -13.157 -2.924 1.00 95.81 589 LEU A N 1
ATOM 4340 C CA . LEU A 1 589 ? 20.542 -12.347 -2.097 1.00 95.81 589 LEU A CA 1
ATOM 4341 C C . LEU A 1 589 ? 19.680 -11.328 -1.345 1.00 95.81 589 LEU A C 1
ATOM 4343 O O . LEU A 1 589 ? 18.884 -10.623 -1.963 1.00 95.81 589 LEU A O 1
ATOM 4347 N N . ALA A 1 590 ? 19.826 -11.251 -0.025 1.00 94.94 590 ALA A N 1
ATOM 4348 C CA . ALA A 1 590 ? 19.121 -10.290 0.818 1.00 94.94 590 ALA A CA 1
ATOM 4349 C C . ALA A 1 590 ? 20.107 -9.438 1.620 1.00 94.94 590 ALA A C 1
ATOM 4351 O O . ALA A 1 590 ? 21.093 -9.962 2.139 1.00 94.94 590 ALA A O 1
ATOM 4352 N N . ALA A 1 591 ? 19.827 -8.144 1.766 1.00 93.75 591 ALA A N 1
ATOM 4353 C CA . ALA A 1 591 ? 20.566 -7.251 2.659 1.00 93.75 591 ALA A CA 1
ATOM 4354 C C . ALA A 1 591 ? 19.591 -6.400 3.481 1.00 93.75 591 ALA A C 1
ATOM 4356 O O . ALA A 1 591 ? 18.517 -6.037 3.000 1.00 93.75 591 ALA A O 1
ATOM 4357 N N . VAL A 1 592 ? 19.957 -6.129 4.736 1.00 94.25 592 VAL A N 1
ATOM 4358 C CA . VAL A 1 592 ? 19.079 -5.525 5.748 1.00 94.25 592 VAL A CA 1
ATOM 4359 C C . VAL A 1 592 ? 19.860 -4.475 6.531 1.00 94.25 592 VAL A C 1
ATOM 4361 O O . VAL A 1 592 ? 20.859 -4.798 7.175 1.00 94.25 592 VAL A O 1
ATOM 4364 N N . GLY A 1 593 ? 19.408 -3.222 6.498 1.00 91.62 593 GLY A N 1
ATOM 4365 C CA . GLY A 1 593 ? 20.123 -2.099 7.103 1.00 91.62 593 GLY A CA 1
ATOM 4366 C C . GLY A 1 593 ? 21.566 -2.015 6.594 1.00 91.62 593 GLY A C 1
ATOM 4367 O O . GLY A 1 593 ? 21.800 -1.980 5.391 1.00 91.62 593 GLY A O 1
ATOM 4368 N N . MET A 1 594 ? 22.528 -2.024 7.520 1.00 86.00 594 MET A N 1
ATOM 4369 C CA . MET A 1 594 ? 23.968 -2.007 7.218 1.00 86.00 594 MET A CA 1
ATOM 4370 C C . MET A 1 594 ? 24.617 -3.408 7.251 1.00 86.00 594 MET A C 1
ATOM 4372 O O . MET A 1 594 ? 25.841 -3.526 7.310 1.00 86.00 594 MET A O 1
ATOM 4376 N N . GLU A 1 595 ? 23.831 -4.492 7.267 1.00 88.94 595 GLU A N 1
ATOM 4377 C CA . GLU A 1 595 ? 24.378 -5.853 7.250 1.00 88.94 595 GLU A CA 1
ATOM 4378 C C . GLU A 1 595 ? 24.902 -6.255 5.867 1.00 88.94 595 GLU A C 1
ATOM 4380 O O . GLU A 1 595 ? 24.325 -5.921 4.831 1.00 88.94 595 GLU A O 1
ATOM 4385 N N . ARG A 1 596 ? 25.971 -7.065 5.851 1.00 86.88 596 ARG A N 1
ATOM 4386 C CA . ARG A 1 596 ? 26.491 -7.660 4.614 1.00 86.88 596 ARG A CA 1
ATOM 4387 C C . ARG A 1 596 ? 25.413 -8.519 3.929 1.00 86.88 596 ARG A C 1
ATOM 4389 O O . ARG A 1 596 ? 24.748 -9.286 4.632 1.00 86.88 596 ARG A O 1
ATOM 4396 N N . PRO A 1 597 ? 25.283 -8.464 2.588 1.00 92.12 597 PRO A N 1
ATOM 4397 C CA . PRO A 1 597 ? 24.334 -9.295 1.855 1.00 92.12 597 PRO A CA 1
ATOM 4398 C C . PRO A 1 597 ? 24.526 -10.797 2.118 1.00 92.12 597 PRO A C 1
ATOM 4400 O O . PRO A 1 597 ? 25.645 -11.312 2.075 1.00 92.12 597 PRO A O 1
ATOM 4403 N N . LYS A 1 598 ? 23.424 -11.507 2.371 1.00 93.00 598 LYS A N 1
ATOM 4404 C CA . LYS A 1 598 ? 23.364 -12.943 2.687 1.00 93.00 598 LYS A CA 1
ATOM 4405 C C . LYS A 1 598 ? 22.628 -13.688 1.573 1.00 93.00 598 LYS A C 1
ATOM 4407 O O . LYS A 1 598 ? 21.572 -13.242 1.124 1.00 93.00 598 LYS A O 1
ATOM 4412 N N . ARG A 1 599 ? 23.170 -14.828 1.127 1.00 94.75 599 ARG A N 1
ATOM 4413 C CA . ARG A 1 599 ? 22.457 -15.740 0.213 1.00 94.75 599 ARG A CA 1
ATOM 4414 C C . ARG A 1 599 ? 21.355 -16.484 0.964 1.00 94.75 599 ARG A C 1
ATOM 4416 O O . ARG A 1 599 ? 21.550 -16.862 2.116 1.00 94.75 599 ARG A O 1
ATOM 4423 N N . PHE A 1 600 ? 20.247 -16.746 0.284 1.00 93.69 600 PHE A N 1
ATOM 4424 C CA . PHE A 1 600 ? 19.151 -17.580 0.768 1.00 93.69 600 PHE A CA 1
ATOM 4425 C C . PHE A 1 600 ? 18.524 -18.385 -0.377 1.00 93.69 600 PHE A C 1
ATOM 4427 O O . PHE A 1 600 ? 18.856 -18.184 -1.547 1.00 93.69 600 PHE A O 1
ATOM 4434 N N . LYS A 1 601 ? 17.614 -19.301 -0.040 1.00 92.62 601 LYS A N 1
ATOM 4435 C CA . LYS A 1 601 ? 16.714 -19.951 -0.999 1.00 92.62 601 LYS A CA 1
ATOM 4436 C C . LYS A 1 601 ? 15.283 -19.552 -0.680 1.00 92.62 601 LYS A C 1
ATOM 4438 O O . LYS A 1 601 ? 14.931 -19.454 0.491 1.00 92.62 601 LYS A O 1
ATOM 4443 N N . LEU A 1 602 ? 14.498 -19.304 -1.720 1.00 89.25 602 LEU A N 1
ATOM 4444 C CA . LEU A 1 602 ? 13.106 -18.896 -1.619 1.00 89.25 602 LEU A CA 1
ATOM 4445 C C . LEU A 1 602 ? 12.275 -20.042 -1.021 1.00 89.25 602 LEU A C 1
ATOM 4447 O O . LEU A 1 602 ? 12.106 -21.069 -1.675 1.00 89.25 602 LEU A O 1
ATOM 4451 N N . GLY A 1 603 ? 11.777 -19.873 0.207 1.00 83.81 603 GLY A N 1
ATOM 4452 C CA . GLY A 1 603 ? 10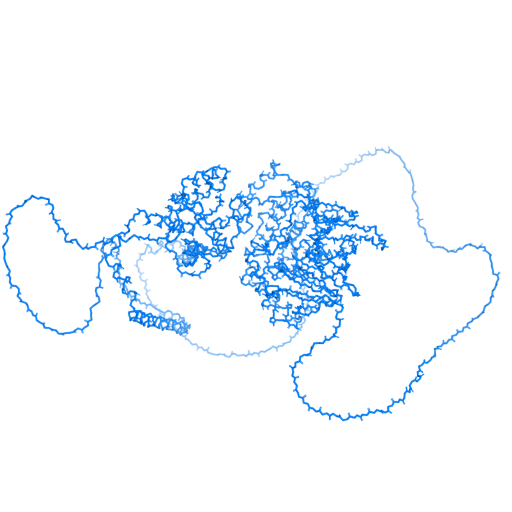.893 -20.849 0.854 1.00 83.81 603 GLY A CA 1
ATOM 4453 C C . GLY A 1 603 ? 9.513 -20.853 0.200 1.00 83.81 603 GLY A C 1
ATOM 4454 O O . GLY A 1 603 ? 9.010 -21.894 -0.223 1.00 83.81 603 GLY A O 1
ATOM 4455 N N . ARG A 1 604 ? 8.951 -19.654 0.006 1.00 83.69 604 ARG A N 1
ATOM 4456 C CA . ARG A 1 604 ? 7.617 -19.442 -0.561 1.00 83.69 604 ARG A CA 1
ATOM 4457 C C . ARG A 1 604 ? 7.632 -18.372 -1.651 1.00 83.69 604 ARG A C 1
ATOM 4459 O O . ARG A 1 604 ? 8.236 -17.316 -1.491 1.00 83.69 604 ARG A O 1
ATOM 4466 N N . ILE A 1 605 ? 6.923 -18.619 -2.758 1.00 84.62 605 ILE A N 1
ATOM 4467 C CA . ILE A 1 605 ? 6.756 -17.630 -3.838 1.00 84.62 605 ILE A CA 1
ATOM 4468 C C . ILE A 1 605 ? 5.904 -16.452 -3.318 1.00 84.62 605 ILE A C 1
ATOM 4470 O O . ILE A 1 605 ? 4.748 -16.684 -2.947 1.00 84.62 605 ILE A O 1
ATOM 4474 N N . PRO A 1 606 ? 6.411 -15.201 -3.317 1.00 84.31 606 PRO A N 1
ATOM 4475 C CA . PRO A 1 606 ? 5.662 -14.041 -2.841 1.00 84.31 606 PRO A CA 1
ATOM 4476 C C . PRO A 1 606 ? 4.423 -13.781 -3.700 1.00 84.31 606 PRO A C 1
ATOM 4478 O O . PRO A 1 606 ? 4.478 -13.855 -4.929 1.00 84.31 606 PRO A O 1
ATOM 4481 N N . ALA A 1 607 ? 3.302 -13.423 -3.068 1.00 80.88 607 ALA A N 1
ATOM 4482 C CA . ALA A 1 607 ? 2.024 -13.244 -3.764 1.00 80.88 607 ALA A CA 1
ATOM 4483 C C . ALA A 1 607 ? 2.097 -12.218 -4.916 1.00 80.88 607 ALA A C 1
ATOM 4485 O O . ALA A 1 607 ? 1.509 -12.443 -5.974 1.00 80.88 607 ALA A O 1
ATOM 4486 N N . TRP A 1 608 ? 2.893 -11.153 -4.754 1.00 86.88 608 TRP A N 1
ATOM 4487 C CA . TRP A 1 608 ? 3.084 -10.086 -5.746 1.00 86.88 608 TRP A CA 1
ATOM 4488 C C . TRP A 1 608 ? 3.778 -10.526 -7.050 1.00 86.88 608 TRP A C 1
ATOM 4490 O O . TRP A 1 608 ? 3.665 -9.839 -8.070 1.00 86.88 608 TRP A O 1
ATOM 4500 N N . TYR A 1 609 ? 4.439 -11.693 -7.078 1.00 84.12 609 TYR A N 1
ATOM 4501 C CA . TYR A 1 609 ? 4.966 -12.254 -8.331 1.00 84.12 609 TYR A CA 1
ATOM 4502 C C . TYR A 1 609 ? 3.828 -12.493 -9.340 1.00 84.12 609 TYR A C 1
ATOM 4504 O O . TYR A 1 609 ? 4.025 -12.310 -10.542 1.00 84.12 609 TYR A O 1
ATOM 4512 N N . ARG A 1 610 ? 2.632 -12.862 -8.859 1.00 77.50 610 ARG A N 1
ATOM 4513 C CA . ARG A 1 610 ? 1.437 -13.147 -9.670 1.00 77.50 610 ARG A CA 1
ATOM 4514 C C . ARG A 1 610 ? 0.722 -11.853 -10.067 1.00 77.50 610 ARG A C 1
ATOM 4516 O O . ARG A 1 610 ? 0.721 -10.884 -9.315 1.00 77.50 610 ARG A O 1
ATOM 4523 N N . GLN A 1 611 ? 0.074 -11.851 -11.232 1.00 64.75 611 GLN A N 1
ATOM 4524 C CA . GLN A 1 611 ? -0.713 -10.704 -11.710 1.00 64.75 611 GLN A CA 1
ATOM 4525 C C . GLN A 1 611 ? -1.962 -10.448 -10.842 1.00 64.75 611 GLN A C 1
ATOM 4527 O O . GLN A 1 611 ? -2.306 -9.302 -10.576 1.00 64.75 611 GLN A O 1
ATOM 4532 N N . SER A 1 612 ? -2.607 -11.508 -10.347 1.00 58.50 612 SER A N 1
ATOM 4533 C CA . SER A 1 612 ? -3.912 -11.477 -9.669 1.00 58.50 612 SER A CA 1
ATOM 4534 C C . SER A 1 612 ? -3.839 -11.310 -8.138 1.00 58.50 612 SER A C 1
ATOM 4536 O O . SER A 1 612 ? -4.551 -12.002 -7.412 1.00 58.50 612 SER A O 1
ATOM 4538 N N . HIS A 1 613 ? -2.935 -10.469 -7.617 1.00 68.88 613 HIS A N 1
ATOM 4539 C CA . HIS A 1 613 ? -2.787 -10.294 -6.160 1.00 68.88 613 HIS A CA 1
ATOM 4540 C C . HIS A 1 613 ? -3.775 -9.275 -5.555 1.00 68.88 613 HIS A C 1
ATOM 4542 O O . HIS A 1 613 ? -4.240 -9.481 -4.434 1.00 68.88 613 HIS A O 1
ATOM 4548 N N . SER A 1 614 ? -4.090 -8.193 -6.270 1.00 74.56 614 SER A N 1
ATOM 4549 C CA . SER A 1 614 ? -4.997 -7.136 -5.797 1.00 74.56 614 SER A CA 1
ATOM 4550 C C . SER A 1 614 ? -6.455 -7.592 -5.720 1.00 74.56 614 SER A C 1
ATOM 4552 O O . SER A 1 614 ? -6.900 -8.407 -6.529 1.00 74.56 614 SER A O 1
ATOM 4554 N N . ARG A 1 615 ? -7.227 -7.019 -4.785 1.00 77.12 615 ARG A N 1
ATOM 4555 C CA . ARG A 1 615 ? -8.684 -7.225 -4.724 1.00 77.12 615 ARG A CA 1
ATOM 4556 C C . ARG A 1 615 ? -9.327 -6.578 -5.969 1.00 77.12 615 ARG A C 1
ATOM 4558 O O . ARG A 1 615 ? -8.954 -5.445 -6.286 1.00 77.12 615 ARG A O 1
ATOM 4565 N N . PRO A 1 616 ? -10.313 -7.208 -6.642 1.00 80.06 616 PRO A N 1
ATOM 4566 C CA . PRO A 1 616 ? -10.947 -6.632 -7.837 1.00 80.06 616 PRO A CA 1
ATOM 4567 C C . PRO A 1 616 ? -11.533 -5.231 -7.613 1.00 80.06 616 PRO A C 1
ATOM 4569 O O . PRO A 1 616 ? -11.452 -4.373 -8.489 1.00 80.06 616 PRO A O 1
ATOM 4572 N N . ILE A 1 617 ? -12.049 -4.958 -6.409 1.00 79.44 617 ILE A N 1
ATOM 4573 C CA . ILE A 1 617 ? -12.582 -3.635 -6.067 1.00 79.44 617 ILE A CA 1
ATOM 4574 C C . ILE A 1 617 ? -11.495 -2.549 -6.011 1.00 79.44 617 ILE A C 1
ATOM 4576 O O . ILE A 1 617 ? -11.733 -1.430 -6.456 1.00 79.44 617 ILE A O 1
ATOM 4580 N N . ASP A 1 618 ? -10.277 -2.876 -5.565 1.00 85.88 618 ASP A N 1
ATOM 4581 C CA . ASP A 1 618 ? -9.159 -1.925 -5.577 1.00 85.88 618 ASP A CA 1
ATOM 4582 C C . ASP A 1 618 ? -8.622 -1.707 -6.999 1.00 85.88 618 ASP A C 1
ATOM 4584 O O . ASP A 1 618 ? -8.213 -0.599 -7.338 1.00 85.88 618 ASP A O 1
ATOM 4588 N N . GLN A 1 619 ? -8.655 -2.740 -7.853 1.00 85.94 619 GLN A N 1
ATOM 4589 C CA . GLN A 1 619 ? -8.339 -2.600 -9.280 1.00 85.94 619 GLN A CA 1
ATOM 4590 C C . GLN A 1 619 ? -9.340 -1.671 -9.977 1.00 85.94 619 GLN A C 1
ATOM 4592 O O . GLN A 1 619 ? -8.941 -0.833 -10.780 1.00 85.94 619 GLN A O 1
ATOM 4597 N N . LEU A 1 620 ? -10.627 -1.765 -9.638 1.00 87.12 620 LEU A N 1
ATOM 4598 C CA . LEU A 1 620 ? -11.661 -0.876 -10.164 1.00 87.12 620 LEU A CA 1
ATOM 4599 C C . LEU A 1 620 ? -11.526 0.562 -9.620 1.00 87.12 620 LEU A C 1
ATOM 4601 O O . LEU A 1 620 ? -11.716 1.519 -10.370 1.00 87.12 620 LEU A O 1
ATOM 4605 N N . GLY A 1 621 ? -11.115 0.730 -8.358 1.00 90.69 621 GLY A N 1
ATOM 4606 C CA . GLY A 1 621 ? -10.723 2.032 -7.802 1.00 90.69 621 GLY A CA 1
ATOM 4607 C C . GLY A 1 621 ? -9.511 2.651 -8.514 1.00 90.69 621 GLY A C 1
ATOM 4608 O O . GLY A 1 621 ? -9.509 3.845 -8.811 1.00 90.69 621 GLY A O 1
ATOM 4609 N N . ALA A 1 622 ? -8.515 1.832 -8.863 1.00 91.94 622 ALA A N 1
ATOM 4610 C CA . ALA A 1 622 ? -7.362 2.245 -9.659 1.00 91.94 622 ALA A CA 1
ATOM 4611 C C . ALA A 1 622 ? -7.747 2.597 -11.113 1.00 91.94 622 ALA A C 1
ATOM 4613 O O . ALA A 1 622 ? -7.302 3.613 -11.633 1.00 91.94 622 ALA A O 1
ATOM 4614 N N . GLN A 1 623 ? -8.633 1.833 -11.759 1.00 91.31 623 GLN A N 1
ATOM 4615 C CA . GLN A 1 623 ? -9.152 2.166 -13.096 1.00 91.31 623 GLN A CA 1
ATOM 4616 C C . GLN A 1 623 ? -9.925 3.493 -13.114 1.00 91.31 623 GLN A C 1
ATOM 4618 O O . GLN A 1 623 ? -9.797 4.260 -14.069 1.00 91.31 623 GLN A O 1
ATOM 4623 N N . ASP A 1 624 ? -10.705 3.784 -12.068 1.00 92.12 624 ASP A N 1
ATOM 4624 C CA . ASP A 1 624 ? -11.370 5.081 -11.911 1.00 92.12 624 ASP A CA 1
ATOM 4625 C C . ASP A 1 624 ? -10.339 6.212 -11.734 1.00 92.12 624 ASP A C 1
ATOM 4627 O O . ASP A 1 624 ? -10.406 7.200 -12.462 1.00 92.12 624 ASP A O 1
ATOM 4631 N N . LEU A 1 625 ? -9.329 6.044 -10.867 1.00 95.31 625 LEU A N 1
ATOM 4632 C CA . LEU A 1 625 ? -8.217 6.998 -10.721 1.00 95.31 625 LEU A CA 1
ATOM 4633 C C . LEU A 1 625 ? -7.498 7.258 -12.060 1.00 95.31 625 LEU A C 1
ATOM 4635 O O . LEU A 1 625 ? -7.262 8.409 -12.422 1.00 95.31 625 LEU A O 1
ATOM 4639 N N . ALA A 1 626 ? -7.174 6.205 -12.812 1.00 93.50 626 ALA A N 1
ATOM 4640 C CA . ALA A 1 626 ? -6.498 6.307 -14.102 1.00 93.50 626 ALA A CA 1
ATOM 4641 C C . ALA A 1 626 ? -7.321 7.081 -15.140 1.00 93.50 626 ALA A C 1
ATOM 4643 O O . ALA A 1 626 ? -6.790 7.965 -15.816 1.00 93.50 626 ALA A O 1
ATOM 4644 N N . ARG A 1 627 ? -8.625 6.787 -15.232 1.00 92.38 627 ARG A N 1
ATOM 4645 C CA . ARG A 1 627 ? -9.559 7.465 -16.143 1.00 92.38 627 ARG A CA 1
ATOM 4646 C C . ARG A 1 627 ? -9.709 8.947 -15.800 1.00 92.38 627 ARG A C 1
ATOM 4648 O O . ARG A 1 627 ? -9.700 9.786 -16.694 1.00 92.38 627 ARG A O 1
ATOM 4655 N N . GLU A 1 628 ? -9.819 9.268 -14.516 1.00 93.31 628 GLU A N 1
ATOM 4656 C CA . GLU A 1 628 ? -10.066 10.633 -14.048 1.00 93.31 628 GLU A CA 1
ATOM 4657 C C . GLU A 1 628 ? -8.816 11.527 -14.089 1.00 93.31 628 GLU A C 1
ATOM 4659 O O . GLU A 1 628 ? -8.939 12.731 -14.310 1.00 93.31 628 GLU A O 1
ATOM 4664 N N . LEU A 1 629 ? -7.611 10.960 -13.942 1.00 93.81 629 LEU A N 1
ATOM 4665 C CA . LEU A 1 629 ? -6.353 11.685 -14.169 1.00 93.81 629 LEU A CA 1
ATOM 4666 C C . LEU A 1 629 ? -6.004 11.827 -15.661 1.00 93.81 629 LEU A C 1
ATOM 4668 O O . LEU A 1 629 ? -5.275 12.750 -16.022 1.00 93.81 629 LEU A O 1
ATOM 4672 N N . ALA A 1 630 ? -6.518 10.961 -16.545 1.00 89.38 630 ALA A N 1
ATOM 4673 C CA . ALA A 1 630 ? -6.251 11.044 -17.985 1.00 89.38 630 ALA A CA 1
ATOM 4674 C C . ALA A 1 630 ? -6.723 12.373 -18.605 1.00 89.38 630 ALA A C 1
ATOM 4676 O O . ALA A 1 630 ? -6.034 12.925 -19.459 1.00 89.38 630 ALA A O 1
ATOM 4677 N N . ALA A 1 631 ? -7.844 12.922 -18.126 1.00 85.12 631 ALA A N 1
ATOM 4678 C CA . ALA A 1 631 ? -8.384 14.209 -18.575 1.00 85.12 631 ALA A CA 1
ATOM 4679 C C . ALA A 1 631 ? -7.569 15.438 -18.114 1.00 85.12 631 ALA A C 1
ATOM 4681 O O . ALA A 1 631 ? -7.819 16.541 -18.592 1.00 85.12 631 ALA A O 1
ATOM 4682 N N . ALA A 1 632 ? -6.614 15.261 -17.194 1.00 88.12 632 ALA A N 1
ATOM 4683 C CA . ALA A 1 632 ? -5.771 16.321 -16.635 1.00 88.12 632 ALA A CA 1
ATOM 4684 C C . ALA A 1 632 ? -4.281 16.173 -17.014 1.00 88.12 632 ALA A C 1
ATOM 4686 O O . ALA A 1 632 ? -3.414 16.781 -16.388 1.00 88.12 632 ALA A O 1
ATOM 4687 N N . ARG A 1 633 ? -3.955 15.344 -18.018 1.00 84.81 633 ARG A N 1
ATOM 4688 C CA . ARG A 1 633 ? -2.579 15.197 -18.524 1.00 84.81 633 ARG A CA 1
ATOM 4689 C C . ARG A 1 633 ? -2.106 16.479 -19.221 1.00 84.81 633 ARG A C 1
ATOM 4691 O O . ARG A 1 633 ? -2.899 17.213 -19.798 1.00 84.81 633 ARG A O 1
ATOM 4698 N N . GLY A 1 634 ? -0.799 16.735 -19.163 1.00 83.12 634 GLY A N 1
ATOM 4699 C CA . GLY A 1 634 ? -0.151 17.904 -19.773 1.00 83.12 634 GLY A CA 1
ATOM 4700 C C . GLY A 1 634 ? -0.095 19.168 -18.902 1.00 83.12 634 GLY A C 1
ATOM 4701 O O . GLY A 1 634 ? 0.786 19.992 -19.122 1.00 83.12 634 GLY A O 1
ATOM 4702 N N . ASP A 1 635 ? -0.952 19.306 -17.884 1.00 90.75 635 ASP A N 1
ATOM 4703 C CA . ASP A 1 635 ? -0.954 20.445 -16.950 1.00 90.75 635 ASP A CA 1
ATOM 4704 C C . ASP A 1 635 ? -0.713 19.966 -15.506 1.00 90.75 635 ASP A C 1
ATOM 4706 O O . ASP A 1 635 ? -1.537 19.269 -14.910 1.00 90.75 635 ASP A O 1
ATOM 4710 N N . SER A 1 636 ? 0.422 20.369 -14.923 1.00 91.50 636 SER A N 1
ATOM 4711 C CA . SER A 1 636 ? 0.805 20.004 -13.552 1.00 91.50 636 SER A CA 1
ATOM 4712 C C . SER A 1 636 ? -0.156 20.526 -12.484 1.00 91.50 636 SER A C 1
ATOM 4714 O O . SER A 1 636 ? -0.306 19.878 -11.444 1.00 91.50 636 SER A O 1
ATOM 4716 N N . LEU A 1 637 ? -0.769 21.692 -12.688 1.00 92.31 637 LEU A N 1
ATOM 4717 C CA . LEU A 1 637 ? -1.698 22.280 -11.732 1.00 92.31 637 LEU A CA 1
ATOM 4718 C C . LEU A 1 637 ? -3.054 21.582 -11.827 1.00 92.31 637 LEU A C 1
ATOM 4720 O O . LEU A 1 637 ? -3.594 21.184 -10.794 1.00 92.31 637 LEU A O 1
ATOM 4724 N N . ALA A 1 638 ? -3.567 21.364 -13.041 1.00 93.81 638 ALA A N 1
ATOM 4725 C CA . ALA A 1 638 ? -4.801 20.610 -13.254 1.00 93.81 638 ALA A CA 1
ATOM 4726 C C . ALA A 1 638 ? -4.682 19.173 -12.720 1.00 93.81 638 ALA A C 1
ATOM 4728 O O . ALA A 1 638 ? -5.580 18.702 -12.023 1.00 93.81 638 ALA A O 1
ATOM 4729 N N . LEU A 1 639 ? -3.553 18.496 -12.959 1.00 94.88 639 LEU A N 1
ATOM 4730 C CA . LEU A 1 639 ? -3.294 17.141 -12.467 1.00 94.88 639 LEU A CA 1
ATOM 4731 C C . LEU A 1 639 ? -3.246 17.086 -10.929 1.00 94.88 639 LEU A C 1
ATOM 4733 O O . LEU A 1 639 ? -3.887 16.228 -10.319 1.00 94.88 639 LEU A O 1
ATOM 4737 N N . ALA A 1 640 ? -2.557 18.037 -10.286 1.00 93.75 640 ALA A N 1
ATOM 4738 C CA . ALA A 1 640 ? -2.480 18.134 -8.826 1.00 93.75 640 ALA A CA 1
ATOM 4739 C C . ALA A 1 640 ? -3.794 18.606 -8.169 1.00 93.75 640 ALA A C 1
ATOM 4741 O O . ALA A 1 640 ? -4.043 18.313 -6.996 1.00 93.75 640 ALA A O 1
ATOM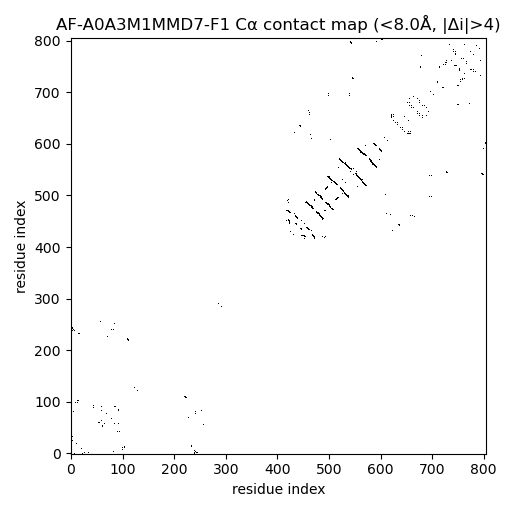 4742 N N . GLN A 1 641 ? -4.645 19.347 -8.884 1.00 94.44 641 GLN A N 1
ATOM 4743 C CA . GLN A 1 641 ? -6.011 19.652 -8.449 1.00 94.44 641 GLN A CA 1
ATOM 4744 C C . GLN A 1 641 ? -6.918 18.428 -8.598 1.00 94.44 641 GLN A C 1
ATOM 4746 O O . GLN A 1 641 ? -7.646 18.100 -7.662 1.00 94.44 641 GLN A O 1
ATOM 4751 N N . ARG A 1 642 ? -6.848 17.710 -9.726 1.00 96.19 642 ARG A N 1
ATOM 4752 C CA . ARG A 1 642 ? -7.699 16.545 -9.990 1.00 96.19 642 ARG A CA 1
ATOM 4753 C C . ARG A 1 642 ? -7.391 15.385 -9.052 1.00 96.19 642 ARG A C 1
ATOM 4755 O O . ARG A 1 642 ? -8.325 14.802 -8.514 1.00 96.19 642 ARG A O 1
ATOM 4762 N N . LEU A 1 643 ? -6.115 15.113 -8.771 1.00 96.75 643 LEU A N 1
ATOM 4763 C CA . LEU A 1 643 ? -5.721 14.124 -7.764 1.00 96.75 643 LEU A CA 1
ATOM 4764 C C . LEU A 1 643 ? -6.322 14.444 -6.386 1.00 96.75 643 LEU A C 1
ATOM 4766 O O . LEU A 1 643 ? -6.899 13.558 -5.762 1.00 96.75 643 LEU A O 1
ATOM 4770 N N . ARG A 1 644 ? -6.260 15.710 -5.948 1.00 95.38 644 ARG A N 1
ATOM 4771 C CA . ARG A 1 644 ? -6.853 16.143 -4.672 1.00 95.38 644 ARG A CA 1
ATOM 4772 C C . ARG A 1 644 ? -8.380 16.052 -4.667 1.00 95.38 644 ARG A C 1
ATOM 4774 O O . ARG A 1 644 ? -8.929 15.539 -3.707 1.00 95.38 644 ARG A O 1
ATOM 4781 N N . GLN A 1 645 ? -9.069 16.437 -5.743 1.00 96.00 645 GLN A N 1
ATOM 4782 C CA . GLN A 1 645 ? -10.526 16.237 -5.864 1.00 96.00 645 GLN A CA 1
ATOM 4783 C C . GLN A 1 645 ? -10.936 14.758 -5.762 1.00 96.00 645 GLN A C 1
ATOM 4785 O O . GLN A 1 645 ? -12.028 14.444 -5.292 1.00 96.00 645 GLN A O 1
ATOM 4790 N N . LEU A 1 646 ? -10.082 13.837 -6.221 1.00 97.25 646 LEU A N 1
ATOM 4791 C CA . LEU A 1 646 ? -10.386 12.409 -6.201 1.00 97.25 646 LEU A CA 1
ATOM 4792 C C . LEU A 1 646 ? -10.266 11.781 -4.808 1.00 97.25 646 LEU A C 1
ATOM 4794 O O . LEU A 1 646 ? -10.892 10.748 -4.595 1.00 97.25 646 LEU A O 1
ATOM 4798 N N . THR A 1 647 ? -9.560 12.387 -3.845 1.00 97.50 647 THR A N 1
ATOM 4799 C CA . THR A 1 647 ? -9.456 11.841 -2.474 1.00 97.50 647 THR A CA 1
ATOM 4800 C C . THR A 1 647 ? -10.791 11.863 -1.726 1.00 97.50 647 THR A C 1
ATOM 4802 O O . THR A 1 647 ? -11.020 11.023 -0.862 1.00 97.50 647 THR A O 1
ATOM 4805 N N . GLU A 1 648 ? -11.710 12.756 -2.104 1.00 95.25 648 GLU A N 1
ATOM 4806 C CA . GLU A 1 648 ? -13.068 12.829 -1.554 1.00 95.25 648 GLU A CA 1
ATOM 4807 C C . GLU A 1 648 ? -14.088 11.982 -2.344 1.00 95.25 648 GLU A C 1
ATOM 4809 O O . GLU A 1 648 ? -15.218 11.787 -1.884 1.00 95.25 648 GLU A O 1
ATOM 4814 N N . HIS A 1 649 ? -13.708 11.445 -3.515 1.00 94.88 649 HIS A N 1
ATOM 4815 C CA . HIS A 1 649 ? -14.614 10.829 -4.494 1.00 94.88 649 HIS A CA 1
ATOM 4816 C C . HIS A 1 649 ? -15.596 9.820 -3.877 1.00 94.88 649 HIS A C 1
ATOM 4818 O O . HIS A 1 649 ? -15.233 8.989 -3.049 1.00 94.88 649 HIS A O 1
ATOM 4824 N N . ARG A 1 650 ? -16.860 9.853 -4.328 1.00 90.19 650 ARG A N 1
ATOM 4825 C CA . ARG A 1 650 ? -17.992 9.083 -3.768 1.00 90.19 650 ARG A CA 1
ATOM 4826 C C . ARG A 1 650 ? -17.722 7.586 -3.539 1.00 90.19 650 ARG A C 1
ATOM 4828 O O . ARG A 1 650 ? -18.262 7.023 -2.592 1.00 90.19 650 ARG A O 1
ATOM 4835 N N . ARG A 1 651 ? -16.901 6.948 -4.383 1.00 89.94 651 ARG A N 1
ATOM 4836 C CA . ARG A 1 651 ? -16.491 5.539 -4.246 1.00 89.94 651 ARG A CA 1
ATOM 4837 C C . ARG A 1 651 ? -15.226 5.444 -3.379 1.00 89.94 651 ARG A C 1
ATOM 4839 O O . ARG A 1 651 ? -14.198 5.965 -3.826 1.00 89.94 651 ARG A O 1
ATOM 4846 N N . PRO A 1 652 ? -15.252 4.783 -2.204 1.00 93.12 652 PRO A N 1
ATOM 4847 C CA . PRO A 1 652 ? -14.113 4.769 -1.288 1.00 93.12 652 PRO A CA 1
ATOM 4848 C C . PRO A 1 652 ? -12.876 4.089 -1.883 1.00 93.12 652 PRO A C 1
ATOM 4850 O O . PRO A 1 652 ? -11.774 4.534 -1.604 1.00 93.12 652 PRO A O 1
ATOM 4853 N N . GLU A 1 653 ? -13.013 3.088 -2.756 1.00 93.12 653 GLU A N 1
ATOM 4854 C CA . GLU A 1 653 ? -11.871 2.446 -3.424 1.00 93.12 653 GLU A CA 1
ATOM 4855 C C . GLU A 1 653 ? -11.093 3.388 -4.363 1.00 93.12 653 GLU A C 1
ATOM 4857 O O . GLU A 1 653 ? -9.866 3.334 -4.413 1.00 93.12 653 GLU A O 1
ATOM 4862 N N . ALA A 1 654 ? -11.779 4.290 -5.072 1.00 95.12 654 ALA A N 1
ATOM 4863 C CA . ALA A 1 654 ? -11.137 5.270 -5.952 1.00 95.12 654 ALA A CA 1
ATOM 4864 C C . ALA A 1 654 ? -10.548 6.443 -5.151 1.00 95.12 654 ALA A C 1
ATOM 4866 O O . ALA A 1 654 ? -9.452 6.914 -5.451 1.00 95.12 654 ALA A O 1
ATOM 4867 N N . ALA A 1 655 ? -11.232 6.852 -4.078 1.00 97.44 655 ALA A N 1
ATOM 4868 C CA . ALA A 1 655 ? -10.705 7.8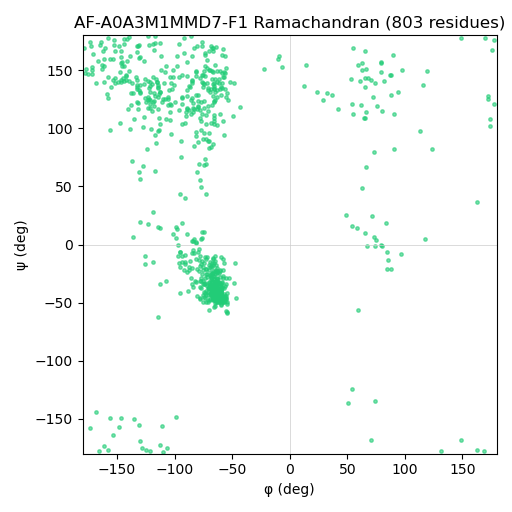04 -3.107 1.00 97.44 655 ALA A CA 1
ATOM 4869 C C . ALA A 1 655 ? -9.452 7.269 -2.392 1.00 97.44 655 ALA A C 1
ATOM 4871 O O . ALA A 1 655 ? -8.438 7.959 -2.326 1.00 97.44 655 ALA A O 1
ATOM 4872 N N . ALA A 1 656 ? -9.464 6.010 -1.949 1.00 96.94 656 ALA A N 1
ATOM 4873 C CA . ALA A 1 656 ? -8.307 5.343 -1.363 1.00 96.94 656 ALA A CA 1
ATOM 4874 C C . ALA A 1 656 ? -7.149 5.230 -2.366 1.00 96.94 656 ALA A C 1
ATOM 4876 O O . ALA A 1 656 ? -6.007 5.486 -1.991 1.00 96.94 656 ALA A O 1
ATOM 4877 N N . ALA A 1 657 ? -7.421 4.924 -3.640 1.00 96.94 657 ALA A N 1
ATOM 4878 C CA . ALA A 1 657 ? -6.399 4.929 -4.687 1.00 96.94 657 ALA A CA 1
ATOM 4879 C C . ALA A 1 657 ? -5.769 6.326 -4.873 1.00 96.94 657 ALA A C 1
ATOM 4881 O O . ALA A 1 657 ? -4.545 6.434 -4.969 1.00 96.94 657 ALA A O 1
ATOM 4882 N N . ALA A 1 658 ? -6.569 7.400 -4.864 1.00 98.12 658 ALA A N 1
ATOM 4883 C CA . ALA A 1 658 ? -6.071 8.777 -4.929 1.00 98.12 658 ALA A CA 1
ATOM 4884 C C . ALA A 1 658 ? -5.227 9.151 -3.694 1.00 98.12 658 ALA A C 1
ATOM 4886 O O . ALA A 1 658 ? -4.124 9.674 -3.838 1.00 98.12 658 ALA A O 1
ATOM 4887 N N . ILE A 1 659 ? -5.689 8.805 -2.487 1.00 98.50 659 ILE A N 1
ATOM 4888 C CA . ILE A 1 659 ? -4.963 9.017 -1.221 1.00 98.50 659 ILE A CA 1
ATOM 4889 C C . ILE A 1 659 ? -3.628 8.252 -1.224 1.00 98.50 659 ILE A C 1
ATOM 4891 O O . ILE A 1 659 ? -2.598 8.795 -0.829 1.00 98.50 659 ILE A O 1
ATOM 4895 N N . GLN A 1 660 ? -3.611 7.012 -1.721 1.00 97.94 660 GLN A N 1
ATOM 4896 C CA . GLN A 1 660 ? -2.393 6.208 -1.869 1.00 97.94 660 GLN A CA 1
ATOM 4897 C C . GLN A 1 660 ? -1.435 6.778 -2.927 1.00 97.94 660 GLN A C 1
ATOM 4899 O O . GLN A 1 660 ? -0.221 6.671 -2.763 1.00 97.94 660 GLN A O 1
ATOM 4904 N N . ALA A 1 661 ? -1.944 7.415 -3.985 1.00 97.56 661 ALA A N 1
ATOM 4905 C CA . ALA A 1 661 ? -1.118 8.121 -4.961 1.00 97.56 661 ALA A CA 1
ATOM 4906 C C . ALA A 1 661 ? -0.512 9.418 -4.384 1.00 97.56 661 ALA A C 1
ATOM 4908 O O . ALA A 1 661 ? 0.692 9.618 -4.540 1.00 97.56 661 ALA A O 1
ATOM 4909 N N . SER A 1 662 ? -1.282 10.232 -3.645 1.00 97.38 662 SER A N 1
ATOM 4910 C CA . SER A 1 662 ? -0.758 11.369 -2.857 1.00 97.38 662 SER A CA 1
ATOM 4911 C C . SER A 1 662 ? 0.354 10.922 -1.903 1.00 97.38 662 SER A C 1
ATOM 4913 O O . SER A 1 662 ? 1.467 11.448 -1.966 1.00 97.38 662 SER A O 1
ATOM 4915 N N . LEU A 1 663 ? 0.110 9.873 -1.107 1.00 97.19 663 LEU A N 1
ATOM 4916 C CA . LEU A 1 663 ? 1.116 9.304 -0.205 1.00 97.19 663 LEU A CA 1
ATOM 4917 C C . LEU A 1 663 ? 2.388 8.904 -0.955 1.00 97.19 663 LEU A C 1
ATOM 4919 O O . LEU A 1 663 ? 3.483 9.264 -0.539 1.00 97.19 663 LEU A O 1
ATOM 4923 N N . MET A 1 664 ? 2.271 8.218 -2.094 1.00 96.31 664 MET A N 1
ATOM 4924 C CA . MET A 1 664 ? 3.440 7.821 -2.886 1.00 96.31 664 MET A CA 1
ATOM 4925 C C . MET A 1 664 ? 4.235 9.011 -3.439 1.00 96.31 664 MET A C 1
ATOM 4927 O O . MET A 1 664 ? 5.457 8.901 -3.563 1.00 96.31 664 MET A O 1
ATOM 4931 N N . LEU A 1 665 ? 3.591 10.151 -3.719 1.00 94.81 665 LEU A N 1
ATOM 4932 C CA . LEU A 1 665 ? 4.258 11.410 -4.083 1.00 94.81 665 LEU A CA 1
ATOM 4933 C C . LEU A 1 665 ? 4.966 12.074 -2.887 1.00 94.81 665 LEU A C 1
ATOM 4935 O O . LEU A 1 665 ? 6.003 12.713 -3.084 1.00 94.81 665 LEU A O 1
ATOM 4939 N N . GLY A 1 666 ? 4.482 11.844 -1.665 1.00 93.50 666 GLY A N 1
ATOM 4940 C CA . GLY A 1 666 ? 4.983 12.420 -0.409 1.00 93.50 666 GLY A CA 1
ATOM 4941 C C . GLY A 1 666 ? 3.958 13.292 0.327 1.00 93.50 666 GLY A C 1
ATOM 4942 O O . GLY A 1 666 ? 4.295 13.900 1.338 1.00 93.50 666 GLY A O 1
ATOM 4943 N N . ASP A 1 667 ? 2.723 13.359 -0.171 1.00 95.25 667 ASP A N 1
ATOM 4944 C CA . ASP A 1 667 ? 1.608 14.085 0.431 1.00 95.25 667 ASP A CA 1
ATOM 4945 C C . ASP A 1 667 ? 0.830 13.178 1.402 1.00 95.25 667 ASP A C 1
ATOM 4947 O O . ASP A 1 667 ? 0.153 12.228 1.002 1.00 95.25 667 ASP A O 1
ATOM 4951 N N . PHE A 1 668 ? 0.935 13.479 2.697 1.00 97.44 668 PHE A N 1
ATOM 4952 C CA . PHE A 1 668 ? 0.239 12.766 3.771 1.00 97.44 668 PHE A CA 1
ATOM 4953 C C . PHE A 1 668 ? -1.086 13.436 4.179 1.00 97.44 668 PHE A C 1
ATOM 4955 O O . PHE A 1 668 ? -1.826 12.857 4.979 1.00 97.44 668 PHE A O 1
ATOM 4962 N N . GLU A 1 669 ? -1.419 14.621 3.652 1.00 97.38 669 GLU A N 1
ATOM 4963 C CA . GLU A 1 669 ? -2.592 15.390 4.085 1.00 97.38 669 GLU A CA 1
ATOM 4964 C C . GLU A 1 669 ? -3.913 14.617 3.891 1.00 97.38 669 GLU A C 1
ATOM 4966 O O . GLU A 1 669 ? -4.660 14.486 4.868 1.00 97.38 669 GLU A O 1
ATOM 4971 N N . PRO A 1 670 ? -4.191 13.983 2.731 1.00 97.94 670 PRO A N 1
ATOM 4972 C CA . PRO A 1 670 ? -5.427 13.225 2.529 1.00 97.94 670 PRO A CA 1
ATOM 4973 C C . PRO A 1 670 ? -5.556 11.982 3.421 1.00 97.94 670 PRO A C 1
ATOM 4975 O O . PRO A 1 670 ? -6.667 11.548 3.728 1.00 97.94 670 PRO A O 1
ATOM 4978 N N . MET A 1 671 ? -4.440 11.404 3.880 1.00 97.81 671 MET A N 1
ATOM 4979 C CA . MET A 1 671 ? -4.475 10.284 4.825 1.00 97.81 671 MET A CA 1
ATOM 4980 C C . MET A 1 671 ? -5.006 10.736 6.192 1.00 97.81 671 MET A C 1
ATOM 4982 O O . MET A 1 671 ? -5.836 10.052 6.790 1.00 97.81 671 MET A O 1
ATOM 4986 N N . VAL A 1 672 ? -4.542 11.885 6.685 1.00 97.38 672 VAL A N 1
ATOM 4987 C CA . VAL A 1 672 ? -4.920 12.382 8.015 1.00 97.38 672 VAL A CA 1
ATOM 4988 C C . VAL A 1 672 ? -6.289 13.068 7.977 1.00 97.38 672 VAL A C 1
ATOM 4990 O O . VAL A 1 672 ? -7.138 12.773 8.819 1.00 97.38 672 VAL A O 1
ATOM 4993 N N . ARG A 1 673 ? -6.539 13.916 6.969 1.00 96.44 673 ARG A N 1
ATOM 4994 C CA . ARG A 1 673 ? -7.777 14.706 6.845 1.00 96.44 673 ARG A CA 1
ATOM 4995 C C . ARG A 1 673 ? -8.986 13.924 6.333 1.00 96.44 673 ARG A C 1
ATOM 4997 O O . ARG A 1 673 ? -10.101 14.234 6.740 1.00 96.44 673 ARG A O 1
ATOM 5004 N N . VAL A 1 674 ? -8.789 12.915 5.479 1.00 97.31 674 VAL A N 1
ATOM 5005 C CA . VAL A 1 674 ? -9.896 12.177 4.838 1.00 97.31 674 VAL A CA 1
ATOM 5006 C C . VAL A 1 674 ? -9.930 10.717 5.299 1.00 97.31 674 VAL A C 1
ATOM 5008 O O . VAL A 1 674 ? -10.874 10.308 5.976 1.00 97.31 674 VAL A O 1
ATOM 5011 N N . LEU A 1 675 ? -8.878 9.935 5.019 1.00 97.88 675 LEU A N 1
ATOM 5012 C CA . LEU A 1 675 ? -8.883 8.479 5.246 1.00 97.88 675 LEU A CA 1
ATOM 5013 C C . LEU A 1 675 ? -9.175 8.095 6.707 1.00 97.88 675 LEU A C 1
ATOM 5015 O O . LEU A 1 675 ? -10.015 7.235 6.970 1.00 97.88 675 LEU A O 1
ATOM 5019 N N . LEU A 1 676 ? -8.476 8.716 7.661 1.00 97.31 676 LEU A N 1
ATOM 5020 C CA . LEU A 1 676 ? -8.618 8.408 9.088 1.00 97.31 676 LEU A CA 1
ATOM 5021 C C . LEU A 1 676 ? -9.929 8.922 9.705 1.00 97.31 676 LEU A C 1
ATOM 5023 O O . LEU A 1 676 ? -10.344 8.425 10.753 1.00 97.31 676 LEU A O 1
ATOM 5027 N N . ARG A 1 677 ? -10.581 9.913 9.088 1.00 94.94 677 ARG A N 1
ATOM 5028 C CA . ARG A 1 677 ? -11.756 10.595 9.655 1.00 94.94 677 ARG A CA 1
ATOM 5029 C C . ARG A 1 677 ? -13.092 9.997 9.200 1.00 94.94 677 ARG A C 1
ATOM 5031 O O . ARG A 1 677 ? -14.102 10.246 9.855 1.00 94.94 677 ARG A O 1
ATOM 5038 N N . GLU A 1 678 ? -13.111 9.167 8.155 1.00 95.06 678 GLU A N 1
ATOM 5039 C CA . GLU A 1 678 ? -14.343 8.632 7.560 1.00 95.06 678 GLU A CA 1
ATOM 5040 C C . GLU A 1 678 ? -14.456 7.097 7.636 1.00 95.06 678 GLU A C 1
ATOM 5042 O O . GLU A 1 678 ? -13.571 6.356 7.211 1.00 95.06 678 GLU A O 1
ATOM 5047 N N . ALA A 1 679 ? -15.607 6.600 8.107 1.00 94.06 679 ALA A N 1
ATOM 5048 C CA . ALA A 1 679 ? -15.866 5.165 8.289 1.00 94.06 679 ALA A CA 1
ATOM 5049 C C . ALA A 1 679 ? -15.852 4.336 6.986 1.00 94.06 679 ALA A C 1
ATOM 5051 O O . ALA A 1 679 ? -15.586 3.137 7.033 1.00 94.06 679 ALA A O 1
ATOM 5052 N N . ARG A 1 680 ? -16.095 4.961 5.821 1.00 93.25 680 ARG A N 1
ATOM 5053 C CA . ARG A 1 680 ? -16.148 4.276 4.512 1.00 93.25 680 ARG A CA 1
ATOM 5054 C C . ARG A 1 680 ? -14.810 3.689 4.044 1.00 93.25 680 ARG A C 1
ATOM 5056 O O . ARG A 1 680 ? -14.803 2.901 3.105 1.00 93.25 680 ARG A O 1
ATOM 5063 N N . PHE A 1 681 ? -13.699 4.047 4.691 1.00 95.19 681 PHE A N 1
ATOM 5064 C CA . PHE A 1 681 ? -12.366 3.500 4.416 1.00 95.19 681 PHE A CA 1
ATOM 5065 C C . PHE A 1 681 ? -12.005 2.302 5.313 1.00 95.19 681 PHE A C 1
ATOM 5067 O O . PHE A 1 681 ? -10.830 1.946 5.414 1.00 95.19 681 PHE A O 1
ATOM 5074 N N . SER A 1 682 ? -12.996 1.647 5.933 1.00 91.69 682 SER A N 1
ATOM 5075 C CA . SER A 1 682 ? -12.835 0.455 6.782 1.00 91.69 682 SER A CA 1
ATOM 5076 C C . SER A 1 682 ? -11.922 -0.617 6.159 1.00 91.69 682 SER A C 1
ATOM 5078 O O . SER A 1 682 ? -10.982 -1.092 6.799 1.00 91.69 682 SER A O 1
ATOM 5080 N N . ALA A 1 683 ? -12.128 -0.924 4.874 1.00 88.19 683 ALA A N 1
ATOM 5081 C CA . ALA A 1 683 ? -11.343 -1.882 4.083 1.00 88.19 683 ALA A CA 1
ATOM 5082 C C . ALA A 1 683 ? -10.010 -1.328 3.520 1.00 88.19 683 ALA A C 1
ATOM 5084 O O . ALA A 1 683 ? -9.293 -2.041 2.809 1.00 88.19 683 ALA A O 1
ATOM 5085 N N . HIS A 1 684 ? -9.668 -0.068 3.811 1.00 93.38 684 HIS A N 1
ATOM 5086 C CA . HIS A 1 684 ? -8.511 0.651 3.254 1.00 93.38 684 HIS A CA 1
ATOM 5087 C C . HIS A 1 684 ? -7.567 1.240 4.308 1.00 93.38 684 HIS A C 1
ATOM 5089 O O . HIS A 1 684 ? -6.418 1.522 3.965 1.00 93.38 684 HIS A O 1
ATOM 5095 N N . TRP A 1 685 ? -7.977 1.373 5.577 1.00 95.44 685 TRP A N 1
ATOM 5096 C CA . TRP A 1 685 ? -7.124 1.888 6.659 1.00 95.44 685 TRP A CA 1
ATOM 5097 C C . TRP A 1 685 ? -5.804 1.127 6.794 1.00 95.44 685 TRP A C 1
ATOM 5099 O O . TRP A 1 685 ? -4.744 1.724 6.631 1.00 95.44 685 TRP A O 1
ATOM 5109 N N . ASN A 1 686 ? -5.856 -0.186 7.042 1.00 94.00 686 ASN A N 1
ATOM 5110 C CA . ASN A 1 686 ? -4.663 -1.017 7.241 1.00 94.00 686 ASN A CA 1
ATOM 5111 C C . ASN A 1 686 ? -3.650 -0.913 6.076 1.00 94.00 686 ASN A C 1
ATOM 5113 O O . ASN A 1 686 ? -2.529 -0.476 6.333 1.00 94.00 686 ASN A O 1
ATOM 5117 N N . PRO A 1 687 ? -4.000 -1.225 4.807 1.00 92.94 687 PRO A N 1
ATOM 5118 C CA . PRO A 1 687 ? -3.029 -1.176 3.710 1.00 92.94 687 PRO A CA 1
ATOM 5119 C C . PRO A 1 687 ? -2.519 0.243 3.417 1.00 92.94 687 PRO A C 1
ATOM 5121 O O . PRO A 1 687 ? -1.373 0.403 3.001 1.00 92.94 687 PRO A O 1
ATOM 5124 N N . THR A 1 688 ? -3.323 1.284 3.660 1.00 97.19 688 THR A N 1
ATOM 5125 C CA . THR A 1 688 ? -2.894 2.676 3.441 1.00 97.19 688 THR A CA 1
ATOM 5126 C C . THR A 1 688 ? -1.972 3.167 4.559 1.00 97.19 688 THR A C 1
ATOM 5128 O O . THR A 1 688 ? -0.991 3.848 4.273 1.00 97.19 688 THR A O 1
ATOM 5131 N N . LEU A 1 689 ? -2.216 2.778 5.816 1.00 97.88 689 LEU A N 1
ATOM 5132 C CA . LEU A 1 689 ? -1.318 3.070 6.937 1.00 97.88 689 LEU A CA 1
ATOM 5133 C C . LEU A 1 689 ? 0.001 2.298 6.821 1.00 97.88 689 LEU A C 1
ATOM 5135 O O . LEU A 1 689 ? 1.050 2.870 7.106 1.00 97.88 689 LEU A O 1
ATOM 5139 N N . GLU A 1 690 ? -0.028 1.045 6.354 1.00 95.69 690 GLU A N 1
ATOM 5140 C CA . GLU A 1 690 ? 1.170 0.253 6.037 1.00 95.69 690 GLU A CA 1
ATOM 5141 C C . GLU A 1 690 ? 1.975 0.899 4.895 1.00 95.69 690 GLU A C 1
ATOM 5143 O O . GLU A 1 690 ? 3.188 1.069 5.023 1.00 95.69 690 GLU A O 1
ATOM 5148 N N . LEU A 1 691 ? 1.314 1.354 3.820 1.00 97.19 691 LEU A N 1
ATOM 5149 C CA . LEU A 1 691 ? 1.956 2.121 2.745 1.00 97.19 691 LEU A CA 1
ATOM 5150 C C . LEU A 1 691 ? 2.571 3.427 3.263 1.00 97.19 691 LEU A C 1
ATOM 5152 O O . LEU A 1 691 ? 3.716 3.737 2.945 1.00 97.19 691 LEU A O 1
ATOM 5156 N N . ALA A 1 692 ? 1.850 4.177 4.095 1.00 98.12 692 ALA A N 1
ATOM 5157 C CA . ALA A 1 692 ? 2.346 5.420 4.667 1.00 98.12 692 ALA A CA 1
ATOM 5158 C C . ALA A 1 692 ? 3.555 5.193 5.594 1.00 98.12 692 ALA A C 1
ATOM 5160 O O . ALA A 1 692 ? 4.470 6.015 5.597 1.00 98.12 692 ALA A O 1
ATOM 5161 N N . GLN A 1 693 ? 3.621 4.070 6.327 1.00 97.50 693 GLN A N 1
ATOM 5162 C CA . GLN A 1 693 ? 4.830 3.686 7.068 1.00 97.50 693 GLN A CA 1
ATOM 5163 C C . GLN A 1 693 ? 6.019 3.429 6.123 1.00 97.50 693 GLN A C 1
ATOM 5165 O O . GLN A 1 693 ? 7.135 3.840 6.435 1.00 97.50 693 GLN A O 1
ATOM 5170 N N . GLN A 1 694 ? 5.798 2.794 4.962 1.00 97.00 694 GLN A N 1
ATOM 5171 C CA . GLN A 1 694 ? 6.843 2.602 3.943 1.00 97.00 694 GLN A CA 1
ATOM 5172 C C . GLN A 1 694 ? 7.327 3.936 3.362 1.00 97.00 694 GLN A C 1
ATOM 5174 O O . GLN A 1 694 ? 8.534 4.156 3.268 1.00 97.00 694 GLN A O 1
ATOM 5179 N N . VAL A 1 695 ? 6.406 4.837 2.998 1.00 97.50 695 VAL A N 1
ATOM 5180 C CA . VAL A 1 695 ? 6.750 6.167 2.470 1.00 97.50 695 VAL A CA 1
ATOM 5181 C C . VAL A 1 695 ? 7.495 6.982 3.523 1.00 97.50 695 VAL A C 1
ATOM 5183 O O . VAL A 1 695 ? 8.575 7.481 3.228 1.00 97.50 695 VAL A O 1
ATOM 5186 N N . LEU A 1 696 ? 6.999 7.072 4.761 1.00 97.44 696 LEU A N 1
ATOM 5187 C CA . LEU A 1 696 ? 7.667 7.862 5.801 1.00 97.44 696 LEU A CA 1
ATOM 5188 C C . LEU A 1 696 ? 9.044 7.282 6.169 1.00 97.44 696 LEU A C 1
ATOM 5190 O O . LEU A 1 696 ? 9.986 8.029 6.422 1.00 97.44 696 LEU A O 1
ATOM 5194 N N . ALA A 1 697 ? 9.208 5.957 6.121 1.00 96.06 697 ALA A N 1
ATOM 5195 C CA . ALA A 1 697 ? 10.521 5.337 6.249 1.00 96.06 697 ALA A CA 1
ATOM 5196 C C . ALA A 1 697 ? 11.439 5.625 5.041 1.00 96.06 697 ALA A C 1
ATOM 5198 O O . ALA A 1 697 ? 12.658 5.688 5.226 1.00 96.06 697 ALA A O 1
ATOM 5199 N N . ALA A 1 698 ? 10.897 5.835 3.838 1.00 94.25 698 ALA A N 1
ATOM 5200 C CA . ALA A 1 698 ? 11.643 6.231 2.642 1.00 94.25 698 ALA A CA 1
ATOM 5201 C C . ALA A 1 698 ? 12.034 7.723 2.618 1.00 94.25 698 ALA A C 1
ATOM 5203 O O . ALA A 1 698 ? 13.093 8.047 2.077 1.00 94.25 698 ALA A O 1
ATOM 5204 N N . THR A 1 699 ? 11.215 8.597 3.213 1.00 93.69 699 THR A N 1
ATOM 5205 C CA . THR A 1 699 ? 11.398 10.060 3.296 1.00 93.69 699 THR A CA 1
ATOM 5206 C C . THR A 1 699 ? 11.299 10.549 4.755 1.00 93.69 699 THR A C 1
ATOM 5208 O O . THR A 1 699 ? 10.321 11.212 5.119 1.00 93.69 699 THR A O 1
ATOM 5211 N N . PRO A 1 700 ? 12.264 10.201 5.634 1.00 93.38 700 PRO A N 1
ATOM 5212 C CA . PRO A 1 700 ? 12.223 10.553 7.061 1.00 93.38 700 PRO A CA 1
ATOM 5213 C C . PRO A 1 700 ? 12.197 12.069 7.323 1.00 93.38 700 PRO A C 1
ATOM 5215 O O . PRO A 1 700 ? 11.729 12.498 8.374 1.00 93.38 700 PRO A O 1
ATOM 5218 N N . GLU A 1 701 ? 12.649 12.883 6.370 1.00 93.62 701 GLU A N 1
ATOM 5219 C CA . GLU A 1 701 ? 12.549 14.345 6.373 1.00 93.62 701 GLU A CA 1
ATOM 5220 C C . GLU A 1 701 ? 11.106 14.876 6.482 1.00 93.62 701 GLU A C 1
ATOM 5222 O O . GLU A 1 701 ? 10.907 15.991 6.956 1.00 93.62 701 GLU A O 1
ATOM 5227 N N . ALA A 1 702 ? 10.093 14.078 6.123 1.00 94.31 702 ALA A N 1
ATOM 5228 C CA . ALA A 1 702 ? 8.684 14.443 6.283 1.00 94.31 702 ALA A CA 1
ATOM 5229 C C . ALA A 1 702 ? 8.159 14.290 7.729 1.00 94.31 702 ALA A C 1
ATOM 5231 O O . ALA A 1 702 ? 7.046 14.721 8.021 1.00 94.31 702 ALA A O 1
ATOM 5232 N N . ALA A 1 703 ? 8.920 13.672 8.642 1.00 96.06 703 ALA A N 1
ATOM 5233 C CA . ALA A 1 703 ? 8.412 13.228 9.944 1.00 96.06 703 ALA A CA 1
ATOM 5234 C C . ALA A 1 703 ? 7.859 14.352 10.837 1.00 96.06 703 ALA A C 1
ATOM 5236 O O . ALA A 1 703 ? 6.830 14.150 11.478 1.00 96.06 703 ALA A O 1
ATOM 5237 N N . SER A 1 704 ? 8.494 15.529 10.868 1.00 96.06 704 SER A N 1
ATOM 5238 C CA . SER A 1 704 ? 7.975 16.682 11.620 1.00 96.06 704 SER A CA 1
ATOM 5239 C C . SER A 1 704 ? 6.662 17.190 11.028 1.00 96.06 704 SER A C 1
ATOM 5241 O O . SER A 1 704 ? 5.682 17.312 11.748 1.00 96.06 704 SER A O 1
ATOM 5243 N N . VAL A 1 705 ? 6.604 17.377 9.706 1.00 96.56 705 VAL A N 1
ATOM 5244 C CA . VAL A 1 705 ? 5.403 17.852 8.997 1.00 96.56 705 VAL A CA 1
ATOM 5245 C C . VAL A 1 705 ? 4.217 16.902 9.206 1.00 96.56 705 VAL A C 1
ATOM 5247 O O . VAL A 1 705 ? 3.095 17.352 9.430 1.00 96.56 705 VAL A O 1
ATOM 5250 N N . VAL A 1 706 ? 4.454 15.585 9.191 1.00 97.19 706 VAL A N 1
ATOM 5251 C CA . VAL A 1 706 ? 3.408 14.589 9.477 1.00 97.19 706 VAL A CA 1
ATOM 5252 C C . VAL A 1 706 ? 3.009 14.599 10.958 1.00 97.19 706 VAL A C 1
ATOM 5254 O O . VAL A 1 706 ? 1.824 14.463 11.258 1.00 97.19 706 VAL A O 1
ATOM 5257 N N . GLN A 1 707 ? 3.945 14.803 11.891 1.00 96.56 707 GLN A N 1
ATOM 5258 C CA . GLN A 1 707 ? 3.621 14.963 13.312 1.00 96.56 707 GLN A CA 1
ATOM 5259 C C . GLN A 1 707 ? 2.764 16.213 13.565 1.00 96.56 707 GLN A C 1
ATOM 5261 O O . GLN A 1 707 ? 1.738 16.118 14.239 1.00 96.56 707 GLN A O 1
ATOM 5266 N N . ASP A 1 708 ? 3.142 17.355 12.989 1.00 96.62 708 ASP A N 1
ATOM 5267 C CA . ASP A 1 708 ? 2.418 18.623 13.109 1.00 96.62 708 ASP A CA 1
ATOM 5268 C C . ASP A 1 708 ? 1.001 18.508 12.532 1.00 96.62 708 ASP A C 1
ATOM 5270 O O . ASP A 1 708 ? 0.040 18.947 13.160 1.00 96.62 708 ASP A O 1
ATOM 5274 N N . LEU A 1 709 ? 0.846 17.843 11.381 1.00 97.06 709 LEU A N 1
ATOM 5275 C CA . LEU A 1 709 ? -0.449 17.536 10.767 1.00 97.06 709 LEU A CA 1
ATOM 5276 C C . LEU A 1 709 ? -1.340 16.669 11.679 1.00 97.06 709 LEU A C 1
ATOM 5278 O O . LEU A 1 709 ? -2.525 16.956 11.830 1.00 97.06 709 LEU A O 1
ATOM 5282 N N . PHE A 1 710 ? -0.788 15.638 12.327 1.00 97.38 710 PHE A N 1
ATOM 5283 C CA . PHE A 1 710 ? -1.530 14.836 13.310 1.00 97.38 710 PHE A CA 1
ATOM 5284 C C . PHE A 1 710 ? -1.965 15.669 14.530 1.00 97.38 710 PHE A C 1
ATOM 5286 O O . PHE A 1 710 ? -3.083 15.498 15.013 1.00 97.38 710 PHE A O 1
ATOM 5293 N N . VAL A 1 711 ? -1.106 16.567 15.029 1.00 95.88 711 VAL A N 1
ATOM 5294 C CA . VAL A 1 711 ? -1.409 17.465 16.163 1.00 95.88 711 VAL A CA 1
ATOM 5295 C C . VAL A 1 711 ? -2.471 18.509 15.796 1.00 95.88 711 VAL A C 1
ATOM 5297 O O . VAL A 1 711 ? -3.343 18.791 16.613 1.00 95.88 711 VAL A O 1
ATOM 5300 N N . GLN A 1 712 ? -2.445 19.040 14.571 1.00 95.62 712 GLN A N 1
ATOM 5301 C CA . GLN A 1 712 ? -3.443 19.993 14.071 1.00 95.62 712 GLN A CA 1
ATOM 5302 C C . GLN A 1 712 ? -4.838 19.371 13.903 1.00 95.62 712 GLN A C 1
ATOM 5304 O O . GLN A 1 712 ? -5.832 20.047 14.145 1.00 95.62 712 GLN A O 1
ATOM 5309 N N . GLU A 1 713 ? -4.927 18.103 13.492 1.00 94.94 713 GLU A N 1
ATOM 5310 C CA . GLU A 1 713 ? -6.212 17.452 13.193 1.00 94.94 713 GLU A CA 1
ATOM 5311 C C . GLU A 1 713 ? -6.871 16.761 14.398 1.00 94.94 713 GLU A C 1
ATOM 5313 O O . GLU A 1 713 ? -8.087 16.557 14.384 1.00 94.94 713 GLU A O 1
ATOM 5318 N N . PHE A 1 714 ? -6.094 16.379 15.421 1.00 92.81 714 PHE A N 1
ATOM 5319 C CA . PHE A 1 714 ? -6.560 15.545 16.544 1.00 92.81 714 PHE A CA 1
ATOM 5320 C C . PHE A 1 714 ? -6.205 16.118 17.935 1.00 92.81 714 PHE A C 1
ATOM 5322 O O . PHE A 1 714 ? -6.185 15.388 18.931 1.00 92.81 714 PHE A O 1
ATOM 5329 N N . ASP A 1 715 ? -5.906 17.416 18.027 1.00 88.12 715 ASP A N 1
ATOM 5330 C CA . ASP A 1 715 ? -5.645 18.144 19.277 1.00 88.12 715 ASP A CA 1
ATOM 5331 C C . ASP A 1 715 ? -4.604 17.441 20.192 1.00 88.12 715 ASP A C 1
ATOM 5333 O O . ASP A 1 715 ? -3.591 16.891 19.751 1.00 88.12 715 ASP A O 1
ATOM 5337 N N . GLN A 1 716 ? -4.888 17.390 21.500 1.00 84.38 716 GLN A N 1
ATOM 5338 C CA . GLN A 1 716 ? -4.115 16.698 22.540 1.00 84.38 716 GLN A CA 1
ATOM 5339 C C . GLN A 1 716 ? -3.948 15.183 22.295 1.00 84.38 716 GLN A C 1
ATOM 5341 O O . GLN A 1 716 ? -3.152 14.534 22.975 1.00 84.38 716 GLN A O 1
ATOM 5346 N N . LYS A 1 717 ? -4.701 14.591 21.356 1.00 91.19 717 LYS A N 1
ATOM 5347 C CA . LYS A 1 717 ? -4.581 13.180 20.958 1.00 91.19 717 LYS A CA 1
ATOM 5348 C C . LYS A 1 717 ? -3.710 12.986 19.724 1.00 91.19 717 LYS A C 1
ATOM 5350 O O . LYS A 1 717 ? -3.243 11.869 19.515 1.00 91.19 717 LYS A O 1
ATOM 5355 N N . GLY A 1 718 ? -3.433 14.038 18.955 1.00 92.25 718 GLY A N 1
ATOM 5356 C CA . GLY A 1 718 ? -2.642 13.969 17.729 1.00 92.25 718 GLY A CA 1
ATOM 5357 C C . GLY A 1 718 ? -1.237 13.439 17.942 1.00 92.25 718 GLY A C 1
ATOM 5358 O O . GLY A 1 718 ? -0.820 12.518 17.242 1.00 92.25 718 GLY A O 1
ATOM 5359 N N . GLU A 1 719 ? -0.541 13.911 18.977 1.00 93.75 719 GLU A N 1
ATOM 5360 C CA . GLU A 1 719 ? 0.772 13.361 19.312 1.00 93.75 719 GLU A CA 1
ATOM 5361 C C . GLU A 1 719 ? 0.674 11.881 19.725 1.00 93.75 719 GLU A C 1
ATOM 5363 O O . GLU A 1 719 ? 1.450 11.053 19.249 1.00 93.75 719 GLU A O 1
ATOM 5368 N N . ALA A 1 720 ? -0.303 11.510 20.559 1.00 93.12 720 ALA A N 1
ATOM 5369 C CA . ALA A 1 720 ? -0.494 10.123 20.986 1.00 93.12 720 ALA A CA 1
ATOM 5370 C C . ALA A 1 720 ? -0.819 9.189 19.803 1.00 93.12 720 ALA A C 1
ATOM 5372 O O . ALA A 1 720 ? -0.285 8.081 19.730 1.00 93.12 720 ALA A O 1
ATOM 5373 N N . ALA A 1 721 ? -1.634 9.649 18.851 1.00 95.38 721 ALA A N 1
ATOM 5374 C CA . ALA A 1 721 ? -1.939 8.939 17.615 1.00 95.38 721 ALA A CA 1
ATOM 5375 C C . ALA A 1 721 ? -0.703 8.831 16.704 1.00 95.38 721 ALA A C 1
ATOM 5377 O O . ALA A 1 721 ? -0.382 7.736 16.251 1.00 95.38 721 ALA A O 1
ATOM 5378 N N . TYR A 1 722 ? 0.058 9.909 16.497 1.00 96.56 722 TYR A N 1
ATOM 5379 C CA . TYR A 1 722 ? 1.293 9.867 15.707 1.00 96.56 722 TYR A CA 1
ATOM 5380 C C . TYR A 1 722 ? 2.337 8.911 16.313 1.00 96.56 722 TYR A C 1
ATOM 5382 O O . TYR A 1 722 ? 2.914 8.082 15.603 1.00 96.56 722 TYR A O 1
ATOM 5390 N N . ARG A 1 723 ? 2.535 8.953 17.639 1.00 94.69 723 ARG A N 1
ATOM 5391 C CA . ARG A 1 723 ? 3.404 8.015 18.375 1.00 94.69 723 ARG A CA 1
ATOM 5392 C C . ARG A 1 723 ? 2.925 6.563 18.222 1.00 94.69 723 ARG A C 1
ATOM 5394 O O . ARG A 1 723 ? 3.744 5.685 17.956 1.00 94.69 723 ARG A O 1
ATOM 5401 N N . ALA A 1 724 ? 1.616 6.312 18.313 1.00 95.31 724 ALA A N 1
ATOM 5402 C CA . ALA A 1 724 ? 1.025 4.988 18.103 1.00 95.31 724 ALA A CA 1
ATOM 5403 C C . ALA A 1 724 ? 1.210 4.478 16.660 1.00 95.31 724 ALA A C 1
ATOM 5405 O O . ALA A 1 724 ? 1.707 3.369 16.469 1.00 95.31 724 ALA A O 1
ATOM 5406 N N . TRP A 1 725 ? 0.888 5.285 15.643 1.00 96.75 725 TRP A N 1
ATOM 5407 C CA . TRP A 1 725 ? 1.059 4.922 14.229 1.00 96.75 725 TRP A CA 1
ATOM 5408 C C . TRP A 1 725 ? 2.528 4.686 13.856 1.00 96.75 725 TRP A C 1
ATOM 5410 O O . TRP A 1 725 ? 2.833 3.733 13.138 1.00 96.75 725 TRP A O 1
ATOM 5420 N N . THR A 1 726 ? 3.456 5.496 14.376 1.00 96.06 726 THR A N 1
ATOM 5421 C CA . THR A 1 726 ? 4.900 5.279 14.170 1.00 96.06 726 THR A CA 1
ATOM 5422 C C . THR A 1 726 ? 5.455 4.086 14.963 1.00 96.06 726 THR A C 1
ATOM 5424 O O . THR A 1 726 ? 6.555 3.618 14.663 1.00 96.06 726 THR A O 1
ATOM 5427 N N . GLY A 1 727 ? 4.692 3.533 15.914 1.00 91.56 727 GLY A N 1
ATOM 5428 C CA . GLY A 1 727 ? 5.042 2.349 16.707 1.00 91.56 727 GLY A CA 1
ATOM 5429 C C . GLY A 1 727 ? 5.925 2.630 17.927 1.00 91.56 727 GLY A C 1
ATOM 5430 O O . GLY A 1 727 ? 6.580 1.714 18.427 1.00 91.56 727 GLY A O 1
ATOM 5431 N N . GLN A 1 728 ? 5.988 3.881 18.393 1.00 89.44 728 GLN A N 1
ATOM 5432 C CA . GLN A 1 728 ? 6.824 4.283 19.526 1.00 89.44 728 GLN A CA 1
ATOM 5433 C C . GLN A 1 728 ? 6.400 3.576 20.822 1.00 89.44 728 GLN A C 1
ATOM 5435 O O . GLN A 1 728 ? 5.221 3.530 21.169 1.00 89.44 728 GLN A O 1
ATOM 5440 N N . VAL A 1 729 ? 7.384 3.044 21.552 1.00 82.38 729 VAL A N 1
ATOM 5441 C CA . VAL A 1 729 ? 7.183 2.399 22.857 1.00 82.38 729 VAL A CA 1
ATOM 5442 C C . VAL A 1 729 ? 7.213 3.473 23.944 1.00 82.38 729 VAL A C 1
ATOM 5444 O O . VAL A 1 729 ? 8.186 4.214 24.061 1.00 82.38 729 VAL A O 1
ATOM 5447 N N . VAL A 1 730 ? 6.152 3.545 24.745 1.00 79.50 730 VAL A N 1
ATOM 5448 C CA . VAL A 1 730 ? 6.024 4.453 25.891 1.00 79.50 730 VAL A CA 1
ATOM 5449 C C . VAL A 1 730 ? 6.470 3.714 27.149 1.00 79.50 730 VAL A C 1
ATOM 5451 O O . VAL A 1 730 ? 5.722 2.879 27.654 1.00 79.50 730 VAL A O 1
ATOM 5454 N N . GLU A 1 731 ? 7.680 4.026 27.627 1.00 79.25 731 GLU A N 1
ATOM 5455 C CA . GLU A 1 731 ? 8.357 3.496 28.833 1.00 79.25 731 GLU A CA 1
ATOM 5456 C C . GLU A 1 731 ? 8.586 1.972 28.859 1.00 79.25 731 GLU A C 1
ATOM 5458 O O . GLU A 1 731 ? 9.723 1.519 28.968 1.00 79.25 731 GLU A O 1
ATOM 5463 N N . SER A 1 732 ? 7.534 1.166 28.715 1.00 86.81 732 SER A N 1
ATOM 5464 C CA . SER A 1 732 ? 7.596 -0.291 28.612 1.00 86.81 732 SER A CA 1
ATOM 5465 C C . SER A 1 732 ? 6.574 -0.840 27.600 1.00 86.81 732 SER A C 1
ATOM 5467 O O . SER A 1 732 ? 5.551 -0.201 27.330 1.00 86.81 732 SER A O 1
ATOM 5469 N N . PRO A 1 733 ? 6.777 -2.053 27.048 1.00 86.31 733 PRO A N 1
ATOM 5470 C CA . PRO A 1 733 ? 5.818 -2.658 26.122 1.00 86.31 733 PRO A CA 1
ATOM 5471 C C . PRO A 1 733 ? 4.411 -2.846 26.714 1.00 86.31 733 PRO A C 1
ATOM 5473 O O . PRO A 1 733 ? 3.420 -2.619 26.025 1.00 86.31 733 PRO A O 1
ATOM 5476 N N . ASN A 1 734 ? 4.304 -3.194 28.000 1.00 86.69 734 ASN A N 1
ATOM 5477 C CA . ASN A 1 734 ? 3.012 -3.394 28.671 1.00 86.69 734 ASN A CA 1
ATOM 5478 C C . ASN A 1 734 ? 2.266 -2.068 28.891 1.00 86.69 734 ASN A C 1
ATOM 5480 O O . ASN A 1 734 ? 1.050 -2.000 28.729 1.00 86.69 734 ASN A O 1
ATOM 5484 N N . GLN A 1 735 ? 2.999 -1.004 29.214 1.00 87.88 735 GLN A N 1
ATOM 5485 C CA . GLN A 1 735 ? 2.458 0.347 29.354 1.00 87.88 735 GLN A CA 1
ATOM 5486 C C . GLN A 1 735 ? 2.036 0.917 27.997 1.00 87.88 735 GLN A C 1
ATOM 5488 O O . GLN A 1 735 ? 0.956 1.486 27.892 1.00 87.88 735 GLN A O 1
ATOM 5493 N N . THR A 1 736 ? 2.795 0.629 26.935 1.00 91.00 736 THR A N 1
ATOM 5494 C CA . THR A 1 736 ? 2.399 0.922 25.547 1.00 91.00 736 THR A CA 1
ATOM 5495 C C . THR A 1 736 ? 1.079 0.230 25.187 1.00 91.00 736 THR A C 1
ATOM 5497 O O . THR A 1 736 ? 0.163 0.884 24.692 1.00 91.00 736 THR A O 1
ATOM 5500 N N . LEU A 1 737 ? 0.923 -1.065 25.498 1.00 90.69 737 LEU A N 1
ATOM 5501 C CA . LEU A 1 737 ? -0.341 -1.791 25.303 1.00 90.69 737 LEU A CA 1
ATOM 5502 C C . LEU A 1 737 ? -1.504 -1.171 26.097 1.00 90.69 737 LEU A C 1
ATOM 5504 O O . LEU A 1 737 ? -2.606 -1.045 25.561 1.00 90.69 737 LEU A O 1
ATOM 5508 N N . ALA A 1 738 ? -1.268 -0.740 27.339 1.00 89.31 738 ALA A N 1
ATOM 5509 C CA . ALA A 1 738 ? -2.270 -0.048 28.148 1.00 89.31 738 ALA A CA 1
ATOM 5510 C C . ALA A 1 738 ? -2.662 1.321 27.553 1.00 89.31 738 ALA A C 1
ATOM 5512 O O . ALA A 1 738 ? -3.850 1.640 27.498 1.00 89.31 738 ALA A O 1
ATOM 5513 N N . THR A 1 739 ? -1.701 2.100 27.043 1.00 91.31 739 THR A N 1
ATOM 5514 C CA . THR A 1 739 ? -1.956 3.365 26.333 1.00 91.31 739 THR A CA 1
ATOM 5515 C C . THR A 1 739 ? -2.783 3.137 25.068 1.00 91.31 739 THR A C 1
ATOM 5517 O O . THR A 1 739 ? -3.804 3.800 24.888 1.00 91.31 739 THR A O 1
ATOM 5520 N N . LEU A 1 740 ? -2.412 2.163 24.227 1.00 93.31 740 LEU A N 1
ATOM 5521 C CA . LEU A 1 740 ? -3.164 1.811 23.015 1.00 93.31 740 LEU A CA 1
ATOM 5522 C C . LEU A 1 740 ? -4.600 1.382 23.347 1.00 93.31 740 LEU A C 1
ATOM 5524 O O . LEU A 1 740 ? -5.545 1.881 22.741 1.00 93.31 740 LEU A O 1
ATOM 5528 N N . ALA A 1 741 ? -4.786 0.539 24.366 1.00 92.19 741 ALA A N 1
ATOM 5529 C CA . ALA A 1 741 ? -6.108 0.138 24.848 1.00 92.19 741 ALA A CA 1
ATOM 5530 C C . ALA A 1 741 ? -6.895 1.290 25.510 1.00 92.19 741 ALA A C 1
ATOM 5532 O O . ALA A 1 741 ? -8.121 1.222 25.623 1.00 92.19 741 ALA A O 1
ATOM 5533 N N . GLY A 1 742 ? -6.223 2.360 25.940 1.00 91.12 742 GLY A N 1
ATOM 5534 C CA . GLY A 1 742 ? -6.841 3.638 26.294 1.00 91.12 742 GLY A CA 1
ATOM 5535 C C . GLY A 1 742 ? -7.475 4.306 25.071 1.00 91.12 742 GLY A C 1
ATOM 5536 O O . GLY A 1 742 ? -8.669 4.597 25.084 1.00 91.12 742 GLY A O 1
ATOM 5537 N N . LEU A 1 743 ? -6.693 4.466 23.999 1.00 93.31 743 LEU A N 1
ATOM 5538 C CA . LEU A 1 743 ? -7.073 5.159 22.758 1.00 93.31 743 LEU A CA 1
ATOM 5539 C C . LEU A 1 743 ? -8.179 4.460 21.936 1.00 93.31 743 LEU A C 1
ATOM 5541 O O . LEU A 1 743 ? -8.822 5.112 21.118 1.00 93.31 743 LEU A O 1
ATOM 5545 N N . LEU A 1 744 ? -8.458 3.169 22.159 1.00 94.44 744 LEU A N 1
ATOM 5546 C CA . LEU A 1 744 ? -9.582 2.471 21.505 1.00 94.44 744 LEU A CA 1
ATOM 5547 C C . LEU A 1 744 ? -10.968 3.043 21.868 1.00 94.44 744 LEU A C 1
ATOM 5549 O O . LEU A 1 744 ? -11.909 2.841 21.110 1.00 94.44 744 LEU A O 1
ATOM 5553 N N . ASP A 1 745 ? -11.086 3.731 23.006 1.00 91.75 745 ASP A N 1
ATOM 5554 C CA . ASP A 1 745 ? -12.331 4.259 23.610 1.00 91.75 745 ASP A CA 1
ATOM 5555 C C . ASP A 1 745 ? -12.490 5.776 23.351 1.00 91.75 745 ASP A C 1
ATOM 5557 O O . ASP A 1 745 ? -13.318 6.445 23.964 1.00 91.75 745 ASP A O 1
ATOM 5561 N N . ASP A 1 746 ? -11.632 6.346 22.498 1.00 94.00 746 ASP A N 1
ATOM 5562 C CA . ASP A 1 746 ? -11.577 7.780 22.211 1.00 94.00 746 ASP A CA 1
ATOM 5563 C C . ASP A 1 746 ? -12.732 8.215 21.282 1.00 94.00 746 ASP A C 1
ATOM 5565 O O . ASP A 1 746 ? -13.052 7.488 20.335 1.00 94.00 746 ASP A O 1
ATOM 5569 N N . PRO A 1 747 ? -13.380 9.380 21.487 1.00 92.38 747 PRO A N 1
ATOM 5570 C CA . PRO A 1 747 ? -14.469 9.839 20.619 1.00 92.38 747 PRO A CA 1
ATOM 5571 C C . PRO A 1 747 ? -14.053 10.045 19.152 1.00 92.38 747 PRO A C 1
ATOM 5573 O O . PRO A 1 747 ? -14.888 9.862 18.260 1.00 92.38 747 PRO A O 1
ATOM 5576 N N . GLN A 1 748 ? -12.786 10.364 18.865 1.00 94.50 748 GLN A N 1
ATOM 5577 C CA . GLN A 1 748 ? -12.319 10.585 17.494 1.00 94.50 748 GLN A CA 1
ATOM 5578 C C . GLN A 1 748 ? -12.059 9.256 16.759 1.00 94.50 748 GLN A C 1
ATOM 5580 O O . GLN A 1 748 ? -11.241 8.441 17.186 1.00 94.50 748 GLN A O 1
ATOM 5585 N N . LEU A 1 749 ? -12.714 9.046 15.606 1.00 95.50 749 LEU A N 1
ATOM 5586 C CA . LEU A 1 749 ? -12.547 7.826 14.796 1.00 95.50 749 LEU A CA 1
ATOM 5587 C C . LEU A 1 749 ? -11.079 7.583 14.416 1.00 95.50 749 LEU A C 1
ATOM 5589 O O . LEU A 1 749 ? -10.589 6.469 14.582 1.00 95.50 749 LEU A O 1
ATOM 5593 N N . ALA A 1 750 ? -10.369 8.629 13.991 1.00 95.88 750 ALA A N 1
ATOM 5594 C CA . ALA A 1 750 ? -8.961 8.564 13.606 1.00 95.88 750 ALA A CA 1
ATOM 5595 C C . ALA A 1 750 ? -8.063 7.981 14.707 1.00 95.88 750 ALA A C 1
ATOM 5597 O O . ALA A 1 750 ? -7.245 7.098 14.442 1.00 95.88 750 ALA A O 1
ATOM 5598 N N . VAL A 1 751 ? -8.266 8.420 15.953 1.00 96.50 751 VAL A N 1
ATOM 5599 C CA . VAL A 1 751 ? -7.523 7.939 17.124 1.00 96.50 751 VAL A CA 1
ATOM 5600 C C . VAL A 1 751 ? -7.797 6.450 17.358 1.00 96.50 751 VAL A C 1
ATOM 5602 O O . VAL A 1 751 ? -6.852 5.681 17.538 1.00 96.50 751 VAL A O 1
ATOM 5605 N N . ARG A 1 752 ? -9.060 6.009 17.253 1.00 95.94 752 ARG A N 1
ATOM 5606 C CA . ARG A 1 752 ? -9.432 4.585 17.375 1.00 95.94 752 ARG A CA 1
ATOM 5607 C C . ARG A 1 752 ? -8.869 3.721 16.242 1.00 95.94 752 ARG A C 1
ATOM 5609 O O . ARG A 1 752 ? -8.404 2.615 16.509 1.00 95.94 752 ARG A O 1
ATOM 5616 N N . VAL A 1 753 ? -8.888 4.211 14.999 1.00 97.12 753 VAL A N 1
ATOM 5617 C CA . VAL A 1 753 ? -8.327 3.525 13.817 1.00 97.12 753 VAL A CA 1
ATOM 5618 C C . VAL A 1 753 ? -6.825 3.317 13.984 1.00 97.12 753 VAL A C 1
ATOM 5620 O O . VAL A 1 753 ? -6.331 2.197 13.847 1.00 97.12 753 VAL A O 1
ATOM 5623 N N . VAL A 1 754 ? -6.103 4.378 14.344 1.00 97.31 754 VAL A N 1
ATOM 5624 C CA . VAL A 1 754 ? -4.655 4.336 14.562 1.00 97.31 754 VAL A CA 1
ATOM 5625 C C . VAL A 1 754 ? -4.288 3.455 15.759 1.00 97.31 754 VAL A C 1
ATOM 5627 O O . VAL A 1 754 ? -3.343 2.673 15.665 1.00 97.31 754 VAL A O 1
ATOM 5630 N N . ALA A 1 755 ? -5.049 3.510 16.854 1.00 95.75 755 ALA A N 1
ATOM 5631 C CA . ALA A 1 755 ? -4.835 2.653 18.017 1.00 95.75 755 ALA A CA 1
ATOM 5632 C C . ALA A 1 755 ? -5.065 1.164 17.706 1.00 95.75 755 ALA A C 1
ATOM 5634 O O . ALA A 1 755 ? -4.267 0.326 18.126 1.00 95.75 755 ALA A O 1
ATOM 5635 N N . ALA A 1 756 ? -6.102 0.830 16.931 1.00 95.44 756 ALA A N 1
ATOM 5636 C CA . ALA A 1 756 ? -6.371 -0.536 16.484 1.00 95.44 756 ALA A CA 1
ATOM 5637 C C . ALA A 1 756 ? -5.269 -1.062 15.548 1.00 95.44 756 ALA A C 1
ATOM 5639 O O . ALA A 1 756 ? -4.766 -2.171 15.735 1.00 95.44 756 ALA A O 1
ATOM 5640 N N . PHE A 1 757 ? -4.836 -0.238 14.587 1.00 96.12 757 PHE A N 1
ATOM 5641 C CA . PHE A 1 757 ? -3.715 -0.545 13.699 1.00 96.12 757 PHE A CA 1
ATOM 5642 C C . PHE A 1 757 ? -2.415 -0.791 14.482 1.00 96.12 757 PHE A C 1
ATOM 5644 O O . PHE A 1 757 ? -1.757 -1.816 14.295 1.00 96.12 757 PHE A O 1
ATOM 5651 N N . ALA A 1 758 ? -2.072 0.110 15.405 1.00 94.88 758 ALA A N 1
ATOM 5652 C CA . ALA A 1 758 ? -0.892 -0.015 16.250 1.00 94.88 758 ALA A CA 1
ATOM 5653 C C . ALA A 1 758 ? -0.955 -1.265 17.142 1.00 94.88 758 ALA A C 1
ATOM 5655 O O . ALA A 1 758 ? 0.027 -1.999 17.230 1.00 94.88 758 ALA A O 1
ATOM 5656 N N . LEU A 1 759 ? -2.112 -1.570 17.741 1.00 93.38 759 LEU A N 1
ATOM 5657 C CA . LEU A 1 759 ? -2.303 -2.769 18.561 1.00 93.38 759 LEU A CA 1
ATOM 5658 C C . LEU A 1 759 ? -2.115 -4.059 17.743 1.00 93.38 759 LEU A C 1
ATOM 5660 O O . LEU A 1 759 ? -1.451 -4.988 18.215 1.00 93.38 759 LEU A O 1
ATOM 5664 N N . ARG A 1 760 ? -2.606 -4.096 16.496 1.00 92.38 760 ARG A N 1
ATOM 5665 C CA . ARG A 1 760 ? -2.365 -5.199 15.550 1.00 92.38 760 ARG A CA 1
ATOM 5666 C C . ARG A 1 760 ? -0.880 -5.349 15.215 1.00 92.38 760 ARG A C 1
ATOM 5668 O O . ARG A 1 760 ? -0.366 -6.462 15.265 1.00 92.38 760 ARG A O 1
ATOM 5675 N N . GLN A 1 761 ? -0.174 -4.249 14.952 1.00 89.81 761 GLN A N 1
ATOM 5676 C CA . GLN A 1 761 ? 1.276 -4.252 14.700 1.00 89.81 761 GLN A CA 1
ATOM 5677 C C . GLN A 1 761 ? 2.105 -4.674 15.932 1.00 89.81 761 GLN A C 1
ATOM 5679 O O . GLN A 1 761 ? 3.178 -5.253 15.781 1.00 89.81 761 GLN A O 1
ATOM 5684 N N . PHE A 1 762 ? 1.617 -4.416 17.151 1.00 90.00 762 PHE A N 1
ATOM 5685 C CA . PHE A 1 762 ? 2.320 -4.727 18.405 1.00 90.00 762 PHE A CA 1
ATOM 5686 C C . PHE A 1 762 ? 2.090 -6.165 18.905 1.00 90.00 762 PHE A C 1
ATOM 5688 O O . PHE A 1 762 ? 2.950 -6.721 19.588 1.00 90.00 762 PHE A O 1
ATOM 5695 N N . THR A 1 763 ? 0.933 -6.763 18.590 1.00 89.94 763 THR A N 1
ATOM 5696 C CA . THR A 1 763 ? 0.486 -8.069 19.129 1.00 89.94 763 THR A CA 1
ATOM 5697 C C . THR A 1 763 ? 0.269 -9.165 18.085 1.00 89.94 763 THR A C 1
ATOM 5699 O O . THR A 1 763 ? 0.116 -10.331 18.445 1.00 89.94 763 THR A O 1
ATOM 5702 N N . GLY A 1 764 ? 0.186 -8.808 16.800 1.00 86.75 764 GLY A N 1
ATOM 5703 C CA . GLY A 1 764 ? -0.215 -9.714 15.721 1.00 86.75 764 GLY A CA 1
ATOM 5704 C C . GLY A 1 764 ? -1.718 -10.028 15.663 1.00 86.75 764 GLY A C 1
ATOM 5705 O O . GLY A 1 764 ? -2.120 -10.835 14.828 1.00 86.75 764 GLY A O 1
ATOM 5706 N N . ARG A 1 765 ? -2.559 -9.422 16.519 1.00 86.44 765 ARG A N 1
ATOM 5707 C CA . ARG A 1 765 ? -4.002 -9.722 16.635 1.00 86.44 765 ARG A CA 1
ATOM 5708 C C . ARG A 1 765 ? -4.878 -8.526 16.259 1.00 86.44 765 ARG A C 1
ATOM 5710 O O . ARG A 1 765 ? -4.566 -7.394 16.607 1.00 86.44 765 ARG A O 1
ATOM 5717 N N . ASP A 1 766 ? -6.001 -8.782 15.592 1.00 78.56 766 ASP A N 1
ATOM 5718 C CA . ASP A 1 766 ? -7.030 -7.775 15.277 1.00 78.56 766 ASP A CA 1
ATOM 5719 C C . ASP A 1 766 ? -8.046 -7.569 16.422 1.00 78.56 766 ASP A C 1
ATOM 5721 O O . ASP A 1 766 ? -8.739 -6.554 16.464 1.00 78.56 766 ASP A O 1
ATOM 5725 N N . PHE A 1 767 ? -8.153 -8.548 17.332 1.00 83.88 767 PHE A N 1
ATOM 5726 C CA . PHE A 1 767 ? -9.171 -8.648 18.388 1.00 83.88 767 PHE A CA 1
ATOM 5727 C C . PHE A 1 767 ? -10.626 -8.569 17.880 1.00 83.88 767 PHE A C 1
ATOM 5729 O O . PHE A 1 767 ? -11.541 -8.314 18.660 1.00 83.88 767 PHE A O 1
ATOM 5736 N N . GLY A 1 768 ? -10.853 -8.751 16.573 1.00 82.38 768 GLY A N 1
ATOM 5737 C CA . GLY A 1 768 ? -12.132 -8.472 15.914 1.00 82.38 768 GLY A CA 1
ATOM 5738 C C . GLY A 1 768 ? -12.629 -7.021 16.034 1.00 82.38 768 GLY A C 1
ATOM 5739 O O . GLY A 1 768 ? -13.804 -6.777 15.770 1.00 82.38 768 GLY A O 1
ATOM 5740 N N . TYR A 1 769 ? -11.788 -6.065 16.450 1.00 88.62 769 TYR A N 1
ATOM 5741 C CA . TYR A 1 769 ? -12.235 -4.709 16.772 1.00 88.62 769 TYR A CA 1
ATOM 5742 C C . TYR A 1 769 ? -12.556 -3.874 15.523 1.00 88.62 769 TYR A C 1
ATOM 5744 O O . TYR A 1 769 ? -11.805 -3.875 14.548 1.00 88.62 769 TYR A O 1
ATOM 5752 N N . GLN A 1 770 ? -13.655 -3.115 15.576 1.00 90.06 770 GLN A N 1
ATOM 5753 C CA . GLN A 1 770 ? -14.149 -2.281 14.477 1.00 90.06 770 GLN A CA 1
ATOM 5754 C C . GLN A 1 770 ? -14.200 -0.804 14.917 1.00 90.06 770 GLN A C 1
ATOM 5756 O O . GLN A 1 770 ? -15.151 -0.405 15.587 1.00 90.06 770 GLN A O 1
ATOM 5761 N N . PRO A 1 771 ? -13.206 0.036 14.560 1.00 93.00 771 PRO A N 1
ATOM 5762 C CA . PRO A 1 771 ? -13.122 1.434 15.006 1.00 93.00 771 PRO A CA 1
ATOM 5763 C C . PRO A 1 771 ? -14.354 2.305 14.705 1.00 93.00 771 PRO A C 1
ATOM 5765 O O . PRO A 1 771 ? -14.635 3.252 15.447 1.00 93.00 771 PRO A O 1
ATOM 5768 N N . GLN A 1 772 ? -15.097 2.000 13.637 1.00 91.38 772 GLN A N 1
ATOM 5769 C CA . GLN A 1 772 ? -16.355 2.664 13.286 1.00 91.38 772 GLN A CA 1
ATOM 5770 C C . GLN A 1 772 ? -17.531 2.260 14.191 1.00 91.38 772 GLN A C 1
ATOM 5772 O O . GLN A 1 772 ? -18.408 3.082 14.442 1.00 91.38 772 GLN A O 1
ATOM 5777 N N . PHE A 1 773 ? -17.511 1.044 14.741 1.00 87.06 773 PHE A N 1
ATOM 5778 C CA . PHE A 1 773 ? -18.533 0.488 15.632 1.00 87.06 773 PHE A CA 1
ATOM 5779 C C . PHE A 1 773 ? -17.918 0.213 17.012 1.00 87.06 773 PHE A C 1
ATOM 5781 O O . PHE A 1 773 ? -17.795 -0.929 17.453 1.00 87.06 773 PHE A O 1
ATOM 5788 N N . ALA A 1 774 ? -17.479 1.286 17.676 1.00 79.44 774 ALA A N 1
ATOM 5789 C CA . ALA A 1 774 ? -16.742 1.232 18.937 1.00 79.44 774 ALA A CA 1
ATOM 5790 C C . ALA A 1 774 ? -17.608 0.732 20.112 1.00 79.44 774 ALA A C 1
ATOM 5792 O O . ALA A 1 774 ? -18.160 1.513 20.888 1.00 79.44 774 ALA A O 1
ATOM 5793 N N . ASP A 1 775 ? -17.725 -0.588 20.251 1.00 84.56 775 ASP A N 1
ATOM 5794 C CA . ASP A 1 775 ? -18.392 -1.222 21.384 1.00 84.56 775 ASP A CA 1
ATOM 5795 C C . ASP A 1 775 ? -17.514 -1.211 22.649 1.00 84.56 775 ASP A C 1
ATOM 5797 O O . ASP A 1 775 ? -16.420 -1.785 22.715 1.00 84.56 775 ASP A O 1
ATOM 5801 N N . ARG A 1 776 ? -18.064 -0.616 23.708 1.00 86.69 776 ARG A N 1
ATOM 5802 C CA . ARG A 1 776 ? -17.445 -0.534 25.031 1.00 86.69 776 ARG A CA 1
ATOM 5803 C C . ARG A 1 776 ? -17.244 -1.907 25.681 1.00 86.69 776 ARG A C 1
ATOM 5805 O O . ARG A 1 776 ? -16.295 -2.056 26.452 1.00 86.69 776 ARG A O 1
ATOM 5812 N N . GLN A 1 777 ? -18.078 -2.915 25.402 1.00 87.94 777 GLN A N 1
ATOM 5813 C CA . GLN A 1 777 ? -17.870 -4.265 25.949 1.00 87.94 777 GLN A CA 1
ATOM 5814 C C . GLN A 1 777 ? -16.624 -4.921 25.343 1.00 87.94 777 GLN A C 1
ATOM 5816 O O . GLN A 1 777 ? -15.799 -5.462 26.084 1.00 87.94 777 GLN A O 1
ATOM 5821 N N . THR A 1 778 ? -16.443 -4.790 24.029 1.00 88.25 778 THR A N 1
ATOM 5822 C CA . THR A 1 778 ? -15.274 -5.239 23.265 1.00 88.25 778 THR A CA 1
ATOM 5823 C C . THR A 1 778 ? -14.006 -4.524 23.732 1.00 88.25 778 THR A C 1
ATOM 5825 O O . THR A 1 778 ? -13.029 -5.188 24.079 1.00 88.25 778 THR A O 1
ATOM 5828 N N . VAL A 1 779 ? -14.019 -3.193 23.882 1.00 90.62 779 VAL A N 1
ATOM 5829 C CA . VAL A 1 779 ? -12.867 -2.452 24.439 1.00 90.62 779 VAL A CA 1
ATOM 5830 C C . VAL A 1 779 ? -12.537 -2.909 25.870 1.00 90.62 779 VAL A C 1
ATOM 5832 O O . VAL A 1 779 ? -11.368 -3.101 26.210 1.00 90.62 779 VAL A O 1
ATOM 5835 N N . LEU A 1 780 ? -13.545 -3.164 26.712 1.00 90.69 780 LEU A N 1
ATOM 5836 C CA . LEU A 1 780 ? -13.342 -3.721 28.056 1.00 90.69 780 LEU A CA 1
ATOM 5837 C C . LEU A 1 780 ? -12.872 -5.185 28.044 1.00 90.69 780 LEU A C 1
ATOM 5839 O O . LEU A 1 780 ? -12.230 -5.614 29.002 1.00 90.69 780 LEU A O 1
ATOM 5843 N N . ALA A 1 781 ? -13.180 -5.977 27.015 1.00 90.00 781 ALA A N 1
ATOM 5844 C CA . ALA A 1 781 ? -12.628 -7.321 26.833 1.00 90.00 781 ALA A CA 1
ATOM 5845 C C . ALA A 1 781 ? -11.139 -7.251 26.456 1.00 90.00 781 ALA A C 1
ATOM 5847 O O . ALA A 1 781 ? -10.315 -7.839 27.154 1.00 90.00 781 ALA A O 1
ATOM 5848 N N . ILE A 1 782 ? -10.784 -6.434 25.458 1.00 91.00 782 ILE A N 1
ATOM 5849 C CA . ILE A 1 782 ? -9.396 -6.197 25.022 1.00 91.00 782 ILE A CA 1
ATOM 5850 C C . ILE A 1 782 ? -8.534 -5.709 26.194 1.00 91.00 782 ILE A C 1
ATOM 5852 O O . ILE A 1 782 ? -7.490 -6.295 26.479 1.00 91.00 782 ILE A O 1
ATOM 5856 N N . ARG A 1 783 ? -9.004 -4.705 26.951 1.00 91.38 783 ARG A N 1
ATOM 5857 C CA . ARG A 1 783 ? -8.318 -4.218 28.164 1.00 91.38 783 ARG A CA 1
ATOM 5858 C C . ARG A 1 783 ? -8.043 -5.343 29.171 1.00 91.38 783 ARG A C 1
ATOM 5860 O O . ARG A 1 783 ? -6.940 -5.395 29.709 1.00 91.38 783 ARG A O 1
ATOM 5867 N N . ARG A 1 784 ? -9.000 -6.258 29.387 1.00 89.19 784 ARG A N 1
ATOM 5868 C CA . ARG A 1 784 ? -8.855 -7.411 30.301 1.00 89.19 784 ARG A CA 1
ATOM 5869 C C . ARG A 1 784 ? -7.875 -8.471 29.790 1.00 89.19 784 ARG A C 1
ATOM 5871 O O . ARG A 1 784 ? -7.146 -9.040 30.600 1.00 89.19 784 ARG A O 1
ATOM 5878 N N . GLU A 1 785 ? -7.826 -8.744 28.485 1.00 89.00 785 GLU A N 1
ATOM 5879 C CA . GLU A 1 785 ? -6.851 -9.695 27.924 1.00 89.00 785 GLU A CA 1
ATOM 5880 C C . GLU A 1 785 ? -5.415 -9.176 28.016 1.00 89.00 785 GLU A C 1
ATOM 5882 O O . GLU A 1 785 ? -4.515 -9.924 28.411 1.00 89.00 785 GLU A O 1
ATOM 5887 N N . LEU A 1 786 ? -5.221 -7.889 27.709 1.00 87.75 786 LEU A N 1
ATOM 5888 C CA . LEU A 1 786 ? -3.927 -7.212 27.790 1.00 87.75 786 LEU A CA 1
ATOM 5889 C C . LEU A 1 786 ? -3.443 -7.109 29.245 1.00 87.75 786 LEU A C 1
ATOM 5891 O O . LEU A 1 786 ? -2.314 -7.497 29.538 1.00 87.75 786 LEU A O 1
ATOM 5895 N N . SER A 1 787 ? -4.302 -6.688 30.184 1.00 83.38 787 SER A N 1
ATOM 5896 C CA . SER A 1 787 ? -3.947 -6.659 31.614 1.00 83.38 787 SER A CA 1
ATOM 5897 C C . SER A 1 787 ? -3.715 -8.054 32.204 1.00 83.38 787 SER A C 1
ATOM 5899 O O . SER A 1 787 ? -2.979 -8.200 33.174 1.00 83.38 787 SER A O 1
ATOM 5901 N N . GLY A 1 788 ? -4.352 -9.083 31.638 1.00 78.69 788 GLY A N 1
ATOM 5902 C CA . GLY A 1 788 ? -4.221 -10.474 32.069 1.00 78.69 788 GLY A CA 1
ATOM 5903 C C . GLY A 1 788 ? -2.976 -11.197 31.544 1.00 78.69 788 GLY A C 1
ATOM 5904 O O . GLY A 1 788 ? -2.854 -12.396 31.779 1.00 78.69 788 GLY A O 1
ATOM 5905 N N . GLY A 1 789 ? -2.093 -10.524 30.793 1.00 76.50 789 GLY A N 1
ATOM 5906 C CA . GLY A 1 789 ? -0.857 -11.108 30.252 1.00 76.50 789 GLY A CA 1
ATOM 5907 C C . GLY A 1 789 ? -1.061 -12.229 29.220 1.00 76.50 789 GLY A C 1
ATOM 5908 O O . GLY A 1 789 ? -0.101 -12.904 28.851 1.00 76.50 789 GLY A O 1
ATOM 5909 N N . ARG A 1 790 ? -2.300 -12.439 28.748 1.00 76.75 790 ARG A N 1
ATOM 5910 C CA . ARG A 1 790 ? -2.666 -13.494 27.779 1.00 76.75 790 ARG A CA 1
ATOM 5911 C C . ARG A 1 790 ? -2.175 -13.200 26.364 1.00 76.75 790 ARG A C 1
ATOM 5913 O O . ARG A 1 790 ? -2.072 -14.109 25.542 1.00 76.75 790 ARG A O 1
ATOM 5920 N N . VAL A 1 791 ? -1.905 -11.930 26.085 1.00 80.62 791 VAL A N 1
ATOM 5921 C CA . VAL A 1 791 ? -1.292 -11.454 24.850 1.00 80.62 791 VAL A CA 1
ATOM 5922 C C . VAL A 1 791 ? 0.027 -10.806 25.226 1.00 80.62 791 VAL A C 1
ATOM 5924 O O . VAL A 1 791 ? 0.058 -9.890 26.045 1.00 80.62 791 VAL A O 1
ATOM 5927 N N . GLN A 1 792 ? 1.111 -11.294 24.633 1.00 79.12 792 GLN A N 1
ATOM 5928 C CA . GLN A 1 792 ? 2.436 -10.706 24.779 1.00 79.12 792 GLN A CA 1
ATOM 5929 C C . GLN A 1 792 ? 2.767 -9.874 23.529 1.00 79.12 792 GLN A C 1
ATOM 5931 O O . GLN A 1 792 ? 2.278 -10.196 22.442 1.00 79.12 792 GLN A O 1
ATOM 5936 N N . PRO A 1 793 ? 3.582 -8.814 23.657 1.00 82.31 793 PRO A N 1
ATOM 5937 C CA . PRO A 1 793 ? 4.132 -8.104 22.508 1.00 82.31 793 PRO A CA 1
ATOM 5938 C C . PRO A 1 793 ? 4.929 -9.034 21.582 1.00 82.31 793 PRO A C 1
ATOM 5940 O O . PRO A 1 793 ? 5.587 -9.966 22.049 1.00 82.31 793 PRO A O 1
ATOM 5943 N N . LEU A 1 794 ? 4.932 -8.753 20.277 1.00 82.56 794 LEU A N 1
ATOM 5944 C CA . LEU A 1 794 ? 5.756 -9.480 19.308 1.00 82.56 794 LEU A CA 1
ATOM 5945 C C . LEU A 1 794 ? 7.251 -9.234 19.580 1.00 82.56 794 LEU A C 1
ATOM 5947 O O . LEU A 1 794 ? 7.778 -8.155 19.312 1.00 82.56 794 LEU A O 1
ATOM 5951 N N . ALA A 1 795 ? 7.932 -10.244 20.128 1.00 70.31 795 ALA A N 1
ATOM 5952 C CA . ALA A 1 795 ? 9.323 -10.135 20.574 1.00 70.31 795 ALA A CA 1
ATOM 5953 C C . ALA A 1 795 ? 10.338 -10.008 19.423 1.00 70.31 795 ALA A C 1
ATOM 5955 O O . ALA A 1 795 ? 11.374 -9.364 19.582 1.00 70.31 795 ALA A O 1
ATOM 5956 N N . GLN A 1 796 ? 10.051 -10.627 18.275 1.00 71.31 796 GLN A N 1
ATOM 5957 C CA . GLN A 1 796 ? 10.851 -10.562 17.050 1.00 71.31 796 GLN A CA 1
ATOM 5958 C C . GLN A 1 796 ? 9.930 -10.605 15.828 1.00 71.31 796 GLN A C 1
ATOM 5960 O O . GLN A 1 796 ? 8.838 -11.171 15.882 1.00 71.31 796 GLN A O 1
ATOM 5965 N N . PHE A 1 797 ? 10.396 -10.026 14.725 1.00 80.19 797 PHE A N 1
ATOM 5966 C CA . PHE A 1 797 ? 9.712 -10.005 13.435 1.00 80.19 797 PHE A CA 1
ATOM 5967 C C . PHE A 1 797 ? 10.625 -10.649 12.386 1.00 80.19 797 PHE A C 1
ATOM 5969 O O . PHE A 1 797 ? 11.818 -10.330 12.345 1.00 80.19 797 PHE A O 1
ATOM 5976 N N . ASP A 1 798 ? 10.092 -11.532 11.534 1.00 79.44 798 ASP A N 1
ATOM 5977 C CA . ASP A 1 798 ? 10.870 -12.068 10.413 1.00 79.44 798 ASP A CA 1
ATOM 5978 C C . ASP A 1 798 ? 11.033 -10.986 9.337 1.00 79.44 798 ASP A C 1
ATOM 5980 O O . ASP A 1 798 ? 10.118 -10.653 8.581 1.00 79.44 798 ASP A O 1
ATOM 5984 N N . VAL A 1 799 ? 12.234 -10.414 9.294 1.00 82.00 799 VAL A N 1
ATOM 5985 C CA . VAL A 1 799 ? 12.608 -9.357 8.353 1.00 82.00 799 VAL A CA 1
ATOM 5986 C C . VAL A 1 799 ? 12.717 -9.897 6.918 1.00 82.00 799 VAL A C 1
ATOM 5988 O O . VAL A 1 799 ? 12.683 -9.123 5.962 1.00 82.00 799 VAL A O 1
ATOM 5991 N N . LEU A 1 800 ? 12.834 -11.214 6.734 1.00 80.69 800 LEU A N 1
ATOM 5992 C CA . LEU A 1 800 ? 13.036 -11.877 5.448 1.00 80.69 800 LEU A CA 1
ATOM 5993 C C . LEU A 1 800 ? 12.028 -13.019 5.264 1.00 80.69 800 LEU A C 1
ATOM 5995 O O . LEU A 1 800 ? 12.418 -14.139 4.961 1.00 80.69 800 LEU A O 1
ATOM 5999 N N . TRP A 1 801 ? 10.731 -12.697 5.362 1.00 71.00 801 TRP A N 1
ATOM 6000 C CA . TRP A 1 801 ? 9.582 -13.595 5.128 1.00 71.00 801 TRP A CA 1
ATOM 6001 C C . TRP A 1 801 ? 9.625 -14.449 3.835 1.00 71.00 801 TRP A C 1
ATOM 6003 O O . TRP A 1 801 ? 8.903 -15.433 3.720 1.00 71.00 801 TRP A O 1
ATOM 6013 N N . GLU A 1 802 ? 10.484 -14.125 2.859 1.00 67.31 802 GLU A N 1
ATOM 6014 C CA . GLU A 1 802 ? 10.798 -14.989 1.708 1.00 67.31 802 GLU A CA 1
ATOM 6015 C C . GLU A 1 802 ? 11.606 -16.259 2.065 1.00 67.31 802 GLU A C 1
ATOM 6017 O O . GLU A 1 802 ? 11.734 -17.164 1.236 1.00 67.31 802 GLU A O 1
ATOM 6022 N N . GLN A 1 803 ? 12.188 -16.309 3.265 1.00 62.38 803 GLN A N 1
ATOM 6023 C CA . GLN A 1 803 ? 12.958 -17.427 3.824 1.00 62.38 803 GLN A CA 1
ATOM 6024 C C . GLN A 1 803 ? 12.107 -18.338 4.713 1.00 62.38 803 GLN A C 1
ATOM 6026 O O . GLN A 1 803 ? 12.501 -19.481 4.949 1.00 62.38 803 GLN A O 1
ATOM 6031 N N . SER A 1 804 ? 10.963 -17.853 5.204 1.00 55.62 804 SER A N 1
ATOM 6032 C CA . SER A 1 804 ? 10.018 -18.668 5.962 1.00 55.62 804 SER A CA 1
ATOM 6033 C C . SER A 1 804 ? 9.410 -19.753 5.046 1.00 55.62 804 SER A C 1
ATOM 6035 O O . SER A 1 804 ? 9.123 -19.460 3.878 1.00 55.62 804 SER A O 1
ATOM 6037 N N . PRO A 1 805 ? 9.234 -20.997 5.532 1.00 39.75 805 PRO A N 1
ATOM 6038 C CA . PRO A 1 805 ? 8.588 -22.076 4.778 1.00 39.75 805 PRO A CA 1
ATOM 6039 C C . PRO A 1 805 ? 7.070 -21.862 4.609 1.00 39.75 805 PRO A C 1
ATOM 6041 O O . PRO A 1 805 ? 6.436 -21.319 5.543 1.00 39.75 805 PRO A O 1
#

Mean predicted aligned error: 21.84 Å

Nearest PDB structures (foldseek):
  3wju-assembly1_A  TM=3.372E-01  e=2.372E+00  Escherichia coli DH1
  3wjv-assembly1_A  TM=3.391E-01  e=4.042E+00  Escherichia coli DH1
  1iwm-assembly1_A  TM=3.470E-01  e=4.906E+00  Escherichia coli

pLDDT: mean 70.55, std 25.26, range [24.36, 98.5]

Radius of gyration: 42.87 Å; Cα contacts (8 Å, |Δi|>4): 1028; chains: 1; bounding box: 154×105×127 Å

Foldseek 3Di:
DFDFPVLLLCLVLVLADPVSNVVVVVVCVVDVLSVVVSVLLVVLLPDDDDDDDQDPDDQLSDPVSLLCLLQVNHDLVSQQVNSQLCLVDSNSSNVSSVVSNVVSVCLVAQDQDDPVVVVVVVCVVDPVSVVVVVVVVVVVVVVVVVVVVVVVVVVVPDDDDDDDDDDDDDDDDDDDDDDDDDDDDDDDDDDDDDDDDDDDYDDDDDDDDDDDDPDDDDCSDRDNDCSNSVVDSNPPPDPGYDRSVDPPSRDDDFPVSDPPPPPPPVVVVVVVVVVVVVVVVVDVVCDDCVVVVVVVVDDDDDDDDDDDDDDDDDDDDDDDDDDDDDDDDDDDDDDDDDDDDDDDDDDDDDDDDDDDDDDDDDDDDDDDDDDDDDDDDDDDDDDDDDDDDDDDDDDDDDDDDDDDDDDDPDPPPPPDLDLFKFFAFPDVLQQLWWKWKQAPVRQIATAHHRGGDDARIWIWTFAPHWGWIAHSQGKIKIFLGTWTWGFHDDSAGEIETAFGWTKIFAQDQKHWHWYQYQQAIKTKIAHGGGWIKTKGWFWAAWAFAFLQDCVGIWIKMKIARCAHKMWIWTADPVRRIDPIDIHHHQKMWMDTHNDDIDIAGQPDDDLSVDSPNDDVLLNVLSSVLSVQLVVVHPHRVSSVVSLVVQLQDPQNSVVLRSCSVCLSSPHNLSVQPPLQQDQSCQVRLQVSLVSNSRSCSSVVVCLVVQLVSLCVRPPPCSNVLSCLSSRHDDPDLLVNLLSLLVQCQDPGLSSNSSSLSSNCQFFVDSLPDRSVPRDPVSSVVSNCCSVVVVTDTDGTDDRPCSRPD

Solvent-accessible surface area (backbone atoms only — not comparable to full-atom values): 49131 Å² total; per-residue (Å²): 132,69,58,28,72,71,52,52,51,34,54,72,68,62,60,46,39,74,67,62,42,51,58,46,48,54,48,38,76,73,32,68,66,51,46,51,47,52,54,47,52,55,54,36,52,72,51,89,73,77,85,78,80,94,64,76,65,62,61,78,51,31,72,66,55,49,46,26,56,67,40,75,68,47,56,65,76,53,42,36,49,36,52,49,56,25,75,74,29,65,68,51,37,19,52,54,48,45,53,53,45,49,52,56,46,38,64,76,40,63,52,83,74,58,66,69,61,56,48,49,55,53,54,71,65,35,72,65,54,48,54,49,54,55,46,53,54,49,51,52,54,47,52,51,51,52,52,52,50,52,56,50,50,67,66,69,75,64,82,91,81,84,84,90,85,89,81,88,79,88,87,86,85,82,90,85,90,76,88,79,85,91,78,89,82,84,91,78,82,91,81,84,85,91,86,87,89,80,88,81,88,80,88,87,80,86,83,87,82,86,84,84,85,82,72,85,77,70,86,80,69,70,53,75,54,82,58,68,59,58,79,41,83,44,84,67,74,70,89,68,49,54,64,63,86,47,88,86,73,84,78,88,70,62,75,87,82,46,88,69,87,80,62,71,70,60,56,61,54,52,51,51,52,51,49,53,52,51,51,51,51,51,51,63,72,69,48,69,71,64,60,60,52,54,68,74,64,71,79,89,80,87,81,88,88,89,87,84,90,85,86,88,82,88,81,84,88,88,89,88,88,85,86,90,86,89,85,82,89,88,88,82,90,83,82,86,86,84,88,79,90,84,91,88,90,81,90,81,92,80,91,83,89,90,90,81,90,87,87,90,88,82,86,91,82,91,86,86,83,89,86,86,81,89,84,89,88,84,85,88,84,89,88,88,86,85,87,88,90,82,90,86,94,83,89,91,86,86,88,86,81,84,90,83,90,84,90,77,100,73,84,84,76,73,90,67,87,65,75,39,47,23,35,50,45,88,47,73,74,24,60,51,44,60,43,38,36,33,42,94,86,66,51,43,48,61,66,50,91,70,34,65,55,59,64,70,21,39,38,30,31,37,66,67,41,48,36,28,28,33,40,66,85,62,22,39,39,32,36,42,32,48,27,34,29,30,36,49,87,47,94,51,53,32,40,40,34,52,28,31,25,34,40,38,36,16,66,32,69,62,32,64,37,36,41,35,42,89,62,39,41,33,43,39,35,27,51,33,55,72,9,27,40,35,40,43,35,36,61,39,52,41,42,79,32,36,44,82,40,55,83,22,23,18,36,36,41,40,45,29,11,72,27,55,32,31,36,41,29,46,28,48,94,86,66,51,69,47,79,70,42,80,30,41,66,47,24,29,41,37,35,49,32,91,48,78,73,40,79,50,56,58,49,44,85,62,65,52,80,47,88,82,60,62,57,70,64,47,39,52,9,36,46,49,43,33,59,64,49,58,82,27,57,94,39,39,65,52,34,59,48,48,46,56,59,31,42,72,34,93,52,48,45,25,8,50,40,27,32,45,39,37,32,60,77,69,43,57,60,53,47,64,72,42,52,39,63,41,69,77,32,70,96,43,48,65,68,49,53,53,48,45,53,43,43,42,56,61,42,60,89,48,51,63,62,54,42,52,52,33,30,72,77,43,52,93,48,8,56,57,33,45,38,32,62,41,35,46,66,49,98,40,71,69,52,32,52,53,52,35,56,52,33,50,75,45,91,50,47,36,42,12,43,31,20,50,52,30,46,24,74,42,49,79,46,69,86,88,67,47,54,81,65,67,49,66,67,59,51,54,48,53,44,50,40,53,75,64,62,77,56,62,69,53,81,66,45,78,70,56,64,48,56,44,116